Protein 7TTZ (pdb70)

Foldseek 3Di:
DDWDKDKAAWALCCLQPNPKTWIKIKIWFAQDPPDKDKDKVPADDKDKDDWAADPPGGIMIMIIDMRCNVVQVVWHKMKMWIDDPVDDGTDMDIDHHDDPWDFWDKDKDFFPPVVLVVQFKTKIKIKTKFTPDQRKDKWKAWANHTDDPVQKDKDGWAWDDDDDDIMTMIMMMGIDGSCSQVVWTKMKMKMADPPDPSRIDMDMDGD/DDWDKDKAAWALCCLQPNPKTKIKIKIWQAQDPPDKDKDKPPPDADDKDKDDWDADPPRTIMIMIIGIPCSVVQVVFDKMKMWMDGPPDPDIDIDIDHHDDPWDFWDKDKDFFPPVVLVVQFKTKIKIKTKDIDDQRKDKWKDKANHTDDCVFKDKDGWAWDDDPPDTMIMIMMIGIDGSCSQVVWIKMKIKMADPPDPSRIDIDIDGDD/DLPCLVVLLCQLQDDKDKDWQDWFFWDADPNFTWGWDDDPNAIETETEDACVCVVQVGTDGTWIAIFGFPDQDPVRYGYGFAFTDGNDAKDKAKEWEFECPPPDTDIDIDTDIDGDFKGWPLVVVSVVVNCCVVPVVDSHDQWFWKKKKWAFPPGDIDIDTRNDDGDRNRRNHIDGPVGTDYIYIYGDDD/DADQPCLVVLLPQLQDDKDKDWFWWAAWDQDVNWTWGWDADPNAIEIETEAACSCVVQVGTDGTWIAIFGFPDQDPVRYGYGFARTDGNDPDWDKDWAWEAEACGDIDIDIDIGQKGFPLVVVSVVVNCCVVPVVASHDFWFWKKKWFAFPPGDIDMDTRNDPDDRNRRNHMDGSNGTHHMYINIDGD

Radius of gyration: 34.08 Å; Cα contacts (8 Å, |Δi|>4): 1888; chains: 4; bounding box: 93×94×68 Å

B-factor: mean 66.14, std 22.24, range [29.96, 195.66]

Secondary structure (DSSP, 8-state):
---EEEEEPPPHHHHHH-S---EEEEEEEESS--S-EEEE---SPPEE------SSS-EEEEEEETT-HHHHHHTPEEEEEEE-TTSSS-EEEEEE--SS-BPPEEEEEPPPHHHHHH-SEEEEEEEEEEEBSS--EEEEEETTEEPPGGGEEEPPPEEPP-SSS--EEEEEEEEEEHHHHHHT--EEEEEE-TTSTTSEEEEEE--/---EEEEEPPPHHHHHH-S---EEEEEEEESS-TT-EEEEES--SSPPEEPPPEE-TTS-EEEEEEE-S-HHHHHHTPPEEEEEE-TT-SS-EEEEE---SS-BPPEEEEEPPPGGGGGTSSEEEEEEEEEEEBSS--EEEEEETTEEPPGGGEEEPPPEEPP-SSS--EEEEEEEEEEHHHHHHT--EEEEEE-TTSTTSEEEEEE---/--TTHHHHHHHHHS--EEEEEEEEEEEEETTEEEEEEEETTEEEEEEE-STHHHHTSSEEEEEEEEE--SEE-TTSPEEEE--EE-----EEEEEEEEEEETTEEEEEEEEEEES-SEEEHHHHHHHHHHHHHHHH-TTSTT---EEEEEEETTS-EEEEETTSPPPGGGSS-EEEGGGEEEEEEEE---/---STTHHHHHHHHHS-EEEEEEEEEE-EEETTEEEEEEE-SS-EEEEEE-STHHHHTSSEEEEEEEEEE-SEE-TTSPEEEE--EE---S----EEEEEEEE--EEEEEEE-SSEEEHHHHHHHHHHHHHHHS-TTBTTEEEEEEEEEETTS-EEEEETTSPPPGGGTT-EEEGGGEEEEEEEEEE-

Solvent-accessible surface area: 38288 Å² total; per-residue (Å²): 90,140,17,158,29,50,22,89,53,0,52,10,71,43,12,3,30,40,127,111,1,49,0,30,0,18,0,41,8,0,171,73,21,69,54,10,78,29,86,39,90,138,80,131,94,38,87,83,34,112,77,98,169,37,157,72,50,34,102,12,7,31,1,47,22,42,40,0,26,100,45,3,15,133,48,98,74,11,37,0,50,0,34,13,112,52,22,200,82,69,61,93,16,89,42,40,46,53,58,130,52,87,133,7,71,17,1,5,2,74,11,14,68,42,2,53,44,95,71,129,52,0,1,0,0,3,0,0,31,11,0,18,22,113,38,27,22,14,27,0,20,41,33,109,125,60,21,64,150,127,114,24,8,43,4,52,28,81,100,7,36,60,188,68,93,55,24,34,0,3,1,0,0,1,50,14,39,0,107,35,12,85,150,30,38,44,0,2,0,4,0,0,0,12,21,10,39,10,0,6,41,68,48,23,20,37,176,102,155,22,169,22,36,19,94,56,0,52,10,71,48,12,4,29,42,116,126,1,47,0,34,0,20,0,39,5,0,175,76,2,72,52,13,79,30,82,16,67,38,104,106,60,131,90,48,86,88,23,108,78,95,165,27,181,48,54,5,70,6,1,15,2,42,16,20,31,1,18,105,33,5,18,134,40,73,73,0,37,0,41,0,38,12,110,45,32,220,90,75,58,90,17,86,52,46,43,52,73,129,46,88,119,5,68,6,8,20,4,65,12,6,59,70,6,33,20,87,95,121,80,0,1,0,0,2,0,1,32,11,0,16,24,108,43,28,24,16,39,0,22,50,38,110,124,54,26,72,139,129,122,18,26,48,5,41,24,102,96,7,51,66,172,64,82,56,18,33,0,3,0,0,0,2,46,11,29,0,108,32,8,53,136,34,36,40,0,1,0,2,0,0,0,14,22,8,45,10,0,7,37,64,60,30,22,28,125,193,148,29,88,27,22,71,56,10,61,93,22,1,48,24,121,31,47,83,12,71,121,4,72,19,167,26,68,43,15,16,28,14,32,0,0,70,18,82,55,124,188,51,73,2,3,0,0,0,41,17,146,4,87,75,110,13,156,117,4,3,125,12,25,27,1,2,0,0,87,30,12,68,9,31,82,34,77,6,2,0,1,0,0,4,3,110,118,134,134,101,60,66,14,127,4,50,0,39,81,49,84,68,71,93,130,68,70,55,128,31,33,11,88,1,83,26,93,34,0,0,0,3,1,0,3,3,34,0,0,43,35,0,5,108,127,22,27,0,4,80,70,62,24,7,68,3,76,0,10,0,22,26,84,90,52,166,117,51,90,2,81,0,6,92,70,4,92,40,110,55,2,15,49,48,23,64,13,136,56,25,78,110,5,67,0,63,10,132,106,113,192,138,50,57,114,37,27,109,60,13,61,96,28,1,42,33,119,31,50,82,14,76,103,5,68,21,141,43,48,34,13,14,32,16,33,0,0,72,16,87,52,128,201,55,68,3,2,0,0,1,48,18,131,6,95,59,151,20,143,139,5,3,115,4,26,31,2,4,0,0,90,31,8,66,6,33,74,35,68,9,1,0,0,0,1,2,3,98,131,50,144,124,87,57,128,30,110,9,79,0,39,0,51,148,110,46,117,36,56,15,99,3,90,34,62,25,0,1,0,5,0,2,4,4,54,1,0,47,43,0,10,108,158,25,34,0,4,113,59,47,4,3,40,2,70,0,13,0,20,37,85,90,42,166,126,54,71,2,89,0,2,96,61,2,95,41,109,53,4,11,49,62,15,66,3,154,47,15,76,62,0,52,0,45,8,109,107,147

InterPro domains:
  IPR003006 Immunoglobulin/major histocompatibility complex, conserved site [PS00290] (328-334)
  IPR003006 Immunoglobulin/major histocompatibility complex, conserved site [PS00290] (437-443)
  IPR003597 Immunoglobulin C1-set [PF07654] (150-230)
  IPR003597 Immunoglobulin C1-set [PF07654] (356-446)
  IPR003597 Immunoglobulin C1-set [SM00407] (160-234)
  IPR003597 Immunoglobulin C1-set [SM00407] (268-340)
  IPR003597 Immunoglobulin C1-set [SM00407] (371-449)
  IPR003598 Immunoglobulin subtype 2 [SM00408] (32-122)
  IPR003599 Immunoglobulin domain subtype [SM00409] (26-138)
  IPR003599 Immunoglobulin domain subtype [SM00409] (150-239)
  IPR003599 Immunoglobulin domain subtype [SM00409] (258-357)
  IPR003599 Immunoglobulin domain subtype [SM00409] (361-468)
  IPR007110 Immunoglobulin-like domain [PS50835] (18-115)
  IPR007110 Immunoglobulin-like domain [PS50835] (145-237)
  IPR007110 Immunoglobulin-like domain [PS50835] (251-346)
  IPR007110 Immunoglobulin-like domain [PS50835] (354-456)
  IPR013106 Immunoglobulin V-set domain [PF07686] (31-137)
  IPR013106 Immunoglobulin V-set domain [SM00406] (36-117)
  IPR013151 Immunoglobulin-like beta-sandwich domain [PF00047] (262-341)
  IPR013783 Immunoglobulin-like fold [G3DSA:2.60.40.10] (17-144)

Sequence (795 aa):
CHPRLSLHRPALEDLLLGSEANLTCTLTGLRDASGATFTWTSGKSAVQGPPERDLCGCYSVSSVLPGSAQPWNHGETFTCTAAHPELKTPLTATLSKSGNTFRPEVHLLPPPSEELALNELVTLTCLARGFSPKDVLVRWLQGSQELPREKYLTWASRQEPSQGTTTFFVYSILRVAAEDWKKGDTFSCMVGHEALPLAFTQKTIDRCHPRLSLHRPALEDLLLGSEANLTCTLTGLRDASGATFTWTPSSGKSAVQGPPERDLCGCYSVSSVLPGSAQPWNHGETFTCTAAHPELKTPLTATLSKSGNTFRPEVHLLPPPSEELALNELVTLTCLARGFSPKDVLVRWLQGSQELPREKYVTTASRQEPSQGTTTFAVTSLLRVAAEDWKKGDTFSCMVGHEALPLAFTQKTIDRLHLYDIKDLHRYYSSESFEFSNISGKVENYNGSNVVRFNQEKQNHQLFLLGEDKAKYKQGLQGQDVFVVKELIDPNGRLSTVGGVTKKNSETNIHLLVNKLDGGNLDATNDSFLINKEEVSLKELDFKIRKQLVEKYGLYQGTSKYGKITIILNGGKKQEIDLGDKLQFERMGDVLNSKDINKIEVTLKQIVQHLYDIKDLHRYYSSESFEFSNISGKVENYNGSNVVRFNQEKQNHQLFLLGEDKAKYKQGLQGQDVFVVKELIDPNGRLSTVGGVTKKNNQSSETNIHLLVNKATNDSFLINKEEVSLKELDFKIRKQLVEKYGLYQGTSKYGKITIILNGGKKQEIDLGDKLQFERMGDVLNSKDINKIEVTLKQI

Organism: Homo sapiens (NCBI:txid9606)

Structure (mmCIF, N/CA/C/O backbone):
data_7TTZ
#
_entry.id   7TTZ
#
_cell.length_a   135.505
_cell.length_b   165.447
_cell.length_c   46.434
_cell.angle_alpha   90.000
_cell.angle_beta   90.000
_cell.angle_gamma   90.000
#
_symmetry.space_group_name_H-M   'P 21 21 2'
#
loop_
_entity.id
_entity.type
_entity.pdbx_description
1 polymer 'IgA Fc'
2 polymer 'IgA Fc'
3 polymer 'Superantigen-like protein SSL7'
4 non-polymer 2-acetamido-2-deoxy-beta-D-glucopyranose
5 non-polymer 2-(2-{2-[2-(2-METHOXY-ETHOXY)-ETHOXY]-ETHOXY}-ETHOXY)-ETHANOL
6 non-polymer GLYCEROL
7 non-polymer 1,2-ETHANEDIOL
8 water water
#
loop_
_atom_site.group_PDB
_atom_site.id
_atom_site.type_symbol
_atom_site.label_atom_id
_atom_site.label_alt_id
_atom_site.label_comp_id
_atom_site.label_asym_id
_atom_site.label_entity_id
_atom_site.label_seq_id
_atom_site.pdbx_PDB_ins_code
_atom_site.Cartn_x
_atom_site.Cartn_y
_atom_site.Cartn_z
_atom_site.occupancy
_atom_site.B_iso_or_equiv
_atom_site.auth_seq_id
_atom_site.auth_comp_id
_atom_site.auth_asym_id
_atom_site.auth_atom_id
_atom_site.pdbx_PDB_model_num
ATOM 1 N N . CYS A 1 9 ? 10.57690 72.09559 6.36586 1.000 103.78993 242 CYS A N 1
ATOM 2 C CA . CYS A 1 9 ? 9.51595 71.38216 7.08463 1.000 108.49313 242 CYS A CA 1
ATOM 3 C C . CYS A 1 9 ? 8.17346 71.57751 6.37112 1.000 111.12874 242 CYS A C 1
ATOM 4 O O . CYS A 1 9 ? 7.89236 72.69151 5.91656 1.000 112.59783 242 CYS A O 1
ATOM 10 N N . HIS A 1 10 ? 7.33583 70.53690 6.27859 1.000 107.15120 243 HIS A N 1
ATOM 11 C CA . HIS A 1 10 ? 6.20414 70.57756 5.35392 1.000 110.80924 243 HIS A CA 1
ATOM 12 C C . HIS A 1 10 ? 5.06194 69.93969 6.13487 1.000 109.42246 243 HIS A C 1
ATOM 13 O O . HIS A 1 10 ? 4.85070 68.72174 6.10362 1.000 103.30199 243 HIS A O 1
ATOM 27 N N . PRO A 1 11 ? 4.34544 70.76702 6.94097 1.000 96.38611 244 PRO A N 1
ATOM 28 C CA . PRO A 1 11 ? 3.22497 70.30682 7.77048 1.000 95.48349 244 PRO A CA 1
ATOM 29 C C . PRO A 1 11 ? 2.35227 69.31233 7.02771 1.000 91.56210 244 PRO A C 1
ATOM 30 O O . PRO A 1 11 ? 1.95850 69.52036 5.87042 1.000 90.04735 244 PRO A O 1
ATOM 41 N N . ARG A 1 12 ? 2.09923 68.21000 7.70574 1.000 103.75990 245 ARG A N 1
ATOM 42 C CA . ARG A 1 12 ? 1.23544 67.14007 7.24986 1.000 104.46665 245 ARG A CA 1
ATOM 43 C C . ARG A 1 12 ? 0.35624 66.74536 8.42480 1.000 98.12703 245 ARG A C 1
ATOM 44 O O . ARG A 1 12 ? 0.82148 66.71654 9.56821 1.000 97.23483 245 ARG A O 1
ATOM 65 N N . LEU A 1 13 ? -0.91151 66.45840 8.14449 1.000 82.61769 246 LEU A N 1
ATOM 66 C CA . LEU A 1 13 ? -1.86352 66.01753 9.15347 1.000 81.73443 246 LEU A CA 1
ATOM 67 C C . LEU A 1 13 ? -2.34007 64.61139 8.82300 1.000 79.56817 246 LEU A C 1
ATOM 68 O O . LEU A 1 13 ? -2.77052 64.34442 7.69624 1.000 77.68318 246 LEU A O 1
ATOM 84 N N . SER A 1 14 ? -2.27304 63.72364 9.81248 1.000 77.94774 247 SER A N 1
ATOM 85 C CA . SER A 1 14 ? -2.74405 62.35282 9.68556 1.000 74.42312 247 SER A CA 1
ATOM 86 C C . SER A 1 14 ? -3.47344 61.97361 10.96485 1.000 72.12915 247 SER A C 1
ATOM 87 O O . SER A 1 14 ? -3.04546 62.34388 12.06062 1.000 76.37678 247 SER A O 1
ATOM 95 N N . LEU A 1 15 ? -4.57955 61.24946 10.82396 1.000 79.98835 248 LEU A N 1
ATOM 96 C CA . LEU A 1 15 ? -5.36211 60.78509 11.96034 1.000 81.46445 248 LEU A CA 1
ATOM 97 C C . LEU A 1 15 ? -5.34026 59.26534 11.99145 1.000 80.37386 248 LEU A C 1
ATOM 98 O O . LEU A 1 15 ? -5.52040 58.61155 10.95953 1.000 77.56157 248 LEU A O 1
ATOM 114 N N . HIS A 1 16 ? -5.14681 58.70868 13.18078 1.000 68.95303 249 HIS A N 1
ATOM 115 C CA . HIS A 1 16 ? -4.87686 57.28984 13.34983 1.000 65.46423 249 HIS A CA 1
ATOM 116 C C . HIS A 1 16 ? -6.02509 56.61563 14.08594 1.000 62.81479 249 HIS A C 1
ATOM 117 O O . HIS A 1 16 ? -6.52143 57.13587 15.09120 1.000 62.13696 249 HIS A O 1
ATOM 131 N N . ARG A 1 17 ? -6.44586 55.46053 13.56914 1.000 67.90045 250 ARG A N 1
ATOM 132 C CA . ARG A 1 17 ? -7.51133 54.69342 14.18331 1.000 66.95518 250 ARG A CA 1
ATOM 133 C C . ARG A 1 17 ? -7.08421 54.21253 15.56794 1.000 62.41419 250 ARG A C 1
ATOM 134 O O . ARG A 1 17 ? -5.89037 54.13892 15.87223 1.000 61.27094 250 ARG A O 1
ATOM 155 N N . PRO A 1 18 ? -8.04514 53.88421 16.42801 1.000 59.37427 251 PRO A N 1
ATOM 156 C CA . PRO A 1 18 ? -7.69079 53.25592 17.70805 1.000 58.42578 251 PRO A CA 1
ATOM 157 C C . PRO A 1 18 ? -6.93202 51.95781 17.46400 1.000 52.34994 251 PRO A C 1
ATOM 158 O O . PRO A 1 18 ? -7.30470 51.15670 16.60400 1.000 53.49955 251 PRO A O 1
ATOM 169 N N . ALA A 1 19 ? -5.84074 51.76789 18.20536 1.000 52.46495 252 ALA A N 1
ATOM 170 C CA . ALA A 1 19 ? -5.08207 50.52649 18.11276 1.000 51.75248 252 ALA A CA 1
ATOM 171 C C . ALA A 1 19 ? -6.00496 49.33622 18.33835 1.000 48.28153 252 ALA A C 1
ATOM 172 O O . ALA A 1 19 ? -6.79059 49.31683 19.29009 1.000 49.17417 252 ALA A O 1
ATOM 179 N N . LEU A 1 20 ? -5.92331 48.34740 17.44533 1.000 47.73559 253 LEU A N 1
ATOM 180 C CA . LEU A 1 20 ? -6.73043 47.14436 17.62286 1.000 48.90119 253 LEU A CA 1
ATOM 181 C C . LEU A 1 20 ? -6.44050 46.49122 18.96848 1.000 46.84286 253 LEU A C 1
ATOM 182 O O . LEU A 1 20 ? -7.35300 45.98730 19.63411 1.000 47.08167 253 LEU A O 1
ATOM 198 N N . GLU A 1 21 ? -5.17269 46.50005 19.38832 1.000 54.76725 254 GLU A N 1
ATOM 199 C CA . GLU A 1 21 ? -4.80843 45.92463 20.67935 1.000 54.84112 254 GLU A CA 1
ATOM 200 C C . GLU A 1 21 ? -5.61017 46.55278 21.81222 1.000 54.35523 254 GLU A C 1
ATOM 201 O O . GLU A 1 21 ? -6.01990 45.86022 22.75118 1.000 53.67337 254 GLU A O 1
ATOM 213 N N . ASP A 1 22 ? -5.84362 47.86471 21.74591 1.000 54.88866 255 ASP A N 1
ATOM 214 C CA . ASP A 1 22 ? -6.59575 48.52821 22.80624 1.000 56.59394 255 ASP A CA 1
ATOM 215 C C . ASP A 1 22 ? -8.07777 48.18853 22.71626 1.000 51.01645 255 ASP A C 1
ATOM 216 O O . ASP A 1 22 ? -8.72063 47.88432 23.72784 1.000 49.47573 255 ASP A O 1
ATOM 225 N N . LEU A 1 23 ? -8.63653 48.23831 21.50721 1.000 48.87200 256 LEU A N 1
ATOM 226 C CA . LEU A 1 23 ? -10.05150 47.93875 21.32475 1.000 52.40654 256 LEU A CA 1
ATOM 227 C C . LEU A 1 23 ? -10.39971 46.56069 21.87300 1.000 51.52759 256 LEU A C 1
ATOM 228 O O . LEU A 1 23 ? -11.39101 46.39350 22.59224 1.000 48.95952 256 LEU A O 1
ATOM 244 N N . LEU A 1 24 ? -9.58747 45.55904 21.54670 1.000 50.74600 257 LEU A N 1
ATOM 245 C CA . LEU A 1 24 ? -9.92680 44.18105 21.86575 1.000 51.55333 257 LEU A CA 1
ATOM 246 C C . LEU A 1 24 ? -9.39760 43.72241 23.21791 1.000 48.61798 257 LEU A C 1
ATOM 247 O O . LEU A 1 24 ? -9.98173 42.80915 23.81330 1.000 47.23049 257 LEU A O 1
ATOM 263 N N . LEU A 1 25 ? -8.31326 44.31329 23.71835 1.000 48.12119 258 LEU A N 1
ATOM 264 C CA . LEU A 1 25 ? -7.73737 43.87342 24.98423 1.000 53.22060 258 LEU A CA 1
ATOM 265 C C . LEU A 1 25 ? -7.55743 44.97592 26.01696 1.000 51.24062 258 LEU A C 1
ATOM 266 O O . LEU A 1 25 ? -7.42020 44.65506 27.20318 1.000 52.33801 258 LEU A O 1
ATOM 282 N N . GLY A 1 26 ? -7.54905 46.25144 25.62023 1.000 62.96008 259 GLY A N 1
ATOM 283 C CA . GLY A 1 26 ? -7.43944 47.33705 26.57022 1.000 66.11111 259 GLY A CA 1
ATOM 284 C C . GLY A 1 26 ? -8.79578 47.78157 27.10365 1.000 60.99852 259 GLY A C 1
ATOM 285 O O . GLY A 1 26 ? -9.85379 47.46244 26.57261 1.000 61.30095 259 GLY A O 1
ATOM 289 N N . SER A 1 27 ? -8.74938 48.44829 28.24592 1.000 75.32145 260 SER A N 1
ATOM 290 C CA . SER A 1 27 ? -9.90501 49.12603 28.78454 1.000 80.09241 260 SER A CA 1
ATOM 291 C C . SER A 1 27 ? -10.05487 50.53015 28.20132 1.000 75.68660 260 SER A C 1
ATOM 292 O O . SER A 1 27 ? -11.07716 51.14506 28.47836 1.000 78.35455 260 SER A O 1
ATOM 300 N N . GLU A 1 28 ? -9.00439 51.11315 27.56704 1.000 83.27093 261 GLU A N 1
ATOM 301 C CA . GLU A 1 28 ? -9.10115 52.39596 26.88233 1.000 87.53897 261 GLU A CA 1
ATOM 302 C C . GLU A 1 28 ? -8.62393 52.32620 25.42515 1.000 90.12904 261 GLU A C 1
ATOM 303 O O . GLU A 1 28 ? -7.75722 51.53010 25.01656 1.000 84.70047 261 GLU A O 1
ATOM 315 N N . ALA A 1 29 ? -9.16741 53.23780 24.64656 1.000 80.69739 262 ALA A N 1
ATOM 316 C CA . ALA A 1 29 ? -8.70643 53.44641 23.28545 1.000 78.47241 262 ALA A CA 1
ATOM 317 C C . ALA A 1 29 ? -8.86074 54.90390 22.86042 1.000 81.02831 262 ALA A C 1
ATOM 318 O O . ALA A 1 29 ? -9.80304 55.59320 23.26093 1.000 84.96834 262 ALA A O 1
ATOM 325 N N . ASN A 1 30 ? -7.94437 55.35707 21.99956 1.000 70.72680 263 ASN A N 1
ATOM 326 C CA . ASN A 1 30 ? -7.91675 56.75038 21.56626 1.000 72.35786 263 ASN A CA 1
ATOM 327 C C . ASN A 1 30 ? -7.62534 56.83983 20.07367 1.000 70.84218 263 ASN A C 1
ATOM 328 O O . ASN A 1 30 ? -6.84687 56.04817 19.53482 1.000 70.56331 263 ASN A O 1
ATOM 338 N N . LEU A 1 31 ? -8.27317 57.79376 19.40930 1.000 72.70604 264 LEU A N 1
ATOM 339 C CA . LEU A 1 31 ? -7.79664 58.27395 18.12241 1.000 71.27751 264 LEU A CA 1
ATOM 340 C C . LEU A 1 31 ? -6.68100 59.28475 18.35861 1.000 72.13375 264 LEU A C 1
ATOM 341 O O . LEU A 1 31 ? -6.67253 60.00154 19.36359 1.000 75.68368 264 LEU A O 1
ATOM 357 N N . THR A 1 32 ? -5.72933 59.33849 17.43024 1.000 68.12123 265 THR A N 1
ATOM 358 C CA . THR A 1 32 ? -4.59074 60.24243 17.55275 1.000 69.25330 265 THR A CA 1
ATOM 359 C C . THR A 1 32 ? -4.45684 61.05361 16.27369 1.000 71.43911 265 THR A C 1
ATOM 360 O O . THR A 1 32 ? -4.25701 60.48839 15.19321 1.000 72.73919 265 THR A O 1
ATOM 371 N N . CYS A 1 33 ? -4.57155 62.37307 16.40268 1.000 67.53888 266 CYS A N 1
ATOM 372 C CA . CYS A 1 33 ? -4.39884 63.30590 15.29785 1.000 71.89414 266 CYS A CA 1
ATOM 373 C C . CYS A 1 33 ? -3.01860 63.93567 15.42562 1.000 72.70468 266 CYS A C 1
ATOM 374 O O . CYS A 1 33 ? -2.74883 64.64904 16.39744 1.000 70.43205 266 CYS A O 1
ATOM 381 N N . THR A 1 34 ? -2.14682 63.66623 14.45993 1.000 79.18357 267 THR A N 1
ATOM 382 C CA . THR A 1 34 ? -0.76991 64.13625 14.49973 1.000 78.96005 267 THR A CA 1
ATOM 383 C C . THR A 1 34 ? -0.53127 65.16378 13.40091 1.000 83.69428 267 THR A C 1
ATOM 384 O O . THR A 1 34 ? -0.97453 64.98382 12.26273 1.000 85.43681 267 THR A O 1
ATOM 395 N N . LEU A 1 35 ? 0.17916 66.23561 13.74808 1.000 78.98432 268 LEU A N 1
ATOM 396 C CA . LEU A 1 35 ? 0.58903 67.27402 12.80471 1.000 79.86052 268 LEU A CA 1
ATOM 397 C C . LEU A 1 35 ? 2.11112 67.25728 12.76240 1.000 79.33643 268 LEU A C 1
ATOM 398 O O . LEU A 1 35 ? 2.77412 67.73308 13.68873 1.000 79.09994 268 LEU A O 1
ATOM 414 N N . THR A 1 36 ? 2.66562 66.69670 11.70216 1.000 88.02797 269 THR A N 1
ATOM 415 C CA . THR A 1 36 ? 4.10726 66.57068 11.57557 1.000 88.89906 269 THR A CA 1
ATOM 416 C C . THR A 1 36 ? 4.64855 67.58329 10.58123 1.000 91.00618 269 THR A C 1
ATOM 417 O O . THR A 1 36 ? 3.94379 68.02331 9.67322 1.000 91.95997 269 THR A O 1
ATOM 428 N N . GLY A 1 37 ? 5.91415 67.94571 10.76573 1.000 101.98043 270 GLY A N 1
ATOM 429 C CA . GLY A 1 37 ? 6.58285 68.85495 9.86045 1.000 102.72459 270 GLY A CA 1
ATOM 430 C C . GLY A 1 37 ? 6.70719 70.26120 10.39942 1.000 105.324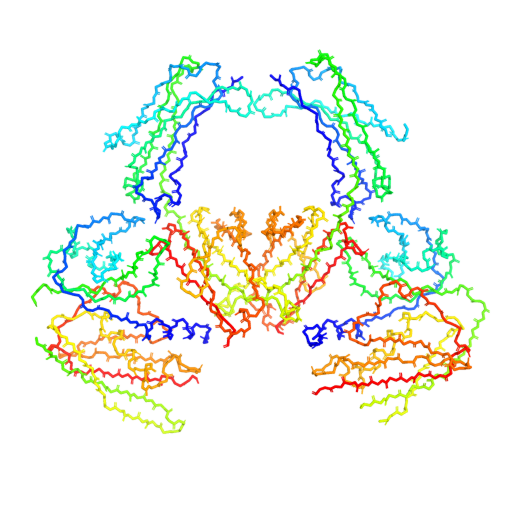13 270 GLY A C 1
ATOM 431 O O . GLY A 1 37 ? 6.72622 71.22669 9.64161 1.000 108.19828 270 GLY A O 1
ATOM 435 N N . LEU A 1 38 ? 6.76722 70.42388 11.70486 1.000 103.08379 271 LEU A N 1
ATOM 436 C CA . LEU A 1 38 ? 6.60692 71.75228 12.28269 1.000 104.56494 271 LEU A CA 1
ATOM 437 C C . LEU A 1 38 ? 7.98051 72.32472 12.61371 1.000 107.96977 271 LEU A C 1
ATOM 438 O O . LEU A 1 38 ? 8.78155 71.68054 13.29902 1.000 104.30066 271 LEU A O 1
ATOM 454 N N . ARG A 1 39 ? 8.26440 73.52631 12.10440 1.000 123.41090 272 ARG A N 1
ATOM 455 C CA . ARG A 1 39 ? 9.52395 74.17425 12.46192 1.000 122.98363 272 ARG A CA 1
ATOM 456 C C . ARG A 1 39 ? 9.46899 74.74459 13.87372 1.000 122.79928 272 ARG A C 1
ATOM 457 O O . ARG A 1 39 ? 10.48787 74.76461 14.57311 1.000 119.82230 272 ARG A O 1
ATOM 478 N N . ASP A 1 40 ? 8.29968 75.21793 14.30159 1.000 122.80849 273 ASP A N 1
ATOM 479 C CA . ASP A 1 40 ? 8.07277 75.69981 15.66334 1.000 123.78566 273 ASP A CA 1
ATOM 480 C C . ASP A 1 40 ? 6.77540 75.06038 16.15082 1.000 121.08733 273 ASP A C 1
ATOM 481 O O . ASP A 1 40 ? 5.68549 75.48115 15.75180 1.000 122.64299 273 ASP A O 1
ATOM 490 N N . ALA A 1 41 ? 6.88965 74.04843 17.01348 1.000 111.21651 274 ALA A N 1
ATOM 491 C CA . ALA A 1 41 ? 5.72487 73.31847 17.51539 1.000 112.78347 274 ALA A CA 1
ATOM 492 C C . ALA A 1 41 ? 5.03177 74.10599 18.63080 1.000 115.19161 274 ALA A C 1
ATOM 493 O O . ALA A 1 41 ? 4.89622 73.65823 19.76983 1.000 115.20181 274 ALA A O 1
ATOM 500 N N . SER A 1 42 ? 4.58201 75.30543 18.27229 1.000 110.73712 275 SER A N 1
ATOM 501 C CA . SER A 1 42 ? 3.86303 76.17994 19.18346 1.000 108.31643 275 SER A CA 1
ATOM 502 C C . SER A 1 42 ? 2.59547 76.68117 18.50973 1.000 111.18053 275 SER A C 1
ATOM 503 O O . SER A 1 42 ? 2.55728 76.88654 17.29340 1.000 113.06796 275 SER A O 1
ATOM 511 N N . GLY A 1 43 ? 1.55384 76.86806 19.31364 1.000 101.28785 276 GLY A N 1
ATOM 512 C CA . GLY A 1 43 ? 0.31705 77.42695 18.80560 1.000 96.95605 276 GLY A CA 1
ATOM 513 C C . GLY A 1 43 ? -0.49868 76.49957 17.93455 1.000 97.10302 276 GLY A C 1
ATOM 514 O O . GLY A 1 43 ? -1.26032 76.97431 17.08559 1.000 94.09303 276 GLY A O 1
ATOM 518 N N . ALA A 1 44 ? -0.37540 75.18873 18.12972 1.000 87.45629 277 ALA A N 1
ATOM 519 C CA . ALA A 1 44 ? -1.18703 74.21422 17.41142 1.000 87.78407 277 ALA A CA 1
ATOM 520 C C . ALA A 1 44 ? -2.48992 73.98658 18.16844 1.000 89.76149 277 ALA A C 1
ATOM 521 O O . ALA A 1 44 ? -2.46875 73.70653 19.37054 1.000 90.76167 277 ALA A O 1
ATOM 528 N N . THR A 1 45 ? -3.62007 74.11518 17.47475 1.000 90.83008 278 THR A N 1
ATOM 529 C CA . THR A 1 45 ? -4.93171 73.93675 18.08533 1.000 91.46342 278 THR A CA 1
ATOM 530 C C . THR A 1 45 ? -5.68959 72.85958 17.32180 1.000 89.99386 278 THR A C 1
ATOM 531 O O . THR A 1 45 ? -5.74829 72.89521 16.08795 1.000 86.03830 278 THR A O 1
ATOM 542 N N . PHE A 1 46 ? -6.24806 71.89686 18.05745 1.000 79.09628 279 PHE A N 1
ATOM 543 C CA . PHE A 1 46 ? -7.02084 70.79513 17.49763 1.000 73.16144 279 PHE A CA 1
ATOM 544 C C . PHE A 1 46 ? -8.44533 70.89242 18.03556 1.000 70.25729 279 PHE A C 1
ATOM 545 O O . PHE A 1 46 ? -8.65792 71.36478 19.15387 1.000 74.38817 279 PHE A O 1
ATOM 562 N N . THR A 1 47 ? -9.42033 70.44491 17.25286 1.000 81.88313 280 THR A N 1
ATOM 563 C CA . THR A 1 47 ? -10.83252 70.57257 17.59860 1.000 83.75676 280 THR A CA 1
ATOM 564 C C . THR A 1 47 ? -11.59161 69.57635 16.75661 1.000 83.81481 280 THR A C 1
ATOM 565 O O . THR A 1 47 ? -11.31390 69.48230 15.55626 1.000 79.52140 280 THR A O 1
ATOM 576 N N . TRP A 1 48 ? -12.51870 68.80858 17.33471 1.000 89.36443 281 TRP A N 1
ATOM 577 C CA . TRP A 1 48 ? -12.92640 67.73653 16.46046 1.000 85.95197 281 TRP A CA 1
ATOM 578 C C . TRP A 1 48 ? -14.42968 67.49267 16.61496 1.000 87.50012 281 TRP A C 1
ATOM 579 O O . TRP A 1 48 ? -15.13090 68.18019 17.37254 1.000 90.70797 281 TRP A O 1
ATOM 600 N N . THR A 1 49 ? -14.89343 66.43424 15.93736 1.000 95.09404 282 THR A N 1
ATOM 601 C CA . THR A 1 49 ? -16.30244 66.02895 15.93020 1.000 92.43545 282 THR A CA 1
ATOM 602 C C . THR A 1 49 ? -16.54658 64.82371 16.83312 1.000 84.30619 282 THR A C 1
ATOM 603 O O . THR A 1 49 ? -17.11409 64.93312 17.92028 1.000 81.44948 282 THR A O 1
ATOM 614 N N . SER A 1 52 ? -18.03381 68.00447 21.39076 1.000 108.30397 285 SER A N 1
ATOM 615 C CA . SER A 1 52 ? -19.14430 67.12255 21.05435 1.000 108.52059 285 SER A CA 1
ATOM 616 C C . SER A 1 52 ? -18.85922 65.70528 21.54349 1.000 108.59242 285 SER A C 1
ATOM 617 O O . SER A 1 52 ? -19.27023 64.72678 20.91823 1.000 100.74159 285 SER A O 1
ATOM 624 N N . GLY A 1 53 ? -18.14094 65.61028 22.66135 1.000 110.69245 286 GLY A N 1
ATOM 625 C CA . GLY A 1 53 ? -17.77727 64.33432 23.24564 1.000 101.73400 286 GLY A CA 1
ATOM 626 C C . GLY A 1 53 ? -17.03158 64.51590 24.55220 1.000 107.54643 286 GLY A C 1
ATOM 627 O O . GLY A 1 53 ? -17.59372 65.05143 25.51361 1.000 113.61637 286 GLY A O 1
ATOM 631 N N . LYS A 1 54 ? -15.77374 64.06518 24.59639 1.000 102.20204 287 LYS A N 1
ATOM 632 C CA . LYS A 1 54 ? -14.87427 64.24808 25.72776 1.000 105.60356 287 LYS A CA 1
ATOM 633 C C . LYS A 1 54 ? -13.74207 65.18458 25.32567 1.000 108.22999 287 LYS A C 1
ATOM 634 O O . LYS A 1 54 ? -13.48103 65.41418 24.13970 1.000 106.92794 287 LYS A O 1
ATOM 653 N N . SER A 1 55 ? -13.06517 65.72212 26.33404 1.000 102.20494 288 SER A N 1
ATOM 654 C CA . SER A 1 55 ? -12.05102 66.73886 26.10061 1.000 105.67752 288 SER A CA 1
ATOM 655 C C . SER A 1 55 ? -10.77114 66.09260 25.58986 1.000 101.65807 288 SER A C 1
ATOM 656 O O . SER A 1 55 ? -10.19971 65.21674 26.25053 1.000 96.72255 288 SER A O 1
ATOM 664 N N . ALA A 1 56 ? -10.31380 66.53806 24.42304 1.000 114.43251 289 ALA A N 1
ATOM 665 C CA . ALA A 1 56 ? -9.13435 65.95094 23.81064 1.000 111.67068 289 ALA A CA 1
ATOM 666 C C . ALA A 1 56 ? -7.87628 66.59645 24.36841 1.000 110.65746 289 ALA A C 1
ATOM 667 O O . ALA A 1 56 ? -7.75940 67.82669 24.42397 1.000 114.37130 289 ALA A O 1
ATOM 674 N N . VAL A 1 57 ? -6.94056 65.74916 24.78088 1.000 90.15313 290 VAL A N 1
ATOM 675 C CA . VAL A 1 57 ? -5.66184 66.18428 25.31982 1.000 90.92054 290 VAL A CA 1
ATOM 676 C C . VAL A 1 57 ? -4.63599 66.30356 24.20797 1.000 88.28963 290 VAL A C 1
ATOM 677 O O . VAL A 1 57 ? -4.28529 65.31438 23.55915 1.000 86.74738 290 VAL A O 1
ATOM 690 N N . GLN A 1 58 ? -4.07704 67.50009 24.06667 1.000 92.90497 291 GLN A N 1
ATOM 691 C CA . GLN A 1 58 ? -2.83610 67.62233 23.32411 1.000 95.88948 291 GLN A CA 1
ATOM 692 C C . GLN A 1 58 ? -1.68852 67.01156 24.11358 1.000 95.66397 291 GLN A C 1
ATOM 693 O O . GLN A 1 58 ? -1.65265 67.08560 25.33822 1.000 92.36183 291 GLN A O 1
ATOM 707 N N . GLY A 1 59 ? -0.68043 66.51798 23.41047 1.000 91.98988 292 GLY A N 1
ATOM 708 C CA . GLY A 1 59 ? 0.53942 66.15573 24.08968 1.000 93.03403 292 GLY A CA 1
ATOM 709 C C . GLY A 1 59 ? 1.69215 67.10039 23.79515 1.000 94.35547 292 GLY A C 1
ATOM 710 O O . GLY A 1 59 ? 1.51670 68.17360 23.20524 1.000 90.59988 292 GLY A O 1
ATOM 714 N N . PRO A 1 60 ? 2.90401 66.69723 24.17434 1.000 114.21838 293 PRO A N 1
ATOM 715 C CA . PRO A 1 60 ? 4.07630 67.57832 24.01366 1.000 113.40129 293 PRO A CA 1
ATOM 716 C C . PRO A 1 60 ? 4.55317 67.62335 22.57380 1.000 111.27077 293 PRO A C 1
ATOM 717 O O . PRO A 1 60 ? 4.15388 66.78426 21.75009 1.000 109.23305 293 PRO A O 1
ATOM 728 N N . PRO A 1 61 ? 5.39885 68.59414 22.22230 1.000 86.90665 294 PRO A N 1
ATOM 729 C CA . PRO A 1 61 ? 6.00151 68.60496 20.88406 1.000 85.68397 294 PRO A CA 1
ATOM 730 C C . PRO A 1 61 ? 7.01904 67.48265 20.75788 1.000 85.32785 294 PRO A C 1
ATOM 731 O O . PRO A 1 61 ? 7.50830 66.94277 21.74929 1.000 85.48463 294 PRO A O 1
ATOM 742 N N . GLU A 1 62 ? 7.33386 67.11828 19.51991 1.000 105.98335 295 GLU A N 1
ATOM 743 C CA . GLU A 1 62 ? 8.33365 66.08073 19.31180 1.000 108.80334 295 GLU A CA 1
ATOM 744 C C . GLU A 1 62 ? 8.86416 66.15585 17.89015 1.000 108.37508 295 GLU A C 1
ATOM 745 O O . GLU A 1 62 ? 8.09891 66.34349 16.94268 1.000 107.81123 295 GLU A O 1
ATOM 757 N N . ARG A 1 63 ? 10.17745 65.99791 17.75682 1.000 109.16742 296 ARG A N 1
ATOM 758 C CA . ARG A 1 63 ? 10.78844 65.88072 16.44271 1.000 116.65308 296 ARG A CA 1
ATOM 759 C C . ARG A 1 63 ? 10.28794 64.63423 15.72206 1.000 113.39254 296 ARG A C 1
ATOM 760 O O . ARG A 1 63 ? 10.03349 63.59448 16.33404 1.000 110.18572 296 ARG A O 1
ATOM 781 N N . ASP A 1 64 ? 10.15374 64.74199 14.40152 1.000 104.80088 297 ASP A N 1
ATOM 782 C CA . ASP A 1 64 ? 10.02353 63.58612 13.53060 1.000 105.53192 297 ASP A CA 1
ATOM 783 C C . ASP A 1 64 ? 11.39938 63.29816 12.91991 1.000 108.08111 297 ASP A C 1
ATOM 784 O O . ASP A 1 64 ? 12.43063 63.55762 13.56762 1.000 107.05598 297 ASP A O 1
ATOM 793 N N . LEU A 1 65 ? 11.41800 62.75969 11.70948 1.000 114.77846 298 LEU A N 1
ATOM 794 C CA . LEU A 1 65 ? 12.64498 62.43734 11.00308 1.000 116.08239 298 LEU A CA 1
ATOM 795 C C . LEU A 1 65 ? 13.10781 63.64353 10.19988 1.000 117.02647 298 LEU A C 1
ATOM 796 O O . LEU A 1 65 ? 12.33076 64.55006 9.89065 1.000 117.11163 298 LEU A O 1
ATOM 812 N N . CYS A 1 66 ? 14.39008 63.64049 9.85196 1.000 121.07420 299 CYS A N 1
ATOM 813 C CA . CYS A 1 66 ? 14.99491 64.74375 9.11511 1.000 121.50154 299 CYS A CA 1
ATOM 814 C C . CYS A 1 66 ? 14.70043 66.08153 9.79458 1.000 118.55156 299 CYS A C 1
ATOM 815 O O . CYS A 1 66 ? 14.21404 67.02854 9.17518 1.000 118.73063 299 CYS A O 1
ATOM 822 N N . GLY A 1 67 ? 15.00780 66.15256 11.08809 1.000 110.28195 300 GLY A N 1
ATOM 823 C CA . GLY A 1 67 ? 14.71974 67.37172 11.82330 1.000 107.65094 300 GLY A CA 1
ATOM 824 C C . GLY A 1 67 ? 13.22169 67.59189 11.99485 1.000 103.50564 300 GLY A C 1
ATOM 825 O O . GLY A 1 67 ? 12.42751 66.64609 12.09498 1.000 103.95071 300 GLY A O 1
ATOM 829 N N . CYS A 1 68 ? 12.83126 68.87080 12.02758 1.000 104.02023 301 CYS A N 1
ATOM 830 C CA . CYS A 1 68 ? 11.43086 69.27129 12.16196 1.000 100.83530 301 CYS A CA 1
ATOM 831 C C . CYS A 1 68 ? 10.78615 68.75094 13.44445 1.000 102.44021 301 CYS A C 1
ATOM 832 O O . CYS A 1 68 ? 11.38882 67.95348 14.17076 1.000 100.32377 301 CYS A O 1
ATOM 839 N N . TYR A 1 69 ? 9.55282 69.18903 13.72179 1.000 101.16371 302 TYR A N 1
ATOM 840 C CA . TYR A 1 69 ? 8.85728 68.78899 14.94077 1.000 96.63171 302 TYR A CA 1
ATOM 841 C C . TYR A 1 69 ? 7.48218 68.20907 14.63512 1.000 94.58295 302 TYR A C 1
ATOM 842 O O . TYR A 1 69 ? 7.14141 67.99334 13.46794 1.000 97.05124 302 TYR A O 1
ATOM 860 N N . SER A 1 70 ? 6.68218 67.97249 15.67580 1.000 86.14711 303 SER A N 1
ATOM 861 C CA . SER A 1 70 ? 5.31052 67.50687 15.51189 1.000 86.62880 303 SER A CA 1
ATOM 862 C C . SER A 1 70 ? 4.60578 67.50441 16.86340 1.000 88.19777 303 SER A C 1
ATOM 863 O O . SER A 1 70 ? 5.24279 67.33483 17.90651 1.000 86.26728 303 SER A O 1
ATOM 871 N N . VAL A 1 71 ? 3.28290 67.68110 16.82983 1.000 79.81043 304 VAL A N 1
ATOM 872 C CA . VAL A 1 71 ? 2.44241 67.60529 18.01948 1.000 79.61790 304 VAL A CA 1
ATOM 873 C C . VAL A 1 71 ? 1.23266 66.73680 17.69926 1.000 74.00939 304 VAL A C 1
ATOM 874 O O . VAL A 1 71 ? 0.79290 66.65738 16.54853 1.000 76.10547 304 VAL A O 1
ATOM 887 N N . SER A 1 72 ? 0.68715 66.08468 18.72641 1.000 85.42346 305 SER A N 1
ATOM 888 C CA . SER A 1 72 ? -0.44254 65.18135 18.55693 1.000 83.70785 305 SER A CA 1
ATOM 889 C C . SER A 1 72 ? -1.55141 65.51713 19.54399 1.000 83.20991 305 SER A C 1
ATOM 890 O O . SER A 1 72 ? -1.30593 66.06662 20.62049 1.000 84.78149 305 SER A O 1
ATOM 898 N N . SER A 1 73 ? -2.78026 65.17649 19.15863 1.000 84.93990 306 SER A N 1
ATOM 899 C CA . SER A 1 73 ? -3.94685 65.28966 20.02610 1.000 84.85573 306 SER A CA 1
ATOM 900 C C . SER A 1 73 ? -4.61342 63.92500 20.10775 1.000 77.80683 306 SER A C 1
ATOM 901 O O . SER A 1 73 ? -5.11877 63.42292 19.10088 1.000 75.20000 306 SER A O 1
ATOM 909 N N . VAL A 1 74 ? -4.60990 63.32127 21.29042 1.000 81.41262 307 VAL A N 1
ATOM 910 C CA . VAL A 1 74 ? -5.32254 62.06681 21.50912 1.000 84.10746 307 VAL A CA 1
ATOM 911 C C . VAL A 1 74 ? -6.75693 62.39621 21.90652 1.000 83.48487 307 VAL A C 1
ATOM 912 O O . VAL A 1 74 ? -6.99571 63.38524 22.60917 1.000 89.62060 307 VAL A O 1
ATOM 925 N N . LEU A 1 75 ? -7.72655 61.59855 21.43649 1.000 88.05620 308 LEU A N 1
ATOM 926 C CA . LEU A 1 75 ? -9.11410 61.79537 21.85454 1.000 87.51478 308 LEU A CA 1
ATOM 927 C C . LEU A 1 75 ? -9.45483 60.61427 22.75388 1.000 90.92727 308 LEU A C 1
ATOM 928 O O . LEU A 1 75 ? -9.76864 59.52735 22.24388 1.000 91.09083 308 LEU A O 1
ATOM 944 N N . PRO A 1 76 ? -9.41128 60.74767 24.07544 1.000 104.44671 309 PRO A N 1
ATOM 945 C CA . PRO A 1 76 ? -9.54374 59.55616 24.92675 1.000 107.46410 309 PRO A CA 1
ATOM 946 C C . PRO A 1 76 ? -10.94981 58.96682 24.88573 1.000 104.06522 309 PRO A C 1
ATOM 947 O O . PRO A 1 76 ? -11.91946 59.59595 24.45885 1.000 96.72847 309 PRO A O 1
ATOM 958 N N . GLY A 1 77 ? -11.04469 57.71360 25.33351 1.000 91.57614 310 GLY A N 1
ATOM 959 C CA . GLY A 1 77 ? -12.33528 57.07460 25.50729 1.000 92.09349 310 GLY A CA 1
ATOM 960 C C . GLY A 1 77 ? -13.18921 57.01156 24.26086 1.000 84.12210 310 GLY A C 1
ATOM 961 O O . GLY A 1 77 ? -14.41324 57.12797 24.32660 1.000 82.14034 310 GLY A O 1
ATOM 965 N N . SER A 1 78 ? -12.55382 56.78913 23.11843 1.000 81.22751 311 SER A N 1
ATOM 966 C CA . SER A 1 78 ? -13.24077 56.76430 21.83590 1.000 80.16691 311 SER A CA 1
ATOM 967 C C . SER A 1 78 ? -13.69263 55.37238 21.40142 1.000 82.27676 311 SER A C 1
ATOM 968 O O . SER A 1 78 ? -14.27183 55.24509 20.31862 1.000 75.89697 311 SER A O 1
ATOM 976 N N . ALA A 1 79 ? -13.47484 54.33309 22.21244 1.000 65.18048 312 ALA A N 1
ATOM 977 C CA . ALA A 1 79 ? -13.80241 52.97557 21.77841 1.000 69.03864 312 ALA A CA 1
ATOM 978 C C . ALA A 1 79 ? -15.26759 52.85231 21.36183 1.000 69.95645 312 ALA A C 1
ATOM 979 O O . ALA A 1 79 ? -15.57864 52.43605 20.24147 1.000 66.98691 312 ALA A O 1
ATOM 986 N N . GLN A 1 80 ? -16.17327 53.17973 22.27215 1.000 75.27593 313 GLN A N 1
ATOM 987 C CA . GLN A 1 80 ? -17.61268 53.06743 22.00316 1.000 79.41052 313 GLN A CA 1
ATOM 988 C C . GLN A 1 80 ? -18.05370 53.87167 20.78730 1.000 77.48993 313 GLN A C 1
ATOM 989 O O . GLN A 1 80 ? -18.63179 53.28082 19.85082 1.000 75.87658 313 GLN A O 1
ATOM 1003 N N . PRO A 1 81 ? -17.80988 55.18179 20.69543 1.000 77.38356 314 PRO A N 1
ATOM 1004 C CA . PRO A 1 81 ? -18.14895 55.89305 19.44844 1.000 78.89473 314 PRO A CA 1
ATOM 1005 C C . PRO A 1 81 ? -17.52537 55.24785 18.21401 1.000 78.10625 314 PRO A C 1
ATOM 1006 O O . PRO A 1 81 ? -18.20986 55.05866 17.19984 1.000 79.59178 314 PRO A O 1
ATOM 1017 N N . TRP A 1 82 ? -16.24796 54.86597 18.28583 1.000 64.00960 315 TRP A N 1
ATOM 1018 C CA . TRP A 1 82 ? -15.60747 54.20154 17.15378 1.000 63.94212 315 TRP A CA 1
ATOM 1019 C C . TRP A 1 82 ? -16.35773 52.93325 16.76657 1.000 66.74949 315 TRP A C 1
ATOM 1020 O O . TRP A 1 82 ? -16.65747 52.70659 15.58806 1.000 65.84697 315 TRP A O 1
ATOM 1041 N N . ASN A 1 83 ? -16.66982 52.09112 17.75258 1.000 72.07236 316 ASN A N 1
ATOM 1042 C CA . ASN A 1 83 ? -17.33129 50.82515 17.47106 1.000 73.74095 316 ASN A CA 1
ATOM 1043 C C . ASN A 1 83 ? -18.78567 51.00833 17.05974 1.000 80.80264 316 ASN A C 1
ATOM 1044 O O . ASN A 1 83 ? -19.37578 50.07702 16.50282 1.000 83.59317 316 ASN A O 1
ATOM 1055 N N . HIS A 1 84 ? -19.37616 52.17808 17.31809 1.000 98.67749 317 HIS A N 1
ATOM 1056 C CA . HIS A 1 84 ? -20.76349 52.42382 16.94333 1.000 103.54422 317 HIS A CA 1
ATOM 1057 C C . HIS A 1 84 ? -20.92109 52.85242 15.48785 1.000 104.36901 317 HIS A C 1
ATOM 1058 O O . HIS A 1 84 ? -22.04661 52.83144 14.97730 1.000 109.31225 317 HIS A O 1
ATOM 1072 N N . GLY A 1 85 ? -19.84074 53.25161 14.81577 1.000 84.66479 318 GLY A N 1
ATOM 1073 C CA . GLY A 1 85 ? -19.91512 53.73831 13.44425 1.000 87.67237 318 GLY A CA 1
ATOM 1074 C C . GLY A 1 85 ? -19.74254 55.23327 13.25665 1.000 86.83726 318 GLY A C 1
ATOM 1075 O O . GLY A 1 85 ? -19.89973 55.72916 12.14102 1.000 90.19097 318 GLY A O 1
ATOM 1079 N N . GLU A 1 86 ? -19.44126 55.94638 14.32214 1.000 101.90515 319 GLU A N 1
ATOM 1080 C CA . GLU A 1 86 ? -19.10641 57.36197 14.34788 1.000 99.49932 319 GLU A CA 1
ATOM 1081 C C . GLU A 1 86 ? -17.98102 57.73056 13.37811 1.000 93.32459 319 GLU A C 1
ATOM 1082 O O . GLU A 1 86 ? -17.03100 56.97722 13.15586 1.000 93.03238 319 GLU A O 1
ATOM 1094 N N . THR A 1 87 ? -18.17717 58.87488 12.71489 1.000 80.11882 320 THR A N 1
ATOM 1095 C CA . THR A 1 87 ? -17.19796 59.48537 11.82695 1.000 76.67262 320 THR A CA 1
ATOM 1096 C C . THR A 1 87 ? -16.53818 60.62249 12.59505 1.000 73.79365 320 THR A C 1
ATOM 1097 O O . THR A 1 87 ? -17.21825 61.55657 13.03791 1.000 76.37908 320 THR A O 1
ATOM 1108 N N . PHE A 1 88 ? -15.22775 60.52452 12.77213 1.000 84.91633 321 PHE A N 1
ATOM 1109 C CA . PHE A 1 88 ? -14.43887 61.53788 13.45162 1.000 85.21513 321 PHE A CA 1
ATOM 1110 C C . PHE A 1 88 ? -13.81449 62.47391 12.42433 1.000 92.26954 321 PHE A C 1
ATOM 1111 O O . PHE A 1 88 ? -13.44432 62.05717 11.32366 1.000 91.82389 321 PHE A O 1
ATOM 1128 N N . THR A 1 89 ? -13.70680 63.74877 12.79132 1.000 102.91182 322 THR A N 1
ATOM 1129 C CA . THR A 1 89 ? -13.01285 64.74210 11.98307 1.000 104.42018 322 THR A CA 1
ATOM 1130 C C . THR A 1 89 ? -12.09126 65.54941 12.88137 1.000 101.13417 322 THR A C 1
ATOM 1131 O O . THR A 1 89 ? -12.49342 65.97317 13.96400 1.000 99.85838 322 THR A O 1
ATOM 1142 N N . CYS A 1 90 ? -10.85715 65.75908 12.42902 1.000 84.98257 323 CYS A N 1
ATOM 1143 C CA . CYS A 1 90 ? -9.86411 66.52209 13.17654 1.000 85.10808 323 CYS A CA 1
ATOM 1144 C C . CYS A 1 90 ? -9.32505 67.63009 12.28691 1.000 85.17634 323 CYS A C 1
ATOM 1145 O O . CYS A 1 90 ? -8.72482 67.35217 11.24420 1.000 87.80353 323 CYS A O 1
ATOM 1152 N N . THR A 1 91 ? -9.53947 68.87767 12.69518 1.000 87.08167 324 THR A N 1
ATOM 1153 C CA . THR A 1 91 ? -8.99241 70.04338 12.01203 1.000 87.11678 324 THR A CA 1
ATOM 1154 C C . THR A 1 91 ? -7.89924 70.63981 12.88865 1.000 87.39833 324 THR A C 1
ATOM 1155 O O . THR A 1 91 ? -8.15127 70.98629 14.04802 1.000 85.93569 324 THR A O 1
ATOM 1166 N N . ALA A 1 92 ? -6.69074 70.74768 12.34184 1.000 92.52285 325 ALA A N 1
ATOM 1167 C CA . ALA A 1 92 ? -5.55153 71.32143 13.04844 1.000 92.22392 325 ALA A CA 1
ATOM 1168 C C . ALA A 1 92 ? -5.22334 72.67570 12.43410 1.000 93.37608 325 ALA A C 1
ATOM 1169 O O . ALA A 1 92 ? -5.00513 72.77326 11.22158 1.000 94.69254 325 ALA A O 1
ATOM 1176 N N . ALA A 1 93 ? -5.19349 73.71326 13.26729 1.000 86.36086 326 ALA A N 1
ATOM 1177 C CA . ALA A 1 93 ? -4.83922 75.06129 12.84384 1.000 91.07305 326 ALA A CA 1
ATOM 1178 C C . ALA A 1 93 ? -3.47794 75.43320 13.41946 1.000 93.25327 326 ALA A C 1
ATOM 1179 O O . ALA A 1 93 ? -3.19131 75.15228 14.58766 1.000 91.62010 326 ALA A O 1
ATOM 1186 N N . HIS A 1 94 ? -2.63862 76.06177 12.59524 1.000 100.01270 327 HIS A N 1
ATOM 1187 C CA . HIS A 1 94 ? -1.27938 76.40819 12.99161 1.000 100.78334 327 HIS A CA 1
ATOM 1188 C C . HIS A 1 94 ? -0.81184 77.58241 12.14655 1.000 105.08936 327 HIS A C 1
ATOM 1189 O O . HIS A 1 94 ? -1.25932 77.73086 11.00307 1.000 105.05894 327 HIS A O 1
ATOM 1203 N N . PRO A 1 95 ? 0.07162 78.43846 12.67489 1.000 107.30622 328 PRO A N 1
ATOM 1204 C CA . PRO A 1 95 ? 0.54152 79.58921 11.88020 1.000 107.32636 328 PRO A CA 1
ATOM 1205 C C . PRO A 1 95 ? 1.46265 79.21942 10.72130 1.000 103.54476 328 PRO A C 1
ATOM 1206 O O . PRO A 1 95 ? 1.68960 80.06612 9.84726 1.000 105.08199 328 PRO A O 1
ATOM 1217 N N . GLU A 1 96 ? 1.98846 77.99753 10.67220 1.000 96.96377 329 GLU A N 1
ATOM 1218 C CA . GLU A 1 96 ? 2.90500 77.59531 9.61087 1.000 99.79721 329 GLU A CA 1
ATOM 1219 C C . GLU A 1 96 ? 2.19363 76.98316 8.41005 1.000 98.73271 329 GLU A C 1
ATOM 1220 O O . GLU A 1 96 ? 2.85055 76.63714 7.42256 1.000 97.26811 329 GLU A O 1
ATOM 1232 N N . LEU A 1 97 ? 0.87889 76.83789 8.47669 1.000 104.23362 330 LEU A N 1
ATOM 1233 C CA . LEU A 1 97 ? 0.04701 76.45587 7.34766 1.000 106.29147 330 LEU A CA 1
ATOM 1234 C C . LEU A 1 97 ? -0.90431 77.59148 7.00891 1.000 109.40134 330 LEU A C 1
ATOM 1235 O O . LEU A 1 97 ? -1.27832 78.38437 7.87638 1.000 108.73221 330 LEU A O 1
ATOM 1251 N N . LYS A 1 98 ? -1.31166 77.66069 5.74356 1.000 119.22445 331 LYS A N 1
ATOM 1252 C CA . LYS A 1 98 ? -2.20134 78.74126 5.33814 1.000 124.34296 331 LYS A CA 1
ATOM 1253 C C . LYS A 1 98 ? -3.57630 78.55257 5.97972 1.000 126.49199 331 LYS A C 1
ATOM 1254 O O . LYS A 1 98 ? -3.96432 79.31406 6.88264 1.000 130.33957 331 LYS A O 1
ATOM 1273 N N . THR A 1 99 ? -4.31458 77.52182 5.50401 1.000 121.81641 332 THR A N 1
ATOM 1274 C CA . THR A 1 99 ? -5.64701 77.12065 5.96263 1.000 121.48596 332 THR A CA 1
ATOM 1275 C C . THR A 1 99 ? -5.57736 75.81676 6.73826 1.000 119.36084 332 THR A C 1
ATOM 1276 O O . THR A 1 99 ? -5.14123 74.79421 6.21173 1.000 117.27936 332 THR A O 1
ATOM 1287 N N . PRO A 1 100 ? -5.99167 75.82720 7.99108 1.000 111.58035 333 PRO A N 1
ATOM 1288 C CA . PRO A 1 100 ? -5.99617 74.60283 8.81229 1.000 102.21954 333 PRO A CA 1
ATOM 1289 C C . PRO A 1 100 ? -6.37634 73.36501 8.00140 1.000 102.98176 333 PRO A C 1
ATOM 1290 O O . PRO A 1 100 ? -7.24371 73.39281 7.10764 1.000 104.93844 333 PRO A O 1
ATOM 1301 N N . LEU A 1 101 ? -5.68364 72.30127 8.29910 1.000 92.01681 334 LEU A N 1
ATOM 1302 C CA . LEU A 1 101 ? -5.80623 71.01854 7.62346 1.000 92.57761 334 LEU A CA 1
ATOM 1303 C C . LEU A 1 101 ? -6.80133 70.14502 8.37339 1.000 89.97451 334 LEU A C 1
ATOM 1304 O O . LEU A 1 101 ? -7.02007 70.32235 9.57372 1.000 87.96951 334 LEU A O 1
ATOM 1320 N N . THR A 1 102 ? -7.42395 69.23064 7.64315 1.000 97.69076 335 THR A N 1
ATOM 1321 C CA . THR A 1 102 ? -8.51477 68.42165 8.13938 1.000 97.71123 335 THR A CA 1
ATOM 1322 C C . THR A 1 102 ? -8.22449 66.96579 7.82426 1.000 94.38611 335 THR A C 1
ATOM 1323 O O . THR A 1 102 ? -7.52559 66.64669 6.85714 1.000 94.61998 335 THR A O 1
ATOM 1334 N N . ALA A 1 103 ? -8.77381 66.08508 8.65293 1.000 90.77010 336 ALA A N 1
ATOM 1335 C CA . ALA A 1 103 ? -8.60590 64.65212 8.46465 1.000 87.11230 336 ALA A CA 1
ATOM 1336 C C . ALA A 1 103 ? -9.83916 63.94842 9.00617 1.000 86.27686 336 ALA A C 1
ATOM 1337 O O . ALA A 1 103 ? -10.25242 64.20725 10.13998 1.000 85.80517 336 ALA A O 1
ATOM 1344 N N . THR A 1 104 ? -10.42532 63.07542 8.19139 1.000 77.51914 337 THR A N 1
ATOM 1345 C CA . THR A 1 104 ? -11.61171 62.31806 8.55792 1.000 73.47834 337 THR A CA 1
ATOM 1346 C C . THR A 1 104 ? -11.26356 60.84070 8.68839 1.000 72.89618 337 THR A C 1
ATOM 1347 O O . THR A 1 104 ? -10.34871 60.34234 8.02614 1.000 73.74079 337 THR A O 1
ATOM 1358 N N . LEU A 1 105 ? -12.00374 60.14347 9.55100 1.000 72.65546 338 LEU A N 1
ATOM 1359 C CA . LEU A 1 105 ? -11.79091 58.71820 9.75835 1.000 70.45714 338 LEU A CA 1
ATOM 1360 C C . LEU A 1 105 ? -12.98082 58.12937 10.50042 1.000 67.09158 338 LEU A C 1
ATOM 1361 O O . LEU A 1 105 ? -13.50537 58.74366 11.43220 1.000 70.89132 338 LEU A O 1
ATOM 1377 N N . SER A 1 106 ? -13.38341 56.92938 10.08952 1.000 68.73788 339 SER A N 1
ATOM 1378 C CA . SER A 1 106 ? -14.46933 56.20786 10.73356 1.000 73.87474 339 SER A CA 1
ATOM 1379 C C . SER A 1 106 ? -14.19351 54.71587 10.62269 1.000 74.52698 339 SER A C 1
ATOM 1380 O O . SER A 1 106 ? -13.43362 54.26750 9.75930 1.000 74.64587 339 SER A O 1
ATOM 1388 N N . LYS A 1 107 ? -14.81946 53.95062 11.51476 1.000 76.66620 340 LYS A N 1
ATOM 1389 C CA . LYS A 1 107 ? -14.64678 52.50469 11.50965 1.000 72.24277 340 LYS A CA 1
ATOM 1390 C C . LYS A 1 107 ? -15.14492 51.92003 10.19430 1.000 72.23555 340 LYS A C 1
ATOM 1391 O O . LYS A 1 107 ? -16.11593 52.39627 9.60095 1.000 73.98673 340 LYS A O 1
ATOM 1410 N N . SER A 1 108 ? -14.48225 50.86113 9.74943 1.000 66.16923 341 SER A N 1
ATOM 1411 C CA . SER A 1 108 ? -14.64867 50.40453 8.38116 1.000 68.18378 341 SER A CA 1
ATOM 1412 C C . SER A 1 108 ? -15.89600 49.55041 8.20879 1.000 68.39013 341 SER A C 1
ATOM 1413 O O . SER A 1 108 ? -16.20911 48.69306 9.04048 1.000 65.08044 341 SER A O 1
ATOM 1421 N N . GLY A 1 109 ? -16.61165 49.80228 7.11358 1.000 66.44562 342 GLY A N 1
ATOM 1422 C CA . GLY A 1 109 ? -17.47876 48.80821 6.52691 1.000 68.95189 342 GLY A CA 1
ATOM 1423 C C . GLY A 1 109 ? -16.68662 47.91949 5.58570 1.000 72.28986 342 GLY A C 1
ATOM 1424 O O . GLY A 1 109 ? -15.47120 48.04423 5.43763 1.000 71.63492 342 GLY A O 1
ATOM 1428 N N . ASN A 1 110 ? -17.39715 47.00933 4.93108 1.000 72.35827 343 ASN A N 1
ATOM 1429 C CA . ASN A 1 110 ? -16.76743 46.04113 4.03927 1.000 76.72306 343 ASN A CA 1
ATOM 1430 C C . ASN A 1 110 ? -15.61410 45.33391 4.74862 1.000 67.88791 343 ASN A C 1
ATOM 1431 O O . ASN A 1 110 ? -14.45733 45.39575 4.33091 1.000 69.68604 343 ASN A O 1
ATOM 1442 N N . THR A 1 111 ? -15.94729 44.67496 5.85223 1.000 55.07422 344 THR A N 1
ATOM 1443 C CA . THR A 1 111 ? -14.98649 43.88968 6.61155 1.000 55.30653 344 THR A CA 1
ATOM 1444 C C . THR A 1 111 ? -15.19685 42.41040 6.32085 1.000 51.73538 344 THR A C 1
ATOM 1445 O O . THR A 1 111 ? -16.30193 41.97701 5.98652 1.000 53.24638 344 THR A O 1
ATOM 1456 N N . PHE A 1 112 ? -14.12143 41.63782 6.44245 1.000 46.40978 345 PHE A N 1
ATOM 1457 C CA . PHE A 1 112 ? -14.16068 40.20768 6.17762 1.000 49.36754 345 PHE A CA 1
ATOM 1458 C C . PHE A 1 112 ? -13.42076 39.45750 7.27228 1.000 42.27084 345 PHE A C 1
ATOM 1459 O O . PHE A 1 112 ? -12.35411 39.88415 7.71972 1.000 42.09124 345 PHE A O 1
ATOM 1476 N N . ARG A 1 113 ? -13.99106 38.33853 7.69546 1.000 59.39183 346 ARG A N 1
ATOM 1477 C CA . ARG A 1 113 ? -13.38870 37.56893 8.77036 1.000 60.97119 346 ARG A CA 1
ATOM 1478 C C . ARG A 1 113 ? -12.10916 36.89605 8.27541 1.000 60.45738 346 ARG A C 1
ATOM 1479 O O . ARG A 1 113 ? -12.03268 36.48639 7.11084 1.000 61.04143 346 ARG A O 1
ATOM 1500 N N . PRO A 1 114 ? -11.08577 36.77602 9.12252 1.000 49.66532 347 PRO A N 1
ATOM 1501 C CA . PRO A 1 114 ? -9.92074 35.96676 8.74085 1.000 48.18248 347 PRO A CA 1
ATOM 1502 C C . PRO A 1 114 ? -10.25156 34.48067 8.74795 1.000 49.51426 347 PRO A C 1
ATOM 1503 O O . PRO A 1 114 ? -10.96096 33.99013 9.62818 1.000 50.15719 347 PRO A O 1
ATOM 1514 N N . GLU A 1 115 ? -9.75506 33.77100 7.73389 1.000 53.77796 348 GLU A N 1
ATOM 1515 C CA . GLU A 1 115 ? -9.67830 32.31365 7.76051 1.000 52.11169 348 GLU A CA 1
ATOM 1516 C C . GLU A 1 115 ? -8.38031 31.93603 8.46520 1.000 49.26526 348 GLU A C 1
ATOM 1517 O O . GLU A 1 115 ? -7.29444 32.27316 7.98404 1.000 51.22891 348 GLU A O 1
ATOM 1529 N N . VAL A 1 116 ? -8.48810 31.26083 9.60803 1.000 39.13634 349 VAL A N 1
ATOM 1530 C CA . VAL A 1 116 ? -7.33704 30.96747 10.45850 1.000 39.45234 349 VAL A CA 1
ATOM 1531 C C . VAL A 1 116 ? -6.95016 29.50523 10.28953 1.000 40.07537 349 VAL A C 1
ATOM 1532 O O . VAL A 1 116 ? -7.79193 28.60929 10.43292 1.000 40.45662 349 VAL A O 1
ATOM 1545 N N . HIS A 1 117 ? -5.67334 29.26271 9.99526 1.000 42.53564 350 HIS A N 1
ATOM 1546 C CA . HIS A 1 117 ? -5.14075 27.91802 9.83477 1.000 41.96376 350 HIS A CA 1
ATOM 1547 C C . HIS A 1 117 ? -3.83941 27.78799 10.61000 1.000 42.74362 350 HIS A C 1
ATOM 1548 O O . HIS A 1 117 ? -3.06992 28.74838 10.71466 1.000 43.00234 350 HIS A O 1
ATOM 1562 N N . LEU A 1 118 ? -3.60448 26.59692 11.15659 1.000 43.45091 351 LEU A N 1
ATOM 1563 C CA . LEU A 1 118 ? -2.38371 26.27671 11.88808 1.000 45.89970 351 LEU A CA 1
ATOM 1564 C C . LEU A 1 118 ? -1.78571 25.03213 11.25619 1.000 39.18355 351 LEU A C 1
ATOM 1565 O O . LEU A 1 118 ? -2.42930 23.97843 11.22775 1.000 44.45829 351 LEU A O 1
ATOM 1581 N N . LEU A 1 119 ? -0.56205 25.15072 10.76627 1.000 44.19587 352 LEU A N 1
ATOM 1582 C CA . LEU A 1 119 ? -0.02361 24.09314 9.92470 1.000 44.55418 352 LEU A CA 1
ATOM 1583 C C . LEU A 1 119 ? 0.96229 23.22768 10.69889 1.000 47.76593 352 LEU A C 1
ATOM 1584 O O . LEU A 1 119 ? 1.76018 23.75095 11.48675 1.000 44.71458 352 LEU A O 1
ATOM 1600 N N . PRO A 1 120 ? 0.93578 21.91313 10.48054 1.000 44.68462 353 PRO A N 1
ATOM 1601 C CA . PRO A 1 120 ? 1.86085 21.02010 11.19285 1.000 44.28403 353 PRO A CA 1
ATOM 1602 C C . PRO A 1 120 ? 3.29688 21.28257 10.78286 1.000 45.52963 353 PRO A C 1
ATOM 1603 O O . PRO A 1 120 ? 3.55176 22.01905 9.81451 1.000 43.05360 353 PRO A O 1
ATOM 1614 N N . PRO A 1 121 ? 4.27060 20.70338 11.48964 1.000 44.22138 354 PRO A N 1
ATOM 1615 C CA . PRO A 1 121 ? 5.66843 20.91261 11.12111 1.000 44.53293 354 PRO A CA 1
ATOM 1616 C C . PRO A 1 121 ? 6.01596 20.14538 9.85165 1.000 44.77839 354 PRO A C 1
ATOM 1617 O O . PRO A 1 121 ? 5.38198 19.11754 9.54653 1.000 49.22894 354 PRO A O 1
ATOM 1628 N N . PRO A 1 122 ? 7.00989 20.60226 9.09042 1.000 43.80996 355 PRO A N 1
ATOM 1629 C CA . PRO A 1 122 ? 7.47569 19.80016 7.94978 1.000 45.23901 355 PRO A CA 1
ATOM 1630 C C . PRO A 1 122 ? 7.98340 18.44512 8.42379 1.000 45.63175 355 PRO A C 1
ATOM 1631 O O . PRO A 1 122 ? 8.57201 18.32621 9.50011 1.000 47.53956 355 PRO A O 1
ATOM 1642 N N . SER A 1 123 ? 7.74207 17.41273 7.61130 1.000 49.20969 356 SER A N 1
ATOM 1643 C CA . SER A 1 123 ? 8.18233 16.06923 7.97807 1.000 51.88446 356 SER A CA 1
ATOM 1644 C C . SER A 1 123 ? 9.68754 16.02516 8.21693 1.000 49.00343 356 SER A C 1
ATOM 1645 O O . SER A 1 123 ? 10.15909 15.32736 9.12216 1.000 53.85481 356 SER A O 1
ATOM 1653 N N . GLU A 1 124 ? 10.46105 16.75750 7.40963 1.000 59.29718 357 GLU A N 1
ATOM 1654 C CA . GLU A 1 124 ? 11.91032 16.75783 7.58190 1.000 59.01044 357 GLU A CA 1
ATOM 1655 C C . GLU A 1 124 ? 12.29400 17.18250 8.99199 1.000 56.56457 357 GLU A C 1
ATOM 1656 O O . GLU A 1 124 ? 13.18604 16.58945 9.60926 1.000 58.15979 357 GLU A O 1
ATOM 1668 N N . GLU A 1 125 ? 11.62944 18.21265 9.51814 1.000 49.69704 358 GLU A N 1
ATOM 1669 C CA . GLU A 1 125 ? 11.96800 18.70117 10.84951 1.000 54.43287 358 GLU A CA 1
ATOM 1670 C C . GLU A 1 125 ? 11.61511 17.67258 11.91497 1.000 54.88365 358 GLU A C 1
ATOM 1671 O O . GLU A 1 125 ? 12.32170 17.54112 12.92111 1.000 55.05802 358 GLU A O 1
ATOM 1683 N N . LEU A 1 126 ? 10.51936 16.93784 11.71836 1.000 44.64757 359 LEU A N 1
ATOM 1684 C CA . LEU A 1 126 ? 10.19317 15.86695 12.65084 1.000 48.01369 359 LEU A CA 1
ATOM 1685 C C . LEU A 1 126 ? 11.30000 14.82169 12.70008 1.000 52.93783 359 LEU A C 1
ATOM 1686 O O . LEU A 1 126 ? 11.53459 14.21718 13.75265 1.000 54.00355 359 LEU A O 1
ATOM 1702 N N . ALA A 1 127 ? 11.98951 14.59728 11.57660 1.000 58.23568 360 ALA A N 1
ATOM 1703 C CA . ALA A 1 127 ? 13.09032 13.64166 11.54078 1.000 58.89022 360 ALA A CA 1
ATOM 1704 C C . ALA A 1 127 ? 14.35531 14.22330 12.14303 1.000 56.01441 360 ALA A C 1
ATOM 1705 O O . ALA A 1 127 ? 15.17541 13.48231 12.69679 1.000 58.31636 360 ALA A O 1
ATOM 1712 N N . LEU A 1 128 ? 14.54079 15.53659 12.01835 1.000 77.40688 361 LEU A N 1
ATOM 1713 C CA . LEU A 1 128 ? 15.67177 16.17893 12.67271 1.000 82.39372 361 LEU A CA 1
ATOM 1714 C C . LEU A 1 128 ? 15.65154 15.90858 14.17426 1.000 83.27677 361 LEU A C 1
ATOM 1715 O O . LEU A 1 128 ? 16.67682 15.55089 14.76151 1.000 86.17591 361 LEU A O 1
ATOM 1731 N N . ASN A 1 129 ? 14.48556 16.04798 14.80809 1.000 84.37078 362 ASN A N 1
ATOM 1732 C CA . ASN A 1 129 ? 14.26568 15.75771 16.22626 1.000 84.01520 362 ASN A CA 1
ATOM 1733 C C . ASN A 1 129 ? 14.85249 16.81645 17.15264 1.000 86.58612 362 ASN A C 1
ATOM 1734 O O . ASN A 1 129 ? 15.16803 16.51971 18.31253 1.000 83.89173 362 ASN A O 1
ATOM 1745 N N . GLU A 1 130 ? 15.04898 18.04286 16.66515 1.000 67.97719 363 GLU A N 1
ATOM 1746 C CA . GLU A 1 130 ? 15.50480 19.12479 17.51643 1.000 61.50949 363 GLU A CA 1
ATOM 1747 C C . GLU A 1 130 ? 14.32018 20.04282 17.74097 1.000 58.87841 363 GLU A C 1
ATOM 1748 O O . GLU A 1 130 ? 13.52904 19.81485 18.68067 1.000 61.22071 363 GLU A O 1
ATOM 1760 N N . LEU A 1 131 ? 14.12790 21.07455 16.92444 1.000 46.61012 364 LEU A N 1
ATOM 1761 C CA . LEU A 1 131 ? 12.95506 21.92820 16.98524 1.000 43.71860 364 LEU A CA 1
ATOM 1762 C C . LEU A 1 131 ? 12.08037 21.70340 15.75865 1.000 44.18239 364 LEU A C 1
ATOM 1763 O O . LEU A 1 131 ? 12.56984 21.36558 14.67708 1.000 42.65720 364 LEU A O 1
ATOM 1779 N N . VAL A 1 132 ? 10.77723 21.89879 15.93994 1.000 47.51376 365 VAL A N 1
ATOM 1780 C CA . VAL A 1 132 ? 9.79644 21.79993 14.86716 1.000 42.01041 365 VAL A CA 1
ATOM 1781 C C . VAL A 1 132 ? 9.07276 23.13376 14.76065 1.000 45.69177 365 VAL A C 1
ATOM 1782 O O . VAL A 1 132 ? 8.81594 23.79381 15.77425 1.000 45.10559 365 VAL A O 1
ATOM 1795 N N . THR A 1 133 ? 8.73546 23.52330 13.53490 1.000 42.87701 366 THR A N 1
ATOM 1796 C CA . THR A 1 133 ? 8.12209 24.81704 13.26803 1.000 40.08850 366 THR A CA 1
ATOM 1797 C C . THR A 1 133 ? 6.62271 24.64063 13.05919 1.000 38.14689 366 THR A C 1
ATOM 1798 O O . THR A 1 133 ? 6.19284 23.84617 12.21617 1.000 41.87257 366 THR A O 1
ATOM 1809 N N . LEU A 1 134 ? 5.83731 25.36719 13.84181 1.000 38.20345 367 LEU A N 1
ATOM 1810 C CA . LEU A 1 134 ? 4.40162 25.47241 13.64924 1.000 34.92319 367 LEU A CA 1
ATOM 1811 C C . LEU A 1 134 ? 4.11257 26.79216 12.94860 1.000 37.11975 367 LEU A C 1
ATOM 1812 O O . LEU A 1 134 ? 4.72633 27.81676 13.25901 1.000 35.79957 367 LEU A O 1
ATOM 1828 N N . THR A 1 135 ? 3.20772 26.75771 11.97727 1.000 36.58432 368 THR A N 1
ATOM 1829 C CA . THR A 1 135 ? 2.88906 27.92731 11.17403 1.000 35.00332 368 THR A CA 1
ATOM 1830 C C . THR A 1 135 ? 1.41117 28.24801 11.30988 1.000 33.84193 368 THR A C 1
ATOM 1831 O O . THR A 1 135 ? 0.55801 27.38983 11.06084 1.000 36.30397 368 THR A O 1
ATOM 1842 N N . CYS A 1 136 ? 1.11669 29.48042 11.70219 1.000 38.09841 369 CYS A N 1
ATOM 1843 C CA . CYS A 1 136 ? -0.24450 29.99085 11.72979 1.000 40.60976 369 CYS A CA 1
ATOM 1844 C C . CYS A 1 136 ? -0.45622 30.91279 10.53996 1.000 37.34326 369 CYS A C 1
ATOM 1845 O O . CYS A 1 136 ? 0.38952 31.76552 10.25123 1.000 39.39452 369 CYS A O 1
ATOM 1852 N N . LEU A 1 137 ? -1.58314 30.74548 9.85695 1.000 36.98844 370 LEU A N 1
ATOM 1853 C CA . LEU A 1 137 ? -1.92162 31.57026 8.70462 1.000 37.79400 370 LEU A CA 1
ATOM 1854 C C . LEU A 1 137 ? -3.33233 32.10306 8.88806 1.000 40.59721 370 LEU A C 1
ATOM 1855 O O . LEU A 1 137 ? -4.28365 31.32469 9.01365 1.000 41.89883 370 LEU A O 1
ATOM 1871 N N . ALA A 1 138 ? -3.45840 33.42325 8.91711 1.000 39.44089 371 ALA A N 1
ATOM 1872 C CA . ALA A 1 138 ? -4.73859 34.10987 8.84195 1.000 40.37076 371 ALA A CA 1
ATOM 1873 C C . ALA A 1 138 ? -4.78468 34.84767 7.51233 1.000 41.99417 371 ALA A C 1
ATOM 1874 O O . ALA A 1 138 ? -3.86723 35.61102 7.19423 1.000 41.63788 371 ALA A O 1
ATOM 1881 N N . ARG A 1 139 ? -5.82875 34.60364 6.72571 1.000 40.95175 372 ARG A N 1
ATOM 1882 C CA . ARG A 1 139 ? -5.93835 35.21834 5.41199 1.000 45.06386 372 ARG A CA 1
ATOM 1883 C C . ARG A 1 139 ? -7.39219 35.54809 5.11431 1.000 46.56573 372 ARG A C 1
ATOM 1884 O O . ARG A 1 139 ? -8.30573 35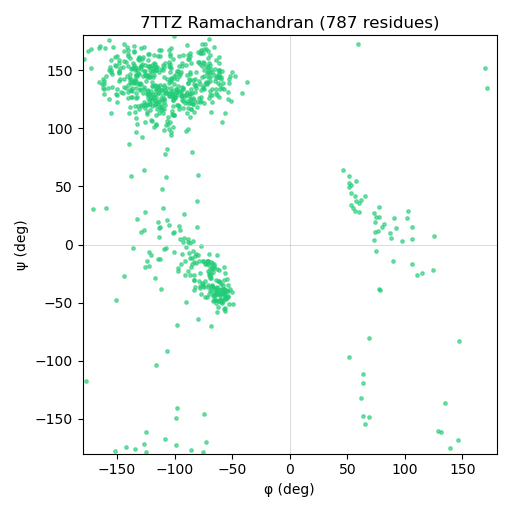.19019 5.86317 1.000 44.32540 372 ARG A O 1
ATOM 1905 N N . GLY A 1 140 ? -7.59145 36.25230 4.00175 1.000 45.85821 373 GLY A N 1
ATOM 1906 C CA . GLY A 1 140 ? -8.91921 36.60735 3.55647 1.000 45.96092 373 GLY A CA 1
ATOM 1907 C C . GLY A 1 140 ? -9.60200 37.69878 4.34417 1.000 48.37834 373 GLY A C 1
ATOM 1908 O O . GLY A 1 140 ? -10.79998 37.91703 4.14045 1.000 48.21641 373 GLY A O 1
ATOM 1912 N N . PHE A 1 141 ? -8.88595 38.40213 5.22110 1.000 45.53879 374 PHE A N 1
ATOM 1913 C CA . PHE A 1 141 ? -9.49305 39.38519 6.10782 1.000 46.22860 374 PHE A CA 1
ATOM 1914 C C . PHE A 1 141 ? -9.21058 40.81179 5.64128 1.000 48.01562 374 PHE A C 1
ATOM 1915 O 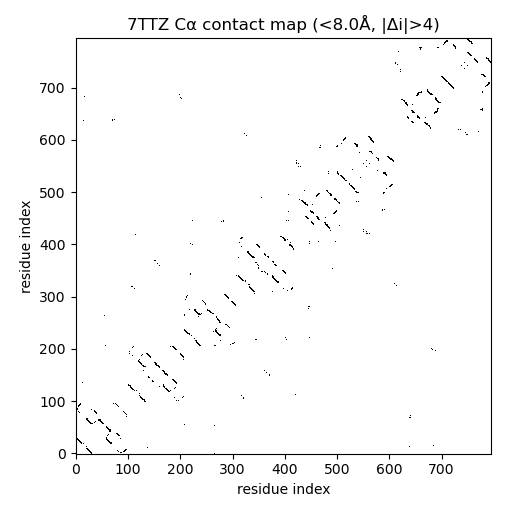O . PHE A 1 141 ? -8.31128 41.06782 4.83884 1.000 47.88697 374 PHE A O 1
ATOM 1932 N N . SER A 1 142 ? -10.01630 41.74550 6.16080 1.000 47.43634 375 SER A N 1
ATOM 1933 C CA . SER A 1 142 ? -9.91963 43.17374 5.88207 1.000 49.03495 375 SER A CA 1
ATOM 1934 C C . SER A 1 142 ? -10.69841 43.87544 6.98221 1.000 48.26455 375 SER A C 1
ATOM 1935 O O . SER A 1 142 ? -11.81223 43.43508 7.29461 1.000 45.68908 375 SER A O 1
ATOM 1943 N N . PRO A 1 143 ? -10.17020 44.94896 7.59312 1.000 46.28202 376 PRO A N 1
ATOM 1944 C CA . PRO A 1 143 ? -8.88373 45.57459 7.27259 1.000 47.96212 376 PRO A CA 1
ATOM 1945 C C . PRO A 1 143 ? -7.66385 44.80364 7.76524 1.000 45.55772 376 PRO A C 1
ATOM 1946 O O . PRO A 1 143 ? -7.78544 43.72461 8.36458 1.000 45.31610 376 PRO A O 1
ATOM 1957 N N . LYS A 1 144 ? -6.47962 45.38097 7.51011 1.000 54.02117 377 LYS A N 1
ATOM 1958 C CA . LYS A 1 144 ? -5.24620 44.61162 7.65602 1.000 53.86122 377 LYS A CA 1
ATOM 1959 C C . LYS A 1 144 ? -4.88211 44.43711 9.11711 1.000 48.51400 377 LYS A C 1
ATOM 1960 O O . LYS A 1 144 ? -3.98951 43.64352 9.41970 1.000 48.54579 377 LYS A O 1
ATOM 1979 N N . ASP A 1 145 ? -5.51234 45.20064 10.01392 1.000 51.85701 378 ASP A N 1
ATOM 1980 C CA . ASP A 1 145 ? -5.15282 45.17473 11.42661 1.000 50.57515 378 ASP A CA 1
ATOM 1981 C C . ASP A 1 145 ? -5.55820 43.84238 12.04812 1.000 49.65785 378 ASP A C 1
ATOM 1982 O O . ASP A 1 145 ? -6.71427 43.41992 11.93945 1.000 45.55727 378 ASP A O 1
ATOM 1991 N N . VAL A 1 146 ? -4.61120 43.19132 12.72407 1.000 42.37897 379 VAL A N 1
ATOM 1992 C CA . VAL A 1 146 ? -4.83138 41.85220 13.25903 1.000 42.67932 379 VAL A CA 1
ATOM 1993 C C . VAL A 1 146 ? -3.87194 41.62915 14.41694 1.000 40.73955 379 VAL A C 1
ATOM 1994 O O . VAL A 1 146 ? -2.78805 42.21586 14.46550 1.000 42.37993 379 VAL A O 1
ATOM 2007 N N . LEU A 1 147 ? -4.27361 40.76837 15.35008 1.000 41.76061 380 LEU A N 1
ATOM 2008 C CA . LEU A 1 147 ? -3.42081 40.31804 16.44059 1.000 43.84256 380 LEU A CA 1
ATOM 2009 C C . LEU A 1 147 ? -3.18094 38.81846 16.31259 1.000 39.66354 380 LEU A C 1
ATOM 2010 O O . LEU A 1 147 ? -4.03007 38.07983 15.80430 1.000 42.23821 380 LEU A O 1
ATOM 2026 N N . VAL A 1 148 ? -2.02205 38.36587 16.78280 1.000 37.13232 381 VAL A N 1
ATOM 2027 C CA . VAL A 1 148 ? -1.68170 36.94666 16.76574 1.000 40.15064 381 VAL A CA 1
ATOM 2028 C C . VAL A 1 148 ? -1.02483 36.58120 18.09085 1.000 37.94113 381 VAL A C 1
ATOM 2029 O O . VAL A 1 148 ? -0.04822 37.21550 18.50058 1.000 39.46133 381 VAL A O 1
ATOM 2042 N N . ARG A 1 149 ? -1.55334 35.55404 18.75328 1.000 42.05733 382 ARG A N 1
ATOM 2043 C CA . ARG A 1 149 ? -0.99457 35.04094 19.99706 1.000 45.38104 382 ARG A CA 1
ATOM 2044 C C . ARG A 1 149 ? -0.87124 33.52777 19.89596 1.000 44.03130 382 ARG A C 1
ATOM 2045 O O . ARG A 1 149 ? -1.54818 32.88710 19.09072 1.000 39.02455 382 ARG A O 1
ATOM 2066 N N . TRP A 1 150 ? -0.01422 32.95042 20.73148 1.000 38.59403 383 TRP A N 1
ATOM 2067 C CA . TRP A 1 150 ? 0.21784 31.51486 20.70815 1.000 40.46259 383 TRP A CA 1
ATOM 2068 C C . TRP A 1 150 ? -0.04049 30.91760 22.07824 1.000 43.05466 383 TRP A C 1
ATOM 2069 O O . TRP A 1 150 ? 0.25691 31.54133 23.10164 1.000 41.55426 383 TRP A O 1
ATOM 2090 N N . LEU A 1 151 ? -0.58968 29.70676 22.09969 1.000 45.31429 384 LEU A N 1
ATOM 2091 C CA . LEU A 1 151 ? -0.68561 28.96319 23.34208 1.000 49.09415 384 LEU A CA 1
ATOM 2092 C C . LEU A 1 151 ? -0.04432 27.59422 23.14683 1.000 50.08795 384 LEU A C 1
ATOM 2093 O O . LEU A 1 151 ? -0.07171 27.03091 22.04889 1.000 47.63598 384 LEU A O 1
ATOM 2109 N N . GLN A 1 152 ? 0.52703 27.06425 24.22949 1.000 51.42654 385 GLN A N 1
ATOM 2110 C CA . GLN A 1 152 ? 0.92244 25.66253 24.34119 1.000 52.01676 385 GLN A CA 1
ATOM 2111 C C . GLN A 1 152 ? 0.06573 25.05078 25.44024 1.000 53.30059 385 GLN A C 1
ATOM 2112 O O . GLN A 1 152 ? 0.10131 25.51455 26.58500 1.000 51.96803 385 GLN A O 1
ATOM 2126 N N . GLY A 1 153 ? -0.70621 24.02558 25.09943 1.000 52.71061 386 GLY A N 1
ATOM 2127 C CA . GLY A 1 153 ? -1.75955 23.60828 26.01018 1.000 53.14940 386 GLY A CA 1
ATOM 2128 C C . GLY A 1 153 ? -2.73270 24.75914 26.18477 1.000 53.66974 386 GLY A C 1
ATOM 2129 O O . GLY A 1 153 ? -3.16019 25.38737 25.21048 1.000 54.53865 386 GLY A O 1
ATOM 2133 N N . SER A 1 154 ? -3.07861 25.06666 27.43473 1.000 63.43937 387 SER A N 1
ATOM 2134 C CA . SER A 1 154 ? -3.89895 26.23015 27.74937 1.000 62.54966 387 SER A CA 1
ATOM 2135 C C . SER A 1 154 ? -3.07234 27.40735 28.25456 1.000 62.87373 387 SER A C 1
ATOM 2136 O O . SER A 1 154 ? -3.64371 28.38835 28.74505 1.000 66.05558 387 SER A O 1
ATOM 2144 N N . GLN A 1 155 ? -1.74732 27.32907 28.14931 1.000 56.41575 388 GLN A N 1
ATOM 2145 C CA . GLN A 1 155 ? -0.84400 28.36982 28.62350 1.000 54.39504 388 GLN A CA 1
ATOM 2146 C C . GLN A 1 155 ? -0.37801 29.21645 27.44730 1.000 52.38190 388 GLN A C 1
ATOM 2147 O O . GLN A 1 155 ? 0.13688 28.68447 26.45610 1.000 52.32913 388 GLN A O 1
ATOM 2161 N N . GLU A 1 156 ? -0.54220 30.53082 27.56830 1.000 57.78554 389 GLU A N 1
ATOM 2162 C CA . GLU A 1 156 ? -0.09578 31.43900 26.52142 1.000 56.82856 389 GLU A CA 1
ATOM 2163 C C . GLU A 1 156 ? 1.42522 31.52563 26.50912 1.000 53.05771 389 GLU A C 1
ATOM 2164 O O . GLU A 1 156 ? 2.06992 31.58093 27.56037 1.000 55.58569 389 GLU A O 1
ATOM 2176 N N . LEU A 1 157 ? 1.99260 31.53724 25.32194 1.000 48.18477 390 LEU A N 1
ATOM 2177 C CA . LEU A 1 157 ? 3.43883 31.63092 25.19247 1.000 50.22121 390 LEU A CA 1
ATOM 2178 C C . LEU A 1 157 ? 3.87558 33.09262 25.13713 1.000 51.58240 390 LEU A C 1
ATOM 2179 O O . LEU A 1 157 ? 3.15940 33.93984 24.59097 1.000 51.99569 390 LEU A O 1
ATOM 2195 N N . PRO A 1 158 ? 5.04541 33.41730 25.69053 1.000 49.18872 391 PRO A N 1
ATOM 2196 C CA . PRO A 1 158 ? 5.51998 34.80355 25.63125 1.000 50.66223 391 PRO A CA 1
ATOM 2197 C C . PRO A 1 158 ? 5.79264 35.22428 24.19640 1.000 52.11961 391 PRO A C 1
ATOM 2198 O O . PRO A 1 158 ? 6.12108 34.40553 23.33420 1.000 52.44697 391 PRO A O 1
ATOM 2209 N N . ARG A 1 159 ? 5.64150 36.52572 23.94158 1.000 65.72344 392 ARG A N 1
ATOM 2210 C CA . ARG A 1 159 ? 5.83936 37.02355 22.58581 1.000 64.67828 392 ARG A CA 1
ATOM 2211 C C . ARG A 1 159 ? 7.20579 36.62689 22.03973 1.000 62.78951 392 ARG A C 1
ATOM 2212 O O . ARG A 1 159 ? 7.36571 36.45999 20.82594 1.000 62.24397 392 ARG A O 1
ATOM 2233 N N . GLU A 1 160 ? 8.20187 36.47232 22.91426 1.000 65.13768 393 GLU A N 1
ATOM 2234 C CA . GLU A 1 160 ? 9.58006 36.27680 22.46732 1.000 65.58122 393 GLU A CA 1
ATOM 2235 C C . GLU A 1 160 ? 9.82032 34.92728 21.80829 1.000 68.80225 393 GLU A C 1
ATOM 2236 O O . GLU A 1 160 ? 10.89628 34.69912 21.24374 1.000 64.05390 393 GLU A O 1
ATOM 2248 N N . LYS A 1 161 ? 8.85597 34.03280 21.85924 1.000 50.57022 394 LYS A N 1
ATOM 2249 C CA . LYS A 1 161 ? 9.04251 32.69343 21.31757 1.000 51.66107 394 LYS A CA 1
ATOM 2250 C C . LYS A 1 161 ? 8.40780 32.47400 19.95839 1.000 47.47025 394 LYS A C 1
ATOM 2251 O O . LYS A 1 161 ? 8.57762 31.39414 19.38709 1.000 49.18426 394 LYS A O 1
ATOM 2270 N N . TYR A 1 162 ? 7.94896 33.53605 19.32118 1.000 51.42358 395 TYR A N 1
ATOM 2271 C CA . TYR A 1 162 ? 7.42989 33.41213 17.98131 1.000 49.30765 395 TYR A CA 1
ATOM 2272 C C . TYR A 1 162 ? 7.57780 34.72691 17.23942 1.000 47.50345 395 TYR A C 1
ATOM 2273 O O . TYR A 1 162 ? 7.89088 35.77598 17.81247 1.000 51.33937 395 TYR A O 1
ATOM 2291 N N . LEU A 1 163 ? 7.32351 34.63530 15.93919 1.000 46.76975 396 LEU A N 1
ATOM 2292 C CA . LEU A 1 163 ? 7.59606 35.69431 14.98232 1.000 43.76597 396 LEU A CA 1
ATOM 2293 C C . LEU A 1 163 ? 6.36535 35.88527 14.11712 1.000 42.19732 396 LEU A C 1
ATOM 2294 O O . LEU A 1 163 ? 5.95619 34.96522 13.40262 1.000 40.21560 396 LEU A O 1
ATOM 2310 N N . THR A 1 164 ? 5.79555 37.08007 14.15969 1.000 39.52228 397 THR A N 1
ATOM 2311 C CA . THR A 1 164 ? 4.60721 37.40432 13.38693 1.000 36.02841 397 THR A CA 1
ATOM 2312 C C . THR A 1 164 ? 4.98938 38.41333 12.31447 1.000 39.24006 397 THR A C 1
ATOM 2313 O O . THR A 1 164 ? 5.47067 39.50522 12.62662 1.000 38.71490 397 THR A O 1
ATOM 2324 N N . TRP A 1 165 ? 4.78377 38.04619 11.05660 1.000 43.36524 398 TRP A N 1
ATOM 2325 C CA . TRP A 1 165 ? 5.09006 38.95556 9.96798 1.000 43.92585 398 TRP A CA 1
ATOM 2326 C C . TRP A 1 165 ? 4.03867 40.06197 9.88574 1.000 40.90189 398 TRP A C 1
ATOM 2327 O O . TRP A 1 165 ? 2.98939 40.01193 10.53181 1.000 40.14443 398 TRP A O 1
ATOM 2348 N N . ALA A 1 166 ? 4.33851 41.08233 9.08668 1.000 38.53324 399 ALA A N 1
ATOM 2349 C CA . ALA A 1 166 ? 3.40065 42.17979 8.89334 1.000 42.42853 399 ALA A CA 1
ATOM 2350 C C . ALA A 1 166 ? 2.21130 41.72900 8.04821 1.000 43.87619 399 ALA A C 1
ATOM 2351 O O . ALA A 1 166 ? 2.32691 40.85298 7.18506 1.000 42.27806 399 ALA A O 1
ATOM 2358 N N . SER A 1 167 ? 1.04942 42.32007 8.33185 1.000 47.28326 400 SER A N 1
ATOM 2359 C CA . SER A 1 167 ? -0.15506 42.05175 7.55501 1.000 47.67674 400 SER A CA 1
ATOM 2360 C C . SER A 1 167 ? 0.02626 42.61015 6.14950 1.000 50.88235 400 SER A C 1
ATOM 2361 O O . SER A 1 167 ? 0.27404 43.80884 5.97926 1.000 52.02356 400 SER A O 1
ATOM 2369 N N . ARG A 1 168 ? -0.09737 41.74976 5.14271 1.000 59.40382 401 ARG A N 1
ATOM 2370 C CA . ARG A 1 168 ? 0.17112 42.13349 3.76638 1.000 59.66548 401 ARG A CA 1
ATOM 2371 C C . ARG A 1 168 ? -0.98384 41.72920 2.86315 1.000 58.05594 401 ARG A C 1
ATOM 2372 O O . ARG A 1 168 ? -1.68725 40.74649 3.11589 1.000 56.84407 401 ARG A O 1
ATOM 2393 N N . GLN A 1 169 ? -1.14802 42.49973 1.79270 1.000 50.77868 402 GLN A N 1
ATOM 2394 C CA . GLN A 1 169 ? -2.26390 42.31963 0.87814 1.000 55.04947 402 GLN A CA 1
ATOM 2395 C C . GLN A 1 169 ? -2.07187 41.08217 0.01203 1.000 55.48448 402 GLN A C 1
ATOM 2396 O O . GLN A 1 169 ? -0.97856 40.81255 -0.49480 1.000 54.02437 402 GLN A O 1
ATOM 2410 N N . GLU A 1 170 ? -3.15304 40.34342 -0.17069 1.000 55.19610 403 GLU A N 1
ATOM 2411 C CA . GLU A 1 170 ? -3.11214 39.10072 -0.91340 1.000 55.20055 403 GLU A CA 1
ATOM 2412 C C . GLU A 1 170 ? -3.13255 39.35119 -2.41740 1.000 54.81594 403 GLU A C 1
ATOM 2413 O O . GLU A 1 170 ? -3.60805 40.39155 -2.88174 1.000 54.84393 403 GLU A O 1
ATOM 2425 N N . PRO A 1 171 ? -2.64346 38.39426 -3.20712 1.000 64.03319 404 PRO A N 1
ATOM 2426 C CA . PRO A 1 171 ? -2.91683 38.43055 -4.64995 1.000 66.17344 404 PRO A CA 1
ATOM 2427 C C . PRO A 1 171 ? -4.38662 38.11429 -4.88593 1.000 70.46748 404 PRO A C 1
ATOM 2428 O O . PRO A 1 171 ? -4.89868 37.10348 -4.39984 1.000 73.79703 404 PRO A O 1
ATOM 2439 N N . SER A 1 172 ? -5.07795 38.99834 -5.60288 1.000 73.40294 405 SER A N 1
ATOM 2440 C CA . SER A 1 172 ? -6.51347 38.81833 -5.78117 1.000 80.18223 405 SER A CA 1
ATOM 2441 C C . SER A 1 172 ? -7.00432 39.62593 -6.96926 1.000 80.29981 405 SER A C 1
ATOM 2442 O O . SER A 1 172 ? -6.71265 40.82095 -7.07168 1.000 84.42191 405 SER A O 1
ATOM 2450 N N . GLN A 1 173 ? -7.75013 38.97077 -7.85754 1.000 103.71298 406 GLN A N 1
ATOM 2451 C CA . GLN A 1 173 ? -8.52534 39.66566 -8.88239 1.000 112.13046 406 GLN A CA 1
ATOM 2452 C C . GLN A 1 173 ? -9.88198 39.98179 -8.26577 1.000 106.06281 406 GLN A C 1
ATOM 2453 O O . GLN A 1 173 ? -10.76031 39.12011 -8.17581 1.000 102.04910 406 GLN A O 1
ATOM 2467 N N . GLY A 1 174 ? -10.04302 41.21835 -7.81404 1.000 90.94801 407 GLY A N 1
ATOM 2468 C CA . GLY A 1 174 ? -11.26849 41.60874 -7.15484 1.000 94.93011 407 GLY A CA 1
ATOM 2469 C C . GLY A 1 174 ? -11.03194 42.40436 -5.88974 1.000 92.45249 407 GLY A C 1
ATOM 2470 O O . GLY A 1 174 ? -10.19354 43.30818 -5.86370 1.000 91.21371 407 GLY A O 1
ATOM 2474 N N . THR A 1 175 ? -11.76969 42.08170 -4.83402 1.000 85.75282 408 THR A N 1
ATOM 2475 C CA . THR A 1 175 ? -11.75556 42.90173 -3.63772 1.000 83.65359 408 THR A CA 1
ATOM 2476 C C . THR A 1 175 ? -10.48762 42.61395 -2.83395 1.000 77.12783 408 THR A C 1
ATOM 2477 O O . THR A 1 175 ? -9.88981 41.54210 -2.93818 1.000 73.29260 408 THR A O 1
ATOM 2488 N N . THR A 1 176 ? -10.07134 43.58535 -2.02700 1.000 68.64261 409 THR A N 1
ATOM 2489 C CA . THR A 1 176 ? -8.78694 43.49493 -1.34402 1.000 61.94403 409 THR A CA 1
ATOM 2490 C C . THR A 1 176 ? -8.91607 42.74775 -0.01960 1.000 58.87610 409 THR A C 1
ATOM 2491 O O . THR A 1 176 ? -9.77180 43.07382 0.80834 1.000 59.81390 409 THR A O 1
ATOM 2502 N N . THR A 1 177 ? -8.05147 41.75324 0.17670 1.000 55.11395 410 THR A N 1
ATOM 2503 C CA . THR A 1 177 ? -7.96810 40.99941 1.41922 1.000 57.35298 410 THR A CA 1
ATOM 2504 C C . THR A 1 177 ? -6.51081 40.94033 1.85655 1.000 48.67658 410 THR A C 1
ATOM 2505 O O . THR A 1 177 ? -5.59567 41.15019 1.05693 1.000 54.11503 410 THR A O 1
ATOM 2516 N N . PHE A 1 178 ? -6.29784 40.65283 3.13629 1.000 44.41860 411 PHE A N 1
ATOM 2517 C CA . PHE A 1 178 ? -4.96302 40.63038 3.71112 1.000 45.18179 411 PHE A CA 1
ATOM 2518 C C . PHE A 1 178 ? -4.66829 39.26268 4.30913 1.000 45.52403 411 PHE A C 1
ATOM 2519 O O . PHE A 1 178 ? -5.56726 38.44808 4.53636 1.000 43.05239 411 PHE A O 1
ATOM 2536 N N . PHE A 1 179 ? -3.38596 39.02321 4.56351 1.000 44.56481 412 PHE A N 1
ATOM 2537 C CA . PHE A 1 179 ? -2.94403 37.78723 5.18227 1.000 48.67923 412 PHE A CA 1
ATOM 2538 C C . PHE A 1 179 ? -1.78091 38.08039 6.11525 1.000 44.77757 412 PHE A C 1
ATOM 2539 O O . PHE A 1 179 ? -1.07693 39.08268 5.97176 1.000 42.51828 412 PHE A O 1
ATOM 2556 N N . VAL A 1 180 ? -1.57866 37.17582 7.06628 1.000 42.31079 413 VAL A N 1
ATOM 2557 C CA . VAL A 1 180 ? -0.47015 37.27009 8.00515 1.000 38.94096 413 VAL A CA 1
ATOM 2558 C C . VAL A 1 180 ? -0.05242 35.85621 8.37683 1.000 40.76783 413 VAL A C 1
ATOM 2559 O O . VAL A 1 180 ? -0.89490 34.96520 8.52763 1.000 36.58236 413 VAL A O 1
ATOM 2572 N N . TYR A 1 181 ? 1.25748 35.65213 8.49269 1.000 50.97476 414 TYR A N 1
ATOM 2573 C CA . TYR A 1 181 ? 1.84605 34.40944 8.96560 1.000 49.41364 414 TYR A CA 1
ATOM 2574 C C . TYR A 1 181 ? 2.47120 34.63310 10.33799 1.000 47.93781 414 TYR A C 1
ATOM 2575 O O . TYR A 1 181 ? 2.87019 35.74877 10.68728 1.000 51.34979 414 TYR A O 1
ATOM 2593 N N . SER A 1 182 ? 2.56261 33.54699 11.10713 1.000 38.67672 415 SER A N 1
ATOM 2594 C CA . SER A 1 182 ? 3.31193 33.51724 12.35783 1.000 39.72129 415 SER A CA 1
ATOM 2595 C C . SER A 1 182 ? 3.89471 32.11632 12.50043 1.000 38.66214 415 SER A C 1
ATOM 2596 O O . SER A 1 182 ? 3.17931 31.12357 12.31444 1.000 37.44611 415 SER A O 1
ATOM 2604 N N . ILE A 1 183 ? 5.19057 32.03325 12.79488 1.000 39.62843 416 ILE A N 1
ATOM 2605 C CA . ILE A 1 183 ? 5.85183 30.76122 13.05725 1.000 43.01612 416 ILE A CA 1
ATOM 2606 C C . ILE A 1 183 ? 6.25278 30.70983 14.52321 1.000 46.74671 416 ILE A C 1
ATOM 2607 O O . ILE A 1 183 ? 6.80409 31.67654 15.06527 1.000 43.93404 416 ILE A O 1
ATOM 2623 N N . LEU A 1 184 ? 5.94774 29.58562 15.16133 1.000 39.31466 417 LEU A N 1
ATOM 2624 C CA . LEU A 1 184 ? 6.39151 29.26405 16.50842 1.000 37.00318 417 LEU A CA 1
ATOM 2625 C C . LEU A 1 184 ? 7.20490 27.98390 16.41698 1.000 36.11709 417 LEU A C 1
ATOM 2626 O O . LEU A 1 184 ? 6.71005 26.96953 15.91606 1.000 36.31182 417 LEU A O 1
ATOM 2642 N N . ARG A 1 185 ? 8.44534 28.03157 16.88393 1.000 39.88286 418 ARG A N 1
ATOM 2643 C CA . ARG A 1 185 ? 9.31215 26.86201 16.90891 1.000 41.84749 418 ARG A CA 1
ATOM 2644 C C . ARG A 1 185 ? 9.35287 26.29955 18.32339 1.000 43.36914 418 ARG A C 1
ATOM 2645 O O . ARG A 1 185 ? 9.64045 27.02934 19.27841 1.000 48.04039 418 ARG A O 1
ATOM 2666 N N . VAL A 1 186 ? 9.06088 25.00425 18.45436 1.000 43.83426 419 VAL A N 1
ATOM 2667 C CA . VAL A 1 186 ? 8.97705 24.34433 19.75040 1.000 45.15094 419 VAL A CA 1
ATOM 2668 C C . VAL A 1 186 ? 9.82367 23.07652 19.71853 1.000 49.34589 419 VAL A C 1
ATOM 2669 O O . VAL A 1 186 ? 10.28784 22.63413 18.66692 1.000 50.40328 419 VAL A O 1
ATOM 2682 N N . ALA A 1 187 ? 10.02183 22.49330 20.89945 1.000 44.31767 420 ALA A N 1
ATOM 2683 C CA . ALA A 1 187 ? 10.82855 21.28546 21.01613 1.000 46.15654 420 ALA A CA 1
ATOM 2684 C C . ALA A 1 187 ? 10.12555 20.11340 20.34089 1.000 50.50165 420 ALA A C 1
ATOM 2685 O O . ALA A 1 187 ? 8.92321 19.90523 20.52984 1.000 46.52240 420 ALA A O 1
ATOM 2692 N N . ALA A 1 188 ? 10.87911 19.35427 19.53825 1.000 52.00295 421 ALA A N 1
ATOM 2693 C CA . ALA A 1 188 ? 10.31622 18.17907 18.88009 1.000 48.39594 421 ALA A CA 1
ATOM 2694 C C . ALA A 1 188 ? 9.65516 17.24923 19.88594 1.000 52.69209 421 ALA A C 1
ATOM 2695 O O . ALA A 1 188 ? 8.59143 16.67892 19.61635 1.000 51.26763 421 ALA A O 1
ATOM 2702 N N . GLU A 1 189 ? 10.27504 17.08360 21.05537 1.000 66.38128 422 GLU A N 1
ATOM 2703 C CA . GLU A 1 189 ? 9.72424 16.18157 22.05941 1.000 66.43996 422 GLU A CA 1
ATOM 2704 C C . GLU A 1 189 ? 8.32092 16.60534 22.47359 1.000 61.11824 422 GLU A C 1
ATOM 2705 O O . GLU A 1 189 ? 7.42904 15.76143 22.62067 1.000 60.94489 422 GLU A O 1
ATOM 2717 N N . ASP A 1 190 ? 8.10629 17.90844 22.67699 1.000 55.32259 423 ASP A N 1
ATOM 2718 C CA . ASP A 1 190 ? 6.78225 18.38173 23.07204 1.000 60.11524 423 ASP A CA 1
ATOM 2719 C C . ASP A 1 190 ? 5.73920 18.04343 22.01541 1.000 60.22623 423 ASP A C 1
ATOM 2720 O O . ASP A 1 190 ? 4.62036 17.62759 22.34228 1.000 59.21632 423 ASP A O 1
ATOM 2729 N N . TRP A 1 191 ? 6.08311 18.22584 20.73979 1.000 50.27554 424 TRP A N 1
ATOM 2730 C CA . TRP A 1 191 ? 5.13718 17.90130 19.68089 1.000 49.36298 424 TRP A CA 1
ATOM 2731 C C . TRP A 1 191 ? 4.83973 16.41061 19.65338 1.000 53.61033 424 TRP A C 1
ATOM 2732 O O . TRP A 1 191 ? 3.68277 15.99964 19.49959 1.000 51.05144 424 TRP A O 1
ATOM 2753 N N . LYS A 1 192 ? 5.87530 15.58450 19.79750 1.000 53.77010 425 LYS A N 1
ATOM 2754 C CA . LYS A 1 192 ? 5.70203 14.14589 19.65684 1.000 60.69374 425 LYS A CA 1
ATOM 2755 C C . LYS A 1 192 ? 5.07504 13.51424 20.89201 1.000 61.79182 425 LYS A C 1
ATOM 2756 O O . LYS A 1 192 ? 4.45892 12.44755 20.78597 1.000 64.90113 425 LYS A O 1
ATOM 2775 N N . LYS A 1 193 ? 5.21635 14.13917 22.06403 1.000 69.62653 426 LYS A N 1
ATOM 2776 C CA . LYS A 1 193 ? 4.56163 13.60101 23.25145 1.000 72.76411 426 LYS A CA 1
ATOM 2777 C C . LYS A 1 193 ? 3.06258 13.85341 23.22936 1.000 68.31378 426 LYS A C 1
ATOM 2778 O O . LYS A 1 193 ? 2.32776 13.21805 23.99108 1.000 73.16173 426 LYS A O 1
ATOM 2797 N N . GLY A 1 194 ? 2.59903 14.76676 22.39060 1.000 66.11439 427 GLY A N 1
ATOM 2798 C CA . GLY A 1 194 ? 1.20108 14.86567 22.05532 1.000 63.17579 427 GLY A CA 1
ATOM 2799 C C . GLY A 1 194 ? 0.41824 16.02088 22.64915 1.000 63.78868 427 GLY A C 1
ATOM 2800 O O . GLY A 1 194 ? -0.81933 15.97973 22.61315 1.000 63.57343 427 GLY A O 1
ATOM 2804 N N . ASP A 1 195 ? 1.07877 17.04232 23.18046 1.000 60.99203 428 ASP A N 1
ATOM 2805 C CA . ASP A 1 195 ? 0.34046 18.16766 23.73025 1.000 63.98651 428 ASP A CA 1
ATOM 2806 C C . ASP A 1 195 ? 0.01011 19.16493 22.62740 1.000 57.61555 428 ASP A C 1
ATOM 2807 O O . ASP A 1 195 ? 0.67641 19.23315 21.59296 1.000 60.83189 428 ASP A O 1
ATOM 2816 N N . THR A 1 196 ? -1.03916 19.94100 22.86075 1.000 52.93236 429 THR A N 1
ATOM 2817 C CA . THR A 1 196 ? -1.61909 20.76096 21.81244 1.000 50.76754 429 THR A CA 1
ATOM 2818 C C . THR A 1 196 ? -0.91603 22.11254 21.70244 1.000 52.36368 429 THR A C 1
ATOM 2819 O O . THR A 1 196 ? -0.15555 22.53018 22.58017 1.000 49.91957 429 THR A O 1
ATOM 2830 N N . PHE A 1 197 ? -1.17739 22.78400 20.58356 1.000 42.05068 430 PHE A N 1
ATOM 2831 C CA . PHE A 1 197 ? -0.69080 24.12491 20.30909 1.000 42.78445 430 PHE A CA 1
ATOM 2832 C C . PHE A 1 197 ? -1.80996 24.87815 19.61050 1.000 40.88084 430 PHE A C 1
ATOM 2833 O O . PHE A 1 197 ? -2.58404 24.29651 18.84870 1.000 44.53660 430 PHE A O 1
ATOM 2850 N N . SER A 1 198 ? -1.91221 26.16900 19.89408 1.000 44.77237 431 SER A N 1
ATOM 2851 C CA . SER A 1 198 ? -3.01809 26.95920 19.38276 1.000 39.39864 431 SER A CA 1
ATOM 2852 C C . SER A 1 198 ? -2.51056 28.30559 18.90402 1.000 46.18384 431 SER A C 1
ATOM 2853 O O . SER A 1 198 ? -1.65360 28.91968 19.54577 1.000 44.16216 431 SER A O 1
ATOM 2861 N N . CYS A 1 199 ? -3.04193 28.74839 17.76860 1.000 45.08760 432 CYS A N 1
ATOM 2862 C CA . CYS A 1 199 ? -2.86253 30.10624 17.27833 1.000 45.85295 432 CYS A CA 1
ATOM 2863 C C . CYS A 1 199 ? -4.15701 30.87042 17.51781 1.000 43.52155 432 CYS A C 1
ATOM 2864 O O . CYS A 1 199 ? -5.23339 30.40378 17.13050 1.000 47.56335 432 CYS A O 1
ATOM 2871 N N . MET A 1 200 ? -4.05531 32.02980 18.16162 1.000 44.36870 433 MET A N 1
ATOM 2872 C CA . MET A 1 200 ? -5.20854 32.86995 18.46065 1.000 43.34053 433 MET A CA 1
ATOM 2873 C C . MET A 1 200 ? -5.11365 34.16260 17.66513 1.000 40.52285 433 MET A C 1
ATOM 2874 O O . MET A 1 200 ? -4.07514 34.83344 17.68220 1.000 43.63094 433 MET A O 1
ATOM 2888 N N . VAL A 1 201 ? -6.19956 34.51725 16.98505 1.000 33.83226 434 VAL A N 1
ATOM 2889 C CA . VAL A 1 201 ? -6.21707 35.65363 16.07369 1.000 39.83263 434 VAL A CA 1
ATOM 2890 C C . VAL A 1 201 ? -7.30759 36.61872 16.51003 1.000 36.24441 434 VAL A C 1
ATOM 2891 O O . VAL A 1 201 ? -8.45895 36.21580 16.71298 1.000 36.31664 434 VAL A O 1
ATOM 2904 N N . GLY A 1 202 ? -6.93962 37.88868 16.65010 1.000 38.27223 435 GLY A N 1
ATOM 2905 C CA . GLY A 1 202 ? -7.87963 38.95246 16.94755 1.000 41.33983 435 GLY A CA 1
ATOM 2906 C C . GLY A 1 202 ? -8.07284 39.82720 15.71983 1.000 40.64516 435 GLY A C 1
ATOM 2907 O O . GLY A 1 202 ? -7.10314 40.22167 15.06932 1.000 42.18381 435 GLY A O 1
ATOM 2911 N N . HIS A 1 203 ? -9.33636 40.10547 15.40950 1.000 40.76338 436 HIS A N 1
ATOM 2912 C CA . HIS A 1 203 ? -9.69093 40.90384 14.24489 1.000 39.74064 436 HIS A CA 1
ATOM 2913 C C . HIS A 1 203 ? -11.10963 41.41957 14.44508 1.000 42.62505 436 HIS A C 1
ATOM 2914 O O . HIS A 1 203 ? -11.96865 40.69900 14.96242 1.000 39.84270 436 HIS A O 1
ATOM 2928 N N . GLU A 1 204 ? -11.34435 42.67275 14.04495 1.000 42.64415 437 GLU A N 1
ATOM 2929 C CA . GLU A 1 204 ? -12.62459 43.30922 14.33323 1.000 44.53477 437 GLU A CA 1
ATOM 2930 C C . GLU A 1 204 ? -13.78811 42.64040 13.61076 1.000 46.02556 437 GLU A C 1
ATOM 2931 O O . GLU A 1 204 ? -14.93342 42.79059 14.04710 1.000 45.24800 437 GLU A O 1
ATOM 2943 N N . ALA A 1 205 ? -13.52914 41.88324 12.54543 1.000 37.69444 438 ALA A N 1
ATOM 2944 C CA . ALA A 1 205 ? -14.60294 41.23180 11.80779 1.000 38.06984 438 ALA A CA 1
ATOM 2945 C C . ALA A 1 205 ? -14.98177 39.86505 12.37028 1.000 38.26085 438 ALA A C 1
ATOM 2946 O O . ALA A 1 205 ? -15.97068 39.28042 11.91394 1.000 40.23483 438 ALA A O 1
ATOM 2953 N N . LEU A 1 206 ? -14.23999 39.34731 13.34644 1.000 41.62389 439 LEU A N 1
ATOM 2954 C CA . LEU A 1 206 ? -14.60155 38.07878 13.96212 1.000 45.25751 439 LEU A CA 1
ATOM 2955 C C . LEU A 1 206 ? -15.80354 38.25922 14.89344 1.000 43.12370 439 LEU A C 1
ATOM 2956 O O . LEU A 1 206 ? -15.94351 39.29806 15.54622 1.000 43.27076 439 LEU A O 1
ATOM 2972 N N . PRO A 1 207 ? -16.68944 37.25821 14.97439 1.000 43.00456 440 PRO A N 1
ATOM 2973 C CA . PRO A 1 207 ? -17.89843 37.43774 15.80595 1.000 45.49109 440 PRO A CA 1
ATOM 2974 C C . PRO A 1 207 ? -17.57048 37.70706 17.26677 1.000 46.31507 440 PRO A C 1
ATOM 2975 O O . PRO A 1 207 ? -18.11104 38.64709 17.86622 1.000 48.50988 440 PRO A O 1
ATOM 2986 N N . LEU A 1 208 ? -16.67791 36.91203 17.85274 1.000 45.40186 441 LEU A N 1
ATOM 2987 C CA . LEU A 1 208 ? -16.27296 37.06954 19.24125 1.000 45.01972 441 LEU A CA 1
ATOM 2988 C C . LEU A 1 208 ? -14.98650 37.87049 19.38200 1.000 45.94402 441 LEU A C 1
ATOM 2989 O O . LEU A 1 208 ? -14.35618 37.82680 20.44393 1.000 46.39577 441 LEU A O 1
ATOM 3005 N N . ALA A 1 209 ? -14.57693 38.58318 18.32897 1.000 38.94670 442 ALA A N 1
ATOM 3006 C CA . ALA A 1 209 ? -13.38182 39.42164 18.33936 1.000 39.76876 442 ALA A CA 1
ATOM 3007 C C . ALA A 1 209 ? -12.12403 38.57357 18.20542 1.000 37.32837 442 ALA A C 1
ATOM 3008 O O . ALA A 1 209 ? -11.16134 38.97358 17.54298 1.000 36.23689 442 ALA A O 1
ATOM 3015 N N . PHE A 1 210 ? -12.11485 37.41118 18.84514 1.000 43.63962 443 PHE A N 1
ATOM 3016 C CA . PHE A 1 210 ? -11.00667 36.47869 18.74835 1.000 42.68528 443 PHE A CA 1
ATOM 3017 C C . PHE A 1 210 ? -11.50643 35.14601 18.21695 1.000 42.65880 443 PHE A C 1
ATOM 3018 O O . PHE A 1 210 ? -12.67623 34.79113 18.39004 1.000 43.93847 443 PHE A O 1
ATOM 3035 N N . THR A 1 211 ? -10.60539 34.40656 17.57515 1.000 42.81167 444 THR A N 1
ATOM 3036 C CA . THR A 1 211 ? -10.85084 33.01179 17.24757 1.000 42.79175 444 THR A CA 1
ATOM 3037 C C . THR A 1 211 ? -9.55944 32.23182 17.44116 1.000 41.96380 444 THR A C 1
ATOM 3038 O O . THR A 1 211 ? -8.47779 32.80425 17.60540 1.000 42.92095 444 THR A O 1
ATOM 3049 N N . GLN A 1 212 ? -9.67851 30.90855 17.38968 1.000 41.30767 445 GLN A N 1
ATOM 3050 C CA . GLN A 1 212 ? -8.58400 30.02382 17.76106 1.000 43.12665 445 GLN A CA 1
ATOM 3051 C C . GLN A 1 212 ? -8.63430 28.75574 16.92310 1.000 41.41140 445 GLN A C 1
ATOM 3052 O O . GLN A 1 212 ? -9.71479 28.24328 16.61825 1.000 39.19810 445 GLN A O 1
ATOM 3066 N N . LYS A 1 213 ? -7.45456 28.26827 16.54430 1.000 47.85502 446 LYS A N 1
ATOM 3067 C CA . LYS A 1 213 ? -7.29336 26.95501 15.93763 1.000 52.18356 446 LYS A CA 1
ATOM 3068 C C . LYS A 1 213 ? -6.27233 26.17753 16.75495 1.000 48.85513 446 LYS A C 1
ATOM 3069 O O . LYS A 1 213 ? -5.27354 26.74359 17.21174 1.000 49.64938 446 LYS A O 1
ATOM 3088 N N . THR A 1 214 ? -6.52898 24.88373 16.94019 1.000 41.00527 447 THR A N 1
ATOM 3089 C CA . THR A 1 214 ? -5.69670 24.02718 17.77111 1.000 42.56915 447 THR A CA 1
ATOM 3090 C C . THR A 1 214 ? -5.26792 22.79922 16.98010 1.000 45.60482 447 THR A C 1
ATOM 3091 O O . THR A 1 214 ? -6.00436 22.30873 16.11958 1.000 45.25218 447 THR A O 1
ATOM 3102 N N . ILE A 1 215 ? -4.08039 22.28583 17.30465 1.000 43.25581 448 ILE A N 1
ATOM 3103 C CA . ILE A 1 215 ? -3.44901 21.24083 16.51117 1.000 48.17641 448 ILE A CA 1
ATOM 3104 C C . ILE A 1 215 ? -2.63754 20.32991 17.41771 1.000 47.99601 448 ILE A C 1
ATOM 3105 O O . ILE A 1 215 ? -2.14838 20.74299 18.47240 1.000 45.49866 448 ILE A O 1
ATOM 3121 N N . ASP A 1 216 ? -2.49861 19.07904 16.98397 1.000 53.99596 449 ASP A N 1
ATOM 3122 C CA . ASP A 1 216 ? -1.58460 18.11510 17.57883 1.000 53.66126 449 ASP A CA 1
ATOM 3123 C C . ASP A 1 216 ? -1.43492 16.96433 16.59218 1.000 54.93082 449 ASP A C 1
ATOM 3124 O O . ASP A 1 216 ? -2.15758 16.87527 15.59737 1.000 57.49042 449 ASP A O 1
ATOM 3133 N N . ARG A 1 217 ? -0.49428 16.07828 16.88589 1.000 57.24355 450 ARG A N 1
ATOM 3134 C CA . ARG A 1 217 ? -0.14419 14.99915 15.97041 1.000 61.38433 450 ARG A CA 1
ATOM 3135 C C . ARG A 1 217 ? -1.32228 14.08065 15.67850 1.000 61.62805 450 ARG A C 1
ATOM 3136 O O . ARG A 1 217 ? -2.17045 13.85631 16.53837 1.000 63.85363 450 ARG A O 1
ATOM 3157 N N . CYS B 2 9 ? 18.35155 70.23796 6.69227 1.000 66.92351 242 CYS B N 1
ATOM 3158 C CA . CYS B 2 9 ? 18.96283 69.16633 5.91155 1.000 74.91960 242 CYS B CA 1
ATOM 3159 C C . CYS B 2 9 ? 20.33889 68.80988 6.46394 1.000 70.24206 242 CYS B C 1
ATOM 3160 O O . CYS B 2 9 ? 21.19117 69.68411 6.62376 1.000 68.75806 242 CYS B O 1
ATOM 3166 N N . HIS B 2 10 ? 20.56291 67.52701 6.74320 1.000 66.03805 243 HIS B N 1
ATOM 3167 C CA . HIS B 2 10 ? 21.82372 67.06395 7.31684 1.000 60.90436 243 HIS B CA 1
ATOM 3168 C C . HIS B 2 10 ? 22.43453 65.98278 6.43559 1.000 60.71409 243 HIS B C 1
ATOM 3169 O O . HIS B 2 10 ? 21.80662 64.92771 6.23512 1.000 55.18214 243 HIS B O 1
ATOM 3183 N N . PRO B 2 11 ? 23.64580 66.17429 5.91040 1.000 57.75379 244 PRO B N 1
ATOM 3184 C CA . PRO B 2 11 ? 24.19529 65.19119 4.96615 1.000 52.65797 244 PRO B CA 1
ATOM 3185 C C . PRO B 2 11 ? 24.53312 63.86897 5.64257 1.000 50.64144 244 PRO B C 1
ATOM 3186 O O . PRO B 2 11 ? 25.03636 63.83341 6.76817 1.000 53.03073 244 PRO B O 1
ATOM 3197 N N . ARG B 2 12 ? 24.25237 62.77394 4.93346 1.000 48.76025 245 ARG B N 1
ATOM 3198 C CA . ARG B 2 12 ? 24.59681 61.43059 5.38016 1.000 50.17031 245 ARG B CA 1
ATOM 3199 C C . ARG B 2 12 ? 25.00259 60.58344 4.18236 1.000 46.15270 245 ARG B C 1
ATOM 3200 O O . ARG B 2 12 ? 24.41636 60.69951 3.10319 1.000 45.61693 245 ARG B O 1
ATOM 3221 N N . LEU B 2 13 ? 25.99992 59.72766 4.38355 1.000 41.92907 246 LEU B N 1
ATOM 3222 C CA . LEU B 2 13 ? 26.50432 58.83293 3.35262 1.000 42.38709 246 LEU B CA 1
ATOM 3223 C C . LEU B 2 13 ? 26.11258 57.40014 3.68471 1.000 41.71829 246 LEU B C 1
ATOM 3224 O O . LEU B 2 13 ? 26.22608 56.97133 4.83524 1.000 39.96511 246 LEU B O 1
ATOM 3240 N N . SER B 2 14 ? 25.64842 56.66351 2.67461 1.000 45.76864 247 SER B N 1
ATOM 3241 C CA . SER B 2 14 ? 25.21639 55.28360 2.85869 1.000 43.74876 247 SER B CA 1
ATOM 3242 C C . SER B 2 14 ? 25.69394 54.43650 1.68956 1.000 39.29108 247 SER B C 1
ATOM 3243 O O . SER B 2 14 ? 25.51874 54.82271 0.53184 1.000 40.89296 247 SER B O 1
ATOM 3251 N N . LEU B 2 15 ? 26.27681 53.27922 1.99894 1.000 45.47356 248 LEU B N 1
ATOM 3252 C CA . LEU B 2 15 ? 26.78243 52.33422 1.01012 1.000 42.46623 248 LEU B CA 1
ATOM 3253 C C . LEU B 2 15 ? 25.91542 51.08198 1.05000 1.000 41.44622 248 LEU B C 1
ATOM 3254 O O . LEU B 2 15 ? 25.88591 50.37508 2.06475 1.000 47.29724 248 LEU B O 1
ATOM 3270 N N . HIS B 2 16 ? 25.21696 50.80943 -0.04955 1.000 44.74849 249 HIS B N 1
ATOM 3271 C CA . HIS B 2 16 ? 24.26021 49.71419 -0.12796 1.000 40.95060 249 HIS B CA 1
ATOM 3272 C C . HIS B 2 16 ? 24.82254 48.58069 -0.97670 1.000 45.83653 249 HIS B C 1
ATOM 3273 O O . HIS B 2 16 ? 25.47747 48.81535 -1.99878 1.000 45.62371 249 HIS B O 1
ATOM 3287 N N . ARG B 2 17 ? 24.53696 47.35208 -0.56050 1.000 41.62624 250 ARG B N 1
ATOM 3288 C CA . ARG B 2 17 ? 25.12133 46.18240 -1.18682 1.000 43.21687 250 ARG B CA 1
ATOM 3289 C C . ARG B 2 17 ? 24.47343 45.89652 -2.53887 1.000 41.56454 250 ARG B C 1
ATOM 3290 O O . ARG B 2 17 ? 23.39344 46.40851 -2.84362 1.000 40.17779 250 ARG B O 1
ATOM 3311 N N . PRO B 2 18 ? 25.10584 45.05346 -3.35735 1.000 40.88277 251 PRO B N 1
ATOM 3312 C CA . PRO B 2 18 ? 24.46086 44.62721 -4.60721 1.000 41.38510 251 PRO B CA 1
ATOM 3313 C C . PRO B 2 18 ? 23.17694 43.85439 -4.32778 1.000 40.61515 251 PRO B C 1
ATOM 3314 O O . PRO B 2 18 ? 23.11114 43.03267 -3.41081 1.000 42.65465 251 PRO B O 1
ATOM 3325 N N . ALA B 2 19 ? 22.14603 44.12690 -5.12595 1.000 40.83330 252 ALA B N 1
ATOM 3326 C CA . ALA B 2 19 ? 20.89310 43.39408 -4.99007 1.000 42.05988 252 ALA B CA 1
ATOM 3327 C C . ALA B 2 19 ? 21.12553 41.90694 -5.23714 1.000 44.38388 252 ALA B C 1
ATOM 3328 O O . ALA B 2 19 ? 21.80451 41.52317 -6.19440 1.000 43.55999 252 ALA B O 1
ATOM 3335 N N . LEU B 2 20 ? 20.56332 41.06511 -4.36572 1.000 38.57569 253 LEU B N 1
ATOM 3336 C CA . LEU B 2 20 ? 20.72051 39.62374 -4.53835 1.000 40.85299 253 LEU B CA 1
ATOM 3337 C C . LEU B 2 20 ? 20.19066 39.17339 -5.89492 1.000 39.01053 253 LEU B C 1
ATOM 3338 O O . LEU B 2 20 ? 20.77403 38.29261 -6.53686 1.000 40.05553 253 LEU B O 1
ATOM 3354 N N . GLU B 2 21 ? 19.08246 39.76487 -6.34671 1.000 44.21190 254 GLU B N 1
ATOM 3355 C CA . GLU B 2 21 ? 18.50061 39.36662 -7.62425 1.000 47.07341 254 GLU B CA 1
ATOM 3356 C C . GLU B 2 21 ? 19.46837 39.60608 -8.77515 1.000 47.86170 254 GLU B C 1
ATOM 3357 O O . GLU B 2 21 ? 19.45869 38.86126 -9.76259 1.000 44.53943 254 GLU B O 1
ATOM 3369 N N . ASP B 2 22 ? 20.31579 40.62830 -8.66436 1.000 43.91743 255 ASP B N 1
ATOM 3370 C CA . ASP B 2 22 ? 21.29415 40.89197 -9.71171 1.000 43.03696 255 ASP B CA 1
ATOM 3371 C C . ASP B 2 22 ? 22.47490 39.93643 -9.62272 1.000 45.72836 255 ASP B C 1
ATOM 3372 O O . ASP B 2 22 ? 23.00491 39.50218 -10.65198 1.000 46.40131 255 ASP B O 1
ATOM 3381 N N . LEU B 2 23 ? 22.89992 39.59802 -8.40495 1.000 38.50306 256 LEU B N 1
ATOM 3382 C CA . LEU B 2 23 ? 24.04541 38.70902 -8.25544 1.000 41.12598 256 LEU B CA 1
ATOM 3383 C C . LEU B 2 23 ? 23.72183 37.30658 -8.75358 1.000 41.95246 256 LEU B C 1
ATOM 3384 O O . LEU B 2 23 ? 24.58022 36.63058 -9.33400 1.000 43.81765 256 LEU B O 1
ATOM 3400 N N . LEU B 2 24 ? 22.48969 36.85400 -8.54243 1.000 37.80368 257 LEU B N 1
ATOM 3401 C CA . LEU B 2 24 ? 22.13117 35.47749 -8.83708 1.000 38.65166 257 LEU B CA 1
ATOM 3402 C C . LEU B 2 24 ? 21.46565 35.30185 -10.19291 1.000 40.87420 257 LEU B C 1
ATOM 3403 O O . LEU B 2 24 ? 21.45327 34.18240 -10.71394 1.000 40.32618 257 LEU B O 1
ATOM 3419 N N . LEU B 2 25 ? 20.91006 36.36182 -10.77559 1.000 37.25163 258 LEU B N 1
ATOM 3420 C CA . LEU B 2 25 ? 20.15992 36.22287 -12.01183 1.000 39.61886 258 LEU B CA 1
ATOM 3421 C C . LEU B 2 25 ? 20.46359 37.30148 -13.04305 1.000 41.78580 258 LEU B C 1
ATOM 3422 O O . LEU B 2 25 ? 19.94207 37.22102 -14.15911 1.000 45.48560 258 LEU B O 1
ATOM 3438 N N . GLY B 2 26 ? 21.30616 38.28733 -12.72384 1.000 41.67801 259 GLY B N 1
ATOM 3439 C CA . GLY B 2 26 ? 21.65948 39.32989 -13.65739 1.000 43.57186 259 GLY B CA 1
ATOM 3440 C C . GLY B 2 26 ? 23.11460 39.25143 -14.09599 1.000 45.15131 259 GLY B C 1
ATOM 3441 O O . GLY B 2 26 ? 23.93874 38.52482 -13.52610 1.000 45.14234 259 GLY B O 1
ATOM 3445 N N . SER B 2 27 ? 23.41454 40.01953 -15.13693 1.000 58.86205 260 SER B N 1
ATOM 3446 C CA . SER B 2 27 ? 24.78477 40.19709 -15.58984 1.000 58.73417 260 SER B CA 1
ATOM 3447 C C . SER B 2 27 ? 25.49253 41.32636 -14.85985 1.000 58.47467 260 SER B C 1
ATOM 3448 O O . SER B 2 27 ? 26.72261 41.29412 -14.71885 1.000 66.71526 260 SER B O 1
ATOM 3456 N N . GLU B 2 28 ? 24.73804 42.30563 -14.36763 1.000 87.06329 261 GLU B N 1
ATOM 3457 C CA . GLU B 2 28 ? 25.28209 43.58011 -13.90783 1.000 89.83742 261 GLU B CA 1
ATOM 3458 C C . GLU B 2 28 ? 24.74699 43.84034 -12.50302 1.000 90.38817 261 GLU B C 1
ATOM 3459 O O . GLU B 2 28 ? 23.65828 44.39383 -12.34177 1.000 93.69234 261 GLU B O 1
ATOM 3471 N N . ALA B 2 29 ? 25.49004 43.41835 -11.48630 1.000 55.72749 262 ALA B N 1
ATOM 3472 C CA . ALA B 2 29 ? 25.17421 43.77801 -10.11224 1.000 49.24692 262 ALA B CA 1
ATOM 3473 C C . ALA B 2 29 ? 26.05766 44.95038 -9.71279 1.000 48.59136 262 ALA B C 1
ATOM 3474 O O . ALA B 2 29 ? 27.18015 45.09248 -10.20560 1.000 51.37139 262 ALA B O 1
ATOM 3481 N N . ASN B 2 30 ? 25.55673 45.80161 -8.82241 1.000 48.36378 263 ASN B N 1
ATOM 3482 C CA . ASN B 2 30 ? 26.33589 46.98902 -8.49608 1.000 50.07309 263 ASN B CA 1
ATOM 3483 C C . ASN B 2 30 ? 26.11968 47.42563 -7.05421 1.000 45.36478 263 ASN B C 1
ATOM 3484 O O . ASN B 2 30 ? 25.08888 47.14238 -6.43926 1.000 45.08807 263 ASN B O 1
ATOM 3495 N N . LEU B 2 31 ? 27.10597 48.14992 -6.53112 1.000 51.33602 264 LEU B N 1
ATOM 3496 C CA . LEU B 2 31 ? 26.96480 48.80879 -5.24379 1.000 48.67010 264 LEU B CA 1
ATOM 3497 C C . LEU B 2 31 ? 26.52182 50.25281 -5.45712 1.000 46.04258 264 LEU B C 1
ATOM 3498 O O . LEU B 2 31 ? 26.89932 50.90398 -6.43790 1.000 48.10361 264 LEU B O 1
ATOM 3514 N N . THR B 2 32 ? 25.72376 50.75518 -4.51861 1.000 34.80165 265 THR B N 1
ATOM 3515 C CA . THR B 2 32 ? 25.21217 52.11882 -4.57124 1.000 37.56740 265 THR B CA 1
ATOM 3516 C C . THR B 2 32 ? 25.67801 52.88347 -3.33847 1.000 42.08475 265 THR B C 1
ATOM 3517 O O . THR B 2 32 ? 25.48137 52.42631 -2.20727 1.000 40.68392 265 THR B O 1
ATOM 3528 N N . CYS B 2 33 ? 26.30744 54.03449 -3.56221 1.000 40.65823 266 CYS B N 1
ATOM 3529 C CA . CYS B 2 33 ? 26.72960 54.94212 -2.50199 1.000 44.01655 266 CYS B CA 1
ATOM 3530 C C . CYS B 2 33 ? 25.88683 56.20364 -2.61182 1.000 45.35624 266 CYS B C 1
ATOM 3531 O O . CYS B 2 33 ? 25.92658 56.88450 -3.64111 1.000 41.28762 266 CYS B O 1
ATOM 3538 N N . THR B 2 34 ? 25.11799 56.51302 -1.57063 1.000 43.68511 267 THR B N 1
ATOM 3539 C CA . THR B 2 34 ? 24.15851 57.61052 -1.63129 1.000 47.91193 267 THR B CA 1
ATOM 3540 C C . THR B 2 34 ? 24.50242 58.66651 -0.59332 1.000 48.22539 267 THR B C 1
ATOM 3541 O O . THR B 2 34 ? 24.71060 58.34629 0.57916 1.000 45.97439 267 THR B O 1
ATOM 3552 N N . LEU B 2 35 ? 24.56691 59.91926 -1.03435 1.000 42.29056 268 LEU B N 1
ATOM 3553 C CA . LEU B 2 35 ? 24.76063 61.06778 -0.15924 1.000 45.48817 268 LEU B CA 1
ATOM 3554 C C . LEU B 2 35 ? 23.42796 61.79734 -0.07193 1.000 49.16217 268 LEU B C 1
ATOM 3555 O O . LEU B 2 35 ? 23.01897 62.46489 -1.02747 1.000 51.90299 268 LEU B O 1
ATOM 3571 N N . THR B 2 36 ? 22.74882 61.66484 1.06245 1.000 52.20527 269 THR B N 1
ATOM 3572 C CA . THR B 2 36 ? 21.44969 62.28397 1.25430 1.000 56.45791 269 THR B CA 1
ATOM 3573 C C . THR B 2 36 ? 21.59885 63.56740 2.06825 1.000 55.06887 269 THR B C 1
ATOM 3574 O O . THR B 2 36 ? 22.69540 63.95702 2.47228 1.000 54.96704 269 THR B O 1
ATOM 3585 N N . GLY B 2 37 ? 20.47516 64.23974 2.29439 1.000 58.68147 270 GLY B N 1
ATOM 3586 C CA . GLY B 2 37 ? 20.46824 65.41660 3.14944 1.000 58.23349 270 GLY B CA 1
ATOM 3587 C C . GLY B 2 37 ? 21.26225 66.58477 2.60976 1.000 60.27942 270 GLY B C 1
ATOM 3588 O O . GLY B 2 37 ? 21.96292 67.26235 3.37346 1.000 63.07492 270 GLY B O 1
ATOM 3592 N N . LEU B 2 38 ? 21.16072 66.84576 1.31139 1.000 47.93477 271 LEU B N 1
ATOM 3593 C CA . LEU B 2 38 ? 21.88371 67.93595 0.67560 1.000 53.84055 271 LEU B CA 1
ATOM 3594 C C . LEU B 2 38 ? 20.94569 69.10662 0.40451 1.000 57.52592 271 LEU B C 1
ATOM 3595 O O . LEU B 2 38 ? 19.77707 68.91583 0.05623 1.000 51.51571 271 LEU B O 1
ATOM 3611 N N . ARG B 2 39 ? 21.47030 70.32255 0.57262 1.000 71.16780 272 ARG B N 1
ATOM 3612 C CA . ARG B 2 39 ? 20.72854 71.53140 0.22554 1.000 73.35872 272 ARG B CA 1
ATOM 3613 C C . ARG B 2 39 ? 20.85479 71.83645 -1.26374 1.000 76.71279 272 ARG B C 1
ATOM 3614 O O . ARG B 2 39 ? 19.88812 72.27179 -1.89934 1.000 74.18487 272 ARG B O 1
ATOM 3635 N N . ASP B 2 40 ? 22.04184 71.61988 -1.82699 1.000 79.49256 273 ASP B N 1
ATOM 3636 C CA . ASP B 2 40 ? 22.27160 71.70346 -3.26441 1.000 77.49054 273 ASP B CA 1
ATOM 3637 C C . ASP B 2 40 ? 23.09942 70.49154 -3.66129 1.000 78.41479 273 ASP B C 1
ATOM 3638 O O . ASP B 2 40 ? 24.22399 70.32661 -3.17958 1.000 74.39486 273 ASP B O 1
ATOM 3647 N N . ALA B 2 41 ? 22.55048 69.64860 -4.53527 1.000 72.69081 274 ALA B N 1
ATOM 3648 C CA . ALA B 2 41 ? 23.13256 68.33559 -4.78374 1.000 73.78076 274 ALA B CA 1
ATOM 3649 C C . ALA B 2 41 ? 24.28845 68.34862 -5.77858 1.000 73.31608 274 ALA B C 1
ATOM 3650 O O . ALA B 2 41 ? 24.97611 67.32959 -5.90648 1.000 69.67813 274 ALA B O 1
ATOM 3657 N N . SER B 2 42 ? 24.53806 69.45771 -6.46719 1.000 71.97931 275 SER B N 1
ATOM 3658 C CA . SER B 2 42 ? 25.68339 69.51765 -7.36142 1.000 72.20415 275 SER B CA 1
ATOM 3659 C C . SER B 2 42 ? 26.97621 69.65422 -6.56037 1.000 70.10682 275 SER B C 1
ATOM 3660 O O . SER B 2 42 ? 26.98585 70.11243 -5.41392 1.000 70.12012 275 SER B O 1
ATOM 3668 N N . GLY B 2 43 ? 28.07750 69.23763 -7.17894 1.000 67.79524 276 GLY B N 1
ATOM 3669 C CA . GLY B 2 43 ? 29.38605 69.37920 -6.57571 1.000 64.83720 276 GLY B CA 1
ATOM 3670 C C . GLY B 2 43 ? 29.87207 68.19709 -5.76919 1.000 64.38328 276 GLY B C 1
ATOM 3671 O O . GLY B 2 43 ? 30.84780 68.34148 -5.02287 1.000 63.96430 276 GLY B O 1
ATOM 3675 N N . ALA B 2 44 ? 29.23640 67.03718 -5.89213 1.000 53.09269 277 ALA B N 1
ATOM 3676 C CA . ALA B 2 44 ? 29.64521 65.85611 -5.14624 1.000 53.30333 277 ALA B CA 1
ATOM 3677 C C . ALA B 2 44 ? 30.70459 65.08598 -5.92501 1.000 53.59416 277 ALA B C 1
ATOM 3678 O O . ALA B 2 44 ? 30.62418 64.95965 -7.15022 1.000 53.39340 277 ALA B O 1
ATOM 3685 N N . THR B 2 45 ? 31.71157 64.59348 -5.20716 1.000 51.55394 278 THR B N 1
ATOM 3686 C CA . THR B 2 45 ? 32.75777 63.75304 -5.77438 1.000 48.85039 278 THR B CA 1
ATOM 3687 C C . THR B 2 45 ? 32.78134 62.43637 -5.01478 1.000 48.22300 278 THR B C 1
ATOM 3688 O O . THR B 2 45 ? 32.81718 62.43186 -3.78081 1.000 47.74834 278 THR B O 1
ATOM 3699 N N . PHE B 2 46 ? 32.75655 61.32582 -5.74569 1.000 52.35257 279 PHE B N 1
ATOM 3700 C CA . PHE B 2 46 ? 32.76736 59.99552 -5.15289 1.000 45.88114 279 PHE B CA 1
ATOM 3701 C C . PHE B 2 46 ? 34.04379 59.27682 -5.56115 1.000 47.66554 279 PHE B C 1
ATOM 3702 O O . PHE B 2 46 ? 34.35843 59.19823 -6.75286 1.000 54.73054 279 PHE B O 1
ATOM 3719 N N . THR B 2 47 ? 34.77910 58.76267 -4.57599 1.000 48.79684 280 THR B N 1
ATOM 3720 C CA . THR B 2 47 ? 35.99205 57.98929 -4.81827 1.000 50.77452 280 THR B CA 1
ATOM 3721 C C . THR B 2 47 ? 35.77773 56.57607 -4.29625 1.000 54.30952 280 THR B C 1
ATOM 3722 O O . THR B 2 47 ? 35.53411 56.38349 -3.09978 1.000 55.18370 280 THR B O 1
ATOM 3733 N N . TRP B 2 48 ? 35.88094 55.59441 -5.18500 1.000 46.55796 281 TRP B N 1
ATOM 3734 C CA . TRP B 2 48 ? 35.59366 54.20914 -4.85170 1.000 46.21728 281 TRP B CA 1
ATOM 3735 C C . TRP B 2 48 ? 36.87155 53.39532 -4.67878 1.000 52.16954 281 TRP B C 1
ATOM 3736 O O . TRP B 2 48 ? 37.90615 53.68513 -5.28418 1.000 49.77018 281 TRP B O 1
ATOM 3757 N N . THR B 2 49 ? 36.77500 52.34863 -3.85457 1.000 57.52000 282 THR B N 1
ATOM 3758 C CA . THR B 2 49 ? 37.86116 51.40765 -3.60855 1.000 56.70417 282 THR B CA 1
ATOM 3759 C C . THR B 2 49 ? 37.18783 50.03838 -3.54405 1.000 59.35776 282 THR B C 1
ATOM 3760 O O . THR B 2 49 ? 36.16118 49.89713 -2.85510 1.000 58.82023 282 THR B O 1
ATOM 3771 N N . PRO B 2 50 ? 37.69814 49.01496 -4.25971 1.000 65.80454 283 PRO B N 1
ATOM 3772 C CA . PRO B 2 50 ? 38.82228 49.05283 -5.20630 1.000 66.95327 283 PRO B CA 1
ATOM 3773 C C . PRO B 2 50 ? 38.51047 49.83639 -6.48457 1.000 66.78106 283 PRO B C 1
ATOM 3774 O O . PRO B 2 50 ? 37.35579 49.90903 -6.90124 1.000 64.99309 283 PRO B O 1
ATOM 3785 N N . SER B 2 51 ? 39.53815 50.41977 -7.09597 1.000 103.00272 284 SER B N 1
ATOM 3786 C CA . SER B 2 51 ? 39.39127 51.21176 -8.31483 1.000 99.23178 284 SER B CA 1
ATOM 3787 C C . SER B 2 51 ? 39.99235 50.41526 -9.47074 1.000 102.93387 284 SER B C 1
ATOM 3788 O O . SER B 2 51 ? 41.10742 50.67916 -9.92416 1.000 104.49924 284 SER B O 1
ATOM 3796 N N . SER B 2 52 ? 39.23737 49.42641 -9.94957 1.000 80.71186 285 SER B N 1
ATOM 3797 C CA . SER B 2 52 ? 39.70329 48.58429 -11.04452 1.000 83.15948 285 SER B CA 1
ATOM 3798 C C . SER B 2 52 ? 38.54568 47.88690 -11.74449 1.000 87.38865 285 SER B C 1
ATOM 3799 O O . SER B 2 52 ? 38.70104 46.76966 -12.24981 1.000 91.30103 285 SER B O 1
ATOM 3807 N N . GLY B 2 53 ? 37.38607 48.53794 -11.77918 1.000 73.15107 286 GLY B N 1
ATOM 3808 C CA . GLY B 2 53 ? 36.23268 48.00496 -12.47767 1.000 76.57743 286 GLY B CA 1
ATOM 3809 C C . GLY B 2 53 ? 35.68590 48.98426 -13.49456 1.000 74.18716 286 GLY B C 1
ATOM 3810 O O . GLY B 2 53 ? 36.38998 49.90993 -13.90917 1.000 70.79055 286 GLY B O 1
ATOM 3814 N N . LYS B 2 54 ? 34.43720 48.79295 -13.91135 1.000 76.65576 287 LYS B N 1
ATOM 3815 C CA . LYS B 2 54 ? 33.80424 49.75821 -14.79559 1.000 73.99803 287 LYS B CA 1
ATOM 3816 C C . LYS B 2 54 ? 33.71394 51.12070 -14.10945 1.000 71.67662 287 LYS B C 1
ATOM 3817 O O . LYS B 2 54 ? 33.81324 51.24108 -12.88472 1.000 62.99990 287 LYS B O 1
ATOM 3836 N N . SER B 2 55 ? 33.52477 52.15864 -14.91991 1.000 66.53310 288 SER B N 1
ATOM 3837 C CA . SER B 2 55 ? 33.42765 53.50851 -14.38360 1.000 64.30656 288 SER B CA 1
ATOM 3838 C C . SER B 2 55 ? 32.20359 53.64589 -13.48648 1.000 65.08152 288 SER B C 1
ATOM 3839 O O . SER B 2 55 ? 31.14790 53.06541 -13.75367 1.000 67.61310 288 SER B O 1
ATOM 3847 N N . ALA B 2 56 ? 32.35438 54.41614 -12.41116 1.000 50.77026 289 ALA B N 1
ATOM 3848 C CA . ALA B 2 56 ? 31.21444 54.77623 -11.58279 1.000 48.34800 289 ALA B CA 1
ATOM 3849 C C . ALA B 2 56 ? 30.30569 55.73395 -12.34381 1.000 54.04742 289 ALA B C 1
ATOM 3850 O O . ALA B 2 56 ? 30.76015 56.54335 -13.15765 1.000 54.53498 289 ALA B O 1
ATOM 3857 N N . VAL B 2 57 ? 29.00829 55.63632 -12.07805 1.000 46.94960 290 VAL B N 1
ATOM 3858 C CA . VAL B 2 57 ? 28.01283 56.48399 -12.72214 1.000 49.15511 290 VAL B CA 1
ATOM 3859 C C . VAL B 2 57 ? 27.23420 57.19593 -11.62681 1.000 47.66414 290 VAL B C 1
ATOM 3860 O O . VAL B 2 57 ? 26.48777 56.56329 -10.86915 1.000 46.69240 290 VAL B O 1
ATOM 3873 N N . GLN B 2 58 ? 27.40502 58.51075 -11.54709 1.000 63.43076 291 GLN B N 1
ATOM 3874 C CA . GLN B 2 58 ? 26.67961 59.32942 -10.58790 1.000 59.81936 291 GLN B CA 1
ATOM 3875 C C . GLN B 2 58 ? 25.31233 59.68980 -11.15228 1.000 63.15723 291 GLN B C 1
ATOM 3876 O O . GLN B 2 58 ? 25.20623 60.21014 -12.26774 1.000 64.84989 291 GLN B O 1
ATOM 3890 N N . GLY B 2 59 ? 24.27014 59.39817 -10.38775 1.000 61.64761 292 GLY B N 1
ATOM 3891 C CA . GLY B 2 59 ? 22.91710 59.65134 -10.82297 1.000 65.74723 292 GLY B CA 1
ATOM 3892 C C . GLY B 2 59 ? 22.55037 61.11235 -10.72173 1.000 65.04925 292 GLY B C 1
ATOM 3893 O O . GLY B 2 59 ? 23.24868 61.92916 -10.10422 1.000 63.27246 292 GLY B O 1
ATOM 3897 N N . PRO B 2 60 ? 21.42722 61.46840 -11.34207 1.000 58.47576 293 PRO B N 1
ATOM 3898 C CA . PRO B 2 60 ? 20.93727 62.85354 -11.25753 1.000 58.69881 293 PRO B CA 1
ATOM 3899 C C . PRO B 2 60 ? 20.44493 63.16249 -9.85442 1.000 64.05790 293 PRO B C 1
ATOM 3900 O O . PRO B 2 60 ? 20.05494 62.24684 -9.11330 1.000 63.78387 293 PRO B O 1
ATOM 3911 N N . PRO B 2 61 ? 20.46190 64.43342 -9.44402 1.000 61.69732 294 PRO B N 1
ATOM 3912 C CA . PRO B 2 61 ? 19.97673 64.77741 -8.09907 1.000 57.58863 294 PRO B CA 1
ATOM 3913 C C . PRO B 2 61 ? 18.58565 64.20845 -7.85316 1.000 55.47427 294 PRO B C 1
ATOM 3914 O O . PRO B 2 61 ? 17.75567 64.12800 -8.76027 1.000 62.15179 294 PRO B O 1
ATOM 3925 N N . GLU B 2 62 ? 18.34099 63.80027 -6.61126 1.000 62.35308 295 GLU B N 1
ATOM 3926 C CA . GLU B 2 62 ? 17.07607 63.20286 -6.21654 1.000 62.83592 295 GLU B CA 1
ATOM 3927 C C . GLU B 2 62 ? 16.61343 63.82634 -4.90890 1.000 61.90082 295 GLU B C 1
ATOM 3928 O O . GLU B 2 62 ? 17.42651 64.24219 -4.08025 1.000 61.22616 295 GLU B O 1
ATOM 3940 N N . ARG B 2 63 ? 15.29825 63.89015 -4.73298 1.000 83.70072 296 ARG B N 1
ATOM 3941 C CA . ARG B 2 63 ? 14.72351 64.31470 -3.46590 1.000 88.75686 296 ARG B CA 1
ATOM 3942 C C . ARG B 2 63 ? 14.69779 63.14050 -2.49599 1.000 87.73388 296 ARG B C 1
ATOM 3943 O O . ARG B 2 63 ? 14.35724 62.01557 -2.87317 1.000 83.29181 296 ARG B O 1
ATOM 3964 N N . ASP B 2 64 ? 15.08545 63.39731 -1.24987 1.000 74.25751 297 ASP B N 1
ATOM 3965 C CA . ASP B 2 64 ? 14.98935 62.39361 -0.20396 1.000 74.71392 297 ASP B CA 1
ATOM 3966 C C . ASP B 2 64 ? 13.72705 62.65538 0.61690 1.000 73.01578 297 ASP B C 1
ATOM 3967 O O . ASP B 2 64 ? 12.90376 63.51257 0.28169 1.000 76.86872 297 ASP B O 1
ATOM 3976 N N . LEU B 2 65 ? 13.57054 61.92394 1.71479 1.000 102.36290 298 LEU B N 1
ATOM 3977 C CA . LEU B 2 65 ? 12.28113 61.87097 2.39159 1.000 103.44913 298 LEU B CA 1
ATOM 3978 C C . LEU B 2 65 ? 12.01740 63.07596 3.28653 1.000 103.89212 298 LEU B C 1
ATOM 3979 O O . LEU B 2 65 ? 11.41370 62.93537 4.35367 1.000 106.09968 298 LEU B O 1
ATOM 3995 N N . CYS B 2 66 ? 12.44085 64.26236 2.86232 1.000 108.26030 299 CYS B N 1
ATOM 3996 C CA . CYS B 2 66 ? 12.26973 65.45694 3.68006 1.000 109.57641 299 CYS B CA 1
ATOM 3997 C C . CYS B 2 66 ? 12.62744 66.71572 2.91056 1.000 112.05691 299 CYS B C 1
ATOM 3998 O O . CYS B 2 66 ? 13.08413 67.70100 3.49523 1.000 108.98879 299 CYS B O 1
ATOM 4005 N N . GLY B 2 67 ? 12.41622 66.69205 1.59884 1.000 104.09243 300 GLY B N 1
ATOM 4006 C CA . GLY B 2 67 ? 12.64296 67.86093 0.78130 1.000 96.20095 300 GLY B CA 1
ATOM 4007 C C . GLY B 2 67 ? 14.09019 68.21329 0.54376 1.000 95.30633 300 GLY B C 1
ATOM 4008 O O . GLY B 2 67 ? 14.35896 69.24167 -0.08577 1.000 99.86665 300 GLY B O 1
ATOM 4012 N N . CYS B 2 68 ? 15.02777 67.40723 1.02624 1.000 79.08940 301 CYS B N 1
ATOM 4013 C CA . CYS B 2 68 ? 16.43951 67.62487 0.76386 1.000 76.86795 301 CYS B CA 1
ATOM 4014 C C . CYS B 2 68 ? 16.84735 66.90008 -0.51826 1.000 72.91841 301 CYS B C 1
ATOM 4015 O O . CYS B 2 68 ? 16.08419 66.12524 -1.09840 1.000 71.17553 301 CYS B O 1
ATOM 4022 N N . TYR B 2 69 ? 18.06878 67.16657 -0.96293 1.000 72.88214 302 TYR B N 1
ATOM 4023 C CA . TYR B 2 69 ? 18.58208 66.61211 -2.20427 1.000 74.03285 302 TYR B CA 1
ATOM 4024 C C . TYR B 2 69 ? 19.45638 65.39719 -1.92885 1.000 69.86769 302 TYR B C 1
ATOM 4025 O O . TYR B 2 69 ? 20.14725 65.31891 -0.91003 1.000 65.90879 302 TYR B O 1
ATOM 4043 N N . SER B 2 70 ? 19.41487 64.44736 -2.85820 1.000 57.28770 303 SER B N 1
ATOM 4044 C CA . SER B 2 70 ? 20.18019 63.21546 -2.76977 1.000 53.77817 303 SER B CA 1
ATOM 4045 C C . SER B 2 70 ? 20.85778 62.94651 -4.10363 1.000 55.11052 303 SER B C 1
ATOM 4046 O O . SER B 2 70 ? 20.26746 63.15536 -5.16782 1.000 55.08045 303 SER B O 1
ATOM 4054 N N . VAL B 2 71 ? 22.10642 62.49836 -4.03248 1.000 51.24037 304 VAL B N 1
ATOM 4055 C CA . VAL B 2 71 ? 22.86849 62.06849 -5.19703 1.000 49.48384 304 VAL B CA 1
ATOM 4056 C C . VAL B 2 71 ? 23.57353 60.77099 -4.83126 1.000 42.01262 304 VAL B C 1
ATOM 4057 O O . VAL B 2 71 ? 24.06437 60.61607 -3.70906 1.000 44.42814 304 VAL B O 1
ATOM 4070 N N . SER B 2 72 ? 23.62181 59.83680 -5.77491 1.000 55.30173 305 SER B N 1
ATOM 4071 C CA . SER B 2 72 ? 24.22472 58.53627 -5.53748 1.000 55.07344 305 SER B CA 1
ATOM 4072 C C . SER B 2 72 ? 25.15054 58.16605 -6.68574 1.000 53.56407 305 SER B C 1
ATOM 4073 O O . SER B 2 72 ? 24.90933 58.51174 -7.84560 1.000 55.64216 305 SER B O 1
ATOM 4081 N N . SER B 2 73 ? 26.22583 57.47009 -6.33585 1.000 42.99914 306 SER B N 1
ATOM 4082 C CA . SER B 2 73 ? 27.15713 56.89237 -7.29101 1.000 42.65892 306 SER B CA 1
ATOM 4083 C C . SER B 2 73 ? 26.99759 55.37965 -7.25886 1.000 44.33914 306 SER B C 1
ATOM 4084 O O . SER B 2 73 ? 27.03105 54.77457 -6.18193 1.000 44.61775 306 SER B O 1
ATOM 4092 N N . VAL B 2 74 ? 26.81742 54.77031 -8.42690 1.000 43.35285 307 VAL B N 1
ATOM 4093 C CA . VAL B 2 74 ? 26.70931 53.32046 -8.54714 1.000 41.92830 307 VAL B CA 1
ATOM 4094 C C . VAL B 2 74 ? 28.00195 52.79454 -9.15183 1.000 42.12591 307 VAL B C 1
ATOM 4095 O O . VAL B 2 74 ? 28.50740 53.35336 -10.13190 1.000 47.03663 307 VAL B O 1
ATOM 4108 N N . LEU B 2 75 ? 28.53615 51.72165 -8.56767 1.000 47.18980 308 LEU B N 1
ATOM 4109 C CA . LEU B 2 75 ? 29.73418 51.07138 -9.07750 1.000 50.25094 308 LEU B CA 1
ATOM 4110 C C . LEU B 2 75 ? 29.32143 49.80346 -9.81683 1.000 49.70827 308 LEU B C 1
ATOM 4111 O O . LEU B 2 75 ? 29.10927 48.76140 -9.17784 1.000 48.54643 308 LEU B O 1
ATOM 4127 N N . PRO B 2 76 ? 29.18314 49.83085 -11.14053 1.000 51.70528 309 PRO B N 1
ATOM 4128 C CA . PRO B 2 76 ? 28.74522 48.63387 -11.86858 1.000 52.42902 309 PRO B CA 1
ATOM 4129 C C . PRO B 2 76 ? 29.87621 47.61834 -12.01396 1.000 50.91145 309 PRO B C 1
ATOM 4130 O O . PRO B 2 76 ? 31.04914 47.91502 -11.78830 1.000 57.11708 309 PRO B O 1
ATOM 4141 N N . GLY B 2 77 ? 29.50291 46.40412 -12.41192 1.000 59.89367 310 GLY B N 1
ATOM 4142 C CA . GLY B 2 77 ? 30.49461 45.34841 -12.60322 1.000 63.18037 310 GLY B CA 1
ATOM 4143 C C . GLY B 2 77 ? 31.21652 45.00139 -11.32092 1.000 62.71349 310 GLY B C 1
ATOM 4144 O O . GLY B 2 77 ? 32.42765 44.74893 -11.32966 1.000 61.01195 310 GLY B O 1
ATOM 4148 N N . SER B 2 78 ? 30.48125 44.99384 -10.21310 1.000 54.55692 311 SER B N 1
ATOM 4149 C CA . SER B 2 78 ? 30.97822 44.83584 -8.85232 1.000 58.88076 311 SER B CA 1
ATOM 4150 C C . SER B 2 78 ? 30.78951 43.42928 -8.32112 1.000 57.20711 311 SER B C 1
ATOM 4151 O O . SER B 2 78 ? 31.34971 43.08122 -7.27476 1.000 55.69695 311 SER B O 1
ATOM 4159 N N . ALA B 2 79 ? 30.09281 42.59701 -9.08307 1.000 55.65541 312 ALA B N 1
ATOM 4160 C CA . ALA B 2 79 ? 29.74992 41.26368 -8.62573 1.000 55.77551 312 ALA B CA 1
ATOM 4161 C C . ALA B 2 79 ? 30.99495 40.41932 -8.43100 1.000 56.48382 312 ALA B C 1
ATOM 4162 O O . ALA B 2 79 ? 31.08658 39.64361 -7.47299 1.000 56.60745 312 ALA B O 1
ATOM 4169 N N . GLN B 2 80 ? 31.97744 40.57942 -9.31284 1.000 61.43899 313 GLN B N 1
ATOM 4170 C CA . GLN B 2 80 ? 33.20666 39.79883 -9.19750 1.000 65.61141 313 GLN B CA 1
ATOM 4171 C C . GLN B 2 80 ? 33.95734 40.11487 -7.91010 1.000 66.18060 313 GLN B C 1
ATOM 4172 O O . GLN B 2 80 ? 34.20072 39.19080 -7.11434 1.000 65.13948 313 GLN B O 1
ATOM 4186 N N . PRO B 2 81 ? 34.34925 41.36729 -7.63531 1.000 60.56576 314 PRO B N 1
ATOM 4187 C CA . PRO B 2 81 ? 35.06481 41.63079 -6.37321 1.000 58.97474 314 PRO B CA 1
ATOM 4188 C C . PRO B 2 81 ? 34.18943 41.46417 -5.13778 1.000 57.48056 314 PRO B C 1
ATOM 4189 O O . PRO B 2 81 ? 34.70931 41.12453 -4.06695 1.000 56.01470 314 PRO B O 1
ATOM 4200 N N . TRP B 2 82 ? 32.87837 41.69287 -5.24980 1.000 46.65248 315 TRP B N 1
ATOM 4201 C CA . TRP B 2 82 ? 31.97960 41.43105 -4.12904 1.000 39.95401 315 TRP B CA 1
ATOM 4202 C C . TRP B 2 82 ? 32.01927 39.95933 -3.73717 1.000 47.26130 315 TRP B C 1
ATOM 4203 O O . TRP B 2 82 ? 32.16634 39.61915 -2.55715 1.000 44.32233 315 TRP B O 1
ATOM 4224 N N . ASN B 2 83 ? 31.89552 39.06818 -4.72291 1.000 55.32123 316 ASN B N 1
ATOM 4225 C CA . ASN B 2 83 ? 31.94397 37.63828 -4.44886 1.000 54.33985 316 ASN B CA 1
ATOM 4226 C C . ASN B 2 83 ? 33.34415 37.16947 -4.07647 1.000 56.08315 316 ASN B C 1
ATOM 4227 O O . ASN B 2 83 ? 33.48188 36.12517 -3.43145 1.000 58.39225 316 ASN B O 1
ATOM 4238 N N . HIS B 2 84 ? 34.38249 37.90692 -4.47284 1.000 53.11257 317 HIS B N 1
ATOM 4239 C CA . HIS B 2 84 ? 35.74269 37.56041 -4.08201 1.000 56.41890 317 HIS B CA 1
ATOM 4240 C C . HIS B 2 84 ? 36.03783 37.90450 -2.63037 1.000 57.09465 317 HIS B C 1
ATOM 4241 O O . HIS B 2 84 ? 37.04696 37.43620 -2.09289 1.000 62.09506 317 HIS B O 1
ATOM 4255 N N . GLY B 2 85 ? 35.19520 38.71077 -1.99161 1.000 62.85392 318 GLY B N 1
ATOM 4256 C CA . GLY B 2 85 ? 35.39586 39.09767 -0.61441 1.000 58.50039 318 GLY B CA 1
ATOM 4257 C C . GLY B 2 85 ? 36.05241 40.44413 -0.41094 1.000 59.49921 318 GLY B C 1
ATOM 4258 O O . GLY B 2 85 ? 36.30300 40.81834 0.74091 1.000 61.13193 318 GLY B O 1
ATOM 4262 N N . GLU B 2 86 ? 36.33823 41.18230 -1.48150 1.000 64.21134 319 GLU B N 1
ATOM 4263 C CA . GLU B 2 86 ? 36.93624 42.50301 -1.33682 1.000 67.77691 319 GLU B CA 1
ATOM 4264 C C . GLU B 2 86 ? 35.99975 43.41731 -0.55494 1.000 64.52239 319 GLU B C 1
ATOM 4265 O O . GLU B 2 86 ? 34.77644 43.32626 -0.67581 1.000 64.94286 319 GLU B O 1
ATOM 4277 N N . THR B 2 87 ? 36.57419 44.29650 0.26269 1.000 56.94686 320 THR B N 1
ATOM 4278 C CA . THR B 2 87 ? 35.79022 45.30407 0.96691 1.000 54.65564 320 THR B CA 1
ATOM 4279 C C . THR B 2 87 ? 35.76357 46.57522 0.12750 1.000 49.95745 320 THR B C 1
ATOM 4280 O O . THR B 2 87 ? 36.79729 46.99816 -0.39881 1.000 48.29905 320 THR B O 1
ATOM 4291 N N . PHE B 2 88 ? 34.58177 47.17024 -0.00533 1.000 48.10693 321 PHE B N 1
ATOM 4292 C CA . PHE B 2 88 ? 34.39512 48.39644 -0.77006 1.000 49.16238 321 PHE B CA 1
ATOM 4293 C C . PHE B 2 88 ? 34.30910 49.58118 0.18184 1.000 47.00184 321 PHE B C 1
ATOM 4294 O O . PHE B 2 88 ? 33.53968 49.54994 1.14727 1.000 45.50235 321 PHE B O 1
ATOM 4311 N N . THR B 2 89 ? 35.09938 50.61748 -0.08752 1.000 51.56899 322 THR B N 1
ATOM 4312 C CA . THR B 2 89 ? 35.00129 51.88502 0.62310 1.000 52.47588 322 THR B CA 1
ATOM 4313 C C . THR B 2 89 ? 34.59169 52.95703 -0.37428 1.000 50.44760 322 THR B C 1
ATOM 4314 O O . THR B 2 89 ? 35.14655 53.03202 -1.47625 1.000 51.00292 322 THR B O 1
ATOM 4325 N N . CYS B 2 90 ? 33.60401 53.75942 0.00532 1.000 52.94370 323 CYS B N 1
ATOM 4326 C CA . CYS B 2 90 ? 33.12744 54.87796 -0.79128 1.000 47.57587 323 CYS B CA 1
ATOM 4327 C C . CYS B 2 90 ? 33.38252 56.15872 -0.01549 1.000 51.56081 323 CYS B C 1
ATOM 4328 O O . CYS B 2 90 ? 32.94982 56.28673 1.13383 1.000 50.90711 323 CYS B O 1
ATOM 4335 N N . THR B 2 91 ? 34.09520 57.09305 -0.63153 1.000 49.53745 324 THR B N 1
ATOM 4336 C CA . THR B 2 91 ? 34.37668 58.38880 -0.03020 1.000 50.53776 324 THR B CA 1
ATOM 4337 C C . THR B 2 91 ? 33.65962 59.46547 -0.83068 1.000 47.70326 324 THR B C 1
ATOM 4338 O O . THR B 2 91 ? 33.70415 59.45707 -2.06476 1.000 51.93676 324 THR B O 1
ATOM 4349 N N . ALA B 2 92 ? 32.98917 60.37615 -0.12925 1.000 46.78907 325 ALA B N 1
ATOM 4350 C CA . ALA B 2 92 ? 32.19305 61.42744 -0.74764 1.000 44.80044 325 ALA B CA 1
ATOM 4351 C C . ALA B 2 92 ? 32.67895 62.78463 -0.26325 1.000 51.09064 325 ALA B C 1
ATOM 4352 O O . ALA B 2 92 ? 32.89591 62.97917 0.93727 1.000 50.06079 325 ALA B O 1
ATOM 4359 N N . ALA B 2 93 ? 32.86175 63.70990 -1.20105 1.000 47.03621 326 ALA B N 1
ATOM 4360 C CA . ALA B 2 93 ? 33.19323 65.09578 -0.91060 1.000 47.05631 326 ALA B CA 1
ATOM 4361 C C . ALA B 2 93 ? 32.07507 65.97589 -1.45137 1.000 47.81651 326 ALA B C 1
ATOM 4362 O O . ALA B 2 93 ? 31.46977 65.66886 -2.48203 1.000 51.62133 326 ALA B O 1
ATOM 4369 N N . HIS B 2 94 ? 31.78071 67.05533 -0.72962 1.000 53.41488 327 HIS B N 1
ATOM 4370 C CA . HIS B 2 94 ? 30.69588 67.96062 -1.08618 1.000 54.45296 327 HIS B CA 1
ATOM 4371 C C . HIS B 2 94 ? 30.95271 69.29013 -0.39695 1.000 53.13829 327 HIS B C 1
ATOM 4372 O O . HIS B 2 94 ? 31.49235 69.30670 0.71599 1.000 52.95295 327 HIS B O 1
ATOM 4386 N N . PRO B 2 95 ? 30.60600 70.41664 -1.02905 1.000 52.07182 328 PRO B N 1
ATOM 4387 C CA . PRO B 2 95 ? 30.80743 71.70930 -0.35069 1.000 56.65409 328 PRO B CA 1
ATOM 4388 C C . PRO B 2 95 ? 30.09972 71.79118 0.99188 1.000 56.73618 328 PRO B C 1
ATOM 4389 O O . PRO B 2 95 ? 30.58561 72.47721 1.89957 1.000 56.49188 328 PRO B O 1
ATOM 4400 N N . GLU B 2 96 ? 28.97491 71.09518 1.15342 1.000 63.41328 329 GLU B N 1
ATOM 4401 C CA . GLU B 2 96 ? 28.22403 71.10057 2.40224 1.000 65.18882 329 GLU B CA 1
ATOM 4402 C C . GLU B 2 96 ? 28.80634 70.15859 3.44932 1.000 66.90477 329 GLU B C 1
ATOM 4403 O O . GLU B 2 96 ? 28.12668 69.84615 4.43482 1.000 65.73884 329 GLU B O 1
ATOM 4415 N N . LEU B 2 97 ? 30.03545 69.69418 3.25433 1.000 67.76229 330 LEU B N 1
ATOM 4416 C CA . LEU B 2 97 ? 30.71656 68.82728 4.20336 1.000 69.40805 330 LEU B CA 1
ATOM 4417 C C . LEU B 2 97 ? 32.03741 69.47281 4.59102 1.000 69.33367 330 LEU B C 1
ATOM 4418 O O . LEU B 2 97 ? 32.81534 69.87853 3.71984 1.000 68.23053 330 LEU B O 1
ATOM 4434 N N . LYS B 2 98 ? 32.28167 69.57865 5.89763 1.000 70.13852 331 LYS B N 1
ATOM 4435 C CA . LYS B 2 98 ? 33.56285 70.09905 6.35888 1.000 68.90528 331 LYS B CA 1
ATOM 4436 C C . LYS B 2 98 ? 34.70596 69.18983 5.92331 1.000 69.39672 331 LYS B C 1
ATOM 4437 O O . LYS B 2 98 ? 35.78464 69.66862 5.55321 1.000 70.62783 331 LYS B O 1
ATOM 4456 N N . THR B 2 99 ? 34.47943 67.87917 5.94013 1.000 64.88706 332 THR B N 1
ATOM 4457 C CA . THR B 2 99 ? 35.47208 66.87130 5.59902 1.000 62.52821 332 THR B CA 1
ATOM 4458 C C . THR B 2 99 ? 34.76973 65.72005 4.89619 1.000 62.25683 332 THR B C 1
ATOM 4459 O O . THR B 2 99 ? 33.57354 65.49370 5.11956 1.000 63.18076 332 THR B O 1
ATOM 4470 N N . PRO B 2 100 ? 35.47492 64.98416 4.03698 1.000 56.78052 333 PRO B N 1
ATOM 4471 C CA . PRO B 2 100 ? 34.81517 63.90770 3.28620 1.000 58.25575 333 PRO B CA 1
ATOM 4472 C C . PRO B 2 100 ? 34.34463 62.77780 4.19385 1.000 55.28244 333 PRO B C 1
ATOM 4473 O O . PRO B 2 100 ? 34.96911 62.45433 5.20667 1.000 54.41652 333 PRO B O 1
ATOM 4484 N N . LEU B 2 101 ? 33.21753 62.18143 3.81776 1.000 46.80124 334 LEU B N 1
ATOM 4485 C CA . LEU B 2 101 ? 32.63609 61.05849 4.53654 1.000 43.38311 334 LEU B CA 1
ATOM 4486 C C . LEU B 2 101 ? 33.03197 59.74478 3.87298 1.000 42.25205 334 LEU B C 1
ATOM 4487 O O . LEU B 2 101 ? 33.21859 59.67421 2.65572 1.000 41.37628 334 LEU B O 1
ATOM 4503 N N . THR B 2 102 ? 33.14901 58.69862 4.68863 1.000 49.18549 335 THR B N 1
ATOM 4504 C CA . THR B 2 102 ? 33.54613 57.37799 4.22264 1.000 53.84524 335 THR B CA 1
ATOM 4505 C C . THR B 2 102 ? 32.56082 56.32728 4.71858 1.000 48.18067 335 THR B C 1
ATOM 4506 O O . THR B 2 102 ? 32.11542 56.37163 5.86832 1.000 51.01554 335 THR B O 1
ATOM 4517 N N . ALA B 2 103 ? 32.22296 55.38869 3.83591 1.000 52.41931 336 ALA B N 1
ATOM 4518 C CA . ALA B 2 103 ? 31.38359 54.24427 4.15348 1.000 50.89463 336 ALA B CA 1
ATOM 4519 C C . ALA B 2 103 ? 32.05086 52.99306 3.60239 1.000 55.19952 336 ALA B C 1
ATOM 4520 O O . ALA B 2 103 ? 32.67731 53.02632 2.53868 1.000 53.02467 336 ALA B O 1
ATOM 4527 N N . THR B 2 104 ? 31.90513 51.88629 4.32819 1.000 57.01423 337 THR B N 1
ATOM 4528 C CA . THR B 2 104 ? 32.59779 50.64653 4.00981 1.000 55.98482 337 THR B CA 1
ATOM 4529 C C . THR B 2 104 ? 31.62469 49.48047 4.06594 1.000 54.05617 337 THR B C 1
ATOM 4530 O O . THR B 2 104 ? 30.76974 49.41502 4.95377 1.000 54.63759 337 THR B O 1
ATOM 4541 N N . LEU B 2 105 ? 31.77596 48.54924 3.12756 1.000 40.78437 338 LEU B N 1
ATOM 4542 C CA . LEU B 2 105 ? 30.89330 47.39659 3.05139 1.000 40.17218 338 LEU B CA 1
ATOM 4543 C C . LEU B 2 105 ? 31.61688 46.24065 2.38035 1.000 43.72718 338 LEU B C 1
ATOM 4544 O O . LEU B 2 105 ? 32.44567 46.44668 1.48887 1.000 42.05311 338 LEU B O 1
ATOM 4560 N N . SER B 2 106 ? 31.28716 45.02495 2.81059 1.000 49.65431 339 SER B N 1
ATOM 4561 C CA . SER B 2 106 ? 31.82039 43.82304 2.18940 1.000 54.69655 339 SER B CA 1
ATOM 4562 C C . SER B 2 106 ? 30.80294 42.69992 2.33066 1.000 49.50008 339 SER B C 1
ATOM 4563 O O . SER B 2 106 ? 29.88265 42.76442 3.15048 1.000 47.45884 339 SER B O 1
ATOM 4571 N N . LYS B 2 107 ? 30.97634 41.67218 1.50236 1.000 50.82037 340 LYS B N 1
ATOM 4572 C CA . LYS B 2 107 ? 30.12238 40.49440 1.56712 1.000 52.59629 340 LYS B CA 1
ATOM 4573 C C . LYS B 2 107 ? 30.31199 39.78937 2.90259 1.000 51.18169 340 LYS B C 1
ATOM 4574 O O . LYS B 2 107 ? 31.44226 39.51988 3.31848 1.000 48.80581 340 LYS B O 1
ATOM 4593 N N . SER B 2 108 ? 29.20260 39.48641 3.57307 1.000 51.92860 341 SER B N 1
ATOM 4594 C CA . SER B 2 108 ? 29.28274 38.89327 4.90079 1.000 58.40771 341 SER B CA 1
ATOM 4595 C C . SER B 2 108 ? 29.98806 37.54348 4.84528 1.000 59.58017 341 SER B C 1
ATOM 4596 O O . SER B 2 108 ? 29.92571 36.82233 3.84514 1.000 55.45446 341 SER B O 1
ATOM 4604 N N . GLY B 2 109 ? 30.65785 37.20141 5.94359 1.000 55.52034 342 GLY B N 1
ATOM 4605 C CA . GLY B 2 109 ? 31.40788 35.96313 6.01359 1.000 57.78412 342 GLY B CA 1
ATOM 4606 C C . GLY B 2 109 ? 30.87113 34.95974 7.01393 1.000 59.49669 342 GLY B C 1
ATOM 4607 O O . GLY B 2 109 ? 31.28518 33.79648 7.00860 1.000 62.41450 342 GLY B O 1
ATOM 4611 N N . ASN B 2 110 ? 29.95953 35.39355 7.88189 1.000 69.52182 343 ASN B N 1
ATOM 4612 C CA . ASN B 2 110 ? 29.31087 34.52447 8.86384 1.000 68.75162 343 ASN B CA 1
ATOM 4613 C C . ASN B 2 110 ? 27.88252 34.29044 8.38062 1.000 65.89668 343 ASN B C 1
ATOM 4614 O O . ASN B 2 110 ? 26.93442 34.94241 8.82371 1.000 65.81558 343 ASN B O 1
ATOM 4625 N N . THR B 2 111 ? 27.73648 33.34210 7.45853 1.000 49.38478 344 THR B N 1
ATOM 4626 C CA . THR B 2 111 ? 26.48671 33.11494 6.75377 1.000 44.50700 344 THR B CA 1
ATOM 4627 C C . THR B 2 111 ? 25.95280 31.72192 7.05401 1.000 41.67059 344 THR B C 1
ATOM 4628 O O . THR B 2 111 ? 26.69835 30.80407 7.40499 1.000 42.11379 344 THR B O 1
ATOM 4639 N N . PHE B 2 112 ? 24.64073 31.57722 6.89678 1.000 41.53590 345 PHE B N 1
ATOM 4640 C CA . PHE B 2 112 ? 23.97474 30.29532 7.04974 1.000 41.10568 345 PHE B CA 1
ATOM 4641 C C . PHE B 2 112 ? 22.96880 30.11718 5.92667 1.000 38.62877 345 PHE B C 1
ATOM 4642 O O . PHE B 2 112 ? 22.26789 31.06199 5.55455 1.000 35.84294 345 PHE B O 1
ATOM 4659 N N . ARG B 2 113 ? 22.89523 28.90163 5.40028 1.000 44.68986 346 ARG B N 1
ATOM 4660 C CA . ARG B 2 113 ? 21.98421 28.61628 4.30857 1.000 41.50982 346 ARG B CA 1
ATOM 4661 C C . ARG B 2 113 ? 20.56657 28.44152 4.83568 1.000 42.18247 346 ARG B C 1
ATOM 4662 O O . ARG B 2 113 ? 20.36144 28.13126 6.01284 1.000 43.95914 346 ARG B O 1
ATOM 4683 N N . PRO B 2 114 ? 19.56459 28.63955 3.98401 1.000 41.23974 347 PRO B N 1
ATOM 4684 C CA . PRO B 2 114 ? 18.18089 28.45511 4.43827 1.000 37.12770 347 PRO B CA 1
ATOM 4685 C C . PRO B 2 114 ? 17.81442 26.98065 4.54805 1.000 41.10675 347 PRO B C 1
ATOM 4686 O O . PRO B 2 114 ? 18.27649 26.14612 3.76899 1.000 40.13933 347 PRO B O 1
ATOM 4697 N N . GLU B 2 115 ? 17.00154 26.66061 5.55093 1.000 40.84800 348 GLU B N 1
ATOM 4698 C CA . GLU B 2 115 ? 16.23151 25.42299 5.56184 1.000 42.83661 348 GLU B CA 1
ATOM 4699 C C . GLU B 2 115 ? 14.91514 25.71239 4.84762 1.000 32.24641 348 GLU B C 1
ATOM 4700 O O . GLU B 2 115 ? 14.15075 26.57756 5.28480 1.000 35.81668 348 GLU B O 1
ATOM 4712 N N . VAL B 2 116 ? 14.66540 25.02950 3.73333 1.000 39.95427 349 VAL B N 1
ATOM 4713 C CA . VAL B 2 116 ? 13.51147 25.31337 2.88502 1.000 33.91354 349 VAL B CA 1
ATOM 4714 C C . VAL B 2 116 ? 12.48753 24.20195 3.06183 1.000 33.37214 349 VAL B C 1
ATOM 4715 O O . VAL B 2 116 ? 12.82262 23.01459 2.96668 1.000 36.29520 349 VAL B O 1
ATOM 4728 N N . HIS B 2 117 ? 11.23874 24.59185 3.31278 1.000 34.06877 350 HIS B N 1
ATOM 4729 C CA . HIS B 2 117 ? 10.14195 23.65715 3.52835 1.000 40.24814 350 HIS B CA 1
ATOM 4730 C C . HIS B 2 117 ? 8.92066 24.16176 2.77589 1.000 38.93040 350 HIS B C 1
ATOM 4731 O O . HIS B 2 117 ? 8.57985 25.34535 2.86333 1.000 38.25144 350 HIS B O 1
ATOM 4745 N N . LEU B 2 118 ? 8.27626 23.26890 2.03025 1.000 42.31822 351 LEU B N 1
ATOM 4746 C CA . LEU B 2 118 ? 7.04450 23.57335 1.31246 1.000 39.70275 351 LEU B CA 1
ATOM 4747 C C . LEU B 2 118 ? 5.90898 22.83085 2.00231 1.000 38.74489 351 LEU B C 1
ATOM 4748 O O . LEU B 2 118 ? 5.89837 21.59516 2.02828 1.000 39.99100 351 LEU B O 1
ATOM 4764 N N . LEU B 2 119 ? 4.95986 23.57950 2.55257 1.000 33.70691 352 LEU B N 1
ATOM 4765 C CA . LEU B 2 119 ? 3.90949 22.96693 3.35386 1.000 38.21639 352 LEU B CA 1
ATOM 4766 C C . LEU B 2 119 ? 2.64640 22.75630 2.52539 1.000 43.81339 352 LEU B C 1
ATOM 4767 O O . LEU B 2 119 ? 2.30347 23.60481 1.69143 1.000 40.70211 352 LEU B O 1
ATOM 4783 N N . PRO B 2 120 ? 1.93877 21.64787 2.74197 1.000 42.90442 353 PRO B N 1
ATOM 4784 C CA . PRO B 2 120 ? 0.70674 21.38610 1.98430 1.000 48.43483 353 PRO B CA 1
ATOM 4785 C C . PRO B 2 120 ? -0.43185 22.27350 2.45654 1.000 50.76824 353 PRO B C 1
ATOM 4786 O O . PRO B 2 120 ? -0.30559 22.97835 3.46997 1.000 50.64744 353 PRO B O 1
ATOM 4797 N N . PRO B 2 121 ? -1.56519 22.26073 1.75839 1.000 51.33613 354 PRO B N 1
ATOM 4798 C CA . PRO B 2 121 ? -2.67368 23.16271 2.11357 1.000 52.19813 354 PRO B CA 1
ATOM 4799 C C . PRO B 2 121 ? -3.31541 22.75291 3.42663 1.000 55.10837 354 PRO B C 1
ATOM 4800 O O . PRO B 2 121 ? -3.23129 21.58162 3.82504 1.000 58.03693 354 PRO B O 1
ATOM 4811 N N . PRO B 2 122 ? -3.97258 23.68053 4.12693 1.000 51.59768 355 PRO B N 1
ATOM 4812 C CA . PRO B 2 122 ? -4.71132 23.29020 5.33610 1.000 48.93956 355 PRO B CA 1
ATOM 4813 C C . PRO B 2 122 ? -5.86270 22.35776 4.98426 1.000 53.18936 355 PRO B C 1
ATOM 4814 O O . PRO B 2 122 ? -6.53844 22.53071 3.96737 1.000 54.25746 355 PRO B O 1
ATOM 4825 N N . SER B 2 123 ? -6.07363 21.35128 5.83721 1.000 68.45956 356 SER B N 1
ATOM 4826 C CA . SER B 2 123 ? -7.10424 20.35144 5.57309 1.000 70.44336 356 SER B CA 1
ATOM 4827 C C . SER B 2 123 ? -8.44550 20.99910 5.24581 1.000 71.68601 356 SER B C 1
ATOM 4828 O O . SER B 2 123 ? -9.16307 20.54102 4.34832 1.000 72.78244 356 SER B O 1
ATOM 4836 N N . GLU B 2 124 ? -8.80367 22.06434 5.96674 1.000 72.30989 357 GLU B N 1
ATOM 4837 C CA . GLU B 2 124 ? -10.10383 22.69807 5.76458 1.000 73.77698 357 GLU B CA 1
ATOM 4838 C C . GLU B 2 124 ? -10.29649 23.10392 4.31019 1.000 74.64790 357 GLU B C 1
ATOM 4839 O O . GLU B 2 124 ? -11.35358 22.86115 3.71771 1.000 79.85229 357 GLU B O 1
ATOM 4851 N N . GLU B 2 125 ? -9.27688 23.72398 3.71552 1.000 59.28479 358 GLU B N 1
ATOM 4852 C CA . GLU B 2 125 ? -9.42982 24.23774 2.36032 1.000 60.67642 358 GLU B CA 1
ATOM 4853 C C . GLU B 2 125 ? -9.66471 23.11622 1.35958 1.000 56.23479 358 GLU B C 1
ATOM 4854 O O . GLU B 2 125 ? -10.34622 23.32049 0.34912 1.000 59.80420 358 GLU B O 1
ATOM 4866 N N . LEU B 2 126 ? -9.11644 21.92803 1.61958 1.000 70.51506 359 LEU B N 1
ATOM 4867 C CA . LEU B 2 126 ? -9.31283 20.80184 0.71558 1.000 76.04701 359 LEU B CA 1
ATOM 4868 C C . LEU B 2 126 ? -10.77222 20.38231 0.61441 1.000 75.72023 359 LEU B C 1
ATOM 4869 O O . LEU B 2 126 ? -11.10298 19.54358 -0.23045 1.000 84.39585 359 LEU B O 1
ATOM 4885 N N . ALA B 2 127 ? -11.64630 20.93038 1.45311 1.000 66.96860 360 ALA B N 1
ATOM 4886 C CA . ALA B 2 127 ? -13.06824 20.63998 1.36671 1.000 69.97640 360 ALA B CA 1
ATOM 4887 C C . ALA B 2 127 ? -13.82797 21.66877 0.54589 1.000 71.24467 360 ALA B C 1
ATOM 4888 O O . ALA B 2 127 ? -14.95802 21.39651 0.12387 1.000 69.06479 360 ALA B O 1
ATOM 4895 N N . LEU B 2 128 ? -13.23195 22.83518 0.30147 1.000 75.75216 361 LEU B N 1
ATOM 4896 C CA . LEU B 2 128 ? -13.95350 23.92398 -0.34017 1.000 76.37542 361 LEU B CA 1
ATOM 4897 C C . LEU B 2 128 ? -13.92817 23.83161 -1.85804 1.000 76.05905 361 LEU B C 1
ATOM 4898 O O . LEU B 2 128 ? -14.76904 24.45408 -2.51423 1.000 75.53326 361 LEU B O 1
ATOM 4914 N N . ASN B 2 129 ? -12.98701 23.08108 -2.42969 1.000 79.00640 362 ASN B N 1
ATOM 4915 C CA . ASN B 2 129 ? -12.91896 22.89730 -3.87851 1.000 80.16640 362 ASN B CA 1
ATOM 4916 C C . ASN B 2 129 ? -12.89945 24.23660 -4.60951 1.000 77.80458 362 ASN B C 1
ATOM 4917 O O . ASN B 2 129 ? -13.45639 24.37629 -5.70233 1.000 80.68528 362 ASN B O 1
ATOM 4928 N N . GLU B 2 130 ? -12.26669 25.23914 -3.99279 1.000 69.09956 363 GLU B N 1
ATOM 4929 C CA . GLU B 2 130 ? -12.10069 26.54037 -4.61114 1.000 63.40260 363 GLU B CA 1
ATOM 4930 C C . GLU B 2 130 ? -10.58750 26.73211 -4.79002 1.000 59.92493 363 GLU B C 1
ATOM 4931 O O . GLU B 2 130 ? -9.99919 26.11295 -5.68239 1.000 62.51335 363 GLU B O 1
ATOM 4943 N N . LEU B 2 131 ? -9.94719 27.53493 -3.95411 1.000 49.35220 364 LEU B N 1
ATOM 4944 C CA . LEU B 2 131 ? -8.49732 27.66207 -3.94856 1.000 51.08648 364 LEU B CA 1
ATOM 4945 C C . LEU B 2 131 ? -7.92156 27.01652 -2.69293 1.000 48.55157 364 LEU B C 1
ATOM 4946 O O . LEU B 2 131 ? -8.58727 26.92557 -1.65914 1.000 48.97799 364 LEU B O 1
ATOM 4962 N N . VAL B 2 132 ? -6.67818 26.55842 -2.79630 1.000 46.49662 365 VAL B N 1
ATOM 4963 C CA . VAL B 2 132 ? -5.94366 26.00075 -1.66975 1.000 45.16236 365 VAL B CA 1
ATOM 4964 C C . VAL B 2 132 ? -4.62586 26.75084 -1.55446 1.000 43.57170 365 VAL B C 1
ATOM 4965 O O . VAL B 2 132 ? -4.03711 27.16882 -2.55687 1.000 43.19620 365 VAL B O 1
ATOM 4978 N N . THR B 2 133 ? -4.16318 26.92576 -0.32340 1.000 38.31374 366 THR B N 1
ATOM 4979 C CA . THR B 2 133 ? -2.97160 27.71630 -0.05249 1.000 36.52043 366 THR B CA 1
ATOM 4980 C C . THR B 2 133 ? -1.77302 26.79994 0.13948 1.000 35.16802 366 THR B C 1
ATOM 4981 O O . THR B 2 133 ? -1.81928 25.86814 0.94544 1.000 39.14286 366 THR B O 1
ATOM 4992 N N . LEU B 2 134 ? -0.71262 27.05864 -0.61226 1.000 36.18482 367 LEU B N 1
ATOM 4993 C CA . LEU B 2 134 ? 0.57593 26.42146 -0.40568 1.000 36.00662 367 LEU B CA 1
ATOM 4994 C C . LEU B 2 134 ? 1.50863 27.42491 0.25619 1.000 34.44943 367 LEU B C 1
ATOM 4995 O O . LEU B 2 134 ? 1.51666 28.60705 -0.10061 1.000 33.77384 367 LEU B O 1
ATOM 5011 N N . THR B 2 135 ? 2.28993 26.95419 1.22177 1.000 37.40250 368 THR B N 1
ATOM 5012 C CA . THR B 2 135 ? 3.13663 27.82066 2.03109 1.000 38.49839 368 THR B CA 1
ATOM 5013 C C . THR B 2 135 ? 4.58224 27.36862 1.90845 1.000 34.56393 368 THR B C 1
ATOM 5014 O O . THR B 2 135 ? 4.90706 26.22267 2.23501 1.000 40.62912 368 THR B O 1
ATOM 5025 N N . CYS B 2 136 ? 5.44327 28.26637 1.44204 1.000 37.56577 369 CYS B N 1
ATOM 5026 C CA . CYS B 2 136 ? 6.88099 28.03767 1.42574 1.000 36.56084 369 CYS B CA 1
ATOM 5027 C C . CYS B 2 136 ? 7.50957 28.72827 2.62671 1.000 37.37309 369 CYS B C 1
ATOM 5028 O O . CYS B 2 136 ? 7.25644 29.91325 2.87042 1.000 35.58245 369 CYS B O 1
ATOM 5035 N N . LEU B 2 137 ? 8.33250 27.99069 3.36624 1.000 40.92947 370 LEU B N 1
ATOM 5036 C CA . LEU B 2 137 ? 9.03138 28.51622 4.53238 1.000 38.49326 370 LEU B CA 1
ATOM 5037 C C . LEU B 2 137 ? 10.52764 28.34222 4.32593 1.000 40.59966 370 LEU B C 1
ATOM 5038 O O . LEU B 2 137 ? 11.00350 27.22132 4.11318 1.000 39.34885 370 LEU B O 1
ATOM 5054 N N . ALA B 2 138 ? 11.26153 29.44704 4.39632 1.000 36.59616 371 ALA B N 1
ATOM 5055 C CA . ALA B 2 138 ? 12.71826 29.44176 4.38973 1.000 38.34225 371 ALA B CA 1
ATOM 5056 C C . ALA B 2 138 ? 13.17984 30.07377 5.69313 1.000 37.57329 371 ALA B C 1
ATOM 5057 O O . ALA B 2 138 ? 12.85621 31.23445 5.96744 1.000 38.13372 371 ALA B O 1
ATOM 5064 N N . ARG B 2 139 ? 13.91697 29.31511 6.50039 1.000 34.94307 372 ARG B N 1
ATOM 5065 C CA . ARG B 2 139 ? 14.31784 29.79528 7.81339 1.000 40.79258 372 ARG B CA 1
ATOM 5066 C C . ARG B 2 139 ? 15.74768 29.37850 8.12869 1.000 42.10761 372 ARG B C 1
ATOM 5067 O O . ARG B 2 139 ? 16.32472 28.49212 7.49128 1.000 36.13841 372 ARG B O 1
ATOM 5088 N N . GLY B 2 140 ? 16.30462 30.03837 9.14351 1.000 41.39817 373 GLY B N 1
ATOM 5089 C CA . GLY B 2 140 ? 17.62275 29.72596 9.65017 1.000 40.74983 373 GLY B CA 1
ATOM 5090 C C . GLY B 2 140 ? 18.77227 30.28749 8.85069 1.000 42.83857 373 GLY B C 1
ATOM 5091 O O . GLY B 2 140 ? 19.90759 29.83946 9.04328 1.000 41.93519 373 GLY B O 1
ATOM 5095 N N . PHE B 2 141 ? 18.52530 31.24690 7.96295 1.000 38.08632 374 PHE B N 1
ATOM 5096 C CA . PHE B 2 141 ? 19.55565 31.74124 7.06088 1.000 38.85286 374 PHE B CA 1
ATOM 5097 C C . PHE B 2 141 ? 20.06973 33.10379 7.51828 1.000 37.20702 374 PHE B C 1
ATOM 5098 O O . PHE B 2 141 ? 19.46523 33.77881 8.35452 1.000 37.73152 374 PHE B O 1
ATOM 5115 N N . SER B 2 142 ? 21.22553 33.48743 6.96151 1.000 39.24428 375 SER B N 1
ATOM 5116 C CA . SER B 2 142 ? 21.86308 34.78178 7.17671 1.000 38.01115 375 SER B CA 1
ATOM 5117 C C . SER B 2 142 ? 22.88298 34.93778 6.06094 1.000 37.16409 375 SER B C 1
ATOM 5118 O O . SER B 2 142 ? 23.57166 33.95943 5.74743 1.000 38.14604 375 SER B O 1
ATOM 5126 N N . PRO B 2 143 ? 23.01492 36.12011 5.43462 1.000 35.53035 376 PRO B N 1
ATOM 5127 C CA . PRO B 2 143 ? 22.26603 37.33641 5.75746 1.000 40.36878 376 PRO B CA 1
ATOM 5128 C C . PRO B 2 143 ? 20.79745 37.31541 5.33105 1.000 35.94996 376 PRO B C 1
ATOM 5129 O O . PRO B 2 143 ? 20.24395 36.26925 4.92669 1.000 36.67985 376 PRO B O 1
ATOM 5140 N N . LYS B 2 144 ? 20.16887 38.51121 5.42698 1.000 41.50361 377 LYS B N 1
ATOM 5141 C CA . LYS B 2 144 ? 18.70271 38.56716 5.36487 1.000 46.35422 377 LYS B CA 1
ATOM 5142 C C . LYS B 2 144 ? 18.21870 38.32844 3.96349 1.000 45.24618 377 LYS B C 1
ATOM 5143 O O . LYS B 2 144 ? 17.06487 37.92692 3.77437 1.000 41.52267 377 LYS B O 1
ATOM 5162 N N . ASP B 2 145 ? 19.02664 38.74351 2.99333 1.000 47.17719 378 ASP B N 1
ATOM 5163 C CA . ASP B 2 145 ? 18.59924 38.81698 1.61503 1.000 43.24347 378 ASP B CA 1
ATOM 5164 C C . ASP B 2 145 ? 18.27560 37.42825 1.10476 1.000 39.51863 378 ASP B C 1
ATOM 5165 O O . ASP B 2 145 ? 19.06556 36.49258 1.26129 1.000 41.26470 378 ASP B O 1
ATOM 5174 N N . VAL B 2 146 ? 17.13741 37.31459 0.42686 1.000 34.96932 379 VAL B N 1
ATOM 5175 C CA . VAL B 2 146 ? 16.67042 36.02600 -0.06206 1.000 35.93206 379 VAL B CA 1
ATOM 5176 C C . VAL B 2 146 ? 15.71856 36.25768 -1.22426 1.000 35.15133 379 VAL B C 1
ATOM 5177 O O . VAL B 2 146 ? 15.02371 37.27458 -1.28547 1.000 33.37530 379 VAL B O 1
ATOM 5190 N N . LEU B 2 147 ? 15.67861 35.29671 -2.14367 1.000 43.01314 380 LEU B N 1
ATOM 5191 C CA . LEU B 2 147 ? 14.74740 35.30950 -3.26201 1.000 43.60783 380 LEU B CA 1
ATOM 5192 C C . LEU B 2 147 ? 13.83574 34.09315 -3.17819 1.000 38.93538 380 LEU B C 1
ATOM 5193 O O . LEU B 2 147 ? 14.25794 33.01587 -2.74937 1.000 40.87426 380 LEU B O 1
ATOM 5209 N N . VAL B 2 148 ? 12.58336 34.26384 -3.59811 1.000 33.47479 381 VAL B N 1
ATOM 5210 C CA . VAL B 2 148 ? 11.60700 33.17823 -3.58504 1.000 34.04500 381 VAL B CA 1
ATOM 5211 C C . VAL B 2 148 ? 10.82100 33.20537 -4.88682 1.000 36.56683 381 VAL B C 1
ATOM 5212 O O . VAL B 2 148 ? 10.26175 34.24084 -5.26510 1.000 35.33156 381 VAL B O 1
ATOM 5225 N N . ARG B 2 149 ? 10.77773 32.06359 -5.56526 1.000 42.15454 382 ARG B N 1
ATOM 5226 C CA . ARG B 2 149 ? 10.03027 31.89333 -6.79867 1.000 40.68900 382 ARG B CA 1
ATOM 5227 C C . ARG B 2 149 ? 9.19359 30.62843 -6.67906 1.000 42.46298 382 ARG B C 1
ATOM 5228 O O . ARG B 2 149 ? 9.48898 29.74229 -5.87340 1.000 36.80383 382 ARG B O 1
ATOM 5249 N N . TRP B 2 150 ? 8.15021 30.54088 -7.49927 1.000 39.55759 383 TRP B N 1
ATOM 5250 C CA . TRP B 2 150 ? 7.24543 29.40183 -7.48024 1.000 38.89463 383 TRP B CA 1
ATOM 5251 C C . TRP B 2 150 ? 7.13681 28.78046 -8.86396 1.000 42.14919 383 TRP B C 1
ATOM 5252 O O . TRP B 2 150 ? 7.16207 29.48606 -9.87687 1.000 46.05300 383 TRP B O 1
ATOM 5273 N N . LEU B 2 151 ? 6.98674 27.45927 -8.89952 1.000 36.11894 384 LEU B N 1
ATOM 5274 C CA . LEU B 2 151 ? 6.75517 26.73481 -10.13707 1.000 38.10233 384 LEU B CA 1
ATOM 5275 C C . LEU B 2 151 ? 5.58051 25.78090 -9.95696 1.000 42.76133 384 LEU B C 1
ATOM 5276 O O . LEU B 2 151 ? 5.34302 25.26084 -8.86381 1.000 39.08415 384 LEU B O 1
ATOM 5292 N N . GLN B 2 152 ? 4.83477 25.57278 -11.04109 1.000 49.28034 385 GLN B N 1
ATOM 5293 C CA . GLN B 2 152 ? 3.84632 24.50545 -11.13488 1.000 51.68341 385 GLN B CA 1
ATOM 5294 C C . GLN B 2 152 ? 4.34010 23.52954 -12.19246 1.000 52.73502 385 GLN B C 1
ATOM 5295 O O . GLN B 2 152 ? 4.50850 23.90839 -13.35598 1.000 55.79727 385 GLN B O 1
ATOM 5309 N N . GLY B 2 153 ? 4.58189 22.28856 -11.79231 1.000 55.54023 386 GLY B N 1
ATOM 5310 C CA . GLY B 2 153 ? 5.25989 21.36367 -12.68573 1.000 50.33331 386 GLY B CA 1
ATOM 5311 C C . GLY B 2 153 ? 6.66045 21.87774 -12.95713 1.000 53.68499 386 GLY B C 1
ATOM 5312 O O . GLY B 2 153 ? 7.47243 22.05257 -12.04200 1.000 56.72491 386 GLY B O 1
ATOM 5316 N N . SER B 2 154 ? 6.95830 22.15877 -14.22152 1.000 55.78850 387 SER B N 1
ATOM 5317 C CA . SER B 2 154 ? 8.23719 22.74386 -14.59765 1.000 55.71049 387 SER B CA 1
ATOM 5318 C C . SER B 2 154 ? 8.09704 24.16543 -15.12894 1.000 57.98799 387 SER B C 1
ATOM 5319 O O . SER B 2 154 ? 9.03701 24.68098 -15.74409 1.000 60.38999 387 SER B O 1
ATOM 5327 N N . GLN B 2 155 ? 6.95415 24.81025 -14.90915 1.000 55.10451 388 GLN B N 1
ATOM 5328 C CA . GLN B 2 155 ? 6.69514 26.15237 -15.41215 1.000 56.32235 388 GLN B CA 1
ATOM 5329 C C . GLN B 2 155 ? 6.73041 27.14215 -14.25946 1.000 53.34895 388 GLN B C 1
ATOM 5330 O O . GLN B 2 155 ? 6.08173 26.92871 -13.22977 1.000 53.84353 388 GLN B O 1
ATOM 5344 N N . GLU B 2 156 ? 7.47784 28.22490 -14.44118 1.000 55.34911 389 GLU B N 1
ATOM 5345 C CA . GLU B 2 156 ? 7.55210 29.25757 -13.42058 1.000 55.27760 389 GLU B CA 1
ATOM 5346 C C . GLU B 2 156 ? 6.26391 30.07004 -13.39955 1.000 51.89085 389 GLU B C 1
ATOM 5347 O O . GLU B 2 156 ? 5.75560 30.47943 -14.44768 1.000 54.38192 389 GLU B O 1
ATOM 5359 N N . LEU B 2 157 ? 5.74493 30.30275 -12.21759 1.000 50.71755 390 LEU B N 1
ATOM 5360 C CA . LEU B 2 157 ? 4.53703 31.10170 -12.08407 1.000 52.05269 390 LEU B CA 1
ATOM 5361 C C . LEU B 2 157 ? 4.88124 32.58756 -11.99825 1.000 52.20684 390 LEU B C 1
ATOM 5362 O O . LEU B 2 157 ? 5.92237 32.95973 -11.44342 1.000 52.21867 390 LEU B O 1
ATOM 5378 N N . PRO B 2 158 ? 4.02142 33.45943 -12.52886 1.000 48.76728 391 PRO B N 1
ATOM 5379 C CA . PRO B 2 158 ? 4.25568 34.89951 -12.38076 1.000 51.16331 391 PRO B CA 1
ATOM 5380 C C . PRO B 2 158 ? 4.01953 35.33912 -10.94590 1.000 50.57131 391 PRO B C 1
ATOM 5381 O O . PRO B 2 158 ? 3.24553 34.72953 -10.20373 1.000 51.86858 391 PRO B O 1
ATOM 5392 N N . ARG B 2 159 ? 4.70746 36.40859 -10.55257 1.000 59.42660 392 ARG B N 1
ATOM 5393 C CA . ARG B 2 159 ? 4.63573 36.86678 -9.17069 1.000 65.38031 392 ARG B CA 1
ATOM 5394 C C . ARG B 2 159 ? 3.34883 37.61395 -8.85934 1.000 62.53697 392 ARG B C 1
ATOM 5395 O O . ARG B 2 159 ? 3.15533 38.02815 -7.71091 1.000 62.52714 392 ARG B O 1
ATOM 5416 N N . GLU B 2 160 ? 2.46650 37.79027 -9.84142 1.000 66.62195 393 GLU B N 1
ATOM 5417 C CA . GLU B 2 160 ? 1.14767 38.32681 -9.53963 1.000 67.83179 393 GLU B CA 1
ATOM 5418 C C . GLU B 2 160 ? 0.32237 37.35362 -8.70794 1.000 69.32652 393 GLU B C 1
ATOM 5419 O O . GLU B 2 160 ? -0.67879 37.76305 -8.10996 1.000 64.80148 393 GLU B O 1
ATOM 5431 N N . LYS B 2 161 ? 0.72732 36.08283 -8.64195 1.000 50.91132 394 LYS B N 1
ATOM 5432 C CA . LYS B 2 161 ? -0.10234 35.02773 -8.07496 1.000 57.18999 394 LYS B CA 1
ATOM 5433 C C . LYS B 2 161 ? 0.45658 34.43777 -6.78632 1.000 52.27115 394 LYS B C 1
ATOM 5434 O O . LYS B 2 161 ? -0.10866 33.46967 -6.26819 1.000 51.11316 394 LYS B O 1
ATOM 5453 N N . TYR B 2 162 ? 1.53275 35.00303 -6.24753 1.000 45.46947 395 TYR B N 1
ATOM 5454 C CA . TYR B 2 162 ? 1.98062 34.69696 -4.89851 1.000 42.46606 395 TYR B CA 1
ATOM 5455 C C . TYR B 2 162 ? 2.45738 35.99093 -4.25389 1.000 42.01437 395 TYR B C 1
ATOM 5456 O O . TYR B 2 162 ? 2.70376 36.99163 -4.93032 1.000 44.56993 395 TYR B O 1
ATOM 5474 N N . VAL B 2 163 ? 2.54637 35.97347 -2.92800 1.000 44.51589 396 VAL B N 1
ATOM 5475 C CA . VAL B 2 163 ? 3.03865 37.10668 -2.15770 1.000 43.72169 396 VAL B CA 1
ATOM 5476 C C . VAL B 2 163 ? 4.04322 36.58076 -1.14327 1.000 45.21108 396 VAL B C 1
ATOM 5477 O O . VAL B 2 163 ? 3.74436 35.65059 -0.38515 1.000 41.64956 396 VAL B O 1
ATOM 5490 N N . THR B 2 164 ? 5.23782 37.15800 -1.15237 1.000 44.41679 397 THR B N 1
ATOM 5491 C CA . THR B 2 164 ? 6.30996 36.79200 -0.24268 1.000 38.55105 397 THR B CA 1
ATOM 5492 C C . THR B 2 164 ? 6.41427 37.86312 0.83304 1.000 41.89014 397 THR B C 1
ATOM 5493 O O . THR B 2 164 ? 6.44742 39.05787 0.52228 1.000 38.22966 397 THR B O 1
ATOM 5504 N N . THR B 2 165 ? 6.45997 37.43735 2.09056 1.000 43.90447 398 THR B N 1
ATOM 5505 C CA . THR B 2 165 ? 6.57323 38.38337 3.18615 1.000 43.69609 398 THR B CA 1
ATOM 5506 C C . THR B 2 165 ? 8.01715 38.86704 3.30806 1.000 42.35353 398 THR B C 1
ATOM 5507 O O . THR B 2 165 ? 8.94594 38.29300 2.73619 1.000 42.49866 398 THR B O 1
ATOM 5518 N N . ALA B 2 166 ? 8.20109 39.95366 4.04897 1.000 47.46894 399 ALA B N 1
ATOM 5519 C CA . ALA B 2 166 ? 9.53747 40.48630 4.26540 1.000 47.14318 399 ALA B CA 1
ATOM 5520 C C . ALA B 2 166 ? 10.36462 39.52769 5.11909 1.000 47.34748 399 ALA B C 1
ATOM 5521 O O . ALA B 2 166 ? 9.83840 38.78988 5.95740 1.000 48.71453 399 ALA B O 1
ATOM 5528 N N . SER B 2 167 ? 11.67237 39.52315 4.87185 1.000 42.48168 400 SER B N 1
ATOM 5529 C CA . SER B 2 167 ? 12.59146 38.72721 5.67347 1.000 41.83889 400 SER B CA 1
ATOM 5530 C C . SER B 2 167 ? 12.68883 39.32357 7.07260 1.000 43.89290 400 SER B C 1
ATOM 5531 O O . SER B 2 167 ? 12.86206 40.53575 7.22835 1.000 46.15781 400 SER B O 1
ATOM 5539 N N . ARG B 2 168 ? 12.56925 38.47562 8.09191 1.000 48.98146 401 ARG B N 1
ATOM 5540 C CA . ARG B 2 168 ? 12.52705 38.93709 9.47167 1.000 50.24238 401 ARG B CA 1
ATOM 5541 C C . ARG B 2 168 ? 13.42395 38.06236 10.33615 1.000 46.37642 401 ARG B C 1
ATOM 5542 O O . ARG B 2 168 ? 13.66249 36.89263 10.02852 1.000 47.67751 401 ARG B O 1
ATOM 5563 N N . GLN B 2 169 ? 13.89720 38.63889 11.43737 1.000 50.91910 402 GLN B N 1
ATOM 5564 C CA . GLN B 2 169 ? 14.77417 37.92279 12.35397 1.000 50.34823 402 GLN B CA 1
ATOM 5565 C C . GLN B 2 169 ? 13.98430 36.92407 13.19259 1.000 54.22683 402 GLN B C 1
ATOM 5566 O O . GLN B 2 169 ? 12.92331 37.24370 13.73492 1.000 54.19423 402 GLN B O 1
ATOM 5580 N N . GLU B 2 170 ? 14.51730 35.71116 13.30759 1.000 49.89655 403 GLU B N 1
ATOM 5581 C CA . GLU B 2 170 ? 13.87424 34.65743 14.07257 1.000 49.18714 403 GLU B CA 1
ATOM 5582 C C . GLU B 2 170 ? 14.04922 34.87581 15.57474 1.000 53.36323 403 GLU B C 1
ATOM 5583 O O . GLU B 2 170 ? 15.02318 35.49913 16.00900 1.000 50.88060 403 GLU B O 1
ATOM 5595 N N . PRO B 2 171 ? 13.12098 34.36239 16.38719 1.000 57.59276 404 PRO B N 1
ATOM 5596 C CA . PRO B 2 171 ? 13.41219 34.20867 17.81995 1.000 59.89883 404 PRO B CA 1
ATOM 5597 C C . PRO B 2 171 ? 14.70174 33.42252 17.97503 1.000 62.14782 404 PRO B C 1
ATOM 5598 O O . PRO B 2 171 ? 14.85486 32.33406 17.41135 1.000 63.21183 404 PRO B O 1
ATOM 5609 N N . SER B 2 172 ? 15.64762 33.99440 18.71046 1.000 67.42434 405 SER B N 1
ATOM 5610 C CA . SER B 2 172 ? 17.00082 33.46615 18.72939 1.000 72.23132 405 SER B CA 1
ATOM 5611 C C . SER B 2 172 ? 17.38954 32.97946 20.11616 1.000 72.57603 405 SER B C 1
ATOM 5612 O O . SER B 2 172 ? 16.84708 33.42574 21.13406 1.000 75.44303 405 SER B O 1
ATOM 5620 N N . GLN B 2 173 ? 18.34598 32.05102 20.10973 1.000 84.33032 406 GLN B N 1
ATOM 5621 C CA . GLN B 2 173 ? 18.96625 31.42542 21.26697 1.000 92.46850 406 GLN B CA 1
ATOM 5622 C C . GLN B 2 173 ? 20.47556 31.59552 21.16669 1.000 87.14007 406 GLN B C 1
ATOM 5623 O O . GLN B 2 173 ? 21.25146 30.79161 21.69238 1.000 88.24256 406 GLN B O 1
ATOM 5637 N N . GLY B 2 174 ? 20.87842 32.67511 20.48602 1.000 77.68962 407 GLY B N 1
ATOM 5638 C CA . GLY B 2 174 ? 22.25246 33.09788 20.32975 1.000 78.35394 407 GLY B CA 1
ATOM 5639 C C . GLY B 2 174 ? 22.45595 33.76209 18.98022 1.000 77.43425 407 GLY B C 1
ATOM 5640 O O . GLY B 2 174 ? 22.39218 34.98928 18.85541 1.000 77.88407 407 GLY B O 1
ATOM 5644 N N . THR B 2 175 ? 22.65829 32.95573 17.94542 1.000 67.13325 408 THR B N 1
ATOM 5645 C CA . THR B 2 175 ? 23.01701 33.49067 16.64142 1.000 69.31955 408 THR B CA 1
ATOM 5646 C C . THR B 2 175 ? 21.79915 34.03296 15.90377 1.000 66.01332 408 THR B C 1
ATOM 5647 O O . THR B 2 175 ? 20.71725 33.43851 15.92726 1.000 64.48309 408 THR B O 1
ATOM 5658 N N . THR B 2 176 ? 21.99257 35.16129 15.22742 1.000 55.85936 409 THR B N 1
ATOM 5659 C CA . THR B 2 176 ? 20.91280 35.77853 14.47352 1.000 51.88133 409 THR B CA 1
ATOM 5660 C C . THR B 2 176 ? 20.68108 35.02428 13.16717 1.000 52.70478 409 THR B C 1
ATOM 5661 O O . THR B 2 176 ? 21.61627 34.78769 12.39579 1.000 49.42386 409 THR B O 1
ATOM 5672 N N . THR B 2 177 ? 19.43167 34.63054 12.93281 1.000 43.37598 410 THR B N 1
ATOM 5673 C CA . THR B 2 177 ? 19.00997 34.03041 11.67485 1.000 46.06373 410 THR B CA 1
ATOM 5674 C C . THR B 2 177 ? 17.69085 34.67928 11.28660 1.000 41.58928 410 THR B C 1
ATOM 5675 O O . THR B 2 177 ? 17.04865 35.35208 12.09653 1.000 41.08022 410 THR B O 1
ATOM 5686 N N . PHE B 2 178 ? 17.29008 34.48622 10.03508 1.000 39.13783 411 PHE B N 1
ATOM 5687 C CA . PHE B 2 178 ? 16.10685 35.13650 9.49355 1.000 38.71006 411 PHE B CA 1
ATOM 5688 C C . PHE B 2 178 ? 15.16970 34.09454 8.90330 1.000 38.29365 411 PHE B C 1
ATOM 5689 O O . PHE B 2 178 ? 15.51927 32.92095 8.74830 1.000 36.77553 411 PHE B O 1
ATOM 5706 N N . ALA B 2 179 ? 13.96605 34.54717 8.56054 1.000 41.94107 412 ALA B N 1
ATOM 5707 C CA . ALA B 2 179 ? 12.94147 33.66487 8.02947 1.000 41.94744 412 ALA B CA 1
ATOM 5708 C C . ALA B 2 179 ? 12.06127 34.43619 7.05992 1.000 42.88628 412 ALA B C 1
ATOM 5709 O O . ALA B 2 179 ? 11.84338 35.64125 7.21873 1.000 39.74677 412 ALA B O 1
ATOM 5716 N N . VAL B 2 180 ? 11.54116 33.72025 6.06512 1.000 36.21105 413 VAL B N 1
ATOM 5717 C CA . VAL B 2 180 ? 10.53960 34.25515 5.15090 1.000 38.76168 413 VAL B CA 1
ATOM 5718 C C . VAL B 2 180 ? 9.48598 33.18361 4.90474 1.000 35.68145 413 VAL B C 1
ATOM 5719 O O . VAL B 2 180 ? 9.80426 31.99383 4.81735 1.000 39.52657 413 VAL B O 1
ATOM 5732 N N . THR B 2 181 ? 8.23278 33.60468 4.78240 1.000 38.80523 414 THR B N 1
ATOM 5733 C CA . THR B 2 181 ? 7.17425 32.75852 4.25496 1.000 37.30427 414 THR B CA 1
ATOM 5734 C C . THR B 2 181 ? 6.67719 33.35009 2.94140 1.000 40.04535 414 THR B C 1
ATOM 5735 O O . THR B 2 181 ? 6.75240 34.56433 2.72192 1.000 38.49298 414 THR B O 1
ATOM 5746 N N . SER B 2 182 ? 6.16386 32.48178 2.06994 1.000 36.65195 415 SER B N 1
ATOM 5747 C CA . SER B 2 182 ? 5.57241 32.89954 0.80718 1.000 40.54276 415 SER B CA 1
ATOM 5748 C C . SER B 2 182 ? 4.27937 32.13116 0.56941 1.000 39.66824 415 SER B C 1
ATOM 5749 O O . SER B 2 182 ? 4.23185 30.90879 0.74591 1.000 36.96990 415 SER B O 1
ATOM 5757 N N . LEU B 2 183 ? 3.24222 32.85499 0.14744 1.000 38.18234 416 LEU B N 1
ATOM 5758 C CA . LEU B 2 183 ? 1.88990 32.32201 0.01158 1.000 43.92089 416 LEU B CA 1
ATOM 5759 C C . LEU B 2 183 ? 1.51453 32.24193 -1.46326 1.000 42.60283 416 LEU B C 1
ATOM 5760 O O . LEU B 2 183 ? 1.43825 33.26707 -2.15084 1.000 45.79026 416 LEU B O 1
ATOM 5776 N N . LEU B 2 184 ? 1.28089 31.02344 -1.93817 1.000 37.22478 417 LEU B N 1
ATOM 5777 C CA . LEU B 2 184 ? 0.79734 30.76400 -3.28662 1.000 35.54163 417 LEU B CA 1
ATOM 5778 C C . LEU B 2 184 ? -0.55360 30.07657 -3.17217 1.000 38.14538 417 LEU B C 1
ATOM 5779 O O . LEU B 2 184 ? -0.68113 29.07001 -2.46731 1.000 41.06616 417 LEU B O 1
ATOM 5795 N N . ARG B 2 185 ? -1.55836 30.62000 -3.84810 1.000 43.21871 418 ARG B N 1
ATOM 5796 C CA . ARG B 2 185 ? -2.89725 30.04468 -3.85140 1.000 48.19417 418 ARG B CA 1
ATOM 5797 C C . ARG B 2 185 ? -3.18523 29.48343 -5.23506 1.000 45.90893 418 ARG B C 1
ATOM 5798 O O . ARG B 2 185 ? -3.08873 30.20196 -6.23605 1.000 49.78645 418 ARG B O 1
ATOM 5819 N N . VAL B 2 186 ? -3.52495 28.19825 -5.28265 1.000 45.54385 419 VAL B N 1
ATOM 5820 C CA . VAL B 2 186 ? -3.71000 27.46941 -6.52574 1.000 42.12573 419 VAL B CA 1
ATOM 5821 C C . VAL B 2 186 ? -5.11795 26.88761 -6.54606 1.000 46.78520 419 VAL B C 1
ATOM 5822 O O . VAL B 2 186 ? -5.76592 26.71790 -5.50850 1.000 45.39528 419 VAL B O 1
ATOM 5835 N N . ALA B 2 187 ? -5.58749 26.58346 -7.75544 1.000 44.54249 420 ALA B N 1
ATOM 5836 C CA . ALA B 2 187 ? -6.88824 25.95113 -7.91919 1.000 49.10437 420 ALA B CA 1
ATOM 5837 C C . ALA B 2 187 ? -6.90561 24.60141 -7.21565 1.000 48.70338 420 ALA B C 1
ATOM 5838 O O . ALA B 2 187 ? -5.94808 23.82676 -7.29668 1.000 45.89603 420 ALA B O 1
ATOM 5845 N N . ALA B 2 188 ? -8.00374 24.32427 -6.51088 1.000 50.38465 421 ALA B N 1
ATOM 5846 C CA . ALA B 2 188 ? -8.11087 23.05768 -5.79654 1.000 54.61665 421 ALA B CA 1
ATOM 5847 C C . ALA B 2 188 ? -8.00314 21.87929 -6.75270 1.000 55.59536 421 ALA B C 1
ATOM 5848 O O . ALA B 2 188 ? -7.38831 20.85669 -6.42635 1.000 54.68689 421 ALA B O 1
ATOM 5855 N N . GLU B 2 189 ? -8.59169 22.00645 -7.94438 1.000 61.03189 422 GLU B N 1
ATOM 5856 C CA . GLU B 2 189 ? -8.60940 20.88038 -8.87048 1.000 63.68395 422 GLU B CA 1
ATOM 5857 C C . GLU B 2 189 ? -7.22519 20.60486 -9.44130 1.000 63.77539 422 GLU B C 1
ATOM 5858 O O . GLU B 2 189 ? -6.87314 19.44280 -9.67458 1.000 62.33576 422 GLU B O 1
ATOM 5870 N N . ASP B 2 190 ? -6.42505 21.64544 -9.67161 1.000 57.26642 423 ASP B N 1
ATOM 5871 C CA . ASP B 2 190 ? -5.02318 21.40392 -9.98157 1.000 62.48346 423 ASP B CA 1
ATOM 5872 C C . ASP B 2 190 ? -4.35122 20.63358 -8.85645 1.000 62.86085 423 ASP B C 1
ATOM 5873 O O . ASP B 2 190 ? -3.55553 19.71897 -9.10432 1.000 61.37342 423 ASP B O 1
ATOM 5882 N N . TRP B 2 191 ? -4.64900 20.99523 -7.60530 1.000 47.59929 424 TRP B N 1
ATOM 5883 C CA . TRP B 2 191 ? -3.95756 20.34771 -6.49774 1.000 51.74841 424 TRP B CA 1
ATOM 5884 C C . TRP B 2 191 ? -4.42552 18.91629 -6.32077 1.000 54.47729 424 TRP B C 1
ATOM 5885 O O . TRP B 2 191 ? -3.60426 18.00782 -6.12630 1.000 58.81578 424 TRP B O 1
ATOM 5906 N N . LYS B 2 192 ? -5.74040 18.68686 -6.37229 1.000 61.10077 425 LYS B N 1
ATOM 5907 C CA . LYS B 2 192 ? -6.15569 17.30717 -6.21977 1.000 68.22028 425 LYS B CA 1
ATOM 5908 C C . LYS B 2 192 ? -5.76077 16.41133 -7.39261 1.000 68.42451 425 LYS B C 1
ATOM 5909 O O . LYS B 2 192 ? -5.74528 15.18465 -7.21366 1.000 67.47915 425 LYS B O 1
ATOM 5928 N N . LYS B 2 193 ? -5.56655 16.96112 -8.60904 1.000 78.72979 426 LYS B N 1
ATOM 5929 C CA . LYS B 2 193 ? -5.32398 16.10073 -9.76767 1.000 80.35935 426 LYS B CA 1
ATOM 5930 C C . LYS B 2 193 ? -3.96229 15.42824 -9.70093 1.000 75.18749 426 LYS B C 1
ATOM 5931 O O . LYS B 2 193 ? -3.76577 14.38706 -10.33751 1.000 76.85861 426 LYS B O 1
ATOM 5950 N N . GLY B 2 194 ? -3.00255 16.04193 -9.01275 1.000 61.67252 427 GLY B N 1
ATOM 5951 C CA . GLY B 2 194 ? -1.70618 15.42887 -8.83353 1.000 54.44264 427 GLY B CA 1
ATOM 5952 C C . GLY B 2 194 ? -0.54779 16.29372 -9.27630 1.000 54.66563 427 GLY B C 1
ATOM 5953 O O . GLY B 2 194 ? 0.59574 15.83120 -9.31089 1.000 52.55349 427 GLY B O 1
ATOM 5957 N N . ASP B 2 195 ? -0.81922 17.54550 -9.62957 1.000 64.51749 428 ASP B N 1
ATOM 5958 C CA . ASP B 2 195 ? 0.25861 18.42804 -10.05284 1.000 63.67021 428 ASP B CA 1
ATOM 5959 C C . ASP B 2 195 ? 1.27660 18.61834 -8.93504 1.000 62.93200 428 ASP B C 1
ATOM 5960 O O . ASP B 2 195 ? 0.93931 18.60800 -7.74836 1.000 60.47510 428 ASP B O 1
ATOM 5969 N N . THR B 2 196 ? 2.53454 18.80853 -9.32416 1.000 51.50026 429 THR B N 1
ATOM 5970 C CA . THR B 2 196 ? 3.57779 19.18775 -8.38428 1.000 52.55190 429 THR B CA 1
ATOM 5971 C C . THR B 2 196 ? 3.74069 20.70427 -8.37321 1.000 51.92876 429 THR B C 1
ATOM 5972 O O . THR B 2 196 ? 3.53892 21.37819 -9.38656 1.000 50.36992 429 THR B O 1
ATOM 5983 N N . PHE B 2 197 ? 4.11819 21.23322 -7.21287 1.000 44.52395 430 PHE B N 1
ATOM 5984 C CA . PHE B 2 197 ? 4.39607 22.65123 -7.03941 1.000 40.82397 430 PHE B CA 1
ATOM 5985 C C . PHE B 2 197 ? 5.73063 22.80095 -6.33042 1.000 36.90134 430 PHE B C 1
ATOM 5986 O O . PHE B 2 197 ? 6.03700 22.05376 -5.39702 1.000 38.39086 430 PHE B O 1
ATOM 6003 N N . SER B 2 198 ? 6.53181 23.75511 -6.78409 1.000 43.92459 431 SER B N 1
ATOM 6004 C CA . SER B 2 198 ? 7.88562 23.92313 -6.28224 1.000 42.49539 431 SER B CA 1
ATOM 6005 C C . SER B 2 198 ? 8.07340 25.33404 -5.75339 1.000 46.55836 431 SER B C 1
ATOM 6006 O O . SER B 2 198 ? 7.68448 26.30816 -6.40800 1.000 43.95044 431 SER B O 1
ATOM 6014 N N . CYS B 2 199 ? 8.64035 25.42999 -4.55528 1.000 48.75311 432 CYS B N 1
ATOM 6015 C CA . CYS B 2 199 ? 9.23099 26.66618 -4.07309 1.000 50.58728 432 CYS B CA 1
ATOM 6016 C C . CYS B 2 199 ? 10.71560 26.65610 -4.41263 1.000 47.87072 432 CYS B C 1
ATOM 6017 O O . CYS B 2 199 ? 11.41719 25.68881 -4.10035 1.000 47.79414 432 CYS B O 1
ATOM 6024 N N . MET B 2 200 ? 11.19081 27.72324 -5.05286 1.000 42.74461 433 MET B N 1
ATOM 6025 C CA . MET B 2 200 ? 12.60385 27.87576 -5.39015 1.000 40.73006 433 MET B CA 1
ATOM 6026 C C . MET B 2 200 ? 13.16123 29.05285 -4.60032 1.000 40.81550 433 MET B C 1
ATOM 6027 O O . MET B 2 200 ? 12.64934 30.17277 -4.70593 1.000 39.61021 433 MET B O 1
ATOM 6041 N N . VAL B 2 201 ? 14.20103 28.80196 -3.80973 1.000 38.42076 434 VAL B N 1
ATOM 6042 C CA . VAL B 2 201 ? 14.76225 29.80200 -2.90877 1.000 36.06177 434 VAL B CA 1
ATOM 6043 C C . VAL B 2 201 ? 16.19212 30.10148 -3.34210 1.000 36.29398 434 VAL B C 1
ATOM 6044 O O . VAL B 2 201 ? 16.96594 29.18099 -3.62770 1.000 39.04971 434 VAL B O 1
ATOM 6057 N N . GLY B 2 202 ? 16.53054 31.38132 -3.40398 1.000 29.96437 435 GLY B N 1
ATOM 6058 C CA . GLY B 2 202 ? 17.88461 31.81725 -3.71467 1.000 30.65274 435 GLY B CA 1
ATOM 6059 C C . GLY B 2 202 ? 18.50627 32.52700 -2.52472 1.000 30.80721 435 GLY B C 1
ATOM 6060 O O . GLY B 2 202 ? 17.85240 33.33899 -1.86965 1.000 32.66343 435 GLY B O 1
ATOM 6064 N N . HIS B 2 203 ? 19.76970 32.20726 -2.25294 1.000 34.78457 436 HIS B N 1
ATOM 6065 C CA . HIS B 2 203 ? 20.47674 32.71781 -1.08445 1.000 33.50645 436 HIS B CA 1
ATOM 6066 C C . HIS B 2 203 ? 21.96914 32.51966 -1.32085 1.000 35.62609 436 HIS B C 1
ATOM 6067 O O . HIS B 2 203 ? 22.37969 31.51138 -1.90098 1.000 36.36761 436 HIS B O 1
ATOM 6081 N N . GLU B 2 204 ? 22.77578 33.48623 -0.87503 1.000 38.34456 437 GLU B N 1
ATOM 6082 C CA . GLU B 2 204 ? 24.20717 33.44068 -1.16177 1.000 38.91884 437 GLU B CA 1
ATOM 6083 C C . GLU B 2 204 ? 24.92508 32.32313 -0.41490 1.000 38.49533 437 GLU B C 1
ATOM 6084 O O . GLU B 2 204 ? 26.01450 31.91837 -0.83201 1.000 39.40322 437 GLU B O 1
ATOM 6096 N N . ALA B 2 205 ? 24.34834 31.81549 0.67124 1.000 31.99855 438 ALA B N 1
ATOM 6097 C CA . ALA B 2 205 ? 24.95934 30.71173 1.39489 1.000 33.06376 438 ALA B CA 1
ATOM 6098 C C . ALA B 2 205 ? 24.60506 29.35183 0.80589 1.000 33.72418 438 ALA B C 1
ATOM 6099 O O . ALA B 2 205 ? 25.22067 28.35256 1.18895 1.000 36.67694 438 ALA B O 1
ATOM 6106 N N . LEU B 2 206 ? 23.64083 29.28550 -0.10703 1.000 40.91866 439 LEU B N 1
ATOM 6107 C CA . LEU B 2 206 ? 23.27519 28.00982 -0.70670 1.000 39.21314 439 LEU B CA 1
ATOM 6108 C C . LEU B 2 206 ? 24.38663 27.53087 -1.63933 1.000 39.06692 439 LEU B C 1
ATOM 6109 O O . LEU B 2 206 ? 24.97692 28.33668 -2.36731 1.000 39.17505 439 LEU B O 1
ATOM 6125 N N . PRO B 2 207 ? 24.69770 26.22901 -1.63883 1.000 39.78699 440 PRO B N 1
ATOM 6126 C CA . PRO B 2 207 ? 25.83548 25.75669 -2.45146 1.000 41.27947 440 PRO B CA 1
ATOM 6127 C C . PRO B 2 207 ? 25.74602 26.16438 -3.91682 1.000 43.32963 440 PRO B C 1
ATOM 6128 O O . PRO B 2 207 ? 26.73988 26.62316 -4.49386 1.000 43.86785 440 PRO B O 1
ATOM 6139 N N . LEU B 2 208 ? 24.57472 26.01720 -4.53457 1.000 42.01966 441 LEU B N 1
ATOM 6140 C CA . LEU B 2 208 ? 24.37376 26.36393 -5.93425 1.000 43.74965 441 LEU B CA 1
ATOM 6141 C C . LEU B 2 208 ? 23.59882 27.66605 -6.09864 1.000 45.99746 441 LEU B C 1
ATOM 6142 O O . LEU B 2 208 ? 23.05990 27.92955 -7.18083 1.000 41.50992 441 LEU B O 1
ATOM 6158 N N . ALA B 2 209 ? 23.52103 28.47248 -5.03773 1.000 44.53700 442 ALA B N 1
ATOM 6159 C CA . ALA B 2 209 ? 22.82414 29.75357 -5.05160 1.000 42.97812 442 ALA B CA 1
ATOM 6160 C C . ALA B 2 209 ? 21.31881 29.54915 -4.93497 1.000 42.78915 442 ALA B C 1
ATOM 6161 O O . ALA B 2 209 ? 20.63592 30.32049 -4.25525 1.000 42.31336 442 ALA B O 1
ATOM 6168 N N . PHE B 2 210 ? 20.79139 28.52307 -5.60166 1.000 43.13054 443 PHE B N 1
ATOM 6169 C CA . PHE B 2 210 ? 19.37010 28.21079 -5.57038 1.000 39.38258 443 PHE B CA 1
ATOM 6170 C C . PHE B 2 210 ? 19.15592 26.79637 -5.04829 1.000 41.12087 443 PHE B C 1
ATOM 6171 O O . PHE B 2 210 ? 19.99915 25.91213 -5.23567 1.000 42.02366 443 PHE B O 1
ATOM 6188 N N . THR B 2 211 ? 18.00642 26.58955 -4.40818 1.000 38.56210 444 THR B N 1
ATOM 6189 C CA . THR B 2 211 ? 17.53785 25.25833 -4.06468 1.000 38.92300 444 THR B CA 1
ATOM 6190 C C . THR B 2 211 ? 16.03069 25.19803 -4.28315 1.000 36.68899 444 THR B C 1
ATOM 6191 O O . THR B 2 211 ? 15.36022 26.22186 -4.45051 1.000 38.62411 444 THR B O 1
ATOM 6202 N N . GLN B 2 212 ? 15.49165 23.98023 -4.26581 1.000 47.12689 445 GLN B N 1
ATOM 6203 C CA . GLN B 2 212 ? 14.10090 23.75581 -4.64620 1.000 48.43984 445 GLN B CA 1
ATOM 6204 C C . GLN B 2 212 ? 13.48548 22.64121 -3.80782 1.000 46.26865 445 GLN B C 1
ATOM 6205 O O . GLN B 2 212 ? 14.08344 21.57297 -3.65502 1.000 51.19792 445 GLN B O 1
ATOM 6219 N N . LYS B 2 213 ? 12.30656 22.91438 -3.24216 1.000 35.93194 446 LYS B N 1
ATOM 6220 C CA . LYS B 2 213 ? 11.44313 21.91775 -2.61419 1.000 39.60176 446 LYS B CA 1
ATOM 6221 C C . LYS B 2 213 ? 10.19584 21.73897 -3.46970 1.000 42.13548 446 LYS B C 1
ATOM 6222 O O . LYS B 2 213 ? 9.60378 22.71968 -3.93161 1.000 42.70215 446 LYS B O 1
ATOM 6241 N N . THR B 2 214 ? 9.84167 20.48105 -3.73175 1.000 43.34607 447 THR B N 1
ATOM 6242 C CA . THR B 2 214 ? 8.70090 20.13919 -4.57084 1.000 45.39926 447 THR B CA 1
ATOM 6243 C C . THR B 2 214 ? 7.68535 19.31767 -3.78311 1.000 47.68969 447 THR B C 1
ATOM 6244 O O . THR B 2 214 ? 8.04851 18.54832 -2.88916 1.000 45.33105 447 THR B O 1
ATOM 6255 N N . ILE B 2 215 ? 6.40611 19.45804 -4.14412 1.000 46.06735 448 ILE B N 1
ATOM 6256 C CA . ILE B 2 215 ? 5.31782 18.90227 -3.34680 1.000 47.58359 448 ILE B CA 1
ATOM 6257 C C . ILE B 2 215 ? 4.15794 18.50207 -4.24788 1.000 49.68507 448 ILE B C 1
ATOM 6258 O O . ILE B 2 215 ? 3.89690 19.13042 -5.27549 1.000 46.92038 448 ILE B O 1
ATOM 6274 N N . ASP B 2 216 ? 3.45374 17.45041 -3.83869 1.000 50.23024 449 ASP B N 1
ATOM 6275 C CA . ASP B 2 216 ? 2.16664 17.07812 -4.40980 1.000 55.37934 449 ASP B CA 1
ATOM 6276 C C . ASP B 2 216 ? 1.43523 16.24596 -3.36150 1.000 55.77396 449 ASP B C 1
ATOM 6277 O O . ASP B 2 216 ? 1.97451 15.95518 -2.29041 1.000 57.49777 449 ASP B O 1
ATOM 6286 N N . ARG B 2 217 ? 0.19496 15.87090 -3.66486 1.000 65.40546 450 ARG B N 1
ATOM 6287 C CA . ARG B 2 217 ? -0.52119 14.96686 -2.77359 1.000 69.42652 450 ARG B CA 1
ATOM 6288 C C . ARG B 2 217 ? 0.29471 13.69405 -2.57469 1.000 75.80700 450 ARG B C 1
ATOM 6289 O O . ARG B 2 217 ? 0.47627 12.91835 -3.51933 1.000 74.77792 450 ARG B O 1
ATOM 6310 N N . LEU B 2 218 ? 0.78534 13.46545 -1.36035 1.000 86.00726 451 LEU B N 1
ATOM 6311 C CA . LEU B 2 218 ? 1.63996 12.31152 -1.08631 1.000 88.98498 451 LEU B CA 1
ATOM 6312 C C . LEU B 2 218 ? 1.05251 11.01855 -1.64935 1.000 86.96547 451 LEU B C 1
ATOM 6313 O O . LEU B 2 218 ? 1.37048 10.61330 -2.76795 1.000 85.08439 451 LEU B O 1
ATOM 6329 N N . HIS C 3 9 ? 13.47164 9.95675 8.23987 1.000 83.21657 9 HIS C N 1
ATOM 6330 C CA . HIS C 3 9 ? 12.67861 8.73630 8.12833 1.000 78.88069 9 HIS C CA 1
ATOM 6331 C C . HIS C 3 9 ? 12.57545 8.67559 6.62127 1.000 80.47460 9 HIS C C 1
ATOM 6332 O O . HIS C 3 9 ? 13.53379 9.04472 5.95928 1.000 76.65704 9 HIS C O 1
ATOM 6345 N N . LEU C 3 10 ? 11.44740 8.29710 6.04256 1.000 76.56753 10 LEU C N 1
ATOM 6346 C CA . LEU C 3 10 ? 11.35778 8.23511 4.59230 1.000 72.26330 10 LEU C CA 1
ATOM 6347 C C . LEU C 3 10 ? 10.83644 9.54399 3.97932 1.000 68.33505 10 LEU C C 1
ATOM 6348 O O . LEU C 3 10 ? 10.24985 9.51562 2.89259 1.000 63.71206 10 LEU C O 1
ATOM 6364 N N . TYR C 3 11 ? 11.02513 10.68610 4.64981 1.000 74.23570 11 TYR C N 1
ATOM 6365 C CA . TYR C 3 11 ? 10.29780 11.89644 4.26953 1.000 74.48644 11 TYR C CA 1
ATOM 6366 C C . TYR C 3 11 ? 10.71578 12.44662 2.90942 1.000 68.75777 11 TYR C C 1
ATOM 6367 O O . TYR C 3 11 ? 9.95057 13.20697 2.30537 1.000 74.33418 11 TYR C O 1
ATOM 6385 N N . ASP C 3 12 ? 11.90192 12.09243 2.41338 1.000 65.95389 12 ASP C N 1
ATOM 6386 C CA . ASP C 3 12 ? 12.40656 12.63362 1.15683 1.000 61.00859 12 ASP C CA 1
ATOM 6387 C C . ASP C 3 12 ? 12.53221 11.56992 0.06989 1.000 58.45394 12 ASP C C 1
ATOM 6388 O O . ASP C 3 12 ? 13.25330 11.77453 -0.91135 1.000 55.45559 12 ASP C O 1
ATOM 6397 N N . ILE C 3 13 ? 11.83298 10.44314 0.21868 1.000 54.11823 13 ILE C N 1
ATOM 6398 C CA . ILE C 3 13 ? 11.96712 9.34942 -0.73967 1.000 54.29671 13 ILE C CA 1
ATOM 6399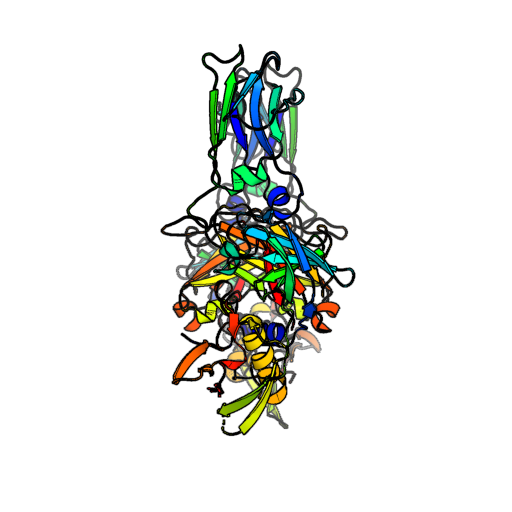 C C . ILE C 3 13 ? 11.61659 9.82212 -2.14499 1.000 54.31568 13 ILE C C 1
ATOM 6400 O O . ILE C 3 13 ? 12.21878 9.38491 -3.13461 1.000 49.62138 13 ILE C O 1
ATOM 6416 N N . LYS C 3 14 ? 10.64365 10.72720 -2.25694 1.000 55.46233 14 LYS C N 1
ATOM 6417 C CA . LYS C 3 14 ? 10.20778 11.17039 -3.57622 1.000 57.94460 14 LYS C CA 1
ATOM 6418 C C . LYS C 3 14 ? 11.22910 12.10652 -4.21250 1.000 58.57178 14 LYS C C 1
ATOM 6419 O O . LYS C 3 14 ? 11.44961 12.05624 -5.42855 1.000 55.87967 14 LYS C O 1
ATOM 6438 N N . ASP C 3 15 ? 11.86857 12.96324 -3.41326 1.000 57.94179 15 ASP C N 1
ATOM 6439 C CA . ASP C 3 15 ? 12.94113 13.79168 -3.95362 1.000 57.82478 15 ASP C CA 1
ATOM 6440 C C . ASP C 3 15 ? 14.06965 12.93041 -4.50444 1.000 56.17086 15 ASP C C 1
ATOM 6441 O O . ASP C 3 15 ? 14.66020 13.25354 -5.54192 1.000 56.26323 15 ASP C O 1
ATOM 6450 N N . LEU C 3 16 ? 14.38548 11.82934 -3.82104 1.000 46.83516 16 LEU C N 1
ATOM 6451 C CA . LEU C 3 16 ? 15.44709 10.94856 -4.29433 1.000 50.50210 16 LEU C CA 1
ATOM 6452 C C . LEU C 3 16 ? 15.02167 10.19679 -5.55013 1.000 49.35568 16 LEU C C 1
ATOM 6453 O O . LEU C 3 16 ? 15.84254 9.95014 -6.44236 1.000 41.02079 16 LEU C O 1
ATOM 6469 N N . HIS C 3 17 ? 13.74604 9.81086 -5.63055 1.000 53.67940 17 HIS C N 1
ATOM 6470 C CA . HIS C 3 17 ? 13.25899 9.12197 -6.82006 1.000 52.09614 17 HIS C CA 1
ATOM 6471 C C . HIS C 3 17 ? 13.30086 10.03364 -8.03850 1.000 52.48585 17 HIS C C 1
ATOM 6472 O O . HIS C 3 17 ? 13.71078 9.60730 -9.12437 1.000 51.38101 17 HIS C O 1
ATOM 6486 N N . ARG C 3 18 ? 12.87819 11.29053 -7.88085 1.000 53.85686 18 ARG C N 1
ATOM 6487 C CA . ARG C 3 18 ? 12.91798 12.22782 -8.99938 1.000 54.86961 18 ARG C CA 1
ATOM 6488 C C . ARG C 3 18 ? 14.34359 12.41850 -9.50230 1.000 52.85754 18 ARG C C 1
ATOM 6489 O O . ARG C 3 18 ? 14.60240 12.35947 -10.70976 1.000 53.52535 18 ARG C O 1
ATOM 6510 N N . TYR C 3 19 ? 15.28375 12.65440 -8.58188 1.000 47.59583 19 TYR C N 1
ATOM 6511 C CA . TYR C 3 19 ? 16.65763 12.96078 -8.97145 1.000 48.41383 19 TYR C CA 1
ATOM 6512 C C . TYR C 3 19 ? 17.28859 11.80027 -9.72941 1.000 46.64066 19 TYR C C 1
ATOM 6513 O O . TYR C 3 19 ? 17.79332 11.97058 -10.84523 1.000 48.62197 19 TYR C O 1
ATOM 6531 N N . TYR C 3 20 ? 17.26132 10.61005 -9.14231 1.000 45.78793 20 TYR C N 1
ATOM 6532 C CA . TYR C 3 20 ? 17.96057 9.45677 -9.68805 1.000 49.07385 20 TYR C CA 1
ATOM 6533 C C . TYR C 3 20 ? 17.16266 8.72418 -10.75910 1.000 48.89350 20 TYR C C 1
ATOM 6534 O O . TYR C 3 20 ? 17.63224 7.70201 -11.27054 1.000 51.60582 20 TYR C O 1
ATOM 6552 N N . SER C 3 21 ? 15.98146 9.22273 -11.11624 1.000 46.36175 21 SER C N 1
ATOM 6553 C CA . SER C 3 21 ? 15.26376 8.76191 -12.29555 1.000 47.77683 21 SER C CA 1
ATOM 6554 C C . SER C 3 21 ? 15.25115 9.81322 -13.39701 1.000 51.86205 21 SER C C 1
ATOM 6555 O O . SER C 3 21 ? 14.74203 9.54521 -14.49041 1.000 54.02244 21 SER C O 1
ATOM 6563 N N . SER C 3 22 ? 15.80395 10.99701 -13.13854 1.000 52.21236 22 SER C N 1
ATOM 6564 C CA . SER C 3 22 ? 15.84492 12.05769 -14.13080 1.000 52.44811 22 SER C CA 1
ATOM 6565 C C . SER C 3 22 ? 16.83205 11.70425 -15.24544 1.000 53.28196 22 SER C C 1
ATOM 6566 O O . SER C 3 22 ? 17.64043 10.77932 -15.13197 1.000 53.05619 22 SER C O 1
ATOM 6574 N N . GLU C 3 23 ? 16.75828 12.45605 -16.34063 1.000 60.94756 23 GLU C N 1
ATOM 6575 C CA . GLU C 3 23 ? 17.59523 12.18005 -17.50074 1.000 57.96236 23 GLU C CA 1
ATOM 6576 C C . GLU C 3 23 ? 18.98308 12.77697 -17.30947 1.000 57.17290 23 GLU C C 1
ATOM 6577 O O . GLU C 3 23 ? 19.12008 13.95026 -16.95144 1.000 60.89119 23 GLU C O 1
ATOM 6589 N N . SER C 3 24 ? 20.00878 11.97108 -17.55775 1.000 46.09123 24 SER C N 1
ATOM 6590 C CA . SER C 3 24 ? 21.39047 12.42306 -17.52997 1.000 46.09061 24 SER C CA 1
ATOM 6591 C C . SER C 3 24 ? 21.91578 12.57005 -18.95418 1.000 46.80533 24 SER C C 1
ATOM 6592 O O . SER C 3 24 ? 21.40612 11.96152 -19.89692 1.000 45.65348 24 SER C O 1
ATOM 6600 N N . PHE C 3 25 ? 22.94334 13.40050 -19.10001 1.000 51.35278 25 PHE C N 1
ATOM 6601 C CA . PHE C 3 25 ? 23.54496 13.68628 -20.39394 1.000 53.44026 25 PHE C CA 1
ATOM 6602 C C . PHE C 3 25 ? 25.03955 13.43017 -20.30441 1.000 52.57578 25 PHE C C 1
ATOM 6603 O O . PHE C 3 25 ? 25.68539 13.85022 -19.33942 1.000 52.48364 25 PHE C O 1
ATOM 6620 N N . GLU C 3 26 ? 25.57857 12.72837 -21.29992 1.000 61.78177 26 GLU C N 1
ATOM 6621 C CA . GLU C 3 26 ? 27.01526 12.52301 -21.45314 1.000 61.19096 26 GLU C CA 1
ATOM 6622 C C . GLU C 3 26 ? 27.48987 13.40486 -22.60274 1.000 58.64231 26 GLU C C 1
ATOM 6623 O O . GLU C 3 26 ? 27.24303 13.09284 -23.77241 1.000 58.03785 26 GLU C O 1
ATOM 6635 N N . PHE C 3 27 ? 28.14560 14.51478 -22.26911 1.000 52.13926 27 PHE C N 1
ATOM 6636 C CA . PHE C 3 27 ? 28.71207 15.42146 -23.25737 1.000 51.25810 27 PHE C CA 1
ATOM 6637 C C . PHE C 3 27 ? 30.22258 15.22752 -23.32719 1.000 56.01857 27 PHE C C 1
ATOM 6638 O O . PHE C 3 27 ? 30.87068 14.89046 -22.33333 1.000 52.24192 27 PHE C O 1
ATOM 6655 N N . SER C 3 28 ? 30.77810 15.43864 -24.51713 1.000 56.52963 28 SER C N 1
ATOM 6656 C CA . SER C 3 28 ? 32.21519 15.37476 -24.72902 1.000 62.14926 28 SER C CA 1
ATOM 6657 C C . SER C 3 28 ? 32.66622 16.61324 -25.48944 1.000 60.78820 28 SER C C 1
ATOM 6658 O O . SER C 3 28 ? 31.86196 17.32067 -26.10199 1.000 62.96226 28 SER C O 1
ATOM 6666 N N . ASN C 3 29 ? 33.97054 16.88025 -25.42266 1.000 66.62987 29 ASN C N 1
ATOM 6667 C CA . ASN C 3 29 ? 34.57190 18.02329 -26.10719 1.000 68.52202 29 ASN C CA 1
ATOM 6668 C C . ASN C 3 29 ? 33.92728 19.33717 -25.66641 1.000 66.13288 29 ASN C C 1
ATOM 6669 O O . ASN C 3 29 ? 33.45309 20.12952 -26.48292 1.000 66.74021 29 ASN C O 1
ATOM 6680 N N . ILE C 3 30 ? 33.91954 19.57019 -24.35699 1.000 65.25865 30 ILE C N 1
ATOM 6681 C CA . ILE C 3 30 ? 33.34287 20.77688 -23.77482 1.000 61.61637 30 ILE C CA 1
ATOM 6682 C C . ILE C 3 30 ? 34.47163 21.73151 -23.40840 1.000 59.03469 30 ILE C C 1
ATOM 6683 O O . ILE C 3 30 ? 35.44194 21.33598 -22.74929 1.000 61.27452 30 ILE C O 1
ATOM 6699 N N . SER C 3 31 ? 34.34577 22.98795 -23.83509 1.000 57.97945 31 SER C N 1
ATOM 6700 C CA . SER C 3 31 ? 35.27888 24.04462 -23.47453 1.000 58.72345 31 SER C CA 1
ATOM 6701 C C . SER C 3 31 ? 34.51768 25.18784 -22.82016 1.000 54.33660 31 SER C C 1
ATOM 6702 O O . SER C 3 31 ? 33.32502 25.38478 -23.06874 1.000 53.34609 31 SER C O 1
ATOM 6710 N N . GLY C 3 32 ? 35.21727 25.93723 -21.97382 1.000 49.38141 32 GLY C N 1
ATOM 6711 C CA . GLY C 3 32 ? 34.59920 27.05746 -21.29642 1.000 50.23217 32 GLY C CA 1
ATOM 6712 C C . GLY C 3 32 ? 35.46456 27.68506 -20.22500 1.000 50.62570 32 GLY C C 1
ATOM 6713 O O . GLY C 3 32 ? 36.06802 26.98507 -19.40541 1.000 50.77187 32 GLY C O 1
ATOM 6717 N N . LYS C 3 33 ? 35.52836 29.01236 -20.22491 1.000 52.81855 33 LYS C N 1
ATOM 6718 C CA . LYS C 3 33 ? 36.25916 29.72758 -19.19186 1.000 57.07011 33 LYS C CA 1
ATOM 6719 C C . LYS C 3 33 ? 35.51916 29.64557 -17.86392 1.000 56.70711 33 LYS C C 1
ATOM 6720 O O . LYS C 3 33 ? 34.28829 29.58731 -17.81158 1.000 53.56400 33 LYS C O 1
ATOM 6739 N N . VAL C 3 34 ? 36.28067 29.64324 -16.78372 1.000 58.03599 34 VAL C N 1
ATOM 6740 C CA . VAL C 3 34 ? 35.69034 29.66668 -15.45354 1.000 53.78865 34 VAL C CA 1
ATOM 6741 C C . VAL C 3 34 ? 35.18919 31.07312 -15.16144 1.000 53.56076 34 VAL C C 1
ATOM 6742 O O . VAL C 3 34 ? 35.87759 32.06545 -15.42939 1.000 57.60109 34 VAL C O 1
ATOM 6755 N N . GLU C 3 35 ? 33.98488 31.16119 -14.60802 1.000 57.38586 35 GLU C N 1
ATOM 6756 C CA . GLU C 3 35 ? 33.41039 32.41750 -14.15752 1.000 55.53086 35 GLU C CA 1
ATOM 6757 C C . GLU C 3 35 ? 33.07773 32.30889 -12.67522 1.000 55.32072 35 GLU C C 1
ATOM 6758 O O . GLU C 3 35 ? 32.82181 31.21677 -12.15866 1.000 55.22524 35 GLU C O 1
ATOM 6770 N N . ASN C 3 36 ? 33.09389 33.44650 -11.98928 1.000 49.63307 36 ASN C N 1
ATOM 6771 C CA . ASN C 3 36 ? 32.66690 33.51049 -10.59990 1.000 51.30998 36 ASN C CA 1
ATOM 6772 C C . ASN C 3 36 ? 31.15706 33.70601 -10.56657 1.000 48.19713 36 ASN C C 1
ATOM 6773 O O . ASN C 3 36 ? 30.64085 34.67759 -11.12921 1.000 51.55123 36 ASN C O 1
ATOM 6784 N N . TYR C 3 37 ? 30.45288 32.77823 -9.92371 1.000 36.85921 37 TYR C N 1
ATOM 6785 C CA . TYR C 3 37 ? 29.01561 32.89132 -9.70963 1.000 40.26613 37 TYR C CA 1
ATOM 6786 C C . TYR C 3 37 ? 28.72901 32.62437 -8.24187 1.000 40.05485 37 TYR C C 1
ATOM 6787 O O . TYR C 3 37 ? 28.96781 31.51425 -7.75435 1.000 38.73659 37 TYR C O 1
ATOM 6805 N N . ASN C 3 38 ? 28.21502 33.63687 -7.54311 1.000 44.45242 38 ASN C N 1
ATOM 6806 C CA . ASN C 3 38 ? 27.90956 33.52503 -6.11588 1.000 44.94612 38 ASN C CA 1
ATOM 6807 C C . ASN C 3 38 ? 29.13054 33.06681 -5.32604 1.000 47.60088 38 ASN C C 1
ATOM 6808 O O . ASN C 3 38 ? 29.01403 32.37015 -4.31498 1.000 49.40158 38 ASN C O 1
ATOM 6819 N N . GLY C 3 39 ? 30.31615 33.44274 -5.79387 1.000 47.74101 39 GLY C N 1
ATOM 6820 C CA . GLY C 3 39 ? 31.54257 33.10738 -5.11404 1.000 52.65738 39 GLY C CA 1
ATOM 6821 C C . GLY C 3 39 ? 32.16651 31.79360 -5.52202 1.000 48.31627 39 GLY C C 1
ATOM 6822 O O . GLY C 3 39 ? 33.33600 31.55835 -5.19870 1.000 54.55468 39 GLY C O 1
ATOM 6826 N N . SER C 3 40 ? 31.43911 30.93537 -6.22165 1.000 45.59442 40 SER C N 1
ATOM 6827 C CA . SER C 3 40 ? 31.96174 29.64338 -6.63320 1.000 47.17732 40 SER C CA 1
ATOM 6828 C C . SER C 3 40 ? 32.39100 29.67334 -8.09627 1.000 45.39374 40 SER C C 1
ATOM 6829 O O . SER C 3 40 ? 31.99418 30.54447 -8.87444 1.000 43.73571 40 SER C O 1
ATOM 6837 N N . ASN C 3 41 ? 33.24401 28.71659 -8.44993 1.000 48.77657 41 ASN C N 1
ATOM 6838 C CA . ASN C 3 41 ? 33.74564 28.57405 -9.81031 1.000 46.06274 41 ASN C CA 1
ATOM 6839 C C . ASN C 3 41 ? 32.74084 27.77380 -10.62955 1.000 42.96346 41 ASN C C 1
ATOM 6840 O O . ASN C 3 41 ? 32.41951 26.63186 -10.28156 1.000 42.00520 41 ASN C O 1
ATOM 6851 N N . VAL C 3 42 ? 32.24296 28.37209 -11.71178 1.000 37.29600 42 VAL C N 1
ATOM 6852 C CA . VAL C 3 42 ? 31.33432 27.69223 -12.62175 1.000 38.00315 42 VAL C CA 1
ATOM 6853 C C . VAL C 3 42 ? 31.86691 27.82273 -14.04069 1.000 39.20166 42 VAL C C 1
ATOM 6854 O O . VAL C 3 42 ? 32.62560 28.73688 -14.36959 1.000 40.16271 42 VAL C O 1
ATOM 6867 N N . VAL C 3 43 ? 31.46399 26.87583 -14.87970 1.000 46.36897 43 VAL C N 1
ATOM 6868 C CA . VAL C 3 43 ? 31.71908 26.91953 -16.31268 1.000 44.88841 43 VAL C CA 1
ATOM 6869 C C . VAL C 3 43 ? 30.37512 26.77680 -17.01002 1.000 44.45672 43 VAL C C 1
ATOM 6870 O O . VAL C 3 43 ? 29.67830 25.77246 -16.82043 1.000 44.34711 43 VAL C O 1
ATOM 6883 N N . ARG C 3 44 ? 30.00640 27.77540 -17.80137 1.000 44.34274 44 ARG C N 1
ATOM 6884 C CA . ARG C 3 44 ? 28.76364 27.74701 -18.55680 1.000 49.66427 44 ARG C CA 1
ATOM 6885 C C . ARG C 3 44 ? 29.03632 27.28450 -19.98172 1.000 49.95581 44 ARG C C 1
ATOM 6886 O O . ARG C 3 44 ? 30.01306 27.70512 -20.60703 1.000 51.02492 44 ARG C O 1
ATOM 6907 N N . PHE C 3 45 ? 28.17475 26.40670 -20.48723 1.000 44.86616 45 PHE C N 1
ATOM 6908 C CA . PHE C 3 45 ? 28.29603 25.92825 -21.85630 1.000 46.13292 45 PHE C CA 1
ATOM 6909 C C . PHE C 3 45 ? 26.91120 25.54982 -22.35923 1.000 46.78501 45 PHE C C 1
ATOM 6910 O O . PHE C 3 45 ? 26.00878 25.22771 -21.57934 1.000 40.49605 45 PHE C O 1
ATOM 6927 N N . ASN C 3 46 ? 26.75710 25.60565 -23.67825 1.000 43.72356 46 ASN C N 1
ATOM 6928 C CA . ASN C 3 46 ? 25.51219 25.28347 -24.35782 1.000 46.21448 46 ASN C CA 1
ATOM 6929 C C . ASN C 3 46 ? 25.67401 23.96779 -25.10720 1.000 54.70782 46 ASN C C 1
ATOM 6930 O O . ASN C 3 46 ? 26.60094 23.81498 -25.90975 1.000 52.54015 46 ASN C O 1
ATOM 6941 N N . GLN C 3 47 ? 24.77875 23.02112 -24.83873 1.000 53.90982 47 GLN C N 1
ATOM 6942 C CA . GLN C 3 47 ? 24.74675 21.74937 -25.54858 1.000 53.36854 47 GLN C CA 1
ATOM 6943 C C . GLN C 3 47 ? 23.29263 21.36101 -25.75339 1.000 56.74663 47 GLN C C 1
ATOM 6944 O O . GLN C 3 47 ? 22.49007 21.46207 -24.82032 1.000 54.83393 47 GLN C O 1
ATOM 6958 N N . GLU C 3 48 ? 22.95584 20.92425 -26.96562 1.000 49.61415 48 GLU C N 1
ATOM 6959 C CA . GLU C 3 48 ? 21.61373 20.43609 -27.27442 1.000 54.59760 48 GLU C CA 1
ATOM 6960 C C . GLU C 3 48 ? 20.55420 21.46094 -26.87379 1.000 56.09118 48 GLU C C 1
ATOM 6961 O O . GLU C 3 48 ? 19.58533 21.15943 -26.17213 1.000 58.15009 48 GLU C O 1
ATOM 6973 N N . LYS C 3 49 ? 20.76221 22.69657 -27.32801 1.000 59.20061 49 LYS C N 1
ATOM 6974 C CA . LYS C 3 49 ? 19.80884 23.79170 -27.14976 1.000 61.48121 49 LYS C CA 1
ATOM 6975 C C . LYS C 3 49 ? 19.48214 24.02973 -25.68098 1.000 61.33008 49 LYS C C 1
ATOM 6976 O O . LYS C 3 49 ? 18.38606 24.48571 -25.34654 1.000 68.60658 49 LYS C O 1
ATOM 6995 N N . GLN C 3 50 ? 20.42970 23.72792 -24.79720 1.000 50.13361 50 GLN C N 1
ATOM 6996 C CA . GLN C 3 50 ? 20.25348 23.89439 -23.36204 1.000 48.85026 50 GLN C CA 1
ATOM 6997 C C . GLN C 3 50 ? 21.48242 24.58179 -22.78797 1.000 44.78022 50 GLN C C 1
ATOM 6998 O O . GLN C 3 50 ? 22.61316 24.16666 -23.06083 1.000 42.99440 50 GLN C O 1
ATOM 7012 N N . ASN C 3 51 ? 21.25758 25.62675 -21.99395 1.000 43.88318 51 ASN C N 1
ATOM 7013 C CA . ASN C 3 51 ? 22.33261 26.31836 -21.29633 1.000 40.67248 51 ASN C CA 1
ATOM 7014 C C . ASN C 3 51 ? 22.60731 25.61507 -19.97490 1.000 42.96977 51 ASN C C 1
ATOM 7015 O O . ASN C 3 51 ? 21.67977 25.33593 -19.20711 1.000 43.24551 51 ASN C O 1
ATOM 7026 N N . HIS C 3 52 ? 23.87781 25.33064 -19.71365 1.000 42.74457 52 HIS C N 1
ATOM 7027 C CA . HIS C 3 52 ? 24.28216 24.60387 -18.52341 1.000 40.59037 52 HIS C CA 1
ATOM 7028 C C . HIS C 3 52 ? 25.15060 25.47723 -17.63244 1.000 40.06534 52 HIS C C 1
ATOM 7029 O O . HIS C 3 52 ? 25.86803 26.36200 -18.10544 1.000 42.16775 52 HIS C O 1
ATOM 7043 N N . GLN C 3 53 ? 25.07501 25.20921 -16.33162 1.000 43.25055 53 GLN C N 1
ATOM 7044 C CA . GLN C 3 53 ? 25.91098 25.85216 -15.32450 1.000 39.71140 53 GLN C CA 1
ATOM 7045 C C . GLN C 3 53 ? 26.60358 24.74594 -14.53991 1.000 40.77960 53 GLN C C 1
ATOM 7046 O O . GLN C 3 53 ? 25.97189 24.07341 -13.71671 1.000 41.94953 53 GLN C O 1
ATOM 7060 N N . LEU C 3 54 ? 27.88996 24.54802 -14.80006 1.000 33.01522 54 LEU C N 1
ATOM 7061 C CA . LEU C 3 54 ? 28.65888 23.48115 -14.17391 1.000 35.40472 54 LEU C CA 1
ATOM 7062 C C . LEU C 3 54 ? 29.42323 24.04054 -12.98270 1.000 34.96719 54 LEU C C 1
ATOM 7063 O O . LEU C 3 54 ? 30.26773 24.92658 -13.14794 1.000 38.30123 54 LEU C O 1
ATOM 7079 N N . PHE C 3 55 ? 29.15177 23.49840 -11.79748 1.000 33.39243 55 PHE C N 1
ATOM 7080 C CA . PHE C 3 55 ? 29.79945 23.92429 -10.56281 1.000 40.85438 55 PHE C CA 1
ATOM 7081 C C . PHE C 3 55 ? 31.01484 23.04802 -10.28386 1.000 41.55709 55 PHE C C 1
ATOM 7082 O O . PHE C 3 55 ? 30.91161 21.81714 -10.27446 1.000 41.57306 55 PHE C O 1
ATOM 7099 N N . LEU C 3 56 ? 32.15752 23.68344 -10.05049 1.000 47.18751 56 LEU C N 1
ATOM 7100 C CA . LEU C 3 56 ? 33.39793 22.99656 -9.69656 1.000 52.45517 56 LEU C CA 1
ATOM 7101 C C . LEU C 3 56 ? 33.62153 23.22642 -8.20570 1.000 53.96659 56 LEU C C 1
ATOM 7102 O O . LEU C 3 56 ? 34.10725 24.28498 -7.79773 1.000 55.08510 56 LEU C O 1
ATOM 7118 N N . LEU C 3 57 ? 33.26756 22.23129 -7.39653 1.000 52.63577 57 LEU C N 1
ATOM 7119 C CA . LEU C 3 57 ? 33.28602 22.36238 -5.94722 1.000 55.10273 57 LEU C CA 1
ATOM 7120 C C . LEU C 3 57 ? 34.25564 21.41970 -5.25337 1.000 59.75362 57 LEU C C 1
ATOM 7121 O O . LEU C 3 57 ? 34.74333 21.75150 -4.17056 1.000 65.70161 57 LEU C O 1
ATOM 7137 N N . GLY C 3 58 ? 34.53517 20.25335 -5.82755 1.000 71.92458 58 GLY C N 1
ATOM 7138 C CA . GLY C 3 58 ? 35.47402 19.33174 -5.21921 1.000 72.55308 58 GLY C CA 1
ATOM 7139 C C . GLY C 3 58 ? 36.90692 19.78862 -5.38789 1.000 74.19433 58 GLY C C 1
ATOM 7140 O O . GLY C 3 58 ? 37.18520 20.99129 -5.37119 1.000 76.55697 58 GLY C O 1
ATOM 7144 N N . GLU C 3 59 ? 37.83095 18.83874 -5.53728 1.000 84.79887 59 GLU C N 1
ATOM 7145 C CA . GLU C 3 59 ? 39.19107 19.18257 -5.92955 1.000 83.58276 59 GLU C CA 1
ATOM 7146 C C . GLU C 3 59 ? 39.27073 19.61580 -7.38725 1.000 78.51840 59 GLU C C 1
ATOM 7147 O O . GLU C 3 59 ? 40.27983 20.20451 -7.78861 1.000 78.55343 59 GLU C O 1
ATOM 7159 N N . ASP C 3 60 ? 38.22419 19.36027 -8.17738 1.000 67.28031 60 ASP C N 1
ATOM 7160 C CA . ASP C 3 60 ? 38.20072 19.81179 -9.56311 1.000 64.41958 60 ASP C CA 1
ATOM 7161 C C . ASP C 3 60 ? 38.23187 21.33073 -9.66899 1.000 63.33250 60 ASP C C 1
ATOM 7162 O O . ASP C 3 60 ? 38.59095 21.86042 -10.72648 1.000 63.44137 60 ASP C O 1
ATOM 7171 N N . LYS C 3 61 ? 37.85243 22.04213 -8.60412 1.000 65.83325 61 LYS C N 1
ATOM 7172 C CA . LYS C 3 61 ? 38.05125 23.48678 -8.57461 1.000 64.34118 61 LYS C CA 1
ATOM 7173 C C . LYS C 3 61 ? 39.50946 23.83051 -8.84192 1.000 67.20130 61 LYS C C 1
ATOM 7174 O O . LYS C 3 61 ? 39.81114 24.79360 -9.55559 1.000 69.74514 61 LYS C O 1
ATOM 7193 N N . ALA C 3 62 ? 40.43039 23.04335 -8.28151 1.000 66.98154 62 ALA C N 1
ATOM 7194 C CA . ALA C 3 62 ? 41.84844 23.23362 -8.56211 1.000 64.15787 62 ALA C CA 1
ATOM 7195 C C . ALA C 3 62 ? 42.25539 22.56095 -9.86885 1.000 66.42638 62 ALA C C 1
ATOM 7196 O O . ALA C 3 62 ? 43.09187 23.09238 -10.60715 1.000 68.96386 62 ALA C O 1
ATOM 7203 N N . LYS C 3 63 ? 41.67175 21.39893 -10.17316 1.000 72.63249 63 LYS C N 1
ATOM 7204 C CA . LYS C 3 63 ? 42.02671 20.68129 -11.39532 1.000 75.14118 63 LYS C CA 1
ATOM 7205 C C . LYS C 3 63 ? 41.72625 21.52059 -12.63226 1.000 77.35061 63 LYS C C 1
ATOM 7206 O O . LYS C 3 63 ? 42.56602 21.65174 -13.53065 1.000 76.40553 63 LYS C O 1
ATOM 7225 N N . TYR C 3 64 ? 40.53175 22.10509 -12.68829 1.000 67.07468 64 TYR C N 1
ATOM 7226 C CA . TYR C 3 64 ? 40.09455 22.89319 -13.83400 1.000 66.27598 64 TYR C CA 1
ATOM 7227 C C . TYR C 3 64 ? 40.08185 24.37233 -13.47791 1.000 65.79514 64 TYR C C 1
ATOM 7228 O O . TYR C 3 64 ? 39.05731 25.05485 -13.58354 1.000 63.34502 64 TYR C O 1
ATOM 7246 N N . LYS C 3 65 ? 41.25351 24.86372 -13.07169 1.000 73.48524 65 LYS C N 1
ATOM 7247 C CA . LYS C 3 65 ? 41.40239 26.24428 -12.63095 1.000 77.53007 65 LYS C CA 1
ATOM 7248 C C . LYS C 3 65 ? 41.25612 27.22374 -13.78442 1.000 76.93757 65 LYS C C 1
ATOM 7249 O O . LYS C 3 65 ? 40.83434 28.36596 -13.57212 1.000 74.45342 65 LYS C O 1
ATOM 7268 N N . GLN C 3 66 ? 41.59795 26.80773 -15.00332 1.000 88.98488 66 GLN C N 1
ATOM 7269 C CA . GLN C 3 66 ? 41.39693 27.68964 -16.14317 1.000 89.41863 66 GLN C CA 1
ATOM 7270 C C . GLN C 3 66 ? 39.96644 27.62066 -16.65952 1.000 88.55265 66 GLN C C 1
ATOM 7271 O O . GLN C 3 66 ? 39.44585 28.61785 -17.17266 1.000 86.01268 66 GLN C O 1
ATOM 7285 N N . GLY C 3 67 ? 39.31996 26.46034 -16.51957 1.000 77.33552 67 GLY C N 1
ATOM 7286 C CA . GLY C 3 67 ? 38.07589 26.11361 -17.16566 1.000 73.78428 67 GLY C CA 1
ATOM 7287 C C . GLY C 3 67 ? 38.23076 24.77095 -17.84526 1.000 71.77925 67 GLY C C 1
ATOM 7288 O O . GLY C 3 67 ? 39.13309 23.99127 -17.51986 1.000 70.64368 67 GLY C O 1
ATOM 7292 N N . LEU C 3 68 ? 37.35419 24.49474 -18.80400 1.000 59.46694 68 LEU C N 1
ATOM 7293 C CA . LEU C 3 68 ? 37.42589 23.27119 -19.58872 1.000 58.94188 68 LEU C CA 1
ATOM 7294 C C . LEU C 3 68 ? 38.00527 23.57514 -20.96357 1.000 65.06431 68 LEU C C 1
ATOM 7295 O O . LEU C 3 68 ? 37.74859 24.63713 -21.53826 1.000 65.65922 68 LEU C O 1
ATOM 7311 N N . GLN C 3 69 ? 38.80090 22.64290 -21.48218 1.000 79.36393 69 GLN C N 1
ATOM 7312 C CA . GLN C 3 69 ? 39.39637 22.77595 -22.80407 1.000 82.51589 69 GLN C CA 1
ATOM 7313 C C . GLN C 3 69 ? 39.29250 21.42609 -23.51356 1.000 80.44500 69 GLN C C 1
ATOM 7314 O O . GLN C 3 69 ? 40.27976 20.80233 -23.88962 1.000 85.17175 69 GLN C O 1
ATOM 7328 N N . GLY C 3 70 ? 38.06300 20.95482 -23.67418 1.000 70.21358 70 GLY C N 1
ATOM 7329 C CA . GLY C 3 70 ? 37.80011 19.74306 -24.41294 1.000 70.00027 70 GLY C CA 1
ATOM 7330 C C . GLY C 3 70 ? 37.52661 18.51421 -23.58161 1.000 68.51705 70 GLY C C 1
ATOM 7331 O O . GLY C 3 70 ? 37.71005 17.40106 -24.08592 1.000 68.80773 70 GLY C O 1
ATOM 7335 N N . GLN C 3 71 ? 37.09003 18.67129 -22.33906 1.000 75.14116 71 GLN C N 1
ATOM 7336 C CA . GLN C 3 71 ? 36.86623 17.52798 -21.47093 1.000 70.90670 71 GLN C CA 1
ATOM 7337 C C . GLN C 3 71 ? 35.46041 16.96546 -21.65767 1.000 68.78812 71 GLN C C 1
ATOM 7338 O O . GLN C 3 71 ? 34.56533 17.61987 -22.19693 1.000 70.79031 71 GLN C O 1
ATOM 7352 N N . ASP C 3 72 ? 35.28061 15.72802 -21.20080 1.000 64.68544 72 ASP C N 1
ATOM 7353 C CA . ASP C 3 72 ? 33.96746 15.10299 -21.13416 1.000 63.52197 72 ASP C CA 1
ATOM 7354 C C . ASP C 3 72 ? 33.29003 15.47207 -19.81972 1.000 59.66829 72 ASP C C 1
ATOM 7355 O O . ASP C 3 72 ? 33.93841 15.54176 -18.77167 1.000 57.09047 72 ASP C O 1
ATOM 7364 N N . VAL C 3 73 ? 31.98094 15.70529 -19.87985 1.000 53.80472 73 VAL C N 1
ATOM 7365 C CA . VAL C 3 73 ? 31.19647 16.09177 -18.71311 1.000 53.02822 73 VAL C CA 1
ATOM 7366 C C . VAL C 3 73 ? 29.97147 15.19367 -18.62929 1.000 52.42662 73 VAL C C 1
ATOM 7367 O O . VAL C 3 73 ? 29.29345 14.96629 -19.63731 1.000 54.01417 73 VAL C O 1
ATOM 7380 N N . PHE C 3 74 ? 29.69186 14.68584 -17.42965 1.000 47.71400 74 PHE C N 1
ATOM 7381 C CA . PHE C 3 74 ? 28.49803 13.89416 -17.14864 1.000 46.82535 74 PHE C CA 1
ATOM 7382 C C . PHE C 3 74 ? 27.54127 14.78241 -16.36200 1.000 45.92628 74 PHE C C 1
ATOM 7383 O O . PHE C 3 74 ? 27.79988 15.10032 -15.19690 1.000 46.46030 74 PHE C O 1
ATOM 7400 N N . VAL C 3 75 ? 26.43754 15.17597 -16.99204 1.000 46.00278 75 VAL C N 1
ATOM 7401 C CA . VAL C 3 75 ? 25.55671 16.21018 -16.45989 1.000 45.30413 75 VAL C CA 1
ATOM 7402 C C . VAL C 3 75 ? 24.32116 15.56971 -15.84094 1.000 45.78374 75 VAL C C 1
ATOM 7403 O O . VAL C 3 75 ? 23.64928 14.74541 -16.47413 1.000 48.60964 75 VAL C O 1
ATOM 7416 N N . VAL C 3 76 ? 24.02982 15.95270 -14.59840 1.000 37.33680 76 VAL C N 1
ATOM 7417 C CA . VAL C 3 76 ? 22.77854 15.64409 -13.91715 1.000 38.13775 76 VAL C CA 1
ATOM 7418 C C . VAL C 3 76 ? 22.20236 16.96210 -13.42142 1.000 39.91527 76 VAL C C 1
ATOM 7419 O O . VAL C 3 76 ? 22.93019 17.80016 -12.87684 1.000 37.95818 76 VAL C O 1
ATOM 7432 N N . LYS C 3 77 ? 20.90566 17.16010 -13.61521 1.000 36.88466 77 LYS C N 1
ATOM 7433 C CA . LYS C 3 77 ? 20.31712 18.44819 -13.28074 1.000 41.24389 77 LYS C CA 1
ATOM 7434 C C . LYS C 3 77 ? 19.97801 18.48232 -11.79652 1.000 38.61694 77 LYS C C 1
ATOM 7435 O O . LYS C 3 77 ? 19.22453 17.63541 -11.30072 1.000 38.83696 77 LYS C O 1
ATOM 7454 N N . GLU C 3 78 ? 20.56787 19.44278 -11.08330 1.000 39.79837 78 GLU C N 1
ATOM 7455 C CA . GLU C 3 78 ? 20.12073 19.74826 -9.72933 1.000 44.18679 78 GLU C CA 1
ATOM 7456 C C . GLU C 3 78 ? 18.84262 20.57486 -9.76419 1.000 40.63406 78 GLU C C 1
ATOM 7457 O O . GLU C 3 78 ? 17.96155 20.40227 -8.91569 1.000 49.41932 78 GLU C O 1
ATOM 7469 N N . LEU C 3 79 ? 18.72849 21.46431 -10.74824 1.000 40.41332 79 LEU C N 1
ATOM 7470 C CA . LEU C 3 79 ? 17.55834 22.30528 -10.95553 1.000 39.49703 79 LEU C CA 1
ATOM 7471 C C . LEU C 3 79 ? 17.80727 23.16117 -12.19046 1.000 42.21392 79 LEU C C 1
ATOM 7472 O O . LEU C 3 79 ? 18.95261 23.35687 -12.60767 1.000 41.47572 79 LEU C O 1
ATOM 7488 N N . ILE C 3 80 ? 16.72324 23.67206 -12.76461 1.000 37.92850 80 ILE C N 1
ATOM 7489 C CA . ILE C 3 80 ? 16.78222 24.69704 -13.79967 1.000 33.60849 80 ILE C CA 1
ATOM 7490 C C . ILE C 3 80 ? 16.42903 26.02099 -13.13160 1.000 32.45844 80 ILE C C 1
ATOM 7491 O O . ILE C 3 80 ? 15.28873 26.22102 -12.70254 1.000 37.04104 80 ILE C O 1
ATOM 7507 N N . ASP C 3 81 ? 17.39934 26.93024 -13.02921 1.000 33.25012 81 ASP C N 1
ATOM 7508 C CA . ASP C 3 81 ? 17.16437 28.19611 -12.33843 1.000 38.30197 81 ASP C CA 1
ATOM 7509 C C . ASP C 3 81 ? 16.22252 29.09404 -13.13445 1.000 37.44158 81 ASP C C 1
ATOM 7510 O O . ASP C 3 81 ? 15.80691 28.73215 -14.24232 1.000 38.54868 81 ASP C O 1
ATOM 7519 N N . PRO C 3 82 ? 15.85034 30.26268 -12.60200 1.000 39.31645 82 PRO C N 1
ATOM 7520 C CA . PRO C 3 82 ? 14.83651 31.08280 -13.28827 1.000 44.67068 82 PRO C CA 1
ATOM 7521 C C . PRO C 3 82 ? 15.28102 31.62806 -14.63276 1.000 43.98027 82 PRO C C 1
ATOM 7522 O O . PRO C 3 82 ? 14.41995 32.05009 -15.41623 1.000 46.23065 82 PRO C O 1
ATOM 7533 N N . ASN C 3 83 ? 16.57731 31.63415 -14.93347 1.000 40.91343 83 ASN C N 1
ATOM 7534 C CA . ASN C 3 83 ? 17.04639 32.05403 -16.24752 1.000 43.45816 83 ASN C CA 1
ATOM 7535 C C . ASN C 3 83 ? 17.06891 30.92291 -17.26837 1.000 39.69076 83 ASN C C 1
ATOM 7536 O O . ASN C 3 83 ? 17.48037 31.15197 -18.40931 1.000 39.66454 83 ASN C O 1
ATOM 7547 N N . GLY C 3 84 ? 16.64620 29.71904 -16.89479 1.000 41.93325 84 GLY C N 1
ATOM 7548 C CA . GLY C 3 84 ? 16.65495 28.59214 -17.80288 1.000 38.76268 84 GLY C CA 1
ATOM 7549 C C . GLY C 3 84 ? 17.94302 27.80336 -17.85465 1.000 39.57930 84 GLY C C 1
ATOM 7550 O O . GLY C 3 84 ? 18.08276 26.94232 -18.72964 1.000 38.29660 84 GLY C O 1
ATOM 7554 N N . ARG C 3 85 ? 18.88629 28.06118 -16.95320 1.000 46.02405 85 ARG C N 1
ATOM 7555 C CA . ARG C 3 85 ? 20.16550 27.36491 -16.95795 1.000 42.98510 85 ARG C CA 1
ATOM 7556 C C . ARG C 3 85 ? 20.07266 26.09887 -16.11409 1.000 44.84377 85 ARG C C 1
ATOM 7557 O O . ARG C 3 85 ? 19.58967 26.13564 -14.97775 1.000 41.05306 85 ARG C O 1
ATOM 7578 N N . LEU C 3 86 ? 20.53179 24.98281 -16.67486 1.000 42.96361 86 LEU C N 1
ATOM 7579 C CA . LEU C 3 86 ? 20.59955 23.72637 -15.94022 1.000 40.25115 86 LEU C CA 1
ATOM 7580 C C . LEU C 3 86 ? 21.84351 23.72657 -15.05963 1.000 39.01432 86 LEU C C 1
ATOM 7581 O O . LEU C 3 86 ? 22.97028 23.80429 -15.56285 1.000 40.86617 86 LEU C O 1
ATOM 7597 N N . SER C 3 87 ? 21.63795 23.63874 -13.75015 1.000 34.82598 87 SER C N 1
ATOM 7598 C CA . SER C 3 87 ? 22.73046 23.59505 -12.78818 1.000 36.67576 87 SER C CA 1
ATOM 7599 C C . SER C 3 87 ? 23.12871 22.14478 -12.53476 1.000 36.84322 87 SER C C 1
ATOM 7600 O O . SER C 3 87 ? 22.27620 21.30127 -12.23725 1.000 35.72332 87 SER C O 1
ATOM 7608 N N . THR C 3 88 ? 24.42297 21.86016 -12.66272 1.000 37.61128 88 THR C N 1
ATOM 7609 C CA . THR C 3 88 ? 24.96099 20.51888 -12.47789 1.000 39.49787 88 THR C CA 1
ATOM 7610 C C . THR C 3 88 ? 26.30711 20.65509 -11.78007 1.000 38.71949 88 THR C C 1
ATOM 7611 O O . THR C 3 88 ? 26.94995 21.70756 -11.83333 1.000 40.25267 88 THR C O 1
ATOM 7622 N N . VAL C 3 89 ? 26.72877 19.58655 -11.10984 1.000 38.11680 89 VAL C N 1
ATOM 7623 C CA . VAL C 3 89 ? 27.88045 19.63991 -10.21666 1.000 40.66454 89 VAL C CA 1
ATOM 7624 C C . VAL C 3 89 ? 28.86243 18.54754 -10.60870 1.000 43.47305 89 VAL C C 1
ATOM 7625 O O . VAL C 3 89 ? 28.50511 17.36395 -10.62687 1.000 40.37802 89 VAL C O 1
ATOM 7638 N N . GLY C 3 90 ? 30.09686 18.94509 -10.91015 1.000 40.12086 90 GLY C N 1
ATOM 7639 C CA . GLY C 3 90 ? 31.17359 18.00986 -11.15286 1.000 44.66676 90 GLY C CA 1
ATOM 7640 C C . GLY C 3 90 ? 30.93239 17.14156 -12.37258 1.000 45.07398 90 GLY C C 1
ATOM 7641 O O . GLY C 3 90 ? 30.32089 17.55237 -13.36588 1.000 38.90427 90 GLY C O 1
ATOM 7645 N N . GLY C 3 91 ? 31.43505 15.91258 -12.29399 1.000 41.58205 91 GLY C N 1
ATOM 7646 C CA . GLY C 3 91 ? 31.28419 14.97267 -13.38382 1.000 41.81524 91 GLY C CA 1
ATOM 7647 C C . GLY C 3 91 ? 32.21173 15.20001 -14.55246 1.000 43.54210 91 GLY C C 1
ATOM 7648 O O . GLY C 3 91 ? 31.90173 14.77429 -15.66886 1.000 44.91554 91 GLY C O 1
ATOM 7652 N N . VAL C 3 92 ? 33.34486 15.85668 -14.33428 1.000 51.05724 92 VAL C N 1
ATOM 7653 C CA . VAL C 3 92 ? 34.27365 16.19938 -15.40423 1.000 51.06957 92 VAL C CA 1
ATOM 7654 C C . VAL C 3 92 ? 35.32220 15.10163 -15.50483 1.000 50.95899 92 VAL C C 1
ATOM 7655 O O . VAL C 3 92 ? 35.85946 14.66359 -14.48258 1.000 55.04955 92 VAL C O 1
ATOM 7668 N N . THR C 3 93 ? 35.63682 14.66331 -16.72550 1.000 51.37264 93 THR C N 1
ATOM 7669 C CA . THR C 3 93 ? 36.63433 13.61186 -16.91035 1.000 56.42418 93 THR C CA 1
ATOM 7670 C C . THR C 3 93 ? 37.58964 13.96382 -18.03968 1.000 59.66579 93 THR C C 1
ATOM 7671 O O . THR C 3 93 ? 37.38343 14.92549 -18.77958 1.000 56.94349 93 THR C O 1
ATOM 7682 N N . LYS C 3 94 ? 38.65362 13.17220 -18.17401 1.000 71.46683 94 LYS C N 1
ATOM 7683 C CA . LYS C 3 94 ? 39.72839 13.61348 -19.04525 1.000 76.95332 94 LYS C CA 1
ATOM 7684 C C . LYS C 3 94 ? 39.24149 13.78166 -20.46407 1.000 75.81443 94 LYS C C 1
ATOM 7685 O O . LYS C 3 94 ? 38.26059 13.17565 -20.90573 1.000 75.17928 94 LYS C O 1
ATOM 7704 N N . LYS C 3 95 ? 39.98269 14.61680 -21.16600 1.000 92.44881 95 LYS C N 1
ATOM 7705 C CA . LYS C 3 95 ? 39.71858 14.88834 -22.55527 1.000 99.40867 95 LYS C CA 1
ATOM 7706 C C . LYS C 3 95 ? 40.03002 13.71105 -23.46082 1.000 103.01017 95 LYS C C 1
ATOM 7707 O O . LYS C 3 95 ? 39.43609 13.63134 -24.53417 1.000 101.37803 95 LYS C O 1
ATOM 7726 N N . ASN C 3 96 ? 40.91683 12.79239 -23.08038 1.000 104.94662 96 ASN C N 1
ATOM 7727 C CA . ASN C 3 96 ? 41.09636 11.60819 -23.89615 1.000 109.05883 96 ASN C CA 1
ATOM 7728 C C . ASN C 3 96 ? 40.17965 10.45051 -23.51256 1.000 104.49202 96 ASN C C 1
ATOM 7729 O O . ASN C 3 96 ? 40.48231 9.65507 -22.61889 1.000 104.40844 96 ASN C O 1
ATOM 7740 N N . SER C 3 100 ? 36.12741 3.40881 -25.68168 1.000 88.08219 100 SER C N 1
ATOM 7741 C CA . SER C 3 100 ? 35.18553 2.36829 -26.07786 1.000 88.18194 100 SER C CA 1
ATOM 7742 C C . SER C 3 100 ? 34.27798 1.99189 -24.91494 1.000 85.89884 100 SER C C 1
ATOM 7743 O O . SER C 3 100 ? 34.62511 2.19397 -23.75027 1.000 87.30478 100 SER C O 1
ATOM 7750 N N . GLU C 3 101 ? 33.11305 1.43804 -25.23661 1.000 71.87308 101 GLU C N 1
ATOM 7751 C CA . GLU C 3 101 ? 32.18244 1.02816 -24.19672 1.000 72.00542 101 GLU C CA 1
ATOM 7752 C C . GLU C 3 101 ? 32.80927 -0.03718 -23.30503 1.000 66.25257 101 GLU C C 1
ATOM 7753 O O . GLU C 3 101 ? 33.57662 -0.88628 -23.76395 1.000 68.59373 101 GLU C O 1
ATOM 7765 N N . THR C 3 102 ? 32.48062 0.01931 -22.01903 1.000 55.42891 102 THR C N 1
ATOM 7766 C CA . THR C 3 102 ? 32.79730 -1.04060 -21.07538 1.000 56.92789 102 THR C CA 1
ATOM 7767 C C . THR C 3 102 ? 31.52942 -1.38992 -20.31033 1.000 54.79132 102 THR C C 1
ATOM 7768 O O . THR C 3 102 ? 30.75533 -0.50283 -19.93957 1.000 59.57729 102 THR C O 1
ATOM 7779 N N . ASN C 3 103 ? 31.30575 -2.68204 -20.09055 1.000 60.22560 103 ASN C N 1
ATOM 7780 C CA . ASN C 3 103 ? 30.14627 -3.15532 -19.34049 1.000 61.21099 103 ASN C CA 1
ATOM 7781 C C . ASN C 3 103 ? 30.59913 -3.48861 -17.92223 1.000 57.59752 103 ASN C C 1
ATOM 7782 O O . ASN C 3 103 ? 31.34359 -4.45124 -17.71282 1.000 64.58261 103 ASN C O 1
ATOM 7793 N N . ILE C 3 104 ? 30.15012 -2.69333 -16.95298 1.000 57.15940 104 ILE C N 1
ATOM 7794 C CA . ILE C 3 104 ? 30.52338 -2.85643 -15.55059 1.000 55.41303 104 ILE C CA 1
ATOM 7795 C C . ILE C 3 104 ? 29.46426 -3.70322 -14.86053 1.000 58.68311 104 ILE C C 1
ATOM 7796 O O . ILE C 3 104 ? 28.26324 -3.43690 -14.99279 1.000 56.78812 104 ILE C O 1
ATOM 7812 N N . HIS C 3 105 ? 29.90589 -4.70352 -14.10366 1.000 63.87556 105 HIS C N 1
ATOM 7813 C CA . HIS C 3 105 ? 29.01545 -5.66838 -13.47525 1.000 67.20981 105 HIS C CA 1
ATOM 7814 C C . HIS C 3 105 ? 28.70740 -5.26837 -12.03780 1.000 61.64547 105 HIS C C 1
ATOM 7815 O O . HIS C 3 105 ? 29.48618 -4.57315 -11.38084 1.000 60.70177 105 HIS C O 1
ATOM 7829 N N . LEU C 3 106 ? 27.54768 -5.71414 -11.56133 1.000 60.93054 106 LEU C N 1
ATOM 7830 C CA . LEU C 3 106 ? 26.94101 -5.15311 -10.35936 1.000 62.59166 106 LEU C CA 1
ATOM 7831 C C . LEU C 3 106 ? 26.13551 -6.22880 -9.65818 1.000 59.29886 106 LEU C C 1
ATOM 7832 O O . LEU C 3 106 ? 25.21603 -6.80136 -10.24804 1.000 59.16290 106 LEU C O 1
ATOM 7848 N N . LEU C 3 107 ? 26.47291 -6.49066 -8.40622 1.000 65.08479 107 LEU C N 1
ATOM 7849 C CA . LEU C 3 107 ? 25.74538 -7.44370 -7.58591 1.000 64.96535 107 LEU C CA 1
ATOM 7850 C C . LEU C 3 107 ? 24.80719 -6.68440 -6.66359 1.000 63.52662 107 LEU C C 1
ATOM 7851 O O . LEU C 3 107 ? 25.23559 -5.77504 -5.94796 1.000 63.03491 107 LEU C O 1
ATOM 7867 N N . VAL C 3 108 ? 23.53052 -7.05029 -6.70195 1.000 61.39273 108 VAL C N 1
ATOM 7868 C CA . VAL C 3 108 ? 22.47912 -6.38245 -5.94752 1.000 61.36733 108 VAL C CA 1
ATOM 7869 C C . VAL C 3 108 ? 21.90109 -7.38420 -4.95916 1.000 65.42911 108 VAL C C 1
ATOM 7870 O O . VAL C 3 108 ? 21.39271 -8.43719 -5.36257 1.000 65.63987 108 VAL C O 1
ATOM 7883 N N . ASN C 3 109 ? 21.97250 -7.05924 -3.67126 1.000 64.84367 109 ASN C N 1
ATOM 7884 C CA . ASN C 3 109 ? 21.41497 -7.90142 -2.61801 1.000 69.59677 109 ASN C CA 1
ATOM 7885 C C . ASN C 3 109 ? 20.11954 -7.26390 -2.12705 1.000 70.68941 109 ASN C C 1
ATOM 7886 O O . ASN C 3 109 ? 20.14744 -6.25561 -1.41345 1.000 70.91034 109 ASN C O 1
ATOM 7897 N N . LYS C 3 110 ? 18.99049 -7.84785 -2.51528 1.000 67.94608 110 LYS C N 1
ATOM 7898 C CA . LYS C 3 110 ? 17.67177 -7.39566 -2.09944 1.000 67.67850 110 LYS C CA 1
ATOM 7899 C C . LYS C 3 110 ? 17.01869 -8.45032 -1.21472 1.000 70.84613 110 LYS C C 1
ATOM 7900 O O . LYS C 3 110 ? 17.47567 -9.59342 -1.12268 1.000 71.78399 110 LYS C O 1
ATOM 7919 N N . LEU C 3 111 ? 15.92934 -8.05016 -0.56293 1.000 79.30783 111 LEU C N 1
ATOM 7920 C CA . LEU C 3 111 ? 15.17619 -8.91989 0.33769 1.000 79.78477 111 LEU C CA 1
ATOM 7921 C C . LEU C 3 111 ? 13.77936 -9.11022 -0.24700 1.000 86.28729 111 LEU C C 1
ATOM 7922 O O . LEU C 3 111 ? 12.92732 -8.21966 -0.16275 1.000 87.09089 111 LEU C O 1
ATOM 7938 N N . ASP C 3 112 ? 13.55805 -10.27762 -0.85134 1.000 81.72978 112 ASP C N 1
ATOM 7939 C CA . ASP C 3 112 ? 12.25018 -10.65634 -1.38158 1.000 88.75892 112 ASP C CA 1
ATOM 7940 C C . ASP C 3 112 ? 11.44826 -11.26210 -0.23255 1.000 90.83533 112 ASP C C 1
ATOM 7941 O O . ASP C 3 112 ? 11.33508 -12.48053 -0.07068 1.000 89.44292 112 ASP C O 1
ATOM 7950 N N . GLY C 3 113 ? 10.90323 -10.37840 0.59857 1.000 96.78631 113 GLY C N 1
ATOM 7951 C CA . GLY C 3 113 ? 10.10485 -10.79327 1.73355 1.000 95.04569 113 GLY C CA 1
ATOM 7952 C C . GLY C 3 113 ? 10.91763 -11.47614 2.81152 1.000 88.40381 113 GLY C C 1
ATOM 7953 O O . GLY C 3 113 ? 11.28092 -10.85247 3.81248 1.000 86.44752 113 GLY C O 1
ATOM 7957 N N . GLY C 3 114 ? 11.20657 -12.75983 2.61887 1.000 84.76529 114 GLY C N 1
ATOM 7958 C CA . GLY C 3 114 ? 11.99419 -13.50911 3.57591 1.000 79.85522 114 GLY C CA 1
ATOM 7959 C C . GLY C 3 114 ? 13.24175 -14.11533 2.96834 1.000 77.04626 114 GLY C C 1
ATOM 7960 O O . GLY C 3 114 ? 14.06873 -14.68562 3.68261 1.000 74.66383 114 GLY C O 1
ATOM 7964 N N . ASN C 3 115 ? 13.38888 -14.00108 1.65333 1.000 72.05983 115 ASN C N 1
ATOM 7965 C CA . ASN C 3 115 ? 14.53036 -14.54903 0.93712 1.000 71.31748 115 ASN C CA 1
ATOM 7966 C C . ASN C 3 115 ? 15.50825 -13.43071 0.60219 1.000 75.28926 115 ASN C C 1
ATOM 7967 O O . ASN C 3 115 ? 15.10704 -12.38110 0.08837 1.000 74.27651 115 ASN C O 1
ATOM 7978 N N . LEU C 3 116 ? 16.78492 -13.64983 0.88281 1.000 74.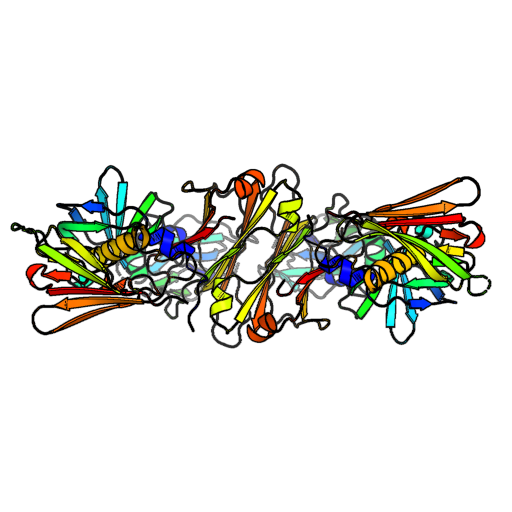85396 116 LEU C N 1
ATOM 7979 C CA . LEU C 3 116 ? 17.80874 -12.83653 0.24045 1.000 72.29627 116 LEU C CA 1
ATOM 7980 C C . LEU C 3 116 ? 17.95578 -13.27258 -1.21445 1.000 74.35610 116 LEU C C 1
ATOM 7981 O O . LEU C 3 116 ? 18.22083 -14.44615 -1.49059 1.000 76.70909 116 LEU C O 1
ATOM 7997 N N . ASP C 3 117 ? 17.75825 -12.34003 -2.14597 1.000 88.54167 117 ASP C N 1
ATOM 7998 C CA . ASP C 3 117 ? 17.91324 -12.59887 -3.57512 1.000 89.59741 117 ASP C CA 1
ATOM 7999 C C . ASP C 3 117 ? 19.09626 -11.78182 -4.07627 1.000 85.90325 117 ASP C C 1
ATOM 8000 O O . ASP C 3 117 ? 19.04720 -10.54741 -4.07471 1.000 89.21828 117 ASP C O 1
ATOM 8009 N N . ALA C 3 118 ? 20.16216 -12.46725 -4.48325 1.000 76.92071 118 ALA C N 1
ATOM 8010 C CA . ALA C 3 118 ? 21.31673 -11.81750 -5.08722 1.000 72.78193 118 ALA C CA 1
ATOM 8011 C C . ALA C 3 118 ? 21.16417 -11.84546 -6.60173 1.000 74.00093 118 ALA C C 1
ATOM 8012 O O . ALA C 3 118 ? 20.93274 -12.90767 -7.18720 1.000 75.29948 118 ALA C O 1
ATOM 8019 N N . THR C 3 119 ? 21.28626 -10.68081 -7.23067 1.000 67.90938 119 THR C N 1
ATOM 8020 C CA . THR C 3 119 ? 21.17642 -10.55900 -8.67549 1.000 69.49878 119 THR C CA 1
ATOM 8021 C C . THR C 3 119 ? 22.46923 -9.99623 -9.24680 1.000 67.00998 119 THR C C 1
ATOM 8022 O O . THR C 3 119 ? 23.04519 -9.05531 -8.69495 1.000 64.81255 119 THR C O 1
ATOM 8033 N N . ASN C 3 120 ? 22.92397 -10.57868 -10.35007 1.000 69.45817 120 ASN C N 1
ATOM 8034 C CA . ASN C 3 120 ? 24.04153 -10.03761 -11.11052 1.000 64.63188 120 ASN C CA 1
ATOM 8035 C C . ASN C 3 120 ? 23.47589 -9.13336 -12.19511 1.000 69.03771 120 ASN C C 1
ATOM 8036 O O . ASN C 3 120 ? 22.65639 -9.57577 -13.00761 1.000 72.45221 120 ASN C O 1
ATOM 8047 N N . ASP C 3 121 ? 23.89663 -7.87342 -12.21559 1.000 72.12979 121 ASP C N 1
ATOM 8048 C CA . ASP C 3 121 ? 23.35100 -6.95471 -13.19861 1.000 74.80423 121 ASP C CA 1
ATOM 8049 C C . ASP C 3 121 ? 24.53399 -6.19346 -13.79434 1.000 74.92871 121 ASP C C 1
ATOM 8050 O O . ASP C 3 121 ? 25.69401 -6.46203 -13.46089 1.000 68.73226 121 ASP C O 1
ATOM 8059 N N . SER C 3 122 ? 24.26124 -5.22778 -14.67091 1.000 68.70714 122 SER C N 1
ATOM 8060 C CA . SER C 3 122 ? 25.35455 -4.42032 -15.20487 1.000 65.07074 122 SER C CA 1
ATOM 8061 C C . SER C 3 122 ? 24.82464 -3.17292 -15.89894 1.000 64.24307 122 SER C C 1
ATOM 8062 O O . SER C 3 122 ? 23.62528 -3.02758 -16.14840 1.000 70.02049 122 SER C O 1
ATOM 8070 N N . PHE C 3 123 ? 25.75789 -2.27109 -16.20443 1.000 57.93906 123 PHE C N 1
ATOM 8071 C CA . PHE C 3 123 ? 25.47886 -1.03875 -16.92424 1.000 61.04612 123 PHE C CA 1
ATOM 8072 C C . PHE C 3 123 ? 26.73547 -0.63482 -17.68023 1.000 59.90369 123 PHE C C 1
ATOM 8073 O O . PHE C 3 123 ? 27.84304 -1.06061 -17.34541 1.000 56.42380 123 PHE C O 1
ATOM 8090 N N . LEU C 3 124 ? 26.56724 0.22479 -18.67643 1.000 61.37875 124 LEU C N 1
ATOM 8091 C CA . LEU C 3 124 ? 27.67036 0.57961 -19.55572 1.000 59.52817 124 LEU C CA 1
ATOM 8092 C C . LEU C 3 124 ? 28.22575 1.96648 -19.24383 1.000 58.42705 124 LEU C C 1
ATOM 8093 O O . LEU C 3 124 ? 27.53803 2.83581 -18.70410 1.000 65.36045 124 LEU C O 1
ATOM 8109 N N . ILE C 3 125 ? 29.49386 2.16304 -19.60781 1.000 51.82371 125 ILE C N 1
ATOM 8110 C CA . ILE C 3 125 ? 30.11730 3.48082 -19.62664 1.000 55.99112 125 ILE C CA 1
ATOM 8111 C C . ILE C 3 125 ? 30.93749 3.59435 -20.90550 1.000 56.08115 125 ILE C C 1
ATOM 8112 O O . ILE C 3 125 ? 31.44035 2.59607 -21.43075 1.000 52.82984 125 ILE C O 1
ATOM 8128 N N . ASN C 3 126 ? 31.09981 4.82479 -21.39218 1.000 64.01777 126 ASN C N 1
ATOM 8129 C CA . ASN C 3 126 ? 31.77958 5.07329 -22.65802 1.000 65.84419 126 ASN C CA 1
ATOM 8130 C C . ASN C 3 126 ? 33.13289 5.75681 -22.48090 1.000 63.09096 126 ASN C C 1
ATOM 8131 O O . ASN C 3 126 ? 33.56239 6.51615 -23.35267 1.000 68.74902 126 ASN C O 1
ATOM 8142 N N . LYS C 3 127 ? 33.83013 5.49703 -21.37821 1.000 59.83190 127 LYS C N 1
ATOM 8143 C CA . LYS C 3 127 ? 35.09207 6.18585 -21.15152 1.000 63.78673 127 LYS C CA 1
ATOM 8144 C C . LYS C 3 127 ? 35.99800 5.37129 -20.23898 1.000 60.98060 127 LYS C C 1
ATOM 8145 O O . LYS C 3 127 ? 35.54910 4.50343 -19.48650 1.000 62.21638 127 LYS C O 1
ATOM 8164 N N . GLU C 3 128 ? 37.29618 5.67353 -20.32862 1.000 77.73679 128 GLU C N 1
ATOM 8165 C CA . GLU C 3 128 ? 38.31307 5.00374 -19.52340 1.000 74.64597 128 GLU C CA 1
ATOM 8166 C C . GLU C 3 128 ? 38.34902 5.58141 -18.11398 1.000 78.50888 128 GLU C C 1
ATOM 8167 O O . GLU C 3 128 ? 38.05681 4.88625 -17.13537 1.000 79.72463 128 GLU C O 1
ATOM 8179 N N . GLU C 3 129 ? 38.71260 6.85495 -17.99734 1.000 81.57199 129 GLU C N 1
ATOM 8180 C CA . GLU C 3 129 ? 38.56699 7.59081 -16.74999 1.000 77.20581 129 GLU C CA 1
ATOM 8181 C C . GLU C 3 129 ? 37.10370 7.99021 -16.59569 1.000 73.90545 129 GLU C C 1
ATOM 8182 O O . GLU C 3 129 ? 36.54230 8.65266 -17.47533 1.000 73.79453 129 GLU C O 1
ATOM 8194 N N . VAL C 3 130 ? 36.48270 7.57795 -15.49205 1.000 61.76459 130 VAL C N 1
ATOM 8195 C CA . VAL C 3 130 ? 35.06339 7.80663 -15.25322 1.000 55.27818 130 VAL C CA 1
ATOM 8196 C C . VAL C 3 130 ? 34.89563 8.45873 -13.88895 1.000 59.79715 130 VAL C C 1
ATOM 8197 O O . VAL C 3 130 ? 35.64522 8.16546 -12.95100 1.000 59.71056 130 VAL C O 1
ATOM 8210 N N . SER C 3 131 ? 33.91032 9.34154 -13.77916 1.000 55.59972 131 SER C N 1
ATOM 8211 C CA . SER C 3 131 ? 33.69238 10.09523 -12.55614 1.000 55.69020 131 SER C CA 1
ATOM 8212 C C . SER C 3 131 ? 32.80341 9.31602 -11.59447 1.000 55.21298 131 SER C C 1
ATOM 8213 O O . SER C 3 131 ? 31.93454 8.54169 -12.00568 1.000 52.49846 131 SER C O 1
ATOM 8221 N N . LEU C 3 132 ? 33.03618 9.52743 -10.29643 1.000 56.34824 132 LEU C N 1
ATOM 8222 C CA . LEU C 3 132 ? 32.18744 8.90396 -9.28628 1.000 53.17403 132 LEU C CA 1
ATOM 8223 C C . LEU C 3 132 ? 30.73440 9.33243 -9.44169 1.000 48.50556 132 LEU C C 1
ATOM 8224 O O . LEU C 3 132 ? 29.82239 8.54662 -9.16381 1.000 47.67777 132 LEU C O 1
ATOM 8240 N N . LYS C 3 133 ? 30.49838 10.57226 -9.87540 1.000 56.41640 133 LYS C N 1
ATOM 8241 C CA . LYS C 3 133 ? 29.13395 11.02263 -10.13199 1.000 49.60409 133 LYS C CA 1
ATOM 8242 C C . LYS C 3 133 ? 28.44194 10.11017 -11.13601 1.000 53.34583 133 LYS C C 1
ATOM 8243 O O . LYS C 3 133 ? 27.29064 9.70529 -10.93708 1.000 50.79197 133 LYS C O 1
ATOM 8262 N N . GLU C 3 134 ? 29.13166 9.77413 -12.22698 1.000 47.94188 134 GLU C N 1
ATOM 8263 C CA . GLU C 3 134 ? 28.52200 8.92985 -13.24776 1.000 46.91806 134 GLU C CA 1
ATOM 8264 C C . GLU C 3 134 ? 28.21927 7.54116 -12.69629 1.000 47.40945 134 GLU C C 1
ATOM 8265 O O . GLU C 3 134 ? 27.11358 7.01699 -12.87327 1.000 45.94882 134 GLU C O 1
ATOM 8277 N N . LEU C 3 135 ? 29.19491 6.92659 -12.02370 1.000 43.73488 135 LEU C N 1
ATOM 8278 C CA . LEU C 3 135 ? 28.98303 5.58993 -11.47812 1.000 46.07323 135 LEU C CA 1
ATOM 8279 C C . LEU C 3 135 ? 27.81891 5.58096 -10.49584 1.000 43.99414 135 LEU C C 1
ATOM 8280 O O . LEU C 3 135 ? 26.92458 4.73105 -10.57971 1.000 43.46531 135 LEU C O 1
ATOM 8296 N N . ASP C 3 136 ? 27.81044 6.52868 -9.55810 1.000 48.35187 136 ASP C N 1
ATOM 8297 C CA . ASP C 3 136 ? 26.74599 6.57399 -8.56274 1.000 50.02459 136 ASP C CA 1
ATOM 8298 C C . ASP C 3 136 ? 25.38099 6.72616 -9.22353 1.000 49.21580 136 ASP C C 1
ATOM 8299 O O . ASP C 3 136 ? 24.42904 6.00851 -8.89005 1.000 46.16868 136 ASP C O 1
ATOM 8308 N N . PHE C 3 137 ? 25.26699 7.66526 -10.16546 1.000 40.04019 137 PHE C N 1
ATOM 8309 C CA . PHE C 3 137 ? 23.96908 7.95751 -10.76298 1.000 40.59881 137 PHE C CA 1
ATOM 8310 C C . PHE C 3 137 ? 23.45535 6.77924 -11.57951 1.000 42.93815 137 PHE C C 1
ATOM 8311 O O . PHE C 3 137 ? 22.26494 6.45094 -11.52098 1.000 43.89347 137 PHE C O 1
ATOM 8328 N N . LYS C 3 138 ? 24.33314 6.13170 -12.34871 1.000 43.88552 138 LYS C N 1
ATOM 8329 C CA . LYS C 3 138 ? 23.88796 5.02615 -13.19036 1.000 49.35029 138 LYS C CA 1
ATOM 8330 C C . LYS C 3 138 ? 23.51463 3.81195 -12.34905 1.000 48.15589 138 LYS C C 1
ATOM 8331 O O . LYS C 3 138 ? 22.50238 3.15277 -12.61368 1.000 47.98168 138 LYS C O 1
ATOM 8350 N N . ILE C 3 139 ? 24.31817 3.49879 -11.33217 1.000 46.36589 139 ILE C N 1
ATOM 8351 C CA . ILE C 3 139 ? 23.96623 2.41017 -10.42633 1.000 45.04876 139 ILE C CA 1
ATOM 8352 C C . ILE C 3 139 ? 22.59563 2.66213 -9.81525 1.000 45.23860 139 ILE C C 1
ATOM 8353 O O . ILE C 3 139 ? 21.68865 1.82645 -9.90746 1.000 42.69904 139 ILE C O 1
ATOM 8369 N N . ARG C 3 140 ? 22.42344 3.82972 -9.19107 1.000 50.28208 140 ARG C N 1
ATOM 8370 C CA . ARG C 3 140 ? 21.17035 4.12957 -8.51017 1.000 49.61828 140 ARG C CA 1
ATOM 8371 C C . ARG C 3 140 ? 19.99320 4.15875 -9.47276 1.000 52.92785 140 ARG C C 1
ATOM 8372 O O . ARG C 3 140 ? 18.86810 3.82328 -9.08336 1.000 54.69029 140 ARG C O 1
ATOM 8393 N N . LYS C 3 141 ? 20.21732 4.56133 -10.72459 1.000 49.62210 141 LYS C N 1
ATOM 8394 C CA . LYS C 3 141 ? 19.09746 4.62358 -11.65622 1.000 55.09204 141 LYS C CA 1
ATOM 8395 C C . LYS C 3 141 ? 18.53805 3.23555 -11.92761 1.000 52.13536 141 LYS C C 1
ATOM 8396 O O . LYS C 3 141 ? 17.31855 3.06392 -12.03590 1.000 55.34340 141 LYS C O 1
ATOM 8415 N N . GLN C 3 142 ? 19.40965 2.23362 -12.05222 1.000 52.31362 142 GLN C N 1
ATOM 8416 C CA . GLN C 3 142 ? 18.90910 0.88830 -12.29951 1.000 57.09979 142 GLN C CA 1
ATOM 8417 C C . GLN C 3 142 ? 18.34807 0.26699 -11.03086 1.000 55.59645 142 GLN C C 1
ATOM 8418 O O . GLN C 3 142 ? 17.39320 -0.51273 -11.09631 1.000 56.87897 142 GLN C O 1
ATOM 8432 N N . LEU C 3 143 ? 18.92666 0.59351 -9.87413 1.000 53.27551 143 LEU C N 1
ATOM 8433 C CA . LEU C 3 143 ? 18.29121 0.23946 -8.60912 1.000 49.36480 143 LEU C CA 1
ATOM 8434 C C . LEU C 3 143 ? 16.88129 0.80617 -8.54138 1.000 49.84511 143 LEU C C 1
ATOM 8435 O O . LEU C 3 143 ? 15.94498 0.11962 -8.11647 1.000 51.55186 143 LEU C O 1
ATOM 8451 N N . VAL C 3 144 ? 16.70853 2.05244 -8.98294 1.000 46.36105 144 VAL C N 1
ATOM 8452 C CA . VAL C 3 144 ? 15.37784 2.64702 -9.04394 1.000 49.47325 144 VAL C CA 1
ATOM 8453 C C . VAL C 3 144 ? 14.50908 1.90756 -10.05262 1.000 51.37946 144 VAL C C 1
ATOM 8454 O O . VAL C 3 144 ? 13.35664 1.56181 -9.77055 1.000 56.59639 144 VAL C O 1
ATOM 8467 N N . GLU C 3 145 ? 15.04332 1.66558 -11.24916 1.000 55.06346 145 GLU C N 1
ATOM 8468 C CA . GLU C 3 145 ? 14.20729 1.19486 -12.34709 1.000 56.26910 145 GLU C CA 1
ATOM 8469 C C . GLU C 3 145 ? 13.83529 -0.27476 -12.20000 1.000 54.90364 145 GLU C C 1
ATOM 8470 O O . GLU C 3 145 ? 12.72473 -0.67367 -12.56876 1.000 60.65108 145 GLU C O 1
ATOM 8482 N N . LYS C 3 146 ? 14.74668 -1.09660 -11.68294 1.000 61.60085 146 LYS C N 1
ATOM 8483 C CA . LYS C 3 146 ? 14.55858 -2.53758 -11.68385 1.000 62.39966 146 LYS C CA 1
ATOM 8484 C C . LYS C 3 146 ? 14.37886 -3.13767 -10.29944 1.000 60.90641 146 LYS C C 1
ATOM 8485 O O . LYS C 3 146 ? 13.98176 -4.30396 -10.20242 1.000 63.91791 146 LYS C O 1
ATOM 8504 N N . TYR C 3 147 ? 14.65302 -2.38617 -9.23129 1.000 60.98313 147 TYR C N 1
ATOM 8505 C CA . TYR C 3 147 ? 14.68152 -2.95749 -7.89157 1.000 61.77155 147 TYR C CA 1
ATOM 8506 C C . TYR C 3 147 ? 13.85085 -2.17949 -6.87974 1.000 59.65543 147 TYR C C 1
ATOM 8507 O O . TYR C 3 147 ? 13.96073 -2.44656 -5.67754 1.000 57.04364 147 TYR C O 1
ATOM 8525 N N . GLY C 3 148 ? 13.03595 -1.22590 -7.32219 1.000 58.66843 148 GLY C N 1
ATOM 8526 C CA . GLY C 3 148 ? 12.11019 -0.56723 -6.42086 1.000 61.80280 148 GLY C CA 1
ATOM 8527 C C . GLY C 3 148 ? 12.73103 0.42039 -5.46241 1.000 55.78461 148 GLY C C 1
ATOM 8528 O O . GLY C 3 148 ? 12.11868 0.74857 -4.44348 1.000 55.63571 148 GLY C O 1
ATOM 8532 N N . LEU C 3 149 ? 13.93107 0.90784 -5.75719 1.000 60.97491 149 LEU C N 1
ATOM 8533 C CA . LEU C 3 149 ? 14.60460 1.82601 -4.85152 1.000 57.18335 149 LEU C CA 1
ATOM 8534 C C . LEU C 3 149 ? 13.94166 3.19303 -4.87780 1.000 59.52205 149 LEU C C 1
ATOM 8535 O O . LEU C 3 149 ? 13.57059 3.70603 -5.93878 1.000 58.94345 149 LEU C O 1
ATOM 8551 N N . TYR C 3 150 ? 13.82723 3.79699 -3.69690 1.000 58.17167 150 TYR C N 1
ATOM 8552 C CA . TYR C 3 150 ? 13.12261 5.06548 -3.54014 1.000 58.64831 150 TYR C CA 1
ATOM 8553 C C . TYR C 3 150 ? 1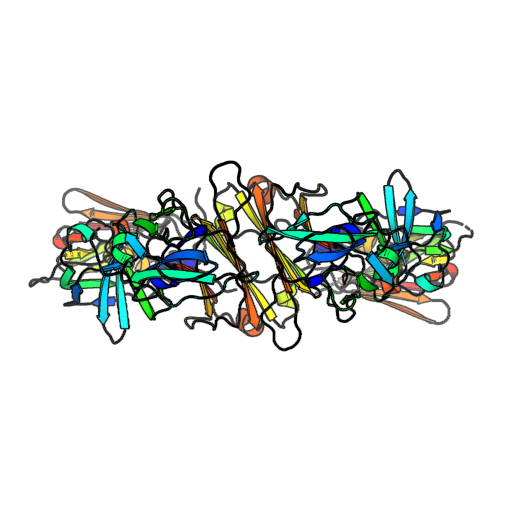1.65788 4.96257 -3.96069 1.000 58.24900 150 TYR C C 1
ATOM 8554 O O . TYR C 3 150 ? 11.04762 5.94735 -4.36689 1.000 60.83832 150 TYR C O 1
ATOM 8572 N N . GLN C 3 151 ? 11.08967 3.76601 -3.84332 1.000 61.57075 151 GLN C N 1
ATOM 8573 C CA . GLN C 3 151 ? 9.65044 3.54302 -3.84514 1.000 66.91146 151 GLN C CA 1
ATOM 8574 C C . GLN C 3 151 ? 9.21189 3.04686 -2.47619 1.000 69.83824 151 GLN C C 1
ATOM 8575 O O . GLN C 3 151 ? 9.94355 2.30800 -1.81978 1.000 65.80683 151 GLN C O 1
ATOM 8589 N N . GLY C 3 152 ? 7.98712 3.38722 -2.08319 1.000 71.94817 152 GLY C N 1
ATOM 8590 C CA . GLY C 3 152 ? 7.43627 2.80479 -0.87401 1.000 67.63306 152 GLY C CA 1
ATOM 8591 C C . GLY C 3 152 ? 8.31955 2.91513 0.35715 1.000 68.86972 152 GLY C C 1
ATOM 8592 O O . GLY C 3 152 ? 8.31132 3.94398 1.04063 1.000 66.85546 152 GLY C O 1
ATOM 8596 N N . THR C 3 153 ? 9.07863 1.85769 0.65540 1.000 67.72362 153 THR C N 1
ATOM 8597 C CA . THR C 3 153 ? 9.87956 1.77714 1.86810 1.000 68.58130 153 THR C CA 1
ATOM 8598 C C . THR C 3 153 ? 11.36593 1.61224 1.60089 1.000 69.00069 153 THR C C 1
ATOM 8599 O O . THR C 3 153 ? 12.16867 1.70677 2.54074 1.000 65.92972 153 THR C O 1
ATOM 8610 N N . SER C 3 154 ? 11.75358 1.38047 0.35600 1.000 63.41078 154 SER C N 1
ATOM 8611 C CA . SER C 3 154 ? 13.15003 1.16679 0.01644 1.000 57.89188 154 SER C CA 1
ATOM 8612 C C . SER C 3 154 ? 13.85419 2.50516 -0.14717 1.000 55.03610 154 SER C C 1
ATOM 8613 O O . SER C 3 154 ? 13.56411 3.26094 -1.08045 1.000 55.34409 154 SER C O 1
ATOM 8621 N N . LYS C 3 155 ? 14.79303 2.79081 0.74941 1.000 54.45294 155 LYS C N 1
ATOM 8622 C CA . LYS C 3 155 ? 15.63480 3.97500 0.61897 1.000 50.73233 155 LYS C CA 1
ATOM 8623 C C . LYS C 3 155 ? 17.06535 3.77017 1.09283 1.000 53.43446 155 LYS C C 1
ATOM 8624 O O . LYS C 3 155 ? 17.95741 4.46330 0.59626 1.000 56.04198 155 LYS C O 1
ATOM 8643 N N . TYR C 3 156 ? 17.32961 2.86114 2.01744 1.000 60.11603 156 TYR C N 1
ATOM 8644 C CA . TYR C 3 156 ? 18.65631 2.72292 2.58932 1.000 65.34530 156 TYR C CA 1
ATOM 8645 C C . TYR C 3 156 ? 19.37009 1.51473 1.99899 1.000 60.94447 156 TYR C C 1
ATOM 8646 O O . TYR C 3 156 ? 18.77932 0.68488 1.30518 1.000 58.24065 156 TYR C O 1
ATOM 8664 N N . GLY C 3 157 ? 20.66552 1.43601 2.28054 1.000 60.01143 157 GLY C N 1
ATOM 8665 C CA . GLY C 3 157 ? 21.57006 0.48475 1.67807 1.000 60.04293 157 GLY C CA 1
ATOM 8666 C C . GLY C 3 157 ? 22.88594 1.16429 1.36434 1.000 56.47423 157 GLY C C 1
ATOM 8667 O O . GLY C 3 157 ? 23.08983 2.33541 1.67212 1.000 58.77865 157 GLY C O 1
ATOM 8671 N N . LYS C 3 158 ? 23.78217 0.42646 0.71695 1.000 64.07316 158 LYS C N 1
ATOM 8672 C CA . LYS C 3 158 ? 25.12721 0.89608 0.42927 1.000 67.69214 158 LYS C CA 1
ATOM 8673 C C . LYS C 3 158 ? 25.57073 0.37086 -0.91865 1.000 64.88281 158 LYS C C 1
ATOM 8674 O O . LYS C 3 158 ? 25.36975 -0.80181 -1.23232 1.000 64.03827 158 LYS C O 1
ATOM 8693 N N . ILE C 3 159 ? 26.17599 1.24811 -1.70108 1.000 59.58552 159 ILE C N 1
ATOM 8694 C CA . ILE C 3 159 ? 26.96191 0.85832 -2.85716 1.000 61.47264 159 ILE C CA 1
ATOM 8695 C C . ILE C 3 159 ? 28.40840 0.75938 -2.39967 1.000 62.17889 159 ILE C C 1
ATOM 8696 O O . ILE C 3 159 ? 28.92883 1.68515 -1.76123 1.000 63.36516 159 ILE C O 1
ATOM 8712 N N . THR C 3 160 ? 29.05130 -0.36447 -2.70184 1.000 56.50965 160 THR C N 1
ATOM 8713 C CA . THR C 3 160 ? 30.45902 -0.57334 -2.39530 1.000 64.71475 160 THR C CA 1
ATOM 8714 C C . THR C 3 160 ? 31.19757 -0.82782 -3.70052 1.000 64.41688 160 THR C C 1
ATOM 8715 O O . THR C 3 160 ? 30.80305 -1.70442 -4.47851 1.000 61.30564 160 THR C O 1
ATOM 8726 N N . ILE C 3 161 ? 32.25730 -0.05744 -3.94065 1.000 56.60998 161 ILE C N 1
ATOM 8727 C CA . ILE C 3 161 ? 33.04889 -0.14130 -5.16525 1.000 62.80580 161 ILE C CA 1
ATOM 8728 C C . ILE C 3 161 ? 34.44986 -0.58275 -4.77160 1.000 62.85989 161 ILE C C 1
ATOM 8729 O O . ILE C 3 161 ? 35.19241 0.17575 -4.13497 1.000 66.87017 161 ILE C O 1
ATOM 8745 N N . ILE C 3 162 ? 34.81447 -1.79640 -5.14943 1.000 76.29385 162 ILE C N 1
ATOM 8746 C CA . ILE C 3 162 ? 36.10180 -2.37077 -4.79283 1.000 78.17586 162 ILE C CA 1
ATOM 8747 C C . ILE C 3 162 ? 37.02015 -2.24664 -5.99056 1.000 78.48523 162 ILE C C 1
ATOM 8748 O O . ILE C 3 162 ? 36.58171 -2.37436 -7.13898 1.000 79.29397 162 ILE C O 1
ATOM 8764 N N . LEU C 3 163 ? 38.29710 -2.01402 -5.72887 1.000 73.63094 163 LEU C N 1
ATOM 8765 C CA . LEU C 3 163 ? 39.25819 -1.74726 -6.78412 1.000 73.86588 163 LEU C CA 1
ATOM 8766 C C . LEU C 3 163 ? 40.40253 -2.74310 -6.71785 1.000 79.51236 163 LEU C C 1
ATOM 8767 O O . LEU C 3 163 ? 40.80235 -3.18035 -5.63762 1.000 80.75043 163 LEU C O 1
ATOM 8783 N N . ASN C 3 164 ? 40.92989 -3.09311 -7.88663 1.000 84.66280 164 ASN C N 1
ATOM 8784 C CA . ASN C 3 164 ? 42.05875 -4.01235 -7.95648 1.000 88.02448 164 ASN C CA 1
ATOM 8785 C C . ASN C 3 164 ? 43.17786 -3.56243 -7.02534 1.000 85.36271 164 ASN C C 1
ATOM 8786 O O . ASN C 3 164 ? 43.66672 -2.43290 -7.12382 1.000 85.88379 164 ASN C O 1
ATOM 8797 N N . GLY C 3 165 ? 43.58107 -4.45711 -6.11729 1.000 100.47966 165 GLY C N 1
ATOM 8798 C CA . GLY C 3 165 ? 44.56128 -4.17211 -5.08996 1.000 103.65632 165 GLY C CA 1
ATOM 8799 C C . GLY C 3 165 ? 43.97253 -4.12220 -3.69354 1.000 99.86827 165 GLY C C 1
ATOM 8800 O O . GLY C 3 165 ? 44.69227 -4.36754 -2.71518 1.000 107.99896 165 GLY C O 1
ATOM 8804 N N . GLY C 3 166 ? 42.68476 -3.80728 -3.58210 1.000 85.04548 166 GLY C N 1
ATOM 8805 C CA . GLY C 3 166 ? 41.97270 -3.82844 -2.32000 1.000 87.28036 166 GLY C CA 1
ATOM 8806 C C . GLY C 3 166 ? 41.28842 -2.52841 -1.95478 1.000 87.49197 166 GLY C C 1
ATOM 8807 O O . GLY C 3 166 ? 40.34821 -2.54558 -1.14760 1.000 86.52035 166 GLY C O 1
ATOM 8811 N N . LYS C 3 167 ? 41.72223 -1.39988 -2.51076 1.000 98.62661 167 LYS C N 1
ATOM 8812 C CA . LYS C 3 167 ? 41.13562 -0.11795 -2.14102 1.000 94.89807 167 LYS C CA 1
ATOM 8813 C C . LYS C 3 167 ? 39.63970 -0.10900 -2.44013 1.000 93.28436 167 LYS C C 1
ATOM 8814 O O . LYS C 3 167 ? 39.18399 -0.67300 -3.43987 1.000 91.32918 167 LYS C O 1
ATOM 8833 N N . LYS C 3 168 ? 38.87370 0.53698 -1.55822 1.000 83.50422 168 LYS C N 1
ATOM 8834 C CA . LYS C 3 168 ? 37.41917 0.47972 -1.59290 1.000 77.17518 168 LYS C CA 1
ATOM 8835 C C . LYS C 3 168 ? 36.83433 1.85868 -1.32769 1.000 80.55542 168 LYS C C 1
ATOM 8836 O O . LYS C 3 168 ? 37.43238 2.68589 -0.63499 1.000 84.95683 168 LYS C O 1
ATOM 8855 N N . GLN C 3 169 ? 35.65097 2.09081 -1.89129 1.000 78.24124 169 GLN C N 1
ATOM 8856 C CA . GLN C 3 169 ? 34.89938 3.32086 -1.69656 1.000 77.53081 169 GLN C CA 1
ATOM 8857 C C . GLN C 3 169 ? 33.44248 2.96049 -1.46077 1.000 77.00815 169 GLN C C 1
ATOM 8858 O O . GLN C 3 169 ? 32.90621 2.06334 -2.11693 1.000 75.21306 169 GLN C O 1
ATOM 8872 N N . GLU C 3 170 ? 32.80515 3.66143 -0.53052 1.000 64.05743 170 GLU C N 1
ATOM 8873 C CA . GLU C 3 170 ? 31.42231 3.39437 -0.17249 1.000 64.75861 170 GLU C CA 1
ATOM 8874 C C . GLU C 3 170 ? 30.55466 4.61246 -0.45767 1.000 60.64560 170 GLU C C 1
ATOM 8875 O O . GLU C 3 170 ? 31.01791 5.75526 -0.40390 1.000 57.83988 170 GLU C O 1
ATOM 8887 N N . ILE C 3 171 ? 29.28056 4.35273 -0.74329 1.000 56.60139 171 ILE C N 1
ATOM 8888 C CA . ILE C 3 171 ? 28.29640 5.39633 -1.00327 1.000 53.98095 171 ILE C CA 1
ATOM 8889 C C . ILE C 3 171 ? 27.00348 4.99250 -0.31034 1.000 57.88230 171 ILE C C 1
ATOM 8890 O O . ILE C 3 171 ? 26.42153 3.95107 -0.63531 1.000 58.06505 171 ILE C O 1
ATOM 8906 N N . ASP C 3 172 ? 26.55467 5.80670 0.63961 1.000 64.82486 172 ASP C N 1
ATOM 8907 C CA . ASP C 3 172 ? 25.30651 5.53515 1.33415 1.000 63.61908 172 ASP C CA 1
ATOM 8908 C C . ASP C 3 172 ? 24.13270 5.90879 0.43986 1.000 60.76248 172 ASP C C 1
ATOM 8909 O O . ASP C 3 172 ? 24.11349 6.98794 -0.16157 1.000 58.25599 172 ASP C O 1
ATOM 8918 N N . LEU C 3 173 ? 23.15694 5.00888 0.34636 1.000 57.97609 173 LEU C N 1
ATOM 8919 C CA . LEU C 3 173 ? 21.98836 5.26671 -0.47985 1.000 47.36376 173 LEU C CA 1
ATOM 8920 C C . LEU C 3 173 ? 20.96262 6.19194 0.17972 1.000 52.89481 173 LEU C C 1
ATOM 8921 O O . LEU C 3 173 ? 20.08995 6.69492 -0.53773 1.000 51.34874 173 LEU C O 1
ATOM 8937 N N . GLY C 3 174 ? 21.05099 6.44759 1.49644 1.000 57.15701 174 GLY C N 1
ATOM 8938 C CA . GLY C 3 174 ? 20.02913 7.22490 2.18128 1.000 56.78833 174 GLY C CA 1
ATOM 8939 C C . GLY C 3 174 ? 20.07769 8.70311 1.85530 1.000 57.23845 174 GLY C C 1
ATOM 8940 O O . GLY C 3 174 ? 19.09955 9.40451 2.10337 1.000 58.78924 174 GLY C O 1
ATOM 8944 N N . ASP C 3 175 ? 21.19788 9.16299 1.27781 1.000 62.39584 175 ASP C N 1
ATOM 8945 C CA . ASP C 3 175 ? 21.55895 10.52802 0.89661 1.000 61.93872 175 ASP C CA 1
ATOM 8946 C C . ASP C 3 175 ? 22.07597 10.58770 -0.53893 1.000 60.52841 175 ASP C C 1
ATOM 8947 O O . ASP C 3 175 ? 22.62051 9.62129 -1.09604 1.000 59.45853 175 ASP C O 1
ATOM 8956 N N . LYS C 3 176 ? 21.61801 11.63608 -1.20848 1.000 50.27047 176 LYS C N 1
ATOM 8957 C CA . LYS C 3 176 ? 22.20512 11.96841 -2.48982 1.000 51.19185 176 LYS C CA 1
ATOM 8958 C C . LYS C 3 176 ? 23.71611 12.01197 -2.30807 1.000 46.91475 176 LYS C C 1
ATOM 8959 O O . LYS C 3 176 ? 24.22215 12.35248 -1.23380 1.000 49.26898 176 LYS C O 1
ATOM 8978 N N . LEU C 3 177 ? 24.44494 11.65321 -3.35987 1.000 44.26286 177 LEU C N 1
ATOM 8979 C CA . LEU C 3 177 ? 25.90219 11.70936 -3.30307 1.000 44.71441 177 LEU C CA 1
ATOM 8980 C C . LEU C 3 177 ? 26.36176 13.12032 -2.95101 1.000 50.57719 177 LEU C C 1
ATOM 8981 O O . LEU C 3 177 ? 25.86941 14.10287 -3.51096 1.000 46.40029 177 LEU C O 1
ATOM 8997 N N . GLN C 3 178 ? 27.29784 13.21637 -2.00849 1.000 51.83144 178 GLN C N 1
ATOM 8998 C CA . GLN C 3 178 ? 27.79547 14.51495 -1.57779 1.000 54.50583 178 GLN C CA 1
ATOM 8999 C C . GLN C 3 178 ? 28.36518 15.29008 -2.76203 1.000 58.38701 178 GLN C C 1
ATOM 9000 O O . GLN C 3 178 ? 29.03902 14.72795 -3.63129 1.000 59.28248 178 GLN C O 1
ATOM 9014 N N . PHE C 3 179 ? 28.08137 16.59583 -2.79383 1.000 47.84997 179 PHE C N 1
ATOM 9015 C CA . PHE C 3 179 ? 28.54136 17.42615 -3.90302 1.000 54.73030 179 PHE C CA 1
ATOM 9016 C C . PHE C 3 179 ? 30.05966 17.38132 -4.03718 1.000 57.55125 179 PHE C C 1
ATOM 9017 O O . PHE C 3 179 ? 30.59154 17.34737 -5.15310 1.000 52.98613 179 PHE C O 1
ATOM 9034 N N . GLU C 3 180 ? 30.77576 17.38889 -2.91011 1.000 67.86305 180 GLU C N 1
ATOM 9035 C CA . GLU C 3 180 ? 32.23245 17.43052 -2.95570 1.000 65.96312 180 GLU C CA 1
ATOM 9036 C C . GLU C 3 180 ? 32.83643 16.14984 -3.51442 1.000 64.76214 180 GLU C C 1
ATOM 9037 O O . GLU C 3 180 ? 34.02063 16.14381 -3.86923 1.000 64.86913 180 GLU C O 1
ATOM 9049 N N . ARG C 3 181 ? 32.06140 15.07150 -3.59452 1.000 51.87510 181 ARG C N 1
ATOM 9050 C CA . ARG C 3 181 ? 32.54434 13.80298 -4.11736 1.000 52.48367 181 ARG C CA 1
ATOM 9051 C C . ARG C 3 181 ? 32.22513 13.61883 -5.59643 1.000 52.16848 181 ARG C C 1
ATOM 9052 O O . ARG C 3 181 ? 32.49261 12.54636 -6.14736 1.000 54.35161 181 ARG C O 1
ATOM 9073 N N . MET C 3 182 ? 31.64957 14.62661 -6.24655 1.000 52.62429 182 MET C N 1
ATOM 9074 C CA . MET C 3 182 ? 31.25517 14.49991 -7.64128 1.000 54.10097 182 MET C CA 1
ATOM 9075 C C . MET C 3 182 ? 32.38442 14.82629 -8.60741 1.000 57.80699 182 MET C C 1
ATOM 9076 O O . MET C 3 182 ? 32.25679 14.53848 -9.80125 1.000 57.60211 182 MET C O 1
ATOM 9090 N N . GLY C 3 183 ? 33.48282 15.40019 -8.12221 1.000 56.10855 183 GLY C N 1
ATOM 9091 C CA . GLY C 3 183 ? 34.66900 15.58307 -8.92856 1.000 55.67155 183 GLY C CA 1
ATOM 9092 C C . GLY C 3 183 ? 35.68733 14.47882 -8.80220 1.000 60.89139 183 GLY C C 1
ATOM 9093 O O . GLY C 3 183 ? 36.67210 14.46296 -9.54431 1.000 62.22305 183 GLY C O 1
ATOM 9097 N N . ASP C 3 184 ? 35.48763 13.55464 -7.86776 1.000 68.26011 184 ASP C N 1
ATOM 9098 C CA . ASP C 3 184 ? 36.35105 12.38645 -7.77721 1.000 68.32840 184 ASP C CA 1
ATOM 9099 C C . ASP C 3 184 ? 36.25867 11.57442 -9.06307 1.000 69.54251 184 ASP C C 1
ATOM 9100 O O . ASP C 3 184 ? 35.23146 11.57687 -9.74479 1.000 67.47967 184 ASP C O 1
ATOM 9109 N N . VAL C 3 185 ? 37.34739 10.88729 -9.41398 1.000 66.33912 185 VAL C N 1
ATOM 9110 C CA . VAL C 3 185 ? 37.38621 10.16063 -10.67626 1.000 66.06454 185 VAL C CA 1
ATOM 9111 C C . VAL C 3 185 ? 38.10324 8.83018 -10.47130 1.000 67.66180 185 VAL C C 1
ATOM 9112 O O . VAL C 3 185 ? 38.97038 8.69398 -9.60213 1.000 69.05366 185 VAL C O 1
ATOM 9125 N N . LEU C 3 186 ? 37.77057 7.85558 -11.31642 1.000 73.44869 186 LEU C N 1
ATOM 9126 C CA . LEU C 3 186 ? 38.38068 6.53363 -11.26964 1.000 72.57223 186 LEU C CA 1
ATOM 9127 C C . LEU C 3 186 ? 38.73594 6.07784 -12.68137 1.000 73.24380 186 LEU C C 1
ATOM 9128 O O . LEU C 3 186 ? 38.30828 6.66575 -13.67634 1.000 73.85465 186 LEU C O 1
ATOM 9144 N N . ASN C 3 187 ? 39.53732 5.02138 -12.76325 1.000 79.68892 187 ASN C N 1
ATOM 9145 C CA . ASN C 3 187 ? 39.79494 4.32646 -14.01619 1.000 82.10233 187 ASN C CA 1
ATOM 9146 C C . ASN C 3 187 ? 38.89971 3.09781 -14.09084 1.000 78.45738 187 ASN C C 1
ATOM 9147 O O . ASN C 3 187 ? 38.83846 2.31579 -13.13956 1.000 77.00741 187 ASN C O 1
ATOM 9158 N N . SER C 3 188 ? 38.21150 2.93038 -15.22176 1.000 82.99162 188 SER C N 1
ATOM 9159 C CA . SER C 3 188 ? 37.30507 1.79536 -15.38400 1.000 80.66717 188 SER C CA 1
ATOM 9160 C C . SER C 3 188 ? 38.01842 0.46199 -15.16026 1.000 84.26652 188 SER C C 1
ATOM 9161 O O . SER C 3 188 ? 37.49806 -0.42496 -14.47245 1.000 85.88228 188 SER C O 1
ATOM 9169 N N . LYS C 3 189 ? 39.21309 0.30183 -15.73350 1.000 78.40156 189 LYS C N 1
ATOM 9170 C CA . LYS C 3 189 ? 39.91764 -0.97652 -15.68434 1.000 83.39494 189 LYS C CA 1
ATOM 9171 C C . LYS C 3 189 ? 40.33527 -1.37529 -14.27455 1.000 83.37522 189 LYS C C 1
ATOM 9172 O O . LYS C 3 189 ? 40.62291 -2.55452 -14.03845 1.000 85.93726 189 LYS C O 1
ATOM 9191 N N . ASP C 3 190 ? 40.37936 -0.43237 -13.33899 1.000 85.91303 190 ASP C N 1
ATOM 9192 C CA . ASP C 3 190 ? 40.79488 -0.72359 -11.97489 1.000 84.80720 190 ASP C CA 1
ATOM 9193 C C . ASP C 3 190 ? 39.64376 -1.15896 -11.07974 1.000 80.21405 190 ASP C C 1
ATOM 9194 O O . ASP C 3 190 ? 39.86778 -1.40210 -9.89017 1.000 84.45818 190 ASP C O 1
ATOM 9203 N N . ILE C 3 191 ? 38.42937 -1.26492 -11.61009 1.000 75.53023 191 ILE C N 1
ATOM 9204 C CA . ILE C 3 191 ? 37.26747 -1.64951 -10.81648 1.000 74.55750 191 ILE C CA 1
ATOM 9205 C C . ILE C 3 191 ? 37.18467 -3.17056 -10.78642 1.000 77.56934 191 ILE C C 1
ATOM 9206 O O . ILE C 3 191 ? 37.13553 -3.82142 -11.83641 1.000 74.88906 191 ILE C O 1
ATOM 9222 N N . ASN C 3 192 ? 37.15883 -3.73347 -9.57783 1.000 83.87578 192 ASN C N 1
ATOM 9223 C CA . ASN C 3 192 ? 37.11910 -5.17741 -9.38729 1.000 84.93848 192 ASN C CA 1
ATOM 9224 C C . ASN C 3 192 ? 35.68933 -5.64394 -9.14387 1.000 83.67079 192 ASN C C 1
ATOM 9225 O O . ASN C 3 192 ? 35.09675 -6.31997 -9.99212 1.000 83.54741 192 ASN C O 1
ATOM 9236 N N . LYS C 3 193 ? 35.13118 -5.28711 -7.98968 1.000 84.03493 193 LYS C N 1
ATOM 9237 C CA . LYS C 3 193 ? 33.75758 -5.60960 -7.64499 1.000 80.21150 193 LYS C CA 1
ATOM 9238 C C . LYS C 3 193 ? 32.97582 -4.32277 -7.41034 1.000 73.49033 193 LYS C C 1
ATOM 9239 O O . LYS C 3 193 ? 33.54544 -3.28799 -7.05070 1.000 74.59650 193 LYS C O 1
ATOM 9258 N N . ILE C 3 194 ? 31.66185 -4.39771 -7.61284 1.000 63.85728 194 ILE C N 1
ATOM 9259 C CA . ILE C 3 194 ? 30.72881 -3.36302 -7.17635 1.000 62.99419 194 ILE C CA 1
ATOM 9260 C C . ILE C 3 194 ? 29.50409 -4.08521 -6.62789 1.000 62.56751 194 ILE C C 1
ATOM 9261 O O . ILE C 3 194 ? 28.77203 -4.73243 -7.38548 1.000 62.08261 194 ILE C O 1
ATOM 9277 N N . GLU C 3 195 ? 29.27755 -3.97447 -5.32129 1.000 70.37369 195 GLU C N 1
ATOM 9278 C CA . GLU C 3 195 ? 28.21605 -4.69955 -4.63865 1.000 71.44596 195 GLU C CA 1
ATOM 9279 C C . GLU C 3 195 ? 27.25001 -3.71806 -3.99320 1.000 68.83096 195 GLU C C 1
ATOM 9280 O O . GLU C 3 195 ? 27.66413 -2.70042 -3.42825 1.000 70.17728 195 GLU C O 1
ATOM 9292 N N . VAL C 3 196 ? 25.96098 -4.03076 -4.08080 1.000 56.68127 196 VAL C N 1
ATOM 9293 C CA . VAL C 3 196 ? 24.90521 -3.17236 -3.56413 1.000 54.59037 196 VAL C CA 1
ATOM 9294 C C . VAL C 3 196 ? 24.01722 -3.99499 -2.64366 1.000 62.73763 196 VAL C C 1
ATOM 9295 O O . VAL C 3 196 ? 23.57583 -5.08960 -3.01179 1.000 62.65939 196 VAL C O 1
ATOM 9308 N N . THR C 3 197 ? 23.75512 -3.46527 -1.45366 1.000 58.27053 197 THR C N 1
ATOM 9309 C CA . THR C 3 197 ? 22.79268 -4.03414 -0.52084 1.000 65.43262 197 THR C CA 1
ATOM 9310 C C . THR C 3 197 ? 21.63770 -3.05429 -0.37463 1.000 61.20925 197 THR C C 1
ATOM 9311 O O . THR C 3 197 ? 21.85359 -1.88916 -0.02514 1.000 58.34542 197 THR C O 1
ATOM 9322 N N . LEU C 3 198 ? 20.42343 -3.52197 -0.65574 1.000 67.61693 198 LEU C N 1
ATOM 9323 C CA . LEU C 3 198 ? 19.21863 -2.72721 -0.44280 1.000 63.30155 198 LEU C CA 1
ATOM 9324 C C . LEU C 3 198 ? 18.73352 -3.01047 0.97584 1.000 72.43548 198 LEU C C 1
ATOM 9325 O O . LEU C 3 198 ? 18.05930 -4.01935 1.23528 1.000 73.79162 198 LEU C O 1
ATOM 9341 N N . LYS C 3 199 ? 19.07809 -2.12233 1.91093 1.000 78.52118 199 LYS C N 1
ATOM 9342 C CA . LYS C 3 199 ? 18.60424 -2.28324 3.29053 1.000 76.45892 199 LYS C CA 1
ATOM 9343 C C . LYS C 3 199 ? 17.06805 -2.17737 3.34049 1.000 79.38761 199 LYS C C 1
ATOM 9344 O O . LYS C 3 199 ? 16.51460 -1.30407 2.66144 1.000 72.59351 199 LYS C O 1
ATOM 9363 N N . GLN C 3 200 ? 16.42202 -3.23614 4.00392 1.000 105.42920 200 GLN C N 1
ATOM 9364 C CA . GLN C 3 200 ? 14.99574 -3.47633 4.32911 1.000 107.55091 200 GLN C CA 1
ATOM 9365 C C . GLN C 3 200 ? 14.74466 -2.78573 5.64270 1.000 109.33297 200 GLN C C 1
ATOM 9366 O O . GLN C 3 200 ? 15.24899 -3.33141 6.63312 1.000 117.93505 200 GLN C O 1
ATOM 9380 N N . ILE C 3 201 ? 13.78541 -1.82262 5.69769 1.000 87.38524 201 ILE C N 1
ATOM 9381 C CA . ILE C 3 201 ? 13.73956 -0.79841 6.70364 1.000 97.24682 201 ILE C CA 1
ATOM 9382 C C . ILE C 3 201 ? 13.36323 -1.40889 8.02324 1.000 103.95841 201 ILE C C 1
ATOM 9383 O O . ILE C 3 201 ? 12.54638 -2.30427 7.97195 1.000 102.16356 201 ILE C O 1
ATOM 9399 N N . VAL D 3 7 ? -19.44680 18.56803 -1.02456 1.000 87.43290 7 VAL D N 1
ATOM 9400 C CA . VAL D 3 7 ? -20.04204 19.66117 -0.25688 1.000 92.41858 7 VAL D CA 1
ATOM 9401 C C . VAL D 3 7 ? -20.11011 19.28036 1.22242 1.000 90.85932 7 VAL D C 1
ATOM 9402 O O . VAL D 3 7 ? -20.66958 20.01832 2.04109 1.000 89.96615 7 VAL D O 1
ATOM 9414 N N . GLN D 3 8 ? -19.51653 18.14162 1.56768 1.000 69.41037 8 GLN D N 1
ATOM 9415 C CA . GLN D 3 8 ? -19.63566 17.59103 2.90946 1.000 67.57992 8 GLN D CA 1
ATOM 9416 C C . GLN D 3 8 ? -18.45239 16.65724 3.11032 1.000 64.62921 8 GLN D C 1
ATOM 9417 O O . GLN D 3 8 ? -18.11415 15.87258 2.21219 1.000 63.63200 8 GLN D O 1
ATOM 9431 N N . HIS D 3 9 ? -17.80943 16.77737 4.27673 1.000 53.25382 9 HIS D N 1
ATOM 9432 C CA . HIS D 3 9 ? -16.43605 16.33216 4.48983 1.000 54.49320 9 HIS D CA 1
ATOM 9433 C C . HIS D 3 9 ? -16.26480 15.96242 5.95652 1.000 48.00016 9 HIS D C 1
ATOM 9434 O O . HIS D 3 9 ? -17.19764 16.07347 6.75334 1.000 49.01545 9 HIS D O 1
ATOM 9448 N N . LEU D 3 10 ? -15.04047 15.56987 6.32349 1.000 57.13950 10 LEU D N 1
ATOM 9449 C CA . LEU D 3 10 ? -14.74688 15.12052 7.68017 1.000 59.26204 10 LEU D CA 1
ATOM 9450 C C . LEU D 3 10 ? -13.49127 15.77891 8.24524 1.000 57.71368 10 LEU D C 1
ATOM 9451 O O . LEU D 3 10 ? -12.88201 15.24154 9.17733 1.000 53.79678 10 LEU D O 1
ATOM 9467 N N . TYR D 3 11 ? -13.08821 16.92797 7.70305 1.000 52.21173 11 TYR D N 1
ATOM 9468 C CA . TYR D 3 11 ? -11.81454 17.53094 8.07353 1.000 52.51821 11 TYR D CA 1
ATOM 9469 C C . TYR D 3 11 ? -11.87252 18.32416 9.37170 1.000 52.04016 11 TYR D C 1
ATOM 9470 O O . TYR D 3 11 ? -10.81480 18.64660 9.92269 1.000 52.92305 11 TYR D O 1
ATOM 9488 N N . ASP D 3 12 ? -13.06351 18.66471 9.86252 1.000 46.80330 12 ASP D N 1
ATOM 9489 C CA . ASP D 3 12 ? -13.20690 19.39854 11.11264 1.000 51.12012 12 ASP D CA 1
ATOM 9490 C C . ASP D 3 12 ? -13.71379 18.50320 12.23591 1.000 50.47148 12 ASP D C 1
ATOM 9491 O O . ASP D 3 12 ? -14.23134 18.99981 13.24058 1.000 49.38024 12 ASP D O 1
ATOM 9500 N N . ILE D 3 13 ? -13.54924 17.18857 12.08709 1.000 50.43179 13 ILE D N 1
ATOM 9501 C CA . ILE D 3 13 ? -14.13447 16.24034 13.02902 1.000 52.96878 13 ILE D CA 1
ATOM 9502 C C . ILE D 3 13 ? -13.53627 16.41736 14.42043 1.000 53.94574 13 ILE D C 1
ATOM 9503 O O . ILE D 3 13 ? -14.25499 16.38123 15.42700 1.000 48.75110 13 ILE D O 1
ATOM 9519 N N . LYS D 3 14 ? -12.21566 16.60719 14.50386 1.000 55.12466 14 LYS D N 1
ATOM 9520 C CA . LYS D 3 14 ? -11.57491 16.75535 15.80749 1.000 55.94305 14 LYS D CA 1
ATOM 9521 C C . LYS D 3 14 ? -12.07504 18.00248 16.52865 1.000 55.59302 14 LYS D C 1
ATOM 9522 O O . LYS D 3 14 ? -12.23224 17.99948 17.75552 1.000 59.39139 14 LYS D O 1
ATOM 9541 N N . ASP D 3 15 ? -12.32635 19.08111 15.78277 1.000 52.65095 15 ASP D N 1
ATOM 9542 C CA . ASP D 3 15 ? -12.79979 20.31872 16.39528 1.000 51.05268 15 ASP D CA 1
ATOM 9543 C C . ASP D 3 15 ? -14.18492 20.13621 17.00350 1.000 52.44380 15 ASP D C 1
ATOM 9544 O O . ASP D 3 15 ? -14.43513 20.54430 18.14483 1.000 47.86318 15 ASP D O 1
ATOM 9553 N N . LEU D 3 16 ? -15.10654 19.53938 16.24695 1.000 44.45243 16 LEU D N 1
ATOM 9554 C CA . LEU D 3 16 ? -16.44860 19.31920 16.77243 1.000 45.58011 16 LEU D CA 1
ATOM 9555 C C . LEU D 3 16 ? -16.41582 18.38787 17.97803 1.000 44.77208 16 LEU D C 1
ATOM 9556 O O . LEU D 3 16 ? -17.11900 18.61629 18.96828 1.000 41.22232 16 LEU D O 1
ATOM 9572 N N . HIS D 3 17 ? -15.60333 17.33086 17.91494 1.000 50.40604 17 HIS D N 1
ATOM 9573 C CA . HIS D 3 17 ? -15.51719 16.40997 19.04312 1.000 53.38500 17 HIS D CA 1
ATOM 9574 C C . HIS D 3 17 ? -14.97570 17.11098 20.28106 1.000 52.09590 17 HIS D C 1
ATOM 9575 O O . HIS D 3 17 ? -15.48558 16.91225 21.38851 1.000 49.95405 17 HIS D O 1
ATOM 9589 N N . ARG D 3 18 ? -13.94335 17.93825 20.11426 1.000 51.17925 18 ARG D N 1
ATOM 9590 C CA . ARG D 3 18 ? -13.40339 18.67798 21.25066 1.000 51.69945 18 ARG D CA 1
ATOM 9591 C C . ARG D 3 18 ? -14.45214 19.60151 21.86034 1.000 47.59681 18 ARG D C 1
ATOM 9592 O O . ARG D 3 18 ? -14.59001 19.67394 23.08745 1.000 52.66041 18 ARG D O 1
ATOM 9613 N N . TYR D 3 19 ? -15.20249 20.31241 21.01678 1.000 37.16579 19 TYR D N 1
ATOM 9614 C CA . TYR D 3 19 ? -16.15079 21.30856 21.50582 1.000 38.20156 19 TYR D CA 1
ATOM 9615 C C . TYR D 3 19 ? -17.28522 20.65444 22.28424 1.000 42.32568 19 TYR D C 1
ATOM 9616 O O . TYR D 3 19 ? -17.60898 21.07494 23.40164 1.000 43.17342 19 TYR D O 1
ATOM 9634 N N . TYR D 3 20 ? -17.88921 19.61323 21.71869 1.000 40.28752 20 TYR D N 1
ATOM 9635 C CA . TYR D 3 20 ? -19.06268 18.98069 22.30197 1.000 40.74108 20 TYR D CA 1
ATOM 9636 C C . TYR D 3 20 ? -18.71820 17.87875 23.29809 1.000 41.80878 20 TYR D C 1
ATOM 9637 O O . TYR D 3 20 ? -19.62658 17.20983 23.80041 1.000 41.08276 20 TYR D O 1
ATOM 9655 N N . SER D 3 21 ? -17.43768 17.67679 23.59811 1.000 42.68069 21 SER D N 1
ATOM 9656 C CA . SER D 3 21 ? -17.03447 16.87971 24.74572 1.000 46.96860 21 SER D CA 1
ATOM 9657 C C . SER D 3 21 ? -16.47839 17.73551 25.87710 1.000 47.80627 21 SER D C 1
ATOM 9658 O O . SER D 3 21 ? -16.15530 17.19725 26.93964 1.000 46.66121 21 SER D O 1
ATOM 9666 N N . SER D 3 22 ? -16.36741 19.04944 25.68219 1.000 42.20619 22 SER D N 1
ATOM 9667 C CA . SER D 3 22 ? -15.81973 19.94102 26.69245 1.000 43.19177 22 SER D CA 1
ATOM 9668 C C . SER D 3 22 ? -16.84741 20.19512 27.79625 1.000 47.78988 22 SER D C 1
ATOM 9669 O O . SER D 3 22 ? -18.01199 19.79875 27.70757 1.000 42.55137 22 SER D O 1
ATOM 9677 N N . GLU D 3 23 ? -16.40120 20.87081 28.85130 1.000 59.05308 23 GLU D N 1
ATOM 9678 C CA . GLU D 3 23 ? -17.23300 21.06608 30.02935 1.000 63.20988 23 GLU D CA 1
ATOM 9679 C C . GLU D 3 23 ? -18.18329 22.23960 29.83807 1.000 61.56752 23 GLU D C 1
ATOM 9680 O O . GLU D 3 23 ? -17.83257 23.25436 29.22966 1.000 62.59935 23 GLU D O 1
ATOM 9692 N N . SER D 3 24 ? -19.39773 22.08442 30.35112 1.000 49.29240 24 SER D N 1
ATOM 9693 C CA . SER D 3 24 ? -20.39450 23.14078 30.38667 1.000 49.25043 24 SER D CA 1
ATOM 9694 C C . SER D 3 24 ? -20.67593 23.51827 31.83449 1.000 46.78918 24 SER D C 1
ATOM 9695 O O . SER D 3 24 ? -20.36443 22.76990 32.76436 1.000 44.37619 24 SER D O 1
ATOM 9703 N N . PHE D 3 25 ? -21.27277 24.69523 32.01490 1.000 45.75162 25 PHE D N 1
ATOM 9704 C CA . PHE D 3 25 ? -21.62604 25.19751 33.33488 1.000 51.33247 25 PHE D CA 1
ATOM 9705 C C . PHE D 3 25 ? -23.04177 25.75278 33.29993 1.000 46.60232 25 PHE D C 1
ATOM 9706 O O . PHE D 3 25 ? -23.45349 26.36206 32.31080 1.000 49.56374 25 PHE D O 1
ATOM 9723 N N . GLU D 3 26 ? -23.78344 25.52845 34.38151 1.000 61.86317 26 GLU D N 1
ATOM 9724 C CA . GLU D 3 26 ? -25.14055 26.04500 34.55115 1.000 60.08787 26 GLU D CA 1
ATOM 9725 C C . GLU D 3 26 ? -25.12258 26.97130 35.76285 1.000 60.10098 26 GLU D C 1
ATOM 9726 O O . GLU D 3 26 ? -25.14301 26.50489 36.90532 1.000 59.15425 26 GLU D O 1
ATOM 9738 N N . PHE D 3 27 ? -25.08198 28.27931 35.52198 1.000 50.99383 27 PHE D N 1
ATOM 9739 C CA . PHE D 3 27 ? -24.96725 29.25973 36.59308 1.000 49.45296 27 PHE D CA 1
ATOM 9740 C C . PHE D 3 27 ? -26.32397 29.87876 36.89865 1.000 51.28261 27 PHE D C 1
ATOM 9741 O O . PHE D 3 27 ? -27.13140 30.11658 35.99484 1.000 51.19955 27 PHE D O 1
ATOM 9758 N N . SER D 3 28 ? -26.56317 30.14190 38.17951 1.000 60.80464 28 SER D N 1
ATOM 9759 C CA . SER D 3 28 ? -27.78869 30.77039 38.64317 1.000 64.38493 28 SER D CA 1
ATOM 9760 C C . SER D 3 28 ? -27.51357 32.19788 39.09258 1.000 61.40445 28 SER D C 1
ATOM 9761 O O . SER D 3 28 ? -26.39022 32.54229 39.46996 1.000 61.94795 28 SER D O 1
ATOM 9769 N N . ASN D 3 29 ? -28.56348 33.01620 39.06586 1.000 60.29582 29 ASN D N 1
ATOM 9770 C CA . ASN D 3 29 ? -28.53001 34.38446 39.58004 1.000 61.80106 29 ASN D CA 1
ATOM 9771 C C . ASN D 3 29 ? -27.28605 35.12667 39.09832 1.000 60.07753 29 ASN D C 1
ATOM 9772 O O . ASN D 3 29 ? -26.42133 35.52539 39.88065 1.000 60.14415 29 ASN D O 1
ATOM 9783 N N . ILE D 3 30 ? -27.20779 35.30866 37.78426 1.000 54.63913 30 ILE D N 1
ATOM 9784 C CA . ILE D 3 30 ? -26.11882 36.04883 37.16036 1.000 49.93688 30 ILE D CA 1
ATOM 9785 C C . ILE D 3 30 ? -26.60493 37.45951 36.87198 1.000 48.20365 30 ILE D C 1
ATOM 9786 O O . ILE D 3 30 ? -27.71071 37.64889 36.35261 1.000 46.26469 30 ILE D O 1
ATOM 9802 N N . SER D 3 31 ? -25.79067 38.45014 37.21797 1.000 48.64703 31 SER D N 1
ATOM 9803 C CA . SER D 3 31 ? -26.12688 39.84892 36.99942 1.000 48.45391 31 SER D CA 1
ATOM 9804 C C . SER D 3 31 ? -24.94822 40.55941 36.35722 1.000 49.31789 31 SER D C 1
ATOM 9805 O O . SER D 3 31 ? -23.79207 40.19709 36.57592 1.000 49.10396 31 SER D O 1
ATOM 9813 N N . GLY D 3 32 ? -25.24652 41.58179 35.57055 1.000 47.01333 32 GLY D N 1
ATOM 9814 C CA . GLY D 3 32 ? -24.19093 42.31615 34.91176 1.000 51.97202 32 GLY D CA 1
ATOM 9815 C C . GLY D 3 32 ? -24.72712 43.27690 33.87802 1.000 51.10467 32 GLY D C 1
ATOM 9816 O O . GLY D 3 32 ? -25.79900 43.04373 33.29991 1.000 48.53672 32 GLY D O 1
ATOM 9820 N N . LYS D 3 33 ? -24.00497 44.36573 33.62626 1.000 69.92788 33 LYS D N 1
ATOM 9821 C CA . LYS D 3 33 ? -24.61053 45.37002 32.76765 1.000 69.05808 33 LYS D CA 1
ATOM 9822 C C . LYS D 3 33 ? -24.08419 45.08532 31.36647 1.000 70.26912 33 LYS D C 1
ATOM 9823 O O . LYS D 3 33 ? -23.03455 44.45847 31.20504 1.000 68.34605 33 LYS D O 1
ATOM 9842 N N . VAL D 3 34 ? -24.75765 45.61920 30.35548 1.000 62.18080 34 VAL D N 1
ATOM 9843 C CA . VAL D 3 34 ? -24.34116 45.38498 28.97241 1.000 58.52072 34 VAL D CA 1
ATOM 9844 C C . VAL D 3 34 ? -23.22595 46.35444 28.59362 1.000 59.36996 34 VAL D C 1
ATOM 9845 O O . VAL D 3 34 ? -23.28197 47.54466 28.92153 1.000 61.35007 34 VAL D O 1
ATOM 9858 N N . GLU D 3 35 ? -22.21597 45.85469 27.88384 1.000 64.35002 35 GLU D N 1
ATOM 9859 C CA . GLU D 3 35 ? -21.10212 46.68203 27.44314 1.000 69.16983 35 GLU D CA 1
ATOM 9860 C C . GLU D 3 35 ? -20.86804 46.49480 25.95185 1.000 66.05797 35 GLU D C 1
ATOM 9861 O O . GLU D 3 35 ? -21.18313 45.44657 25.38299 1.000 63.55244 35 GLU D O 1
ATOM 9873 N N . ASN D 3 36 ? -20.30493 47.52336 25.32577 1.000 59.13952 36 ASN D N 1
ATOM 9874 C CA . ASN D 3 36 ? -19.89642 47.44621 23.93172 1.000 63.80120 36 ASN D CA 1
ATOM 9875 C C . ASN D 3 36 ? -18.46899 46.91762 23.86588 1.000 62.28097 36 ASN D C 1
ATOM 9876 O O . ASN D 3 36 ? -17.55514 47.49836 24.46113 1.000 64.12896 36 ASN D O 1
ATOM 9887 N N . TYR D 3 37 ? -18.28745 45.80747 23.15735 1.000 50.47604 37 TYR D N 1
ATOM 9888 C CA . TYR D 3 37 ? -16.97848 45.20484 22.93434 1.000 50.96360 37 TYR D CA 1
ATOM 9889 C C . TYR D 3 37 ? -16.88938 44.86675 21.45206 1.000 49.08671 37 TYR D C 1
ATOM 9890 O O . TYR D 3 37 ? -17.57700 43.95651 20.97959 1.000 48.19330 37 TYR D O 1
ATOM 9908 N N . ASN D 3 38 ? -16.06916 45.61428 20.71302 1.000 51.38615 38 ASN D N 1
ATOM 9909 C CA . ASN D 3 38 ? -15.89645 45.38249 19.27935 1.000 53.35853 38 ASN D CA 1
ATOM 9910 C C . ASN D 3 38 ? -17.23901 45.45443 18.55289 1.000 54.71912 38 ASN D C 1
ATOM 9911 O O . ASN D 3 38 ? -17.53902 44.64401 17.67339 1.000 54.03108 38 ASN D O 1
ATOM 9922 N N . GLY D 3 39 ? -18.06017 46.43480 18.93002 1.000 54.80662 39 GLY D N 1
ATOM 9923 C CA . GLY D 3 39 ? -19.38885 46.57895 18.37834 1.000 52.16010 39 GLY D CA 1
ATOM 9924 C C . GLY D 3 39 ? -20.40280 45.58247 18.88758 1.000 48.26380 39 GLY D C 1
ATOM 9925 O O . GLY D 3 39 ? -21.58687 45.69805 18.54459 1.000 54.47663 39 GLY D O 1
ATOM 9929 N N . SER D 3 40 ? -19.98813 44.61451 19.69435 1.000 52.85668 40 SER D N 1
ATOM 9930 C CA . SER D 3 40 ? -20.89213 43.60185 20.20972 1.000 52.22923 40 SER D CA 1
ATOM 9931 C C . SER D 3 40 ? -21.43351 44.00394 21.57771 1.000 55.80193 40 SER D C 1
ATOM 9932 O O . SER D 3 40 ? -20.83849 44.80448 22.30272 1.000 53.75710 40 SER D O 1
ATOM 9940 N N . ASN D 3 41 ? -22.58864 43.43925 21.91708 1.000 54.41250 41 ASN D N 1
ATOM 9941 C CA . ASN D 3 41 ? -23.16663 43.58417 23.24601 1.000 52.71998 41 ASN D CA 1
ATOM 9942 C C . ASN D 3 41 ? -22.70188 42.40964 24.09778 1.000 51.08793 41 ASN D C 1
ATOM 9943 O O . ASN D 3 41 ? -23.00949 41.25225 23.78701 1.000 47.22541 41 ASN D O 1
ATOM 9954 N N . VAL D 3 42 ? -21.96026 42.70281 25.16608 1.000 46.05499 42 VAL D N 1
ATOM 9955 C CA . VAL D 3 42 ? -21.43165 41.66647 26.03895 1.000 44.29570 42 VAL D CA 1
ATOM 9956 C C . VAL D 3 42 ? -21.81628 41.97723 27.47946 1.000 41.26244 42 VAL D C 1
ATOM 9957 O O . VAL D 3 42 ? -22.15789 43.10874 27.83355 1.000 46.17063 42 VAL D O 1
ATOM 9970 N N . VAL D 3 43 ? -21.74615 40.93971 28.31275 1.000 48.06390 43 VAL D N 1
ATOM 9971 C CA . VAL D 3 43 ? -21.97486 41.04096 29.74968 1.000 45.34596 43 VAL D CA 1
ATOM 9972 C C . VAL D 3 43 ? -20.85913 40.26972 30.44238 1.000 47.40802 43 VAL D C 1
ATOM 9973 O O . VAL D 3 43 ? -20.75865 39.04610 30.28976 1.000 45.83069 43 VAL D O 1
ATOM 9986 N N . ARG D 3 44 ? -20.00745 40.98143 31.17466 1.000 49.79683 44 ARG D N 1
ATOM 9987 C CA . ARG D 3 44 ? -18.91109 40.36959 31.91136 1.000 49.66656 44 ARG D CA 1
ATOM 9988 C C . ARG D 3 44 ? -19.37399 40.07058 33.32865 1.000 50.97312 44 ARG D C 1
ATOM 9989 O O . ARG D 3 44 ? -20.00846 40.91260 33.96969 1.000 51.72643 44 ARG D O 1
ATOM 10010 N N . PHE D 3 45 ? -19.07609 38.86564 33.80436 1.000 46.59180 45 PHE D N 1
ATOM 10011 C CA . PHE D 3 45 ? -19.41855 38.47546 35.16228 1.000 45.27303 45 PHE D CA 1
ATOM 10012 C C . PHE D 3 45 ? -18.39935 37.45263 35.63513 1.000 50.35912 45 PHE D C 1
ATOM 10013 O O . PHE D 3 45 ? -17.78684 36.74499 34.82939 1.000 50.43778 45 PHE D O 1
ATOM 10030 N N . ASN D 3 46 ? -18.21469 37.39709 36.95003 1.000 49.62676 46 ASN D N 1
ATOM 10031 C CA . ASN D 3 46 ? -17.27913 36.48414 37.58867 1.000 49.68488 46 ASN D CA 1
ATOM 10032 C C . ASN D 3 46 ? -18.06325 35.39701 38.30764 1.000 53.63600 46 ASN D C 1
ATOM 10033 O O . ASN D 3 46 ? -19.00586 35.69244 39.05133 1.000 51.14831 46 ASN D O 1
ATOM 10044 N N . GLN D 3 47 ? -17.67180 34.14607 38.08093 1.000 55.95562 47 GLN D N 1
ATOM 10045 C CA . GLN D 3 47 ? -18.33522 32.99924 38.68448 1.000 54.16529 47 GLN D CA 1
ATOM 10046 C C . GLN D 3 47 ? -17.30566 31.89543 38.86635 1.000 57.04125 47 GLN D C 1
ATOM 10047 O O . GLN D 3 47 ? -16.53239 31.61214 37.94691 1.000 54.07760 47 GLN D O 1
ATOM 10061 N N . GLU D 3 48 ? -17.29731 31.27668 40.04537 1.000 67.17891 48 GLU D N 1
ATOM 10062 C CA . GLU D 3 48 ? -16.30662 30.25201 40.36642 1.000 67.60691 48 GLU D CA 1
ATOM 10063 C C . GLU D 3 48 ? -14.89033 30.77462 40.12942 1.000 67.15630 48 GLU D C 1
ATOM 10064 O O . GLU D 3 48 ? -14.03742 30.09119 39.55900 1.000 69.58732 48 GLU D O 1
ATOM 10076 N N . LYS D 3 49 ? -14.64085 32.00694 40.57285 1.000 72.08138 49 LYS D N 1
ATOM 10077 C CA . LYS D 3 49 ? -13.32261 32.63618 40.46894 1.000 72.89006 49 LYS D CA 1
ATOM 10078 C C . LYS D 3 49 ? -12.79069 32.56376 39.03886 1.000 68.68579 49 LYS D C 1
ATOM 10079 O O . LYS D 3 49 ? -11.65099 32.16589 38.78453 1.000 76.28451 49 LYS D O 1
ATOM 10098 N N . GLN D 3 50 ? -13.63902 32.96906 38.09817 1.000 56.19562 50 GLN D N 1
ATOM 10099 C CA . GLN D 3 50 ? -13.31386 32.95289 36.67929 1.000 55.18438 50 GLN D CA 1
ATOM 10100 C C . GLN D 3 50 ? -14.10786 34.06553 36.01266 1.000 50.32147 50 GLN D C 1
ATOM 10101 O O . GLN D 3 50 ? -15.32414 34.15318 36.20064 1.000 50.04371 50 GLN D O 1
ATOM 10115 N N . ASN D 3 51 ? -13.43005 34.89733 35.22898 1.000 47.66336 51 ASN D N 1
ATOM 10116 C CA . ASN D 3 51 ? -14.10433 35.96982 34.51104 1.000 47.68717 51 ASN D CA 1
ATOM 10117 C C . ASN D 3 51 ? -14.74661 35.43628 33.23484 1.000 47.95839 51 ASN D C 1
ATOM 10118 O O . ASN D 3 51 ? -14.13252 34.67205 32.48526 1.000 46.36198 51 ASN D O 1
ATOM 10129 N N . HIS D 3 52 ? -15.99173 35.84379 32.99336 1.000 48.18893 52 HIS D N 1
ATOM 10130 C CA . HIS D 3 52 ? -16.75071 35.42164 31.82515 1.000 45.29745 52 HIS D CA 1
ATOM 10131 C C . HIS D 3 52 ? -17.08875 36.62346 30.95436 1.000 43.80747 52 HIS D C 1
ATOM 10132 O O . HIS D 3 52 ? -17.18094 37.75340 31.43757 1.000 46.03572 52 HIS D O 1
ATOM 10146 N N . GLN D 3 53 ? -17.25925 36.37023 29.65826 1.000 50.93358 53 GLN D N 1
ATOM 10147 C CA . GLN D 3 53 ? -17.67262 37.39261 28.69850 1.000 49.71790 53 GLN D CA 1
ATOM 10148 C C . GLN D 3 53 ? -18.78209 36.77820 27.85155 1.000 46.63970 53 GLN D C 1
ATOM 10149 O O . GLN D 3 53 ? -18.50779 36.05160 26.89199 1.000 48.84264 53 GLN D O 1
ATOM 10163 N N . LEU D 3 54 ? -20.02807 37.05375 28.21962 1.000 36.83337 54 LEU D N 1
ATOM 10164 C CA . LEU D 3 54 ? -21.18805 36.54155 27.50352 1.000 39.18109 54 LEU D CA 1
ATOM 10165 C C . LEU D 3 54 ? -21.52527 37.47890 26.35076 1.000 40.48591 54 LEU D C 1
ATOM 10166 O O . LEU D 3 54 ? -21.71930 38.68114 26.56000 1.000 40.51002 54 LEU D O 1
ATOM 10182 N N . PHE D 3 55 ? -21.60327 36.92666 25.14369 1.000 40.45304 55 PHE D N 1
ATOM 10183 C CA . PHE D 3 55 ? -21.98505 37.67368 23.95220 1.000 44.50537 55 PHE D CA 1
ATOM 10184 C C . PHE D 3 55 ? -23.47676 37.48881 23.70501 1.000 46.65873 55 PHE D C 1
ATOM 10185 O O . PHE D 3 55 ? -23.97634 36.35914 23.71806 1.000 46.07831 55 PHE D O 1
ATOM 10202 N N . LEU D 3 56 ? -24.18125 38.59326 23.48527 1.000 54.02991 56 LEU D N 1
ATOM 10203 C CA . LEU D 3 56 ? -25.61192 38.58178 23.18634 1.000 61.09789 56 LEU D CA 1
ATOM 10204 C C . LEU D 3 56 ? -25.75877 38.93257 21.70942 1.000 63.02882 56 LEU D C 1
ATOM 10205 O O . LEU D 3 56 ? -25.64004 40.10038 21.32308 1.000 64.83188 56 LEU D O 1
ATOM 10221 N N . LEU D 3 57 ? -26.01895 37.91600 20.88584 1.000 60.27016 57 LEU D N 1
ATOM 10222 C CA . LEU D 3 57 ? -25.96370 38.06804 19.44176 1.000 60.50940 57 LEU D CA 1
ATOM 10223 C C . LEU D 3 57 ? -27.25530 37.73057 18.71531 1.000 62.18946 57 LEU D C 1
ATOM 10224 O O . LEU D 3 57 ? -27.40702 38.14306 17.55970 1.000 65.13789 57 LEU D O 1
ATOM 10240 N N . GLY D 3 58 ? -28.17710 36.99752 19.33358 1.000 59.71563 58 GLY D N 1
ATOM 10241 C CA . GLY D 3 58 ? -29.43487 36.70302 18.67363 1.000 55.43792 58 GLY D CA 1
ATOM 10242 C C . GLY D 3 58 ? -30.52678 37.65105 19.11945 1.000 62.90853 58 GLY D C 1
ATOM 10243 O O . GLY D 3 58 ? -30.27838 38.84738 19.29724 1.000 65.35375 58 GLY D O 1
ATOM 10247 N N . GLU D 3 59 ? -31.74250 37.13641 19.31018 1.000 76.17661 59 GLU D N 1
ATOM 10248 C CA . GLU D 3 59 ? -32.78281 37.94852 19.92930 1.000 81.43763 59 GLU D CA 1
ATOM 10249 C C . GLU D 3 59 ? -32.50369 38.17958 21.40909 1.000 75.60814 59 GLU D C 1
ATOM 10250 O O . GLU D 3 59 ? -33.12262 39.05982 22.01657 1.000 74.00964 59 GLU D O 1
ATOM 10262 N N . ASP D 3 60 ? -31.57939 37.41589 21.99901 1.000 68.09001 60 ASP D N 1
ATOM 10263 C CA . ASP D 3 60 ? -31.15820 37.69265 23.36650 1.000 66.33967 60 ASP D CA 1
ATOM 10264 C C . ASP D 3 60 ? -30.54031 39.07742 23.48940 1.000 63.56148 60 ASP D C 1
ATOM 10265 O O . ASP D 3 60 ? -30.50404 39.63347 24.59157 1.000 63.17660 60 ASP D O 1
ATOM 10274 N N . LYS D 3 61 ? -30.06217 39.64757 22.38134 1.000 62.84526 61 LYS D N 1
ATOM 10275 C CA . LYS D 3 61 ? -29.56679 41.01935 22.40565 1.000 67.55342 61 LYS D CA 1
ATOM 10276 C C . LYS D 3 61 ? -30.69101 41.99117 22.73013 1.000 67.37451 61 LYS D C 1
ATOM 10277 O O . LYS D 3 61 ? -30.55737 42.85113 23.60970 1.000 64.85258 61 LYS D O 1
ATOM 10296 N N . ALA D 3 62 ? -31.81009 41.87443 22.01793 1.000 59.66187 62 ALA D N 1
ATOM 10297 C CA . ALA D 3 62 ? -32.92420 42.76484 22.28836 1.000 62.25378 62 ALA D CA 1
ATOM 10298 C C . ALA D 3 62 ? -33.54010 42.44742 23.63694 1.000 63.05106 62 ALA D C 1
ATOM 10299 O O . ALA D 3 62 ? -34.10686 43.32864 24.29184 1.000 66.08559 62 ALA D O 1
ATOM 10306 N N . LYS D 3 63 ? -33.42511 41.20981 24.10494 1.000 69.84512 63 LYS D N 1
ATOM 10307 C CA . LYS D 3 63 ? -34.26917 40.91198 25.24491 1.000 71.22011 63 LYS D CA 1
ATOM 10308 C C . LYS D 3 63 ? -33.57421 41.39169 26.50505 1.000 69.01816 63 LYS D C 1
ATOM 10309 O O . LYS D 3 63 ? -34.22143 41.80065 27.47425 1.000 70.85137 63 LYS D O 1
ATOM 10328 N N . TYR D 3 64 ? -32.24629 41.37245 26.49203 1.000 60.95198 64 TYR D N 1
ATOM 10329 C CA . TYR D 3 64 ? -31.46030 41.77998 27.64381 1.000 60.16683 64 TYR D CA 1
ATOM 10330 C C . TYR D 3 64 ? -30.72745 43.07958 27.37359 1.000 59.08812 64 TYR D C 1
ATOM 10331 O O . TYR D 3 64 ? -29.53190 43.20684 27.64257 1.000 56.20074 64 TYR D O 1
ATOM 10349 N N . LYS D 3 65 ? -31.46544 44.05007 26.84999 1.000 72.08511 65 LYS D N 1
ATOM 10350 C CA . LYS D 3 65 ? -30.94531 45.39312 26.64903 1.000 72.23773 65 LYS D CA 1
ATOM 10351 C C . LYS D 3 65 ? -30.26131 45.93102 27.89895 1.000 73.36561 65 LYS D C 1
ATOM 10352 O O . LYS D 3 65 ? -29.12752 46.42629 27.85146 1.000 74.70472 65 LYS D O 1
ATOM 10371 N N . GLN D 3 66 ? -30.95322 45.86598 29.02956 1.000 80.96876 66 GLN D N 1
ATOM 10372 C CA . GLN D 3 66 ? -30.37936 46.41351 30.24925 1.000 80.79108 66 GLN D CA 1
ATOM 10373 C C . GLN D 3 66 ? -29.17671 45.59509 30.69548 1.000 80.25160 66 GLN D C 1
ATOM 10374 O O . GLN D 3 66 ? -28.20370 46.14646 31.22428 1.000 80.93118 66 GLN D O 1
ATOM 10388 N N . GLY D 3 67 ? -29.21850 44.27984 30.47310 1.000 65.08877 67 GLY D N 1
ATOM 10389 C CA . GLY D 3 67 ? -28.22389 43.35492 30.96303 1.000 59.86499 67 GLY D CA 1
ATOM 10390 C C . GLY D 3 67 ? -28.89827 42.17972 31.63519 1.000 53.38975 67 GLY D C 1
ATOM 10391 O O . GLY D 3 67 ? -30.08503 41.91278 31.41985 1.000 56.95860 67 GLY D O 1
ATOM 10395 N N . LEU D 3 68 ? -28.14070 41.46523 32.45887 1.000 52.56097 68 LEU D N 1
ATOM 10396 C CA . LEU D 3 68 ? -28.66843 40.34731 33.22828 1.000 55.81590 68 LEU D CA 1
ATOM 10397 C C . LEU D 3 68 ? -28.97534 40.81792 34.64352 1.000 57.36989 68 LEU D C 1
ATOM 10398 O O . LEU D 3 68 ? -28.15542 41.50023 35.26846 1.000 55.22829 68 LEU D O 1
ATOM 10414 N N . GLN D 3 69 ? -30.16244 40.46621 35.13703 1.000 66.16783 69 GLN D N 1
ATOM 10415 C CA . GLN D 3 69 ? -30.59902 40.82346 36.48430 1.000 65.37073 69 GLN D CA 1
ATOM 10416 C C . GLN D 3 69 ? -31.02732 39.55462 37.22296 1.000 64.11459 69 GLN D C 1
ATOM 10417 O O . GLN D 3 69 ? -32.19019 39.36630 37.57850 1.000 70.51666 69 GLN D O 1
ATOM 10431 N N . GLY D 3 70 ? -30.06360 38.66380 37.43858 1.000 62.03970 70 GLY D N 1
ATOM 10432 C CA . GLY D 3 70 ? -30.31521 37.42774 38.15124 1.000 63.09895 70 GLY D CA 1
ATOM 10433 C C . GLY D 3 70 ? -30.73172 36.24777 37.30350 1.000 63.59641 70 GLY D C 1
ATOM 10434 O O . GLY D 3 70 ? -31.33891 35.31102 37.83530 1.000 62.88808 70 GLY D O 1
ATOM 10438 N N . GLN D 3 71 ? -30.40779 36.24273 36.01474 1.000 46.76269 71 GLN D N 1
ATOM 10439 C CA . GLN D 3 71 ? -30.88009 35.19397 35.12440 1.000 50.18300 71 GLN D CA 1
ATOM 10440 C C . GLN D 3 71 ? -30.03976 33.92416 35.27634 1.000 44.95466 71 GLN D C 1
ATOM 10441 O O . GLN D 3 71 ? -28.95666 33.92574 35.86540 1.000 41.16798 71 GLN D O 1
ATOM 10455 N N . ASP D 3 72 ? -30.56077 32.82571 34.73028 1.000 58.25954 72 ASP D N 1
ATOM 10456 C CA . ASP D 3 72 ? -29.81373 31.57977 34.60973 1.000 57.20467 72 ASP D CA 1
ATOM 10457 C C . ASP D 3 72 ? -29.04579 31.57790 33.29499 1.000 53.78687 72 ASP D C 1
ATOM 10458 O O . ASP D 3 72 ? -29.57332 31.99420 32.25945 1.000 53.15216 72 ASP D O 1
ATOM 10467 N N . VAL D 3 73 ? -27.80154 31.10295 33.33403 1.000 47.51997 73 VAL D N 1
ATOM 10468 C CA . VAL D 3 73 ? -26.92643 31.14050 32.16757 1.000 42.76129 73 VAL D CA 1
ATOM 10469 C C . VAL D 3 73 ? -26.25697 29.78468 31.97884 1.000 44.98047 73 VAL D C 1
ATOM 10470 O O . VAL D 3 73 ? -25.62309 29.26115 32.90207 1.000 46.48717 73 VAL D O 1
ATOM 10483 N N . PHE D 3 74 ? -26.38188 29.23619 30.76849 1.000 43.47098 74 PHE D N 1
ATOM 10484 C CA . PHE D 3 74 ? -25.70468 28.01154 30.35269 1.000 41.20587 74 PHE D CA 1
ATOM 10485 C C . PHE D 3 74 ? -24.49956 28.42295 29.51314 1.000 43.10523 74 PHE D C 1
ATOM 10486 O O . PHE D 3 74 ? -24.66043 28.94551 28.40297 1.000 41.56933 74 PHE D O 1
ATOM 10503 N N . VAL D 3 75 ? -23.29429 28.19515 30.03583 1.000 39.44372 75 VAL D N 1
ATOM 10504 C CA . VAL D 3 75 ? -22.07537 28.68586 29.40396 1.000 39.72041 75 VAL D CA 1
ATOM 10505 C C . VAL D 3 75 ? -21.29896 27.51089 28.82459 1.000 44.75252 75 VAL D C 1
ATOM 10506 O O . VAL D 3 75 ? -21.26938 26.41838 29.40545 1.000 44.16773 75 VAL D O 1
ATOM 10519 N N . VAL D 3 76 ? -20.66107 27.74795 27.67900 1.000 43.40484 76 VAL D N 1
ATOM 10520 C CA . VAL D 3 76 ? -19.72309 26.81346 27.06683 1.000 43.62545 76 VAL D CA 1
ATOM 10521 C C . VAL D 3 76 ? -18.54608 27.62698 26.55423 1.000 40.89844 76 VAL D C 1
ATOM 10522 O O . VAL D 3 76 ? -18.73795 28.66240 25.90683 1.000 44.35234 76 VAL D O 1
ATOM 10535 N N . LYS D 3 77 ? -17.33289 27.16890 26.84320 1.000 48.39690 77 LYS D N 1
ATOM 10536 C CA . LYS D 3 77 ? -16.14147 27.92111 26.46680 1.000 48.31303 77 LYS D CA 1
ATOM 10537 C C . LYS D 3 77 ? -15.99254 27.91703 24.95062 1.000 45.24825 77 LYS D C 1
ATOM 10538 O O . LYS D 3 77 ? -15.77360 26.86415 24.34278 1.000 48.21518 77 LYS D O 1
ATOM 10557 N N . GLU D 3 78 ? -16.13048 29.09126 24.33319 1.000 44.97366 78 GLU D N 1
ATOM 10558 C CA . GLU D 3 78 ? -15.67344 29.25162 22.95805 1.000 48.08483 78 GLU D CA 1
ATOM 10559 C C . GLU D 3 78 ? -14.15789 29.40308 22.92326 1.000 48.72367 78 GLU D C 1
ATOM 10560 O O . GLU D 3 78 ? -13.48614 28.80011 22.07889 1.000 49.72492 78 GLU D O 1
ATOM 10572 N N . LEU D 3 79 ? -13.60999 30.18553 23.85015 1.000 48.07863 79 LEU D N 1
ATOM 10573 C CA . LEU D 3 79 ? -12.17021 30.31373 24.03856 1.000 50.83029 79 LEU D CA 1
ATOM 10574 C C . LEU D 3 79 ? -11.93548 31.19127 25.26041 1.000 49.32584 79 LEU D C 1
ATOM 10575 O O . LEU D 3 79 ? -12.84858 31.85863 25.75478 1.000 47.75094 79 LEU D O 1
ATOM 10591 N N . ILE D 3 80 ? -10.69350 31.18845 25.73442 1.000 44.57408 80 ILE D N 1
ATOM 10592 C CA . ILE D 3 80 ? -10.25005 32.05827 26.81802 1.000 40.06038 80 ILE D CA 1
ATOM 10593 C C . ILE D 3 80 ? -9.31307 33.08919 26.20205 1.000 42.04191 80 ILE D C 1
ATOM 10594 O O . ILE D 3 80 ? -8.21913 32.74844 25.73597 1.000 41.11835 80 ILE D O 1
ATOM 10610 N N . ASP D 3 81 ? -9.73741 34.35203 26.19300 1.000 45.48820 81 ASP D N 1
ATOM 10611 C CA . ASP D 3 81 ? -9.00324 35.39144 25.49271 1.000 45.55288 81 ASP D CA 1
ATOM 10612 C C . ASP D 3 81 ? -7.72181 35.74667 26.24011 1.000 50.50769 81 ASP D C 1
ATOM 10613 O O . ASP D 3 81 ? -7.51915 35.33287 27.38568 1.000 47.48800 81 ASP D O 1
ATOM 10622 N N . PRO D 3 82 ? -6.82815 36.51331 25.60550 1.000 45.39135 82 PRO D N 1
ATOM 10623 C CA . PRO D 3 82 ? -5.52322 36.78903 26.23550 1.000 46.55852 82 PRO D CA 1
ATOM 10624 C C . PRO D 3 82 ? -5.62854 37.42659 27.61096 1.000 46.16857 82 PRO D C 1
ATOM 10625 O O . PRO D 3 82 ? -4.65891 37.37212 28.37737 1.000 48.21425 82 PRO D O 1
ATOM 10636 N N . ASN D 3 83 ? -6.76687 38.01898 27.95597 1.000 46.49910 83 ASN D N 1
ATOM 10637 C CA . ASN D 3 83 ? -6.94267 38.64076 29.25975 1.000 47.56804 83 ASN D CA 1
ATOM 10638 C C . ASN D 3 83 ? -7.52837 37.68413 30.28970 1.000 46.61629 83 ASN D C 1
ATOM 10639 O O . ASN D 3 83 ? -7.82732 38.10832 31.40906 1.000 48.47780 83 ASN D O 1
ATOM 10650 N N . GLY D 3 84 ? -7.70274 36.41198 29.94083 1.000 47.11801 84 GLY D N 1
ATOM 10651 C CA . GLY D 3 84 ? -8.23555 35.43397 30.86249 1.000 46.28419 84 GLY D CA 1
ATOM 10652 C C . GLY D 3 84 ? -9.74298 35.31790 30.88321 1.000 41.51550 84 GLY D C 1
ATOM 10653 O O . GLY D 3 84 ? -10.27746 34.57487 31.71644 1.000 46.87859 84 GLY D O 1
ATOM 10657 N N . ARG D 3 85 ? -10.44793 36.02166 30.00337 1.000 50.84878 85 ARG D N 1
ATOM 10658 C CA . ARG D 3 85 ? -11.90378 35.99046 29.98764 1.000 50.38447 85 ARG D CA 1
ATOM 10659 C C . ARG D 3 85 ? -12.40021 34.82063 29.14933 1.000 50.29701 85 ARG D C 1
ATOM 10660 O O . ARG D 3 85 ? -11.91521 34.59258 28.03696 1.000 51.30122 85 ARG D O 1
ATOM 10681 N N . LEU D 3 86 ? -13.36632 34.08424 29.68943 1.000 40.16553 86 LEU D N 1
ATOM 10682 C CA . LEU D 3 86 ? -14.01592 32.99797 28.97016 1.000 41.21252 86 LEU D CA 1
ATOM 10683 C C . LEU D 3 86 ? -15.15945 33.56921 28.14309 1.000 41.85649 86 LEU D C 1
ATOM 10684 O O . LEU D 3 86 ? -16.12407 34.10931 28.69539 1.000 40.56861 86 LEU D O 1
ATOM 10700 N N . SER D 3 87 ? -15.05333 33.44039 26.82542 1.000 41.67949 87 SER D N 1
ATOM 10701 C CA . SER D 3 87 ? -16.06236 33.95092 25.90801 1.000 42.79074 87 SER D CA 1
ATOM 10702 C C . SER D 3 87 ? -17.11035 32.86968 25.66759 1.000 38.79952 87 SER D C 1
ATOM 10703 O O . SER D 3 87 ? -16.77862 31.74913 25.26493 1.000 38.07127 87 SER D O 1
ATOM 10711 N N . THR D 3 88 ? -18.36879 33.20435 25.94773 1.000 42.98165 88 THR D N 1
ATOM 10712 C CA . THR D 3 88 ? -19.49268 32.28877 25.82028 1.000 42.71602 88 THR D CA 1
ATOM 10713 C C . THR D 3 88 ? -20.62712 33.04533 25.14577 1.000 44.47526 88 THR D C 1
ATOM 10714 O O . THR D 3 88 ? -20.72629 34.27137 25.26033 1.000 43.75058 88 THR D O 1
ATOM 10725 N N . VAL D 3 89 ? -21.47448 32.31087 24.42995 1.000 37.66625 89 VAL D N 1
ATOM 10726 C CA . VAL D 3 89 ? -22.49418 32.89932 23.57018 1.000 39.51096 89 VAL D CA 1
ATOM 10727 C C . VAL D 3 89 ? -23.85659 32.37410 23.99144 1.000 39.70703 89 VAL D C 1
ATOM 10728 O O . VAL D 3 89 ? -24.06526 31.15803 24.05714 1.000 45.07224 89 VAL D O 1
ATOM 10741 N N . GLY D 3 90 ? -24.77981 33.28942 24.26620 1.000 43.95597 90 GLY D N 1
ATOM 10742 C CA . GLY D 3 90 ? -26.15717 32.92040 24.51171 1.000 42.31354 90 GLY D CA 1
ATOM 10743 C C . GLY D 3 90 ? -26.32982 32.09192 25.77024 1.000 44.15906 90 GLY D C 1
ATOM 10744 O O . GLY D 3 90 ? -25.54661 32.16300 26.72560 1.000 40.71711 90 GLY D O 1
ATOM 10748 N N . GLY D 3 91 ? -27.39558 31.29685 25.77200 1.000 39.73837 91 GLY D N 1
ATOM 10749 C CA . GLY D 3 91 ? -27.66061 30.40292 26.87662 1.000 37.61956 91 GLY D CA 1
ATOM 10750 C C . GLY D 3 91 ? -28.33638 31.03613 28.06672 1.000 41.47319 91 GLY D C 1
ATOM 10751 O O . GLY D 3 91 ? -28.30841 30.45707 29.15659 1.000 43.36907 91 GLY D O 1
ATOM 10755 N N . VAL D 3 92 ? -28.93942 32.20633 27.89893 1.000 39.45249 92 VAL D N 1
ATOM 10756 C CA . VAL D 3 92 ? -29.61091 32.89826 28.99121 1.000 42.63679 92 VAL D CA 1
ATOM 10757 C C . VAL D 3 92 ? -31.07990 32.49528 29.00229 1.000 42.89650 92 VAL D C 1
ATOM 10758 O O . VAL D 3 92 ? -31.76558 32.58178 27.97670 1.000 38.77695 92 VAL D O 1
ATOM 10771 N N . THR D 3 93 ? -31.55783 32.03962 30.15801 1.000 41.76500 93 THR D N 1
ATOM 10772 C CA . THR D 3 93 ? -32.96896 31.77438 30.39647 1.000 44.51406 93 THR D CA 1
ATOM 10773 C C . THR D 3 93 ? -33.42004 32.59192 31.60195 1.000 46.17907 93 THR D C 1
ATOM 10774 O O . THR D 3 93 ? -32.60234 33.08947 32.38138 1.000 46.53352 93 THR D O 1
ATOM 10785 N N . LYS D 3 94 ? -34.73303 32.72300 31.75726 1.000 45.04376 94 LYS D N 1
ATOM 10786 C CA . LYS D 3 94 ? -35.26857 33.74194 32.64802 1.000 50.10299 94 LYS D CA 1
ATOM 10787 C C . LYS D 3 94 ? -35.09649 33.37997 34.12049 1.000 53.83480 94 LYS D C 1
ATOM 10788 O O . LYS D 3 94 ? -35.07292 32.20732 34.50437 1.000 53.26569 94 LYS D O 1
ATOM 10807 N N . LYS D 3 95 ? -34.95812 34.42422 34.94279 1.000 56.79935 95 LYS D N 1
ATOM 10808 C CA . LYS D 3 95 ? -35.01741 34.32210 36.39612 1.000 58.42185 95 LYS D CA 1
ATOM 10809 C C . LYS D 3 95 ? -36.36434 33.73764 36.79769 1.000 56.83885 95 LYS D C 1
ATOM 10810 O O . LYS D 3 95 ? -37.39139 34.42101 36.73354 1.000 58.92841 95 LYS D O 1
ATOM 10829 N N . ASN D 3 96 ? -36.37288 32.47635 37.20824 1.000 45.14661 96 ASN D N 1
ATOM 10830 C CA . ASN D 3 96 ? -37.60259 31.71761 37.37989 1.000 44.71100 96 ASN D CA 1
ATOM 10831 C C . ASN D 3 96 ? -37.81608 31.37966 38.84772 1.000 44.89100 96 ASN D C 1
ATOM 10832 O O . ASN D 3 96 ? -36.90717 30.87262 39.51326 1.000 42.59979 96 ASN D O 1
ATOM 10843 N N . ASN D 3 97 ? -39.01947 31.66443 39.34331 1.000 44.48344 97 ASN D N 1
ATOM 10844 C CA . ASN D 3 97 ? -39.44203 31.25310 40.67339 1.000 45.67476 97 ASN D CA 1
ATOM 10845 C C . ASN D 3 97 ? -40.22673 29.94549 40.65162 1.000 43.97869 97 ASN D C 1
ATOM 10846 O O . ASN D 3 97 ? -40.84758 29.58767 41.65995 1.000 44.89529 97 ASN D O 1
ATOM 10857 N N . GLN D 3 98 ? -40.20791 29.22629 39.52829 1.000 48.84541 98 GLN D N 1
ATOM 10858 C CA . GLN D 3 98 ? -40.86812 27.93552 39.40997 1.000 50.31663 98 GLN D CA 1
ATOM 10859 C C . GLN D 3 98 ? -39.97052 26.98447 38.63562 1.000 51.71195 98 GLN D C 1
ATOM 10860 O O . GLN D 3 98 ? -39.24327 27.39150 37.72340 1.000 50.66051 98 GLN D O 1
ATOM 10874 N N . SER D 3 99 ? -40.04814 25.70609 38.99535 1.000 50.95698 99 SER D N 1
ATOM 10875 C CA . SER D 3 99 ? -39.15087 24.70816 38.43622 1.000 47.60301 99 SER D CA 1
ATOM 10876 C C . SER D 3 99 ? -39.81254 23.34297 38.52829 1.000 52.85384 99 SER D C 1
ATOM 10877 O O . SER D 3 99 ? -40.57691 23.06910 39.45790 1.000 48.89031 99 SER D O 1
ATOM 10885 N N . SER D 3 100 ? -39.50334 22.48864 37.55742 1.000 50.27717 100 SER D N 1
ATOM 10886 C CA . SER D 3 100 ? -39.98163 21.11405 37.57282 1.000 50.30111 100 SER D CA 1
ATOM 10887 C C . SER D 3 100 ? -39.09892 20.29469 36.64466 1.000 53.25129 100 SER D C 1
ATOM 10888 O O . SER D 3 100 ? -38.29917 20.83562 35.87749 1.000 53.27319 100 SER D O 1
ATOM 10896 N N . GLU D 3 101 ? -39.25703 18.97715 36.72479 1.000 56.95147 101 GLU D N 1
ATOM 10897 C CA . GLU D 3 101 ? -38.49818 18.04420 35.90441 1.000 58.62750 101 GLU D CA 1
ATOM 10898 C C . GLU D 3 101 ? -39.31327 17.63266 34.68314 1.000 58.99898 101 GLU D C 1
ATOM 10899 O O . GLU D 3 101 ? -40.50001 17.30553 34.79914 1.000 59.27610 101 GLU D O 1
ATOM 10911 N N . THR D 3 102 ? -38.67165 17.66418 33.51691 1.000 62.76566 102 THR D N 1
ATOM 10912 C CA . THR D 3 102 ? -39.17898 17.04951 32.29594 1.000 60.31705 102 THR D CA 1
ATOM 10913 C C . THR D 3 102 ? -38.16839 16.01730 31.80568 1.000 58.19402 102 THR D C 1
ATOM 10914 O O . THR D 3 102 ? -37.02658 16.35981 31.47529 1.000 57.15031 102 THR D O 1
ATOM 10925 N N . ASN D 3 103 ? -38.58629 14.74865 31.80844 1.000 59.22362 103 ASN D N 1
ATOM 10926 C CA . ASN D 3 103 ? -37.82275 13.64245 31.23810 1.000 56.39502 103 ASN D CA 1
ATOM 10927 C C . ASN D 3 103 ? -38.22876 13.51771 29.77626 1.000 57.00673 103 ASN D C 1
ATOM 10928 O O . ASN D 3 103 ? -39.37634 13.17876 29.47145 1.000 59.63553 103 ASN D O 1
ATOM 10939 N N . ILE D 3 104 ? -37.29795 13.80357 28.87516 1.000 58.64342 104 ILE D N 1
ATOM 10940 C CA . ILE D 3 104 ? -37.58157 13.88659 27.44822 1.000 57.71298 104 ILE D CA 1
ATOM 10941 C C . ILE D 3 104 ? -37.11865 12.59657 26.78854 1.000 58.83665 104 ILE D C 1
ATOM 10942 O O . ILE D 3 104 ? -35.95098 12.20696 26.91654 1.000 56.03330 104 ILE D O 1
ATOM 10958 N N . HIS D 3 105 ? -38.03136 11.93393 26.08249 1.000 54.48983 105 HIS D N 1
ATOM 10959 C CA . HIS D 3 105 ? -37.66224 10.75800 25.30765 1.000 52.08709 105 HIS D CA 1
ATOM 10960 C C . HIS D 3 105 ? -36.76252 11.16726 24.15022 1.000 47.51525 105 HIS D C 1
ATOM 10961 O O . HIS D 3 105 ? -37.08998 12.08063 23.38784 1.000 48.30632 105 HIS D O 1
ATOM 10975 N N . LEU D 3 106 ? -35.62541 10.49162 24.02298 1.000 45.76073 106 LEU D N 1
ATOM 10976 C CA . LEU D 3 106 ? -34.64393 10.77179 22.98074 1.000 46.43005 106 LEU D CA 1
ATOM 10977 C C . LEU D 3 106 ? -34.48308 9.51727 22.13277 1.000 49.65717 106 LEU D C 1
ATOM 10978 O O . LEU D 3 106 ? -33.87258 8.53658 22.57442 1.000 45.33373 106 LEU D O 1
ATOM 10994 N N . LEU D 3 107 ? -35.02573 9.55402 20.92010 1.000 46.36018 107 LEU D N 1
ATOM 10995 C CA . LEU D 3 107 ? -34.89365 8.45725 19.97251 1.000 46.96892 107 LEU D CA 1
ATOM 10996 C C . LEU D 3 107 ? -33.69818 8.72940 19.07103 1.000 46.24100 107 LEU D C 1
ATOM 10997 O O . LEU D 3 107 ? -33.62998 9.77879 18.42217 1.000 48.96092 107 LEU D O 1
ATOM 11013 N N . VAL D 3 108 ? -32.76809 7.78365 19.02070 1.000 44.11675 108 VAL D N 1
ATOM 11014 C CA . VAL D 3 108 ? -31.55835 7.90714 18.21910 1.000 47.32830 108 VAL D CA 1
ATOM 11015 C C . VAL D 3 108 ? -31.59123 6.83656 17.13711 1.000 47.42020 108 VAL D C 1
ATOM 11016 O O . VAL D 3 108 ? -31.57550 5.63818 17.44261 1.000 47.97722 108 VAL D O 1
ATOM 11029 N N . ASN D 3 109 ? -31.62951 7.26854 15.87885 1.000 57.40183 109 ASN D N 1
ATOM 11030 C CA . ASN D 3 109 ? -31.59290 6.37368 14.72835 1.000 57.41074 109 ASN D CA 1
ATOM 11031 C C . ASN D 3 109 ? -30.21339 6.42543 14.08676 1.000 54.02133 109 ASN D C 1
ATOM 11032 O O . ASN D 3 109 ? -29.70402 7.51159 13.79323 1.000 52.71494 109 ASN D O 1
ATOM 11043 N N . LYS D 3 110 ? -29.62243 5.25806 13.85431 1.000 75.31440 110 LYS D N 1
ATOM 11044 C CA . LYS D 3 110 ? -28.32699 5.18128 13.18190 1.000 77.24628 110 LYS D CA 1
ATOM 11045 C C . LYS D 3 110 ? -28.46738 4.54418 11.80553 1.000 72.86710 110 LYS D C 1
ATOM 11046 O O . LYS D 3 110 ? -28.74097 5.23108 10.81948 1.000 73.08842 110 LYS D O 1
ATOM 11065 N N . ALA D 3 118 ? -31.92050 2.06473 15.76049 1.000 72.55215 118 ALA D N 1
ATOM 11066 C CA . ALA D 3 118 ? -32.98675 2.53244 16.64144 1.000 75.96224 118 ALA D CA 1
ATOM 11067 C C . ALA D 3 118 ? -32.62424 2.25198 18.09271 1.000 77.10751 118 ALA D C 1
ATOM 11068 O O . ALA D 3 118 ? -32.26249 1.12920 18.44276 1.000 80.85247 118 ALA D O 1
ATOM 11074 N N . THR D 3 119 ? -32.71884 3.26853 18.94322 1.000 58.47808 119 THR D N 1
ATOM 11075 C CA . THR D 3 119 ? -32.35756 3.09766 20.34751 1.000 62.26076 119 THR D CA 1
ATOM 11076 C C . THR D 3 119 ? -33.06277 4.15784 21.17216 1.000 57.45294 119 THR D C 1
ATOM 11077 O O . THR D 3 119 ? -32.90840 5.35193 20.90097 1.000 56.80058 119 THR D O 1
ATOM 11088 N N . ASN D 3 120 ? -33.81325 3.72586 22.18488 1.000 58.94704 120 ASN D N 1
ATOM 11089 C CA . ASN D 3 120 ? -34.51958 4.64961 23.06347 1.000 56.03804 120 ASN D CA 1
ATOM 11090 C C . ASN D 3 120 ? -33.57607 5.16784 24.14318 1.000 53.89440 120 ASN D C 1
ATOM 11091 O O . ASN D 3 120 ? -32.98892 4.38064 24.89294 1.000 54.93930 120 ASN D O 1
ATOM 11102 N N . ASP D 3 121 ? -33.44833 6.48294 24.23752 1.000 52.81071 121 ASP D N 1
ATOM 11103 C CA . ASP D 3 121 ? -32.70452 7.13241 25.30433 1.000 53.15920 121 ASP D CA 1
ATOM 11104 C C . ASP D 3 121 ? -33.60974 8.14642 25.99399 1.000 46.40399 121 ASP D C 1
ATOM 11105 O O . ASP D 3 121 ? -34.78320 8.30049 25.65217 1.000 44.50931 121 ASP D O 1
ATOM 11114 N N . SER D 3 122 ? -33.05724 8.84445 26.97834 1.000 57.26776 122 SER D N 1
ATOM 11115 C CA . SER D 3 122 ? -33.81682 9.86575 27.68002 1.000 56.48278 122 SER D CA 1
ATOM 11116 C C . SER D 3 122 ? -32.88312 11.01122 28.03226 1.000 56.39835 122 SER D C 1
ATOM 11117 O O . SER D 3 122 ? -31.65811 10.89192 27.96049 1.000 58.64125 122 SER D O 1
ATOM 11125 N N . PHE D 3 123 ? -33.48564 12.12725 28.42761 1.000 53.16051 123 PHE D N 1
ATOM 11126 C CA . PHE D 3 123 ? -32.75940 13.38626 28.55091 1.000 60.43070 123 PHE D CA 1
ATOM 11127 C C . PHE D 3 123 ? -33.51953 14.24247 29.55456 1.000 53.00826 123 PHE D C 1
ATOM 11128 O O . PHE D 3 123 ? -34.65074 14.65525 29.28147 1.000 51.83755 123 PHE D O 1
ATOM 11145 N N . LEU D 3 124 ? -32.91049 14.49557 30.70852 1.000 49.79773 124 LEU D N 1
ATOM 11146 C CA . LEU D 3 124 ? -33.59435 15.13326 31.82738 1.000 54.17804 124 LEU D CA 1
ATOM 11147 C C . LEU D 3 124 ? -33.27341 16.62122 31.85503 1.000 55.47063 124 LEU D C 1
ATOM 11148 O O . LEU D 3 124 ? -32.10773 17.00900 31.98774 1.000 53.26651 124 LEU D O 1
ATOM 11164 N N . ILE D 3 125 ? -34.30836 17.44392 31.74360 1.000 55.88937 125 ILE D N 1
ATOM 11165 C CA . ILE D 3 125 ? -34.17965 18.89407 31.78793 1.000 53.24339 125 ILE D CA 1
ATOM 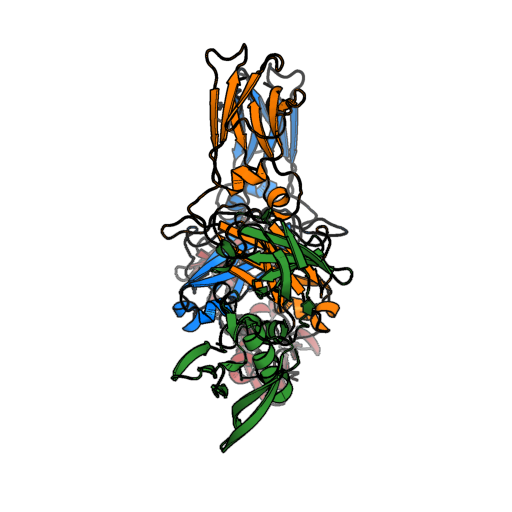11166 C C . ILE D 3 125 ? -34.64957 19.38464 33.14910 1.000 59.31205 125 ILE D C 1
ATOM 11167 O O . ILE D 3 125 ? -35.64955 18.89662 33.69069 1.000 60.66355 125 ILE D O 1
ATOM 11183 N N . ASN D 3 126 ? -33.94051 20.37790 33.68712 1.000 69.69979 126 ASN D N 1
ATOM 11184 C CA . ASN D 3 126 ? -34.10759 20.83023 35.06211 1.000 65.54671 126 ASN D CA 1
ATOM 11185 C C . ASN D 3 126 ? -35.00474 22.05160 35.19707 1.000 65.92092 126 ASN D C 1
ATOM 11186 O O . ASN D 3 126 ? -35.55708 22.27762 36.28012 1.000 64.34328 126 ASN D O 1
ATOM 11197 N N . LYS D 3 127 ? -35.16080 22.83924 34.13948 1.000 55.48774 127 LYS D N 1
ATOM 11198 C CA . LYS D 3 127 ? -35.81781 24.13155 34.22310 1.000 58.51718 127 LYS D CA 1
ATOM 11199 C C . LYS D 3 127 ? -37.06701 24.13683 33.35184 1.000 55.48558 127 LYS D C 1
ATOM 11200 O O . LYS D 3 127 ? -37.24681 23.28576 32.47652 1.000 56.24613 127 LYS D O 1
ATOM 11219 N N . GLU D 3 128 ? -37.93644 25.11461 33.61039 1.000 51.43504 128 GLU D N 1
ATOM 11220 C CA . GLU D 3 128 ? -39.14921 25.27907 32.82096 1.000 56.10888 128 GLU D CA 1
ATOM 11221 C C . GLU D 3 128 ? -38.90771 26.05767 31.53584 1.000 55.19500 128 GLU D C 1
ATOM 11222 O O . GLU D 3 128 ? -39.66092 25.88230 30.57377 1.000 55.81826 128 GLU D O 1
ATOM 11234 N N . GLU D 3 129 ? -37.89290 26.91845 31.50354 1.000 56.26533 129 GLU D N 1
ATOM 11235 C CA . GLU D 3 129 ? -37.40817 27.53215 30.27344 1.000 55.46366 129 GLU D CA 1
ATOM 11236 C C . GLU D 3 129 ? -35.97834 27.06139 30.05597 1.000 53.89559 129 GLU D C 1
ATOM 11237 O O . GLU D 3 129 ? -35.12651 27.24658 30.93202 1.000 56.12683 129 GLU D O 1
ATOM 11249 N N . VAL D 3 130 ? -35.71867 26.44957 28.90040 1.000 39.31482 130 VAL D N 1
A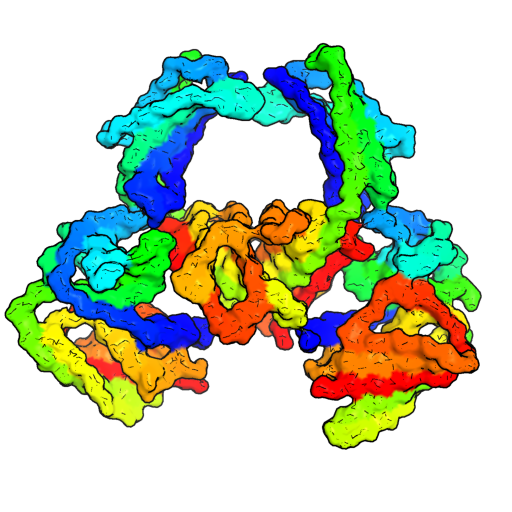TOM 11250 C CA . VAL D 3 130 ? -34.40345 25.91840 28.56031 1.000 40.05658 130 VAL D CA 1
ATOM 11251 C C . VAL D 3 130 ? -33.92054 26.57189 27.27327 1.000 43.30962 130 VAL D C 1
ATOM 11252 O O . VAL D 3 130 ? -34.71254 26.82572 26.35878 1.000 38.87274 130 VAL D O 1
ATOM 11265 N N . SER D 3 131 ? -32.61690 26.82567 27.19407 1.000 40.16048 131 SER D N 1
ATOM 11266 C CA . SER D 3 131 ? -32.04650 27.43639 26.00323 1.000 35.50311 131 SER D CA 1
ATOM 11267 C C . SER D 3 131 ? -31.75077 26.37514 24.95082 1.000 38.39261 131 SER D C 1
ATOM 11268 O O . SER D 3 131 ? -31.31825 25.26494 25.27065 1.000 38.20472 131 SER D O 1
ATOM 11276 N N . LEU D 3 132 ? -31.99794 26.72136 23.68474 1.000 40.02651 132 LEU D N 1
ATOM 11277 C CA . LEU D 3 132 ? -31.62262 25.82897 22.59431 1.000 40.90949 132 LEU D CA 1
ATOM 11278 C C . LEU D 3 132 ? -30.15217 25.45461 22.67683 1.000 42.60773 132 LEU D C 1
ATOM 11279 O O . LEU D 3 132 ? -29.77060 24.33333 22.32113 1.000 39.66055 132 LEU D O 1
ATOM 11295 N N . LYS D 3 133 ? -29.31353 26.38693 23.12799 1.000 33.34622 133 LYS D N 1
ATOM 11296 C CA . LYS D 3 133 ? -27.90705 26.08920 23.36091 1.000 32.61890 133 LYS D CA 1
ATOM 11297 C C . LYS D 3 133 ? -27.74292 24.87077 24.26128 1.000 38.10201 133 LYS D C 1
ATOM 11298 O O . LYS D 3 133 ? -26.99749 23.93905 23.93722 1.000 32.67231 133 LYS D O 1
ATOM 11317 N N . GLU D 3 134 ? -28.42973 24.86517 25.40750 1.000 37.43002 134 GLU D N 1
ATOM 11318 C CA . GLU D 3 134 ? -28.27169 23.76091 26.34708 1.000 39.46448 134 GLU D CA 1
ATOM 11319 C C . GLU D 3 134 ? -28.77691 22.45779 25.74644 1.000 34.38889 134 GLU D C 1
ATOM 11320 O O . GLU D 3 134 ? -28.13679 21.40946 25.88929 1.000 35.56401 134 GLU D O 1
ATOM 11332 N N . LEU D 3 135 ? -29.92796 22.50156 25.07431 1.000 41.32567 135 LEU D N 1
ATOM 11333 C CA . LEU D 3 135 ? -30.44708 21.30268 24.42532 1.000 39.94766 135 LEU D CA 1
ATOM 11334 C C . LEU D 3 135 ? -29.45843 20.77459 23.39650 1.000 38.42402 135 LEU D C 1
ATOM 11335 O O . LEU D 3 135 ? -29.14679 19.57829 23.37004 1.000 39.31134 135 LEU D O 1
ATOM 11351 N N . ASP D 3 136 ? -28.96929 21.65927 22.52523 1.000 42.53548 136 ASP D N 1
ATOM 11352 C CA . ASP D 3 136 ? -28.00834 21.25419 21.50700 1.000 42.00348 136 ASP D CA 1
ATOM 11353 C C . ASP D 3 136 ? -26.76774 20.65237 22.14704 1.000 38.00156 136 ASP D C 1
ATOM 11354 O O . ASP D 3 136 ? -26.32739 19.56100 21.77125 1.000 39.47169 136 ASP D O 1
ATOM 11363 N N . PHE D 3 137 ? -26.18873 21.34842 23.12466 1.000 38.76858 137 PHE D N 1
ATOM 11364 C CA . PHE D 3 137 ? -24.91023 20.90260 23.66767 1.000 40.66403 137 PHE D CA 1
ATOM 11365 C C . PHE D 3 137 ? -25.05428 19.57910 24.40391 1.000 38.31010 137 PHE D C 1
ATOM 11366 O O . PHE D 3 137 ? -24.22237 18.67702 24.24797 1.000 38.78077 137 PHE D O 1
ATOM 11383 N N . LYS D 3 138 ? -26.09732 19.45132 25.22670 1.000 41.16481 138 LYS D N 1
ATOM 11384 C CA . LYS D 3 138 ? -26.25414 18.24773 26.03523 1.000 40.67418 138 LYS D CA 1
ATOM 11385 C C . LYS D 3 138 ? -26.58573 17.04306 25.16534 1.000 35.03457 138 LYS D C 1
ATOM 11386 O O . LYS D 3 138 ? -26.07254 15.94303 25.39584 1.000 39.01610 138 LYS D O 1
ATOM 11405 N N . ILE D 3 139 ? -27.43102 17.23074 24.15335 1.000 36.08756 139 ILE D N 1
ATOM 11406 C CA . ILE D 3 139 ? -27.74307 16.13357 23.24092 1.000 37.45119 139 ILE D CA 1
ATOM 11407 C C . ILE D 3 139 ? -26.48547 15.67830 22.51015 1.000 36.63817 139 ILE D C 1
ATOM 11408 O O . ILE D 3 139 ? -26.18170 14.48068 22.44451 1.000 36.25268 139 ILE D O 1
ATOM 11424 N N . ARG D 3 140 ? -25.72885 16.62910 21.95636 1.000 38.66928 140 ARG D N 1
ATOM 11425 C CA . ARG D 3 140 ? -24.52889 16.26550 21.20816 1.000 38.30751 140 ARG D CA 1
ATOM 11426 C C . ARG D 3 140 ? -23.50005 15.59086 22.10365 1.000 40.08524 140 ARG D C 1
ATOM 11427 O O . ARG D 3 140 ? -22.85329 14.62050 21.69180 1.000 41.60743 140 ARG D O 1
ATOM 11448 N N . LYS D 3 141 ? -23.33168 16.08175 23.33320 1.000 41.23220 141 LYS D N 1
ATOM 11449 C CA . LYS D 3 141 ? -22.38190 15.43986 24.23685 1.000 42.93813 141 LYS D CA 1
ATOM 11450 C C . LYS D 3 141 ? -22.75831 13.98257 24.47384 1.000 41.74162 141 LYS D C 1
ATOM 11451 O O . LYS D 3 141 ? -21.88907 13.10254 24.49815 1.000 43.86179 141 LYS D O 1
ATOM 11470 N N . GLN D 3 142 ? -24.05228 13.71007 24.65562 1.000 40.37939 142 GLN D N 1
ATOM 11471 C CA . GLN D 3 142 ? -24.50588 12.33190 24.80141 1.000 39.69606 142 GLN D CA 1
ATOM 11472 C C . GLN D 3 142 ? -24.22355 11.52616 23.53963 1.000 41.30423 142 GLN D C 1
ATOM 11473 O O . GLN D 3 142 ? -23.84504 10.35066 23.61464 1.000 44.69417 142 GLN D O 1
ATOM 11487 N N . LEU D 3 143 ? -24.40564 12.14111 22.36884 1.000 40.96508 143 LEU D N 1
ATOM 11488 C CA . LEU D 3 143 ? -24.11421 11.44889 21.11839 1.000 40.82884 143 LEU D CA 1
ATOM 11489 C C . LEU D 3 143 ? -22.62349 11.17494 20.97857 1.000 42.70987 143 LEU D C 1
ATOM 11490 O O . LEU D 3 143 ? -22.22330 10.12478 20.46075 1.000 44.37859 143 LEU D O 1
ATOM 11506 N N . VAL D 3 144 ? -21.78546 12.10960 21.43261 1.000 44.63359 144 VAL D N 1
ATOM 11507 C CA . VAL D 3 144 ? -20.34303 11.92054 21.32676 1.000 39.54677 144 VAL D CA 1
ATOM 11508 C C . VAL D 3 144 ? -19.88300 10.79436 22.24102 1.000 43.66493 144 VAL D C 1
ATOM 11509 O O . VAL D 3 144 ? -18.99296 10.01346 21.88723 1.000 46.50718 144 VAL D O 1
ATOM 11522 N N . GLU D 3 145 ? -20.47169 10.69271 23.42874 1.000 52.34445 145 GLU D N 1
ATOM 11523 C CA . GLU D 3 145 ? -19.96520 9.77785 24.44082 1.000 54.52924 145 GLU D CA 1
ATOM 11524 C C . GLU D 3 145 ? -20.55883 8.38079 24.34781 1.000 51.26993 145 GLU D C 1
ATOM 11525 O O . GLU D 3 145 ? -19.93352 7.42878 24.82524 1.000 55.53378 145 GLU D O 1
ATOM 11537 N N . LYS D 3 146 ? -21.73414 8.22384 23.74303 1.000 55.55387 146 LYS D N 1
ATOM 11538 C CA . LYS D 3 146 ? -22.38020 6.92260 23.69609 1.000 58.77702 146 LYS D CA 1
ATOM 11539 C C . LYS D 3 146 ? -22.71530 6.43934 22.29358 1.000 58.89485 146 LYS D C 1
ATOM 11540 O O . LYS D 3 146 ? -23.00975 5.25033 22.12993 1.000 61.30248 146 LYS D O 1
ATOM 11559 N N . TYR D 3 147 ? -22.67652 7.30461 21.27959 1.000 46.23694 147 TYR D N 1
ATOM 11560 C CA . TYR D 3 147 ? -23.10413 6.91182 19.94352 1.000 45.77463 147 TYR D CA 1
ATOM 11561 C C . TYR D 3 147 ? -22.06109 7.19688 18.87050 1.000 46.72039 147 TYR D C 1
ATOM 11562 O O . TYR D 3 147 ? -22.38786 7.14322 17.67947 1.000 48.10009 147 TYR D O 1
ATOM 11580 N N . GLY D 3 148 ? -20.82580 7.50389 19.25167 1.000 51.85214 148 GLY D N 1
ATOM 11581 C CA . GLY D 3 148 ? -19.74732 7.62201 18.29183 1.000 51.21486 148 GLY D CA 1
ATOM 11582 C C . GLY D 3 148 ? -19.72422 8.89019 17.46771 1.000 47.28871 148 GLY D C 1
ATOM 11583 O O . GLY D 3 148 ? -18.95058 8.96441 16.50627 1.000 51.84796 148 GLY D O 1
ATOM 11587 N N . LEU D 3 149 ? -20.52321 9.89502 17.81480 1.000 38.98829 149 LEU D N 1
ATOM 11588 C CA . LEU D 3 149 ? -20.55697 11.12251 17.02912 1.000 39.21399 149 LEU D CA 1
ATOM 11589 C C . LEU D 3 149 ? -19.19902 11.81698 17.02571 1.000 43.09279 149 LEU D C 1
ATOM 11590 O O . LEU D 3 149 ? -18.47987 11.82577 18.03005 1.000 44.30263 149 LEU D O 1
ATOM 11606 N N . TYR D 3 150 ? -18.86125 12.41820 15.88234 1.000 42.69766 150 TYR D N 1
ATOM 11607 C CA . TYR D 3 150 ? -17.60852 13.15750 15.71237 1.000 45.34303 150 TYR D CA 1
ATOM 11608 C C . TYR D 3 150 ? -16.40149 12.25415 15.93919 1.000 45.27462 150 TYR D C 1
ATOM 11609 O O . TYR D 3 150 ? -15.37405 12.67745 16.47253 1.000 51.78343 150 TYR D O 1
ATOM 11627 N N . GLN D 3 151 ? -16.53022 10.99926 15.51613 1.000 45.00163 151 GLN D N 1
ATOM 11628 C CA . GLN D 3 151 ? -15.46514 10.01118 15.59282 1.000 52.46730 151 GLN D CA 1
ATOM 11629 C C . GLN D 3 151 ? -15.49704 9.17985 14.31914 1.000 47.68811 151 GLN D C 1
ATOM 11630 O O . GLN D 3 151 ? -16.57129 8.80293 13.84374 1.000 51.23699 151 GLN D O 1
ATOM 11644 N N . GLY D 3 152 ? -14.32364 8.90571 13.76246 1.000 56.93956 152 GLY D N 1
ATOM 11645 C CA . GLY D 3 152 ? -14.25074 8.15068 12.52720 1.000 59.57143 152 GLY D CA 1
ATOM 11646 C C . GLY D 3 152 ? -14.90956 8.86840 11.36809 1.000 60.41509 152 GLY D C 1
ATOM 11647 O O . GLY D 3 152 ? -14.40523 9.89705 10.90821 1.000 63.69993 152 GLY D O 1
ATOM 11651 N N . THR D 3 153 ? -16.03765 8.33830 10.88791 1.000 53.90180 153 THR D N 1
ATOM 11652 C CA . THR D 3 153 ? -16.76676 8.92401 9.76979 1.000 55.88105 153 THR D CA 1
ATOM 11653 C C . THR D 3 153 ? -18.13256 9.45945 10.18836 1.000 58.28715 153 THR D C 1
ATOM 11654 O O . THR D 3 153 ? -18.97005 9.75002 9.32709 1.000 57.96984 153 THR D O 1
ATOM 11665 N N . SER D 3 154 ? -18.37218 9.59627 11.49153 1.000 53.68992 154 SER D N 1
ATOM 11666 C CA . SER D 3 154 ? -19.65363 10.04539 12.01999 1.000 51.06258 154 SER D CA 1
ATOM 11667 C C . SER D 3 154 ? -19.58587 11.54419 12.28466 1.000 49.46269 154 SER D C 1
ATOM 11668 O O . SER D 3 154 ? -18.80303 11.99583 13.12710 1.000 42.89009 154 SER D O 1
ATOM 11676 N N . LYS D 3 155 ? -20.40553 12.30988 11.56910 1.000 47.64770 155 LYS D N 1
ATOM 11677 C CA . LYS D 3 155 ? -20.42697 13.75699 11.73960 1.000 46.43859 155 LYS D CA 1
ATOM 11678 C C . LYS D 3 155 ? -21.80451 14.30511 11.40931 1.000 42.13086 155 LYS D C 1
ATOM 11679 O O . LYS D 3 155 ? -22.37149 15.09740 12.16581 1.000 42.99522 155 LYS D O 1
ATOM 11698 N N . TYR D 3 156 ? -22.34782 13.88525 10.28118 1.000 49.67390 156 TYR D N 1
ATOM 11699 C CA . TYR D 3 156 ? -23.58431 14.45526 9.78555 1.000 47.73598 156 TYR D CA 1
ATOM 11700 C C . TYR D 3 156 ? -24.78709 13.71733 10.34778 1.000 50.32783 156 TYR D C 1
ATOM 11701 O O . TYR D 3 156 ? -24.68644 12.60216 10.86365 1.000 50.07929 156 TYR D O 1
ATOM 11719 N N . GLY D 3 157 ? -25.93078 14.36374 10.24042 1.000 45.57171 157 GLY D N 1
ATOM 11720 C CA . GLY D 3 157 ? -27.13537 13.90402 10.89042 1.000 45.76927 157 GLY D CA 1
ATOM 11721 C C . GLY D 3 157 ? -27.96821 15.09501 11.31351 1.000 42.62812 157 GLY D C 1
ATOM 11722 O O . GLY D 3 157 ? -27.70308 16.23142 10.93112 1.000 42.32669 157 GLY D O 1
ATOM 11726 N N . LYS D 3 158 ? -28.97937 14.81560 12.12838 1.000 45.69493 158 LYS D N 1
ATOM 11727 C CA . LYS D 3 158 ? -29.95171 15.84570 12.46126 1.000 44.94873 158 LYS D CA 1
ATOM 11728 C C . LYS D 3 158 ? -30.60581 15.56905 13.80305 1.000 47.84408 158 LYS D C 1
ATOM 11729 O O . LYS D 3 158 ? -30.99809 14.43374 14.08789 1.000 44.30527 158 LYS D O 1
ATOM 11748 N N . ILE D 3 159 ? -30.72316 16.62077 14.61046 1.000 38.68496 159 ILE D N 1
ATOM 11749 C CA . ILE D 3 159 ? -31.53702 16.61988 15.81753 1.000 37.28127 159 ILE D CA 1
ATOM 11750 C C . ILE D 3 159 ? -32.87066 17.26138 15.47233 1.000 37.78779 159 ILE D C 1
ATOM 11751 O O . ILE D 3 159 ? -32.90994 18.35814 14.90093 1.000 39.33137 159 ILE D O 1
ATOM 11767 N N . THR D 3 160 ? -33.96138 16.58360 15.80657 1.000 42.35003 160 THR D N 1
ATOM 11768 C CA . THR D 3 160 ? -35.30439 17.08684 15.54218 1.000 44.07722 160 THR D CA 1
ATOM 11769 C C . THR D 3 160 ? -36.03856 17.21633 16.86974 1.000 40.59017 160 THR D C 1
ATOM 11770 O O . THR D 3 160 ? -36.42869 16.20762 17.46900 1.000 41.45464 160 THR D O 1
ATOM 11781 N N . ILE D 3 161 ? -36.22478 18.44938 17.32960 1.000 37.67344 161 ILE D N 1
ATOM 11782 C CA . ILE D 3 161 ? -36.98451 18.71690 18.54659 1.000 41.74810 161 ILE D CA 1
ATOM 11783 C C . ILE D 3 161 ? -38.45308 18.82272 18.15508 1.000 44.61999 161 ILE D C 1
ATOM 11784 O O . ILE D 3 161 ? -38.86515 19.78891 17.50842 1.000 46.46316 161 ILE D O 1
ATOM 11800 N N . ILE D 3 162 ? -39.24437 17.83233 18.54997 1.000 43.57073 162 ILE D N 1
ATOM 11801 C CA . ILE D 3 162 ? -40.65238 17.75553 18.18315 1.000 47.72120 162 ILE D CA 1
ATOM 11802 C C . ILE D 3 162 ? -41.47618 18.33644 19.32305 1.000 46.82864 162 ILE D C 1
ATOM 11803 O O . ILE D 3 162 ? -41.44911 17.82341 20.44805 1.000 44.94049 162 ILE D O 1
ATOM 11819 N N . LEU D 3 163 ? -42.21438 19.39814 19.03188 1.000 48.54255 163 LEU D N 1
ATOM 11820 C CA . LEU D 3 163 ? -43.00607 20.08219 20.03825 1.000 46.82802 163 LEU D CA 1
ATOM 11821 C C . LEU D 3 163 ? -44.42269 19.52133 20.07574 1.000 53.32348 163 LEU D C 1
ATOM 11822 O O . LEU D 3 163 ? -44.87636 18.84106 19.15317 1.000 58.17950 163 LEU D O 1
ATOM 11838 N N . ASN D 3 164 ? -45.11929 19.81284 21.16972 1.000 56.55579 164 ASN D N 1
ATOM 11839 C CA . ASN D 3 164 ? -46.52293 19.44680 21.27421 1.000 58.36775 164 ASN D CA 1
ATOM 11840 C C . ASN D 3 164 ? -47.31609 20.15250 20.18540 1.000 56.44798 164 ASN D C 1
ATOM 11841 O O . ASN D 3 164 ? -47.23357 21.37476 20.03087 1.000 59.59294 164 ASN D O 1
ATOM 11852 N N . GLY D 3 165 ? -48.07152 19.37232 19.41763 1.000 63.97650 165 GLY D N 1
ATOM 11853 C CA . GLY D 3 165 ? -48.86733 19.87868 18.32250 1.000 63.34052 165 GLY D CA 1
ATOM 11854 C C . GLY D 3 165 ? -48.32523 19.56232 16.94271 1.000 60.56729 165 GLY D C 1
ATOM 11855 O O . GLY D 3 165 ? -49.06886 19.69478 15.96495 1.000 66.70019 165 GLY D O 1
ATOM 11859 N N . GLY D 3 166 ? -47.05444 19.17518 16.81984 1.000 57.37826 166 GLY D N 1
ATOM 11860 C CA . GLY D 3 166 ? -46.49629 18.72491 15.55867 1.000 60.11998 166 GLY D CA 1
ATOM 11861 C C . GLY D 3 166 ? -45.40535 19.61595 14.99589 1.000 60.87371 166 GLY D C 1
ATOM 11862 O O . GLY D 3 166 ? -44.56824 19.13124 14.21685 1.000 61.74142 166 GLY D O 1
ATOM 11866 N N . LYS D 3 167 ? -45.39364 20.89972 15.36549 1.000 58.11373 167 LYS D N 1
ATOM 11867 C CA . LYS D 3 167 ? -44.23736 21.75437 15.12932 1.000 56.52979 167 LYS D CA 1
ATOM 11868 C C . LYS D 3 167 ? -42.94123 21.07980 15.57288 1.000 57.19228 167 LYS D C 1
ATOM 11869 O O . LYS D 3 167 ? -42.88340 20.35176 16.57548 1.000 55.91367 167 LYS D O 1
ATOM 11888 N N . LYS D 3 168 ? -41.89053 21.36953 14.80518 1.000 47.96514 168 LYS D N 1
ATOM 11889 C CA . LYS D 3 168 ? -40.57018 20.78151 14.93319 1.000 47.45689 168 LYS D CA 1
ATOM 11890 C C . LYS D 3 168 ? -39.53662 21.89136 14.81129 1.000 43.90710 168 LYS D C 1
ATOM 11891 O O . LYS D 3 168 ? -39.79495 22.95248 14.23798 1.000 43.54300 168 LYS D O 1
ATOM 11910 N N . GLN D 3 169 ? -38.36754 21.63161 15.38702 1.000 56.50154 169 GLN D N 1
ATOM 11911 C CA . GLN D 3 169 ? -37.21714 22.52037 15.33994 1.000 55.17457 169 GLN D CA 1
ATOM 11912 C C . GLN D 3 169 ? -35.99515 21.63381 15.16716 1.000 54.38152 169 GLN D C 1
ATOM 11913 O O . GLN D 3 169 ? -35.79425 20.70240 15.95115 1.000 56.20021 169 GLN D O 1
ATOM 11927 N N . GLU D 3 170 ? -35.19254 21.91001 14.14533 1.000 42.81666 170 GLU D N 1
ATOM 11928 C CA . GLU D 3 170 ? -34.15649 20.99419 13.69870 1.000 47.00206 170 GLU D CA 1
ATOM 11929 C C . GLU D 3 170 ? -32.78961 21.65324 13.77320 1.000 46.22310 170 GLU D C 1
ATOM 11930 O O . GLU D 3 170 ? -32.64921 22.86701 13.59946 1.000 48.89769 170 GLU D O 1
ATOM 11942 N N . ILE D 3 171 ? -31.79028 20.83015 14.07301 1.000 44.13779 171 ILE D N 1
ATOM 11943 C CA . ILE D 3 171 ? -30.40203 21.25225 14.18451 1.000 43.19708 171 ILE D CA 1
ATOM 11944 C C . ILE D 3 171 ? -29.56721 20.29800 13.34751 1.000 44.03772 171 ILE D C 1
ATOM 11945 O O . ILE D 3 171 ? -29.73432 19.07743 13.44498 1.000 42.85981 171 ILE D O 1
ATOM 11961 N N . ASP D 3 172 ? -28.67291 20.84494 12.53251 1.000 47.90255 172 ASP D N 1
ATOM 11962 C CA . ASP D 3 172 ? -27.77596 20.02724 11.72943 1.000 49.13949 172 ASP D CA 1
ATOM 11963 C C . ASP D 3 172 ? -26.49066 19.75492 12.50279 1.000 49.39799 172 ASP D C 1
ATOM 11964 O O . ASP D 3 172 ? -25.86489 20.68290 13.02300 1.000 47.01553 172 ASP D O 1
ATOM 11973 N N . LEU D 3 173 ? -26.09783 18.48030 12.56889 1.000 45.69227 173 LEU D N 1
ATOM 11974 C CA . LEU D 3 173 ? -24.90968 18.07460 13.31011 1.000 43.13379 173 LEU D CA 1
ATOM 11975 C C . LEU D 3 173 ? -23.61647 18.33078 12.54822 1.000 47.94943 173 LEU D C 1
ATOM 11976 O O . LEU D 3 173 ? -22.53434 18.17284 13.12616 1.000 41.09114 173 LEU D O 1
ATOM 11992 N N . GLY D 3 174 ? -23.70133 18.71045 11.27097 1.000 46.36161 174 GLY D N 1
ATOM 11993 C CA . GLY D 3 174 ? -22.50908 18.93945 10.47501 1.000 48.79493 174 GLY D CA 1
ATOM 11994 C C . GLY D 3 174 ? -21.72382 20.16952 10.87313 1.000 45.69959 174 GLY D C 1
ATOM 11995 O O . GLY D 3 174 ? -20.55034 20.28739 10.50580 1.000 53.45772 174 GLY D O 1
ATOM 11999 N N . ASP D 3 175 ? -22.34271 21.08587 11.61119 1.000 52.12039 175 ASP D N 1
ATOM 12000 C CA . ASP D 3 175 ? -21.68732 22.30103 12.06594 1.000 53.48880 175 ASP D CA 1
ATOM 12001 C C . ASP D 3 175 ? -22.10252 22.57512 13.50274 1.000 53.33200 175 ASP D C 1
ATOM 12002 O O . ASP D 3 175 ? -23.11517 22.06050 13.98538 1.000 50.89363 175 ASP D O 1
ATOM 12011 N N . LYS D 3 176 ? -21.30706 23.39271 14.18861 1.000 46.00189 176 LYS D N 1
ATOM 12012 C CA . LYS D 3 176 ? -21.72751 23.90164 15.48738 1.000 43.80003 176 LYS D CA 1
ATOM 12013 C C . LYS D 3 176 ? -23.03301 24.67628 15.33135 1.000 42.61164 176 LYS D C 1
ATOM 12014 O O . LYS D 3 176 ? -23.31196 25.25146 14.27703 1.000 46.45267 176 LYS D O 1
ATOM 12033 N N . LEU D 3 177 ? -23.85469 24.66568 16.38161 1.000 43.76192 177 LEU D N 1
ATOM 12034 C CA . LEU D 3 177 ? -25.05215 25.49985 16.39658 1.000 44.34845 177 LEU D CA 1
ATOM 12035 C C . LEU D 3 177 ? -24.67276 26.94451 16.09627 1.000 45.47095 177 LEU D C 1
ATOM 12036 O O . LEU D 3 177 ? -23.62516 27.42021 16.54036 1.000 44.10067 177 LEU D O 1
ATOM 12052 N N . GLN D 3 178 ? -25.51749 27.65445 15.34007 1.000 43.82683 178 GLN D N 1
ATOM 12053 C CA . GLN D 3 178 ? -25.08472 28.96331 14.86154 1.000 46.57094 178 GLN D CA 1
ATOM 12054 C C . GLN D 3 178 ? -25.22323 29.94280 16.03211 1.000 52.11763 178 GLN D C 1
ATOM 12055 O O . GLN D 3 178 ? -26.14294 29.82786 16.84810 1.000 51.53910 178 GLN D O 1
ATOM 12069 N N . PHE D 3 179 ? -24.22735 30.82527 16.19053 1.000 45.55610 179 PHE D N 1
ATOM 12070 C CA . PHE D 3 179 ? -24.18219 31.68743 17.37173 1.000 46.94154 179 PHE D CA 1
ATOM 12071 C C . PHE D 3 179 ? -25.50492 32.41164 17.57429 1.000 50.94854 179 PHE D C 1
ATOM 12072 O O . PHE D 3 179 ? -25.96226 32.59295 18.70933 1.000 45.09801 179 PHE D O 1
ATOM 12089 N N . GLU D 3 180 ? -26.13157 32.83503 16.47505 1.000 47.13844 180 GLU D N 1
ATOM 12090 C CA . GLU D 3 180 ? -27.36272 33.60794 16.54932 1.000 51.87625 180 GLU D CA 1
ATOM 12091 C C . GLU D 3 180 ? -28.53307 32.79784 17.09222 1.000 46.64150 180 GLU D C 1
ATOM 12092 O O . GLU D 3 180 ? -29.50820 33.39066 17.56302 1.000 46.91954 180 GLU D O 1
ATOM 12104 N N . ARG D 3 181 ? -28.45516 31.46843 17.06107 1.000 55.56983 181 ARG D N 1
ATOM 12105 C CA . ARG D 3 181 ? -29.53016 30.62447 17.56784 1.000 55.08747 181 ARG D CA 1
ATOM 12106 C C . ARG D 3 181 ? -29.36870 30.25994 19.03959 1.000 52.97473 181 ARG D C 1
ATOM 12107 O O . ARG D 3 181 ? -30.32288 29.76412 19.64905 1.000 51.08323 181 ARG D O 1
ATOM 12128 N N . MET D 3 182 ? -28.18905 30.47464 19.62108 1.000 46.45756 182 MET D N 1
ATOM 12129 C CA . MET D 3 182 ? -27.93861 30.02761 20.98522 1.000 45.32889 182 MET D CA 1
ATOM 12130 C C . MET D 3 182 ? -28.78606 30.77129 22.00770 1.000 49.73548 182 MET D C 1
ATOM 12131 O O . MET D 3 182 ? -29.02313 30.24147 23.09856 1.000 43.70703 182 MET D O 1
ATOM 12145 N N . GLY D 3 183 ? -29.24727 31.97595 21.68371 1.000 44.61249 183 GLY D N 1
ATOM 12146 C CA . GLY D 3 183 ? -30.11393 32.71011 22.58139 1.000 49.93770 183 GLY D CA 1
ATOM 12147 C C . GLY D 3 183 ? -31.58003 32.35182 22.49504 1.000 50.48868 183 GLY D C 1
ATOM 12148 O O . GLY D 3 183 ? -32.37200 32.85105 23.30000 1.000 50.29620 183 GLY D O 1
ATOM 12152 N N . ASP D 3 184 ? -31.96387 31.50592 21.54398 1.000 52.31138 184 ASP D N 1
ATOM 12153 C CA . ASP D 3 184 ? -33.34627 31.05651 21.46514 1.000 53.04582 184 ASP D CA 1
ATOM 12154 C C . ASP D 3 184 ? -33.67108 30.13752 22.63523 1.000 52.38388 184 ASP D C 1
ATOM 12155 O O . ASP D 3 184 ? -32.82765 29.35887 23.08764 1.000 51.49990 184 ASP D O 1
ATOM 12164 N N . VAL D 3 185 ? -34.90325 30.23333 23.13166 1.000 47.53747 185 VAL D N 1
ATOM 12165 C CA . VAL D 3 185 ? -35.32551 29.46162 24.29011 1.000 46.42296 185 VAL D CA 1
ATOM 12166 C C . VAL D 3 185 ? -36.61334 28.72173 23.95950 1.000 47.82243 185 VAL D C 1
ATOM 12167 O O . VAL D 3 185 ? -37.35594 29.08540 23.04503 1.000 48.43019 185 VAL D O 1
ATOM 12180 N N . LEU D 3 186 ? -36.87709 27.67584 24.73794 1.000 51.82326 186 LEU D N 1
ATOM 12181 C CA . LEU D 3 186 ? -38.09306 26.89087 24.61278 1.000 46.51741 186 LEU D CA 1
ATOM 12182 C C . LEU D 3 186 ? -38.68836 26.64712 25.99308 1.000 50.20272 186 LEU D C 1
ATOM 12183 O O . LEU D 3 186 ? -37.97496 26.61503 27.00105 1.000 50.24910 186 LEU D O 1
ATOM 12199 N N . ASN D 3 187 ? -40.00659 26.47240 26.03000 1.000 49.79166 187 ASN D N 1
ATOM 12200 C CA . ASN D 3 187 ? -40.67887 26.01224 27.23884 1.000 52.33161 187 ASN D CA 1
ATOM 12201 C C . ASN D 3 187 ? -40.52788 24.49873 27.33429 1.000 52.37199 187 ASN D C 1
ATOM 12202 O O . ASN D 3 187 ? -40.90900 23.77402 26.40975 1.000 50.80395 187 ASN D O 1
ATOM 12213 N N . SER D 3 188 ? -39.95805 24.02006 28.44215 1.000 50.21628 188 SER D N 1
ATOM 12214 C CA . SER D 3 188 ? -39.71706 22.58695 28.57708 1.000 53.96693 188 SER D CA 1
ATOM 12215 C C . SER D 3 188 ? -41.01128 21.79577 28.43199 1.000 52.73675 188 SER D C 1
ATOM 12216 O O . SER D 3 188 ? -41.04193 20.75686 27.76077 1.000 53.63382 188 SER D O 1
ATOM 12224 N N . LYS D 3 189 ? -42.09632 22.28039 29.03817 1.000 53.46652 189 LYS D N 1
ATOM 12225 C CA . LYS D 3 189 ? -43.37329 21.58568 28.93242 1.000 58.71438 189 LYS D CA 1
ATOM 12226 C C . LYS D 3 189 ? -43.80520 21.39224 27.48546 1.000 57.99294 189 LYS D C 1
ATOM 12227 O O . LYS D 3 189 ? -44.57213 20.46706 27.19629 1.000 61.49616 189 LYS D O 1
ATOM 12246 N N . ASP D 3 190 ? -43.32416 22.23306 26.57162 1.000 51.07365 190 ASP D N 1
ATOM 12247 C CA . ASP D 3 190 ? -43.72985 22.15360 25.17618 1.000 54.90862 190 ASP D CA 1
ATOM 12248 C C . ASP D 3 190 ? -42.97698 21.09717 24.38026 1.000 55.64958 190 ASP D C 1
ATOM 12249 O O . ASP D 3 190 ? -43.35112 20.83853 23.23091 1.000 53.81715 190 ASP D O 1
ATOM 12258 N N . ILE D 3 191 ? -41.93958 20.48862 24.94469 1.000 45.32565 191 ILE D N 1
ATOM 12259 C CA . ILE D 3 191 ? -41.18720 19.45907 24.23663 1.000 45.07471 191 ILE D CA 1
ATOM 12260 C C . ILE D 3 191 ? -41.96141 18.15112 24.29776 1.000 48.08739 191 ILE D C 1
ATOM 12261 O O . ILE D 3 191 ? -42.32700 17.68102 25.38161 1.000 49.66757 191 ILE D O 1
ATOM 12277 N N . ASN D 3 192 ? -42.21013 17.55800 23.13176 1.000 56.01248 192 ASN D N 1
ATOM 12278 C CA . ASN D 3 192 ? -42.86079 16.25763 23.05275 1.000 51.25636 192 ASN D CA 1
ATOM 12279 C C . ASN D 3 192 ? -41.83531 15.12944 23.06731 1.000 48.28492 192 ASN D C 1
ATOM 12280 O O . ASN D 3 192 ? -41.96631 14.17640 23.83961 1.000 52.16539 192 ASN D O 1
ATOM 12291 N N . LYS D 3 193 ? -40.80702 15.22877 22.23040 1.000 49.70140 193 LYS D N 1
ATOM 12292 C CA . LYS D 3 193 ? -39.73821 14.23740 22.18406 1.000 48.14025 193 LYS D CA 1
ATOM 12293 C C . LYS D 3 193 ? -38.65922 14.76290 21.24812 1.000 42.54735 193 LYS D C 1
ATOM 12294 O O . LYS D 3 193 ? -38.87503 15.72176 20.50707 1.000 42.98426 193 LYS D O 1
ATOM 12313 N N . ILE D 3 194 ? -37.50387 14.10670 21.27081 1.000 46.63088 194 ILE D N 1
ATOM 12314 C CA . ILE D 3 194 ? -36.36398 14.45599 20.43116 1.000 44.60078 194 ILE D CA 1
ATOM 12315 C C . ILE D 3 194 ? -36.02723 13.24589 19.56514 1.000 42.93394 194 ILE D C 1
ATOM 12316 O O . ILE D 3 194 ? -35.89073 12.13071 20.08554 1.000 49.05438 194 ILE D O 1
ATOM 12332 N N . GLU D 3 195 ? -35.84617 13.45776 18.26162 1.000 47.59995 195 GLU D N 1
ATOM 12333 C CA . GLU D 3 195 ? -35.27568 12.41201 17.42316 1.000 53.54458 195 GLU D CA 1
ATOM 12334 C C . GLU D 3 195 ? -33.96007 12.87779 16.80228 1.000 48.37747 195 GLU D C 1
ATOM 12335 O O . GLU D 3 195 ? -33.85750 14.00835 16.30326 1.000 52.31619 195 GLU D O 1
ATOM 12347 N N . VAL D 3 196 ? -32.97060 11.98395 16.81953 1.000 35.69848 196 VAL D N 1
ATOM 12348 C CA . VAL D 3 196 ? -31.66547 12.16765 16.20469 1.000 41.23066 196 VAL D CA 1
ATOM 12349 C C . VAL D 3 196 ? -31.52172 11.11605 15.11718 1.000 43.87219 196 VAL D C 1
ATOM 12350 O O . VAL D 3 196 ? -31.91339 9.95771 15.30403 1.000 49.74101 196 VAL D O 1
ATOM 12363 N N . THR D 3 197 ? -30.98675 11.52934 13.97769 1.000 40.99847 197 THR D N 1
ATOM 12364 C CA . THR D 3 197 ? -30.62005 10.62602 12.90050 1.000 48.98020 197 THR D CA 1
ATOM 12365 C C . THR D 3 197 ? -29.13335 10.79713 12.64273 1.000 46.25387 197 THR D C 1
ATOM 12366 O O . THR D 3 197 ? -28.67630 11.90254 12.33220 1.000 49.78058 197 THR D O 1
ATOM 12377 N N . LEU D 3 198 ? -28.38592 9.71240 12.78472 1.000 50.71058 198 LEU D N 1
ATOM 12378 C CA . LEU D 3 198 ? -26.95568 9.70451 12.51700 1.000 54.17860 198 LEU D CA 1
ATOM 12379 C C . LEU D 3 198 ? -26.72480 9.07362 11.14910 1.000 57.24823 198 LEU D C 1
ATOM 12380 O O . LEU D 3 198 ? -26.93016 7.86990 10.95672 1.000 61.05399 198 LEU D O 1
ATOM 12396 N N . LYS D 3 199 ? -26.30016 9.90545 10.21456 1.000 61.01674 199 LYS D N 1
ATOM 12397 C CA . LYS D 3 199 ? -25.97983 9.53561 8.84264 1.000 68.98528 199 LYS D CA 1
ATOM 12398 C C . LYS D 3 199 ? -24.46348 9.42318 8.71760 1.000 71.35315 199 LYS D C 1
ATOM 12399 O O . LYS D 3 199 ? -23.76517 10.43556 8.61861 1.000 69.78900 199 LYS D O 1
ATOM 12418 N N . GLN D 3 200 ? -23.96273 8.18540 8.74085 1.000 85.70051 200 GLN D N 1
ATOM 12419 C CA . GLN D 3 200 ? -22.54629 7.85814 8.64588 1.000 88.67939 200 GLN D CA 1
ATOM 12420 C C . GLN D 3 200 ? -22.22700 7.32192 7.25399 1.000 90.74144 200 GLN D C 1
ATOM 12421 O O . GLN D 3 200 ? -23.11655 6.99139 6.46701 1.000 93.16506 200 GLN D O 1
ATOM 12435 N N . ILE D 3 201 ? -20.93443 7.22741 6.96221 1.000 86.11994 201 ILE D N 1
ATOM 12436 C CA . ILE D 3 201 ? -20.46970 6.77451 5.65967 1.000 90.31714 201 ILE D CA 1
ATOM 12437 C C . ILE D 3 201 ? -19.73265 5.45143 5.82244 1.000 92.27884 201 ILE D C 1
ATOM 12438 O O . ILE D 3 201 ? -18.55355 5.42353 6.17602 1.000 94.29362 201 ILE D O 1
#

Nearest PDB structures (foldseek):
  7ttz-assembly1_C  TM=1.005E+00  e=1.835E-41  Staphylococcus aureus
  2qej-assembly1_C  TM=9.708E-01  e=5.872E-35  Staphylococcus aureus
  1v1p-assembly1_A  TM=9.245E-01  e=7.608E-31  Staphylococcus aureus
  2z8l-assembly1_A  TM=9.143E-01  e=7.514E-21  Staphylococcus aureus
  3o13-assembly1_A  TM=8.573E-01  e=9.736E-17  Staphylococcus aureus subsp. aureus Mu50

CATH classification: 2.60.40.10 (+1 more: 2.60.40.10)